Protein AF-A0A1Y2QLX4-F1 (afdb_monomer_lite)

pLDDT: mean 71.83, std 21.98, range [22.98, 98.44]

Secondary structure (DSSP, 8-state):
---PPPP----------PPPHHHHHHHHHHHHHHHHHHHHHHHHHHHHHHH---EEEEEEEESSSEEEEEEEEBS-TTT-PBP-TT-EEE-TTHHHHHHHHHHHHHHHTTS--TT-BHHHH-GGGGGGS-HHHHH-BHHHHHTT-S-----SSSSTTSHHHHHHHHHH--SSHHHHHHHHHHHHHHSPPSS-TTS-----HHHHHHHHHHHHHHHTS-HHHHHHHHHTGGGT--EEES-GGGG-TTSPPEEEE-TTS-EEEE-STTT---TTTTS--TTTHHHH-EEEEHHHHHHHHHHHHHHHTT---SSS-HHHHHTTTS-BTTB-GGG-EEEEETTEEEEEEEEE-SS-EEEEEEETTTTEEEEEEESBSS-TTBTTBSSHHHHHHHHHHHHHHHHTT-EEE--SSS-PPEEEE--EE-TTT--EE----------HHHHHHHHTTS-SS-HHHHHHH-HHHHHHHHHHHHHHHTTTSSSS-S-S----TT--EEEEEEEEEEEEE-SSTTSPPEEEEEEEEEEEEEEESSSSEEEEEEEEEEEEEEEPTTSSEEEEEEEEEEEEEEEEE-SSSEEEEEEEEEEEEEEEEEEEE--TTS--EEEEEEEEEEEEEEEEEEEEEETTTEEEEEEEEEEEEEEEEEEEEEESSTT-EEE--EEEEEEEEEEEEEEEE-EEETTEEEEEEEEEEEEEEEEEE-PPEEEEESSS--EEEE-------EEEEEEEEEEEE-SSEEEEEEEEEEEETTTEEEEEEEEEEEEE-

Structure (mmCIF, N/CA/C/O backbone):
data_AF-A0A1Y2QLX4-F1
#
_entry.id   AF-A0A1Y2QLX4-F1
#
loop_
_atom_site.group_PDB
_atom_site.id
_atom_site.type_symbol
_atom_site.label_atom_id
_atom_site.label_alt_id
_atom_site.label_comp_id
_atom_site.label_asym_id
_atom_site.label_entity_id
_atom_site.label_seq_id
_atom_site.pdbx_PDB_ins_code
_atom_site.Cartn_x
_atom_site.Cartn_y
_atom_site.Cartn_z
_atom_site.occupancy
_atom_site.B_iso_or_equiv
_atom_site.auth_seq_id
_atom_site.auth_comp_id
_atom_site.auth_asym_id
_atom_site.auth_atom_id
_atom_site.pdbx_PDB_model_num
ATOM 1 N N . MET A 1 1 ? -70.224 5.306 33.415 1.00 31.67 1 MET A N 1
ATOM 2 C CA . MET A 1 1 ? -69.595 6.280 32.490 1.00 31.67 1 MET A CA 1
ATOM 3 C C . MET A 1 1 ? -68.111 6.353 32.847 1.00 31.67 1 MET A C 1
ATOM 5 O O . MET A 1 1 ? -67.795 6.896 33.887 1.00 31.67 1 MET A O 1
ATOM 9 N N . LYS A 1 2 ? -67.223 5.515 32.295 1.00 24.86 2 LYS A N 1
ATOM 10 C CA . LYS A 1 2 ? -66.476 5.666 31.025 1.00 24.86 2 LYS A CA 1
ATOM 11 C C . LYS A 1 2 ? -65.870 7.066 30.821 1.00 24.86 2 LYS A C 1
ATOM 13 O O . LYS A 1 2 ? -66.547 7.932 30.287 1.00 24.86 2 LYS A O 1
ATOM 18 N N . ALA A 1 3 ? -64.580 7.215 31.129 1.00 25.00 3 ALA A N 1
ATOM 19 C CA . ALA A 1 3 ? -63.692 8.178 30.480 1.00 25.00 3 ALA A CA 1
ATOM 20 C C . ALA A 1 3 ? -62.528 7.380 29.863 1.00 25.00 3 ALA A C 1
ATOM 22 O O . ALA A 1 3 ? -61.746 6.753 30.573 1.00 25.00 3 ALA A O 1
ATOM 23 N N . ARG A 1 4 ? -62.505 7.301 28.528 1.00 29.58 4 ARG A N 1
ATOM 24 C CA . ARG A 1 4 ? -61.475 6.635 27.718 1.00 29.58 4 ARG A CA 1
ATOM 25 C C . ARG A 1 4 ? -60.464 7.695 27.275 1.00 29.58 4 ARG A C 1
ATOM 27 O O . ARG A 1 4 ? -60.867 8.657 26.631 1.00 29.58 4 ARG A O 1
ATOM 34 N N . LEU A 1 5 ? -59.182 7.490 27.581 1.00 27.23 5 LEU A N 1
ATOM 35 C CA . LEU A 1 5 ? -58.075 8.183 26.919 1.00 27.23 5 LEU A CA 1
ATOM 36 C C . LEU A 1 5 ? -57.916 7.645 25.487 1.00 27.23 5 LEU A C 1
ATOM 38 O O . LEU A 1 5 ? -57.867 6.431 25.280 1.00 27.23 5 LEU A O 1
ATOM 42 N N . LEU A 1 6 ? -57.830 8.558 24.519 1.00 24.98 6 LEU A N 1
ATOM 43 C CA . LEU A 1 6 ? -57.413 8.288 23.145 1.00 24.98 6 LEU A CA 1
ATOM 44 C C . LEU A 1 6 ? -55.896 8.042 23.114 1.00 24.98 6 LEU A C 1
ATOM 46 O O . LEU A 1 6 ? -55.120 8.887 23.555 1.00 24.98 6 LEU A O 1
ATOM 50 N N . ALA A 1 7 ? -55.486 6.908 22.550 1.00 27.75 7 ALA A N 1
ATOM 51 C CA . ALA A 1 7 ? -54.118 6.660 22.121 1.00 27.75 7 ALA A CA 1
ATOM 52 C C . ALA A 1 7 ? -53.915 7.270 20.723 1.00 27.75 7 ALA A C 1
ATOM 54 O O . ALA A 1 7 ? -54.564 6.849 19.766 1.00 27.75 7 ALA A O 1
ATOM 55 N N . GLY A 1 8 ? -53.028 8.258 20.608 1.00 24.42 8 GLY A N 1
ATOM 56 C CA . GLY A 1 8 ? -52.509 8.737 19.328 1.00 24.42 8 GLY A CA 1
ATOM 57 C C . GLY A 1 8 ? -51.261 7.944 18.948 1.00 24.42 8 GLY A C 1
ATOM 58 O O . GLY A 1 8 ? -50.224 8.085 19.591 1.00 24.42 8 GLY A O 1
ATOM 59 N N . MET A 1 9 ? -51.358 7.106 17.915 1.00 26.69 9 MET A N 1
ATOM 60 C CA . MET A 1 9 ? -50.193 6.539 17.233 1.00 26.69 9 MET A CA 1
ATOM 61 C C . MET A 1 9 ? -49.581 7.611 16.325 1.00 26.69 9 MET A C 1
ATOM 63 O O . MET A 1 9 ? -50.180 7.975 15.316 1.00 26.69 9 MET A O 1
ATOM 67 N N . ILE A 1 10 ? -48.376 8.080 16.648 1.00 29.16 10 ILE A N 1
ATOM 68 C CA . ILE A 1 10 ? -47.475 8.697 15.668 1.00 29.16 10 ILE A CA 1
ATOM 69 C C . ILE A 1 10 ? -46.552 7.578 15.189 1.00 29.16 10 ILE A C 1
ATOM 71 O O . ILE A 1 10 ? -45.616 7.186 15.882 1.00 29.16 10 ILE A O 1
ATOM 75 N N . GLY A 1 11 ? -46.857 7.021 14.018 1.00 24.61 11 GLY A N 1
ATOM 76 C CA . GLY A 1 11 ? -45.937 6.147 13.304 1.00 24.61 11 GLY A CA 1
ATOM 77 C C . GLY A 1 11 ? -44.802 6.983 12.720 1.00 24.61 11 GLY A C 1
ATOM 78 O O . GLY A 1 11 ? -45.010 7.719 11.760 1.00 24.61 11 GLY A O 1
ATOM 79 N N . VAL A 1 12 ? -43.602 6.873 13.289 1.00 30.81 12 VAL A N 1
ATOM 80 C CA . VAL A 1 12 ? -42.373 7.337 12.635 1.00 30.81 12 VAL A CA 1
ATOM 81 C C . VAL A 1 12 ? -41.924 6.219 11.699 1.00 30.81 12 VAL A C 1
ATOM 83 O O . VAL A 1 12 ? -41.241 5.284 12.106 1.00 30.81 12 VAL A O 1
ATOM 86 N N . GLY A 1 13 ? -42.372 6.284 10.446 1.00 23.59 13 GLY A N 1
ATOM 87 C CA . GLY A 1 13 ? -41.824 5.470 9.367 1.00 23.59 13 GLY A CA 1
ATOM 88 C C . GLY A 1 13 ? -40.442 5.994 8.982 1.00 23.59 13 GLY A C 1
ATOM 89 O O . GLY A 1 13 ? -40.315 7.100 8.463 1.00 23.59 13 GLY A O 1
ATOM 90 N N . THR A 1 14 ? -39.398 5.211 9.233 1.00 28.08 14 THR A N 1
ATOM 91 C CA . THR A 1 14 ? -38.057 5.448 8.695 1.00 28.08 14 THR A CA 1
ATOM 92 C C . THR A 1 14 ? -38.030 5.053 7.219 1.00 28.08 14 THR A C 1
ATOM 94 O O . THR A 1 14 ? -37.872 3.887 6.869 1.00 28.08 14 THR A O 1
ATOM 97 N N . VAL A 1 15 ? -38.172 6.034 6.326 1.00 22.98 15 VAL A N 1
ATOM 98 C CA . VAL A 1 15 ? -37.835 5.862 4.907 1.00 22.98 15 VAL A CA 1
ATOM 99 C C . VAL A 1 15 ? -36.309 5.881 4.793 1.00 22.98 15 VAL A C 1
ATOM 101 O O . VAL A 1 15 ? -35.683 6.939 4.808 1.00 22.98 15 VAL A O 1
ATOM 104 N N . ALA A 1 16 ? -35.691 4.703 4.714 1.00 27.25 16 ALA A N 1
ATOM 105 C CA . ALA A 1 16 ? -34.301 4.573 4.297 1.00 27.25 16 ALA A CA 1
ATOM 106 C C . ALA A 1 16 ? -34.228 4.852 2.787 1.00 27.25 16 ALA A C 1
ATOM 108 O O . ALA A 1 16 ? -34.474 3.968 1.970 1.00 27.25 16 ALA A O 1
ATOM 109 N N . ALA A 1 17 ? -33.939 6.097 2.403 1.00 27.38 17 ALA A N 1
ATOM 110 C CA . ALA A 1 17 ? -33.624 6.415 1.017 1.00 27.38 17 ALA A CA 1
ATOM 111 C C . ALA A 1 17 ? -32.319 5.695 0.632 1.00 27.38 17 ALA A C 1
ATOM 113 O O . ALA A 1 17 ? -31.260 5.964 1.207 1.00 27.38 17 ALA A O 1
ATOM 114 N N . ALA A 1 18 ? -32.401 4.751 -0.307 1.00 30.17 18 ALA A N 1
ATOM 115 C CA . ALA A 1 18 ? -31.235 4.095 -0.880 1.00 30.17 18 ALA A CA 1
ATOM 116 C C . ALA A 1 18 ? -30.362 5.148 -1.580 1.00 30.17 18 ALA A C 1
ATOM 118 O O . ALA A 1 18 ? -30.835 5.890 -2.440 1.00 30.17 18 ALA A O 1
ATOM 119 N N . VAL A 1 19 ? -29.092 5.237 -1.187 1.00 34.31 19 VAL A N 1
ATOM 120 C CA . VAL A 1 19 ? -28.110 6.078 -1.880 1.00 34.31 19 VAL A CA 1
ATOM 121 C C . VAL A 1 19 ? -27.869 5.457 -3.265 1.00 34.31 19 VAL A C 1
ATOM 123 O O . VAL A 1 19 ? -27.615 4.253 -3.320 1.00 34.31 19 VAL A O 1
ATOM 126 N N . PRO A 1 20 ? -27.940 6.217 -4.374 1.00 31.02 20 PRO A N 1
ATOM 127 C CA . PRO A 1 20 ? -27.649 5.693 -5.708 1.00 31.02 20 PRO A CA 1
ATOM 128 C C . PRO A 1 20 ? -26.247 5.072 -5.765 1.00 31.02 20 PRO A C 1
ATOM 130 O O . PRO A 1 20 ? -25.298 5.641 -5.219 1.00 31.02 20 PRO A O 1
ATOM 133 N N . ALA A 1 21 ? -26.100 3.931 -6.444 1.00 31.09 21 ALA A N 1
ATOM 134 C CA . ALA A 1 21 ? -24.837 3.187 -6.533 1.00 31.09 21 ALA A CA 1
ATOM 135 C C . ALA A 1 21 ? -23.661 4.049 -7.042 1.00 31.09 21 ALA A C 1
ATOM 137 O O . ALA A 1 21 ? -22.531 3.900 -6.585 1.00 31.09 21 ALA A O 1
ATOM 138 N N . GLU A 1 22 ? -23.934 5.017 -7.919 1.00 30.62 22 GLU A N 1
ATOM 139 C CA . GLU A 1 22 ? -22.949 5.969 -8.452 1.00 30.62 22 GLU A CA 1
ATOM 140 C C . GLU A 1 22 ? -22.364 6.890 -7.368 1.00 30.62 22 GLU A C 1
ATOM 142 O O . GLU A 1 22 ? -21.163 7.166 -7.365 1.00 30.62 22 GLU A O 1
ATOM 147 N N . ALA A 1 23 ? -23.177 7.309 -6.392 1.00 28.19 23 ALA A N 1
ATOM 148 C CA . ALA A 1 23 ? -22.720 8.125 -5.269 1.00 28.19 23 ALA A CA 1
ATOM 149 C C . ALA A 1 23 ? -21.895 7.302 -4.261 1.00 28.19 23 ALA A C 1
ATOM 151 O O . ALA A 1 23 ? -20.922 7.814 -3.709 1.00 28.19 23 ALA A O 1
ATOM 152 N N . GLN A 1 24 ? -22.215 6.017 -4.067 1.00 30.00 24 GLN A N 1
ATOM 153 C CA . GLN A 1 24 ? -21.392 5.095 -3.267 1.00 30.00 24 GLN A CA 1
ATOM 154 C C . GLN A 1 24 ? -20.026 4.843 -3.929 1.00 30.00 24 GLN A C 1
ATOM 156 O O . GLN A 1 24 ? -18.993 4.860 -3.257 1.00 30.00 24 GLN A O 1
ATOM 161 N N . TYR A 1 25 ? -20.003 4.699 -5.257 1.00 35.69 25 TYR A N 1
ATOM 162 C CA . TYR A 1 25 ? -18.781 4.496 -6.040 1.00 35.69 25 TYR A CA 1
ATOM 163 C C . TYR A 1 25 ? -17.855 5.727 -6.030 1.00 35.69 25 TYR A C 1
ATOM 165 O O . TYR A 1 25 ? -16.635 5.600 -5.892 1.00 35.69 25 TYR A O 1
ATOM 173 N N . ALA A 1 26 ? -18.428 6.932 -6.131 1.00 36.12 26 ALA A N 1
ATOM 174 C CA . ALA A 1 26 ? -17.686 8.193 -6.085 1.00 36.12 26 ALA A CA 1
ATOM 175 C C . ALA A 1 26 ? -17.042 8.448 -4.710 1.00 36.12 26 ALA A C 1
ATOM 177 O O . ALA A 1 26 ? -15.888 8.878 -4.627 1.00 36.12 26 ALA A O 1
ATOM 178 N N . VAL A 1 27 ? -17.763 8.135 -3.630 1.00 36.28 27 VAL A N 1
ATOM 179 C CA . VAL A 1 27 ? -17.249 8.223 -2.259 1.00 36.28 27 VAL A CA 1
ATOM 180 C C . VAL A 1 27 ? -16.114 7.220 -2.037 1.00 36.28 27 VAL A C 1
ATOM 182 O O . VAL A 1 27 ? -15.053 7.619 -1.561 1.00 36.28 27 VAL A O 1
ATOM 185 N N . GLY A 1 28 ? -16.275 5.965 -2.471 1.00 43.09 28 GLY A N 1
ATOM 186 C CA . GLY A 1 28 ? -15.223 4.949 -2.392 1.00 43.09 28 GLY A CA 1
ATOM 187 C C . GLY A 1 28 ? -13.911 5.413 -3.035 1.00 43.09 28 GLY A C 1
ATOM 188 O O . GLY A 1 28 ? -12.886 5.480 -2.360 1.00 43.09 28 GLY A O 1
ATOM 189 N N . ARG A 1 29 ? -13.935 5.848 -4.304 1.00 54.03 29 ARG A N 1
ATOM 190 C CA . ARG A 1 29 ? -12.727 6.321 -5.020 1.00 54.03 29 ARG A CA 1
ATOM 191 C C . ARG A 1 29 ? -12.049 7.530 -4.363 1.00 54.03 29 ARG A C 1
ATOM 193 O O . ARG A 1 29 ? -10.820 7.606 -4.358 1.00 54.03 29 ARG A O 1
ATOM 200 N N . CYS A 1 30 ? -12.820 8.452 -3.787 1.00 54.50 30 CYS A N 1
ATOM 201 C CA . CYS A 1 30 ? -12.304 9.616 -3.055 1.00 54.50 30 CYS A CA 1
ATOM 202 C C . CYS A 1 30 ? -11.461 9.186 -1.837 1.00 54.50 30 CYS A C 1
ATOM 204 O O . CYS A 1 30 ? -10.328 9.637 -1.648 1.00 54.50 30 CYS A O 1
ATOM 206 N N . VAL A 1 31 ? -11.994 8.252 -1.047 1.00 50.53 31 VAL A N 1
ATOM 207 C CA . VAL A 1 31 ? -11.365 7.695 0.159 1.00 50.53 31 VAL A CA 1
ATOM 208 C C . VAL A 1 31 ? -10.098 6.914 -0.185 1.00 50.53 31 VAL A C 1
ATOM 210 O O . VAL A 1 31 ? -9.052 7.141 0.430 1.00 50.53 31 VAL A O 1
ATOM 213 N N . VAL A 1 32 ? -10.158 6.075 -1.226 1.00 61.69 32 VAL A N 1
ATOM 214 C CA . VAL A 1 32 ? -8.988 5.353 -1.741 1.00 61.69 32 VAL A CA 1
ATOM 215 C C . VAL A 1 32 ? -7.871 6.316 -2.155 1.00 61.69 32 VAL A C 1
ATOM 217 O O . VAL A 1 32 ? -6.718 6.150 -1.753 1.00 61.69 32 VAL A O 1
ATOM 220 N N . THR A 1 33 ? -8.214 7.347 -2.929 1.00 66.75 33 THR A N 1
ATOM 221 C CA . THR A 1 33 ? -7.244 8.307 -3.470 1.00 66.75 33 THR A CA 1
ATOM 222 C C . THR A 1 33 ? -6.545 9.086 -2.360 1.00 66.75 33 THR A C 1
ATOM 224 O O . THR A 1 33 ? -5.320 9.171 -2.342 1.00 66.75 33 THR A O 1
ATOM 227 N N . ARG A 1 34 ? -7.291 9.573 -1.360 1.00 65.25 34 ARG A N 1
ATOM 228 C CA . ARG A 1 34 ? -6.716 10.279 -0.201 1.00 65.25 34 ARG A CA 1
ATOM 229 C C . ARG A 1 34 ? -5.842 9.378 0.681 1.00 65.25 34 ARG A C 1
ATOM 231 O O . ARG A 1 34 ? -4.844 9.850 1.233 1.00 65.25 34 ARG A O 1
ATOM 238 N N . GLY A 1 35 ? -6.195 8.099 0.823 1.00 62.22 35 GLY A N 1
ATOM 239 C CA . GLY A 1 35 ? -5.382 7.111 1.542 1.00 62.22 35 GLY A CA 1
ATOM 240 C C . GLY A 1 35 ? -4.051 6.831 0.839 1.00 62.22 35 GLY A C 1
ATOM 241 O O . GLY A 1 35 ? -2.995 6.827 1.485 1.00 62.22 35 GLY A O 1
ATOM 242 N N . LEU A 1 36 ? -4.096 6.680 -0.488 1.00 72.94 36 LEU A N 1
ATOM 243 C CA . LEU A 1 36 ? -2.911 6.538 -1.332 1.00 72.94 36 LEU A CA 1
ATOM 244 C C . LEU A 1 36 ? -2.028 7.791 -1.262 1.00 72.94 36 LEU A C 1
ATOM 246 O O . LEU A 1 36 ? -0.838 7.673 -0.999 1.00 72.94 36 LEU A O 1
ATOM 250 N N . GLU A 1 37 ? -2.609 8.986 -1.394 1.00 74.50 37 GLU A N 1
ATOM 251 C CA . GLU A 1 37 ? -1.906 10.268 -1.262 1.00 74.50 37 GLU A CA 1
ATOM 252 C C . GLU A 1 37 ? -1.138 10.401 0.056 1.00 74.50 37 GLU A C 1
ATOM 254 O O . GLU A 1 37 ? 0.028 10.791 0.059 1.00 74.50 37 GLU A O 1
ATOM 259 N N . ARG A 1 38 ? -1.779 10.094 1.191 1.00 65.75 38 ARG A N 1
ATOM 260 C CA . ARG A 1 38 ? -1.127 10.179 2.505 1.00 65.75 38 ARG A CA 1
ATOM 261 C C . ARG A 1 38 ? 0.047 9.215 2.598 1.00 65.75 38 ARG A C 1
ATOM 263 O O . ARG A 1 38 ? 1.125 9.610 3.023 1.00 65.75 38 ARG A O 1
ATOM 270 N N . THR A 1 39 ? -0.161 7.971 2.188 1.00 69.19 39 THR A N 1
ATOM 271 C CA . THR A 1 39 ? 0.876 6.950 2.338 1.00 69.19 39 THR A CA 1
ATOM 272 C C . THR A 1 39 ? 2.037 7.182 1.371 1.00 69.19 39 THR A C 1
ATOM 274 O O . THR A 1 39 ? 3.189 6.996 1.754 1.00 69.19 39 THR A O 1
ATOM 277 N N . LEU A 1 40 ? 1.753 7.656 0.154 1.00 78.56 40 LEU A N 1
ATOM 278 C CA . LEU A 1 40 ? 2.775 8.053 -0.810 1.00 78.56 40 LEU A CA 1
ATOM 279 C C . LEU A 1 40 ? 3.589 9.251 -0.300 1.00 78.56 40 LEU A C 1
ATOM 281 O O . LEU A 1 40 ? 4.806 9.237 -0.425 1.00 78.56 40 LEU A O 1
ATOM 285 N N . ARG A 1 41 ? 2.955 10.244 0.345 1.00 80.69 41 ARG A N 1
ATOM 286 C CA . ARG A 1 41 ? 3.665 11.359 1.006 1.00 80.69 41 ARG A CA 1
ATOM 287 C C . ARG A 1 41 ? 4.566 10.904 2.152 1.00 80.69 41 ARG A C 1
ATOM 289 O O . ARG A 1 41 ? 5.697 11.373 2.251 1.00 80.69 41 ARG A O 1
ATOM 296 N N . ASP A 1 42 ? 4.098 9.981 2.988 1.00 71.19 42 ASP A N 1
ATOM 297 C CA . ASP A 1 42 ? 4.910 9.429 4.079 1.00 71.19 42 ASP A CA 1
ATOM 298 C C . ASP A 1 42 ? 6.110 8.636 3.539 1.00 71.19 42 ASP A C 1
ATOM 300 O O . ASP A 1 42 ? 7.222 8.729 4.060 1.00 71.19 42 ASP A O 1
ATOM 304 N N . PHE A 1 43 ? 5.893 7.836 2.490 1.00 78.88 43 PHE A N 1
ATOM 305 C CA . PHE A 1 43 ? 6.961 7.090 1.832 1.00 78.88 43 PHE A CA 1
ATOM 306 C C . PHE A 1 43 ? 7.963 8.028 1.150 1.00 78.88 43 PHE A C 1
ATOM 308 O O . PHE A 1 43 ? 9.158 7.889 1.385 1.00 78.88 43 PHE A O 1
ATOM 315 N N . GLN A 1 44 ? 7.487 9.040 0.420 1.00 88.25 44 GLN A N 1
ATOM 316 C CA . GLN A 1 44 ? 8.339 10.048 -0.209 1.00 88.25 44 GLN A CA 1
ATOM 317 C C . GLN A 1 44 ? 9.184 10.803 0.815 1.00 88.25 44 GLN A C 1
ATOM 319 O O . GLN A 1 44 ? 10.384 10.928 0.612 1.00 88.25 44 GLN A O 1
ATOM 324 N N . THR A 1 45 ? 8.602 11.232 1.939 1.00 82.56 45 THR A N 1
ATOM 325 C CA . THR A 1 45 ? 9.350 11.900 3.020 1.00 82.56 45 THR A CA 1
ATOM 326 C C . THR A 1 45 ? 10.499 11.029 3.533 1.00 82.56 45 THR A C 1
ATOM 328 O O . THR A 1 45 ? 11.609 11.519 3.726 1.00 82.56 45 THR A O 1
ATOM 331 N N . ARG A 1 46 ? 10.260 9.726 3.729 1.00 79.50 46 ARG A N 1
ATOM 332 C CA . ARG A 1 46 ? 11.305 8.792 4.179 1.00 79.50 46 ARG A CA 1
ATOM 333 C C . ARG A 1 46 ? 12.361 8.549 3.108 1.00 79.50 46 ARG A C 1
ATOM 335 O O . ARG A 1 46 ? 13.541 8.579 3.428 1.00 79.50 46 ARG A O 1
ATOM 342 N N . ALA A 1 47 ? 11.960 8.370 1.850 1.00 84.38 47 ALA A N 1
ATOM 343 C CA . ALA A 1 47 ? 12.894 8.213 0.736 1.00 84.38 47 ALA A CA 1
ATOM 344 C C . ALA A 1 47 ? 13.763 9.468 0.557 1.00 84.38 47 ALA A C 1
ATOM 346 O O . ALA A 1 47 ? 14.976 9.369 0.416 1.00 84.38 47 ALA A O 1
ATOM 347 N N . GLN A 1 48 ? 13.177 10.660 0.676 1.00 87.62 48 GLN A N 1
ATOM 348 C CA . GLN A 1 48 ? 13.906 11.927 0.669 1.00 87.62 48 GLN A CA 1
ATOM 349 C C . GLN A 1 48 ? 14.964 11.992 1.777 1.00 87.62 48 GLN A C 1
ATOM 351 O O . GLN A 1 48 ? 16.081 12.431 1.516 1.00 87.62 48 GLN A O 1
ATOM 356 N N . GLN A 1 49 ? 14.626 11.563 2.998 1.00 86.06 49 GLN A N 1
ATOM 357 C CA . GLN A 1 49 ? 15.552 11.542 4.138 1.00 86.06 49 GLN A CA 1
ATOM 358 C C . GLN A 1 49 ? 16.648 10.482 3.988 1.00 86.06 49 GLN A C 1
ATOM 360 O O . GLN A 1 49 ? 17.787 10.731 4.369 1.00 86.06 49 GLN A O 1
ATOM 365 N N . ALA A 1 50 ? 16.305 9.313 3.448 1.00 84.56 50 ALA A N 1
ATOM 366 C CA . ALA A 1 50 ? 17.210 8.178 3.338 1.00 84.56 50 ALA A CA 1
ATOM 367 C C . ALA A 1 50 ? 18.185 8.295 2.159 1.00 84.56 50 ALA A C 1
ATOM 369 O O . ALA A 1 50 ? 19.352 7.938 2.288 1.00 84.56 50 ALA A O 1
ATOM 370 N N . ASN A 1 51 ? 17.708 8.761 1.001 1.00 84.44 51 ASN A N 1
ATOM 371 C CA . ASN A 1 51 ? 18.456 8.693 -0.257 1.00 84.44 51 ASN A CA 1
ATOM 372 C C . ASN A 1 51 ? 18.234 9.896 -1.193 1.00 84.44 51 ASN A C 1
ATOM 374 O O . ASN A 1 51 ? 18.654 9.875 -2.348 1.00 84.44 51 ASN A O 1
ATOM 378 N N . GLY A 1 52 ? 17.572 10.950 -0.712 1.00 89.69 52 GLY A N 1
ATOM 379 C CA . GLY A 1 52 ? 17.410 12.196 -1.454 1.00 89.69 52 GLY A CA 1
ATOM 380 C C . GLY A 1 52 ? 16.261 12.226 -2.467 1.00 89.69 52 GLY A C 1
ATOM 381 O O . GLY A 1 52 ? 16.101 13.257 -3.117 1.00 89.69 52 GLY A O 1
ATOM 382 N N . THR A 1 53 ? 15.464 11.157 -2.617 1.00 93.00 53 THR A N 1
ATOM 383 C CA . THR A 1 53 ? 14.402 11.067 -3.645 1.00 93.00 53 THR A CA 1
ATOM 384 C C . THR A 1 53 ? 13.427 12.269 -3.624 1.00 93.00 53 THR A C 1
ATOM 386 O O . THR A 1 53 ? 12.620 12.365 -2.690 1.00 93.00 53 THR A O 1
ATOM 389 N N . PRO A 1 54 ? 13.412 13.128 -4.672 1.00 94.62 54 PRO A N 1
ATOM 390 C CA . PRO A 1 54 ? 12.678 14.405 -4.676 1.00 94.62 54 PRO A CA 1
ATOM 391 C C . PRO A 1 54 ? 11.164 14.259 -4.713 1.00 94.62 54 PRO A C 1
ATOM 393 O O . PRO A 1 54 ? 10.426 15.016 -4.079 1.00 94.62 54 PRO A O 1
ATOM 396 N N . GLY A 1 55 ? 10.681 13.298 -5.492 1.00 94.62 55 GLY A N 1
ATOM 397 C CA . GLY A 1 55 ? 9.265 13.164 -5.741 1.00 94.62 55 GLY A CA 1
ATOM 398 C C . GLY A 1 55 ? 8.900 11.882 -6.470 1.00 94.62 55 GLY A C 1
ATOM 399 O O . GLY A 1 55 ? 9.739 11.197 -7.055 1.00 94.62 55 GLY A O 1
ATOM 400 N N . MET A 1 56 ? 7.623 11.528 -6.377 1.00 95.00 56 MET A N 1
ATOM 401 C CA . MET A 1 56 ? 7.093 10.277 -6.893 1.00 95.00 56 MET A CA 1
ATOM 402 C C . MET A 1 56 ? 5.588 10.319 -7.160 1.00 95.00 56 MET A C 1
ATOM 404 O O . MET A 1 56 ? 4.852 11.097 -6.550 1.00 95.00 56 MET A O 1
ATOM 408 N N . ALA A 1 57 ? 5.123 9.433 -8.037 1.00 95.50 57 ALA A N 1
ATOM 409 C CA . ALA A 1 57 ? 3.718 9.198 -8.339 1.00 95.50 57 ALA A CA 1
ATOM 410 C C . ALA A 1 57 ? 3.389 7.701 -8.292 1.00 95.50 57 ALA A C 1
ATOM 412 O O . ALA A 1 57 ? 4.222 6.861 -8.615 1.00 95.50 57 ALA A O 1
ATOM 413 N N . ALA A 1 58 ? 2.158 7.364 -7.915 1.00 93.56 58 ALA A N 1
ATOM 414 C CA . ALA A 1 58 ? 1.654 5.994 -7.890 1.00 93.56 58 ALA A CA 1
ATOM 415 C C . ALA A 1 58 ? 0.254 5.924 -8.494 1.00 93.56 58 ALA A C 1
ATOM 417 O O . ALA A 1 58 ? -0.557 6.830 -8.301 1.00 93.56 58 ALA A O 1
ATOM 418 N N . THR A 1 59 ? -0.059 4.829 -9.180 1.00 94.06 59 THR A N 1
ATOM 419 C CA . THR A 1 59 ? -1.423 4.487 -9.586 1.00 94.06 59 THR A CA 1
ATOM 420 C C . THR A 1 59 ? -1.737 3.047 -9.211 1.00 94.06 59 THR A C 1
ATOM 422 O O . THR A 1 59 ? -1.055 2.120 -9.637 1.00 94.06 59 THR A O 1
ATOM 425 N N . VAL A 1 60 ? -2.797 2.869 -8.425 1.00 90.44 60 VAL A N 1
ATOM 426 C CA . VAL A 1 60 ? -3.367 1.564 -8.076 1.00 90.44 60 VAL A CA 1
ATOM 427 C C . VAL A 1 60 ? -4.504 1.269 -9.043 1.00 90.44 60 VAL A C 1
ATOM 429 O O . VAL A 1 60 ? -5.320 2.146 -9.331 1.00 90.44 60 VAL A O 1
ATOM 432 N N . PHE A 1 61 ? -4.577 0.038 -9.531 1.00 91.25 61 PHE A N 1
ATOM 433 C CA . PHE A 1 61 ? -5.599 -0.425 -10.463 1.00 91.25 61 PHE A CA 1
ATOM 434 C C . PHE A 1 61 ? -6.025 -1.854 -10.129 1.00 91.25 61 PHE A C 1
ATOM 436 O O . PHE A 1 61 ? -5.312 -2.601 -9.461 1.00 91.25 61 PHE A O 1
ATOM 443 N N . ASP A 1 62 ? -7.206 -2.240 -10.588 1.00 89.25 62 ASP A N 1
ATOM 444 C CA . ASP A 1 62 ? -7.688 -3.613 -10.546 1.00 89.25 62 ASP A CA 1
ATOM 445 C C . ASP A 1 62 ? -8.027 -4.097 -11.959 1.00 89.25 62 ASP A C 1
ATOM 447 O O . ASP A 1 62 ? -7.765 -3.420 -12.957 1.00 89.25 62 ASP A O 1
ATOM 451 N N . LYS A 1 63 ? -8.600 -5.296 -12.069 1.00 87.94 63 LYS A N 1
ATOM 452 C CA . LYS A 1 63 ? -9.021 -5.857 -13.360 1.00 87.94 63 LYS A CA 1
ATOM 453 C C . LYS A 1 63 ? -10.070 -5.011 -14.106 1.00 87.94 63 LYS A C 1
ATOM 455 O O . LYS A 1 63 ? -10.248 -5.239 -15.303 1.00 87.94 63 LYS A O 1
ATOM 460 N N . ASP A 1 64 ? -10.768 -4.098 -13.428 1.00 86.31 64 ASP A N 1
ATOM 461 C CA . ASP A 1 64 ? -11.903 -3.331 -13.953 1.00 86.31 64 ASP A CA 1
ATOM 462 C C . ASP A 1 64 ? -11.526 -1.877 -14.276 1.00 86.31 64 ASP A C 1
ATOM 464 O O . ASP A 1 64 ? -12.025 -1.314 -15.249 1.00 86.31 64 ASP A O 1
ATOM 468 N N . GLY A 1 65 ? -10.598 -1.263 -13.540 1.00 87.88 65 GLY A N 1
ATOM 469 C CA . GLY A 1 65 ? -10.091 0.068 -13.875 1.00 87.88 65 GLY A CA 1
ATOM 470 C C . GLY A 1 65 ? -8.884 0.518 -13.063 1.00 87.88 65 GLY A C 1
ATOM 471 O O . GLY A 1 65 ? -8.456 -0.120 -12.104 1.00 87.88 65 GLY A O 1
ATOM 472 N N . VAL A 1 66 ? -8.390 1.712 -13.398 1.00 89.50 66 VAL A N 1
ATOM 473 C CA . VAL A 1 66 ? -7.631 2.520 -12.436 1.00 89.50 66 VAL A CA 1
ATOM 474 C C . VAL A 1 66 ? -8.509 2.741 -11.205 1.00 89.50 66 VAL A C 1
ATOM 476 O O . VAL A 1 66 ? -9.664 3.143 -11.332 1.00 89.50 66 VAL A O 1
ATOM 479 N N . VAL A 1 67 ? -7.978 2.499 -10.014 1.00 85.19 67 VAL A N 1
ATOM 480 C CA . VAL A 1 67 ? -8.682 2.705 -8.745 1.00 85.19 67 VAL A CA 1
ATOM 481 C C . VAL A 1 67 ? -8.376 4.103 -8.210 1.00 85.19 67 VAL A C 1
ATOM 483 O O . VAL A 1 67 ? -9.308 4.848 -7.908 1.00 85.19 67 VAL A O 1
ATOM 486 N N . ALA A 1 68 ? -7.093 4.468 -8.137 1.00 84.62 68 ALA A N 1
ATOM 487 C CA . ALA A 1 68 ? -6.637 5.771 -7.661 1.00 84.62 68 ALA A CA 1
ATOM 488 C C . ALA A 1 68 ? -5.228 6.117 -8.147 1.00 84.62 68 ALA A C 1
ATOM 490 O O . ALA A 1 68 ? -4.404 5.230 -8.359 1.00 84.62 68 ALA A O 1
ATOM 491 N N . THR A 1 69 ? -4.946 7.417 -8.217 1.00 89.12 69 THR A N 1
ATOM 492 C CA . THR A 1 69 ? -3.635 7.979 -8.556 1.00 89.12 69 THR A CA 1
ATOM 493 C C . THR A 1 69 ? -3.254 9.029 -7.526 1.00 89.12 69 THR A C 1
ATOM 495 O O . THR A 1 69 ? -4.095 9.829 -7.126 1.00 89.12 69 THR A O 1
ATOM 498 N N . ALA A 1 70 ? -1.990 9.051 -7.118 1.00 89.00 70 ALA A N 1
ATOM 499 C CA . ALA A 1 70 ? -1.450 10.070 -6.231 1.00 89.00 70 ALA A CA 1
ATOM 500 C C . ALA A 1 70 ? -0.039 10.486 -6.651 1.00 89.00 70 ALA A C 1
ATOM 502 O O . ALA A 1 70 ? 0.663 9.727 -7.318 1.00 89.00 70 ALA A O 1
ATOM 503 N N . ALA A 1 71 ? 0.377 11.670 -6.206 1.00 93.50 71 ALA A N 1
ATOM 504 C CA . ALA A 1 71 ? 1.743 12.163 -6.317 1.00 93.50 71 ALA A CA 1
ATOM 505 C C . ALA A 1 71 ? 2.183 12.831 -5.004 1.00 93.50 71 ALA A C 1
ATOM 507 O O . ALA A 1 71 ? 1.347 13.305 -4.228 1.00 93.50 71 ALA A O 1
ATOM 508 N N . ALA A 1 72 ? 3.487 12.830 -4.744 1.00 91.94 72 ALA A N 1
ATOM 509 C CA . ALA A 1 72 ? 4.111 13.420 -3.567 1.00 91.94 72 ALA A CA 1
ATOM 510 C C . ALA A 1 72 ? 5.513 13.945 -3.899 1.00 91.94 72 ALA A C 1
ATOM 512 O O . ALA A 1 72 ? 6.199 13.372 -4.741 1.00 91.94 72 ALA A O 1
ATOM 513 N N . GLY A 1 73 ? 5.953 14.990 -3.200 1.00 95.62 73 GLY A N 1
ATOM 514 C CA . GLY A 1 73 ? 7.246 15.630 -3.436 1.00 95.62 73 GLY A CA 1
ATOM 515 C C . GLY A 1 73 ? 7.218 16.633 -4.590 1.00 95.62 73 GLY A C 1
ATOM 516 O O . GLY A 1 73 ? 6.162 17.177 -4.931 1.00 95.62 73 GLY A O 1
ATOM 517 N N . VAL A 1 74 ? 8.388 16.898 -5.168 1.00 96.75 74 VAL A N 1
ATOM 518 C CA . VAL A 1 74 ? 8.601 18.010 -6.106 1.00 96.75 74 VAL A CA 1
ATOM 519 C C . VAL A 1 74 ? 9.084 17.548 -7.478 1.00 96.75 74 VAL A C 1
ATOM 521 O O . VAL A 1 74 ? 9.776 16.541 -7.606 1.00 96.75 74 VAL A O 1
ATOM 524 N N . ARG A 1 75 ? 8.721 18.306 -8.517 1.00 95.31 75 ARG A N 1
ATOM 525 C CA . ARG A 1 75 ? 9.160 18.148 -9.910 1.00 95.31 75 ARG A CA 1
ATOM 526 C C . ARG A 1 75 ? 10.640 18.436 -10.080 1.00 95.31 75 ARG A C 1
ATOM 528 O O . ARG A 1 75 ? 11.268 17.792 -10.912 1.00 95.31 75 ARG A O 1
ATOM 535 N N . SER A 1 76 ? 11.162 19.398 -9.323 1.00 94.38 76 SER A N 1
ATOM 536 C CA . SER A 1 76 ? 12.552 19.847 -9.360 1.00 94.38 76 SER A CA 1
ATOM 537 C C . SER A 1 76 ? 12.985 20.321 -7.979 1.00 94.38 76 SER A C 1
ATOM 539 O O . SER A 1 76 ? 12.263 21.088 -7.336 1.00 94.38 76 SER A O 1
ATOM 541 N N . LEU A 1 77 ? 14.175 19.904 -7.544 1.00 92.88 77 LEU A N 1
ATOM 542 C CA . LEU A 1 77 ? 14.816 20.438 -6.340 1.00 92.88 77 LEU A CA 1
ATOM 543 C C . LEU A 1 77 ? 15.185 21.927 -6.474 1.00 92.88 77 LEU A C 1
ATOM 545 O O . LEU A 1 77 ? 15.277 22.608 -5.457 1.00 92.88 77 LEU A O 1
ATOM 549 N N . ASN A 1 78 ? 15.346 22.448 -7.696 1.00 93.06 78 ASN A N 1
ATOM 550 C CA . ASN A 1 78 ? 15.695 23.855 -7.916 1.00 93.06 78 ASN A CA 1
ATOM 551 C C . ASN A 1 78 ? 14.489 24.784 -7.728 1.00 93.06 78 ASN A C 1
ATOM 553 O O . ASN A 1 78 ? 14.628 25.882 -7.193 1.00 93.06 78 ASN A O 1
ATOM 557 N N . THR A 1 79 ? 13.303 24.360 -8.178 1.00 91.31 79 THR A N 1
ATOM 558 C CA . THR A 1 79 ? 12.094 25.204 -8.162 1.00 91.31 79 THR A CA 1
ATOM 559 C C . THR A 1 79 ? 11.159 24.902 -6.996 1.00 91.31 79 THR A C 1
ATOM 561 O O . THR A 1 79 ? 10.368 25.759 -6.607 1.00 91.31 79 THR A O 1
ATOM 564 N N . GLY A 1 80 ? 11.210 23.685 -6.444 1.00 91.81 80 GLY A N 1
ATOM 565 C CA . GLY A 1 80 ? 10.286 23.229 -5.405 1.00 91.81 80 GLY A CA 1
ATOM 566 C C . GLY A 1 80 ? 8.841 23.041 -5.888 1.00 91.81 80 GLY A C 1
ATOM 567 O O . GLY A 1 80 ? 7.940 22.873 -5.066 1.00 91.81 80 GLY A O 1
ATOM 568 N N . GLU A 1 81 ? 8.591 23.073 -7.201 1.00 93.56 81 GLU A N 1
ATOM 569 C CA . GLU A 1 81 ? 7.251 22.881 -7.762 1.00 93.56 81 GLU A CA 1
ATOM 570 C C . GLU A 1 81 ? 6.696 21.499 -7.413 1.00 93.56 81 GLU A C 1
ATOM 572 O O . GLU A 1 81 ? 7.368 20.491 -7.608 1.00 93.56 81 GLU A O 1
ATOM 577 N N . ALA A 1 82 ? 5.454 21.427 -6.934 1.00 94.56 82 ALA A N 1
ATOM 578 C CA . ALA A 1 82 ? 4.844 20.162 -6.537 1.00 94.56 82 ALA A CA 1
ATOM 579 C C . ALA A 1 82 ? 4.581 19.233 -7.735 1.00 94.56 82 ALA A C 1
ATOM 581 O O . ALA A 1 82 ? 4.122 19.675 -8.791 1.00 94.56 82 ALA A O 1
ATOM 582 N N . LEU A 1 83 ? 4.805 17.931 -7.538 1.00 94.81 83 LEU A N 1
ATOM 583 C CA . LEU A 1 83 ? 4.363 16.905 -8.484 1.00 94.81 83 LEU A CA 1
ATOM 584 C C . LEU A 1 83 ? 2.838 16.773 -8.514 1.00 94.81 83 LEU A C 1
ATOM 586 O O . LEU A 1 83 ? 2.151 16.922 -7.501 1.00 94.81 83 LEU A O 1
ATOM 590 N N . THR A 1 84 ? 2.319 16.385 -9.674 1.00 92.06 84 THR A N 1
ATOM 591 C CA . THR A 1 84 ? 0.912 16.041 -9.885 1.00 92.06 84 THR A CA 1
ATOM 592 C C . THR A 1 84 ? 0.765 14.627 -10.439 1.00 92.06 84 THR A C 1
ATOM 594 O O . THR A 1 84 ? 1.678 14.075 -11.048 1.00 92.06 84 THR A O 1
ATOM 597 N N . GLY A 1 85 ? -0.418 14.025 -10.278 1.00 88.50 85 GLY A N 1
ATOM 598 C CA . GLY A 1 85 ? -0.707 12.693 -10.830 1.00 88.50 85 GLY A CA 1
ATOM 599 C C . GLY A 1 85 ? -0.716 12.618 -12.365 1.00 88.50 85 GLY A C 1
ATOM 600 O O . GLY A 1 85 ? -0.780 11.519 -12.911 1.00 88.50 85 GLY A O 1
ATOM 601 N N . ASN A 1 86 ? -0.654 13.764 -13.051 1.00 91.75 86 ASN A N 1
ATOM 602 C CA . ASN A 1 86 ? -0.628 13.867 -14.512 1.00 91.75 86 ASN A CA 1
ATOM 603 C C . ASN A 1 86 ? 0.781 14.115 -15.066 1.00 91.75 86 ASN A C 1
ATOM 605 O O . ASN A 1 86 ? 0.935 14.299 -16.271 1.00 91.75 86 ASN A O 1
ATOM 609 N N . ASP A 1 87 ? 1.790 14.134 -14.200 1.00 95.81 87 ASP A N 1
ATOM 610 C CA . ASP A 1 87 ? 3.171 14.317 -14.611 1.00 95.81 87 ASP A CA 1
ATOM 611 C C . ASP A 1 87 ? 3.697 13.041 -15.276 1.00 95.81 87 ASP A C 1
ATOM 613 O O . ASP A 1 87 ? 3.343 11.917 -14.900 1.00 95.81 87 ASP A O 1
ATOM 617 N N . ASN A 1 88 ? 4.532 13.219 -16.296 1.00 96.06 88 ASN A N 1
ATOM 618 C CA . ASN A 1 88 ? 5.171 12.110 -16.983 1.00 96.06 88 ASN A CA 1
ATOM 619 C C . ASN A 1 88 ? 6.447 11.671 -16.261 1.00 96.06 88 ASN A C 1
ATOM 621 O O . ASN A 1 88 ? 7.172 12.489 -15.701 1.00 96.06 88 ASN A O 1
ATOM 625 N N . PHE A 1 89 ? 6.751 10.380 -16.331 1.00 95.75 89 PHE A N 1
ATOM 626 C CA . PHE A 1 89 ? 7.982 9.794 -15.810 1.00 95.75 89 PHE A CA 1
ATOM 627 C C . PHE A 1 89 ? 8.604 8.904 -16.880 1.00 95.75 89 PHE A C 1
ATOM 629 O O . PHE A 1 89 ? 7.881 8.270 -17.658 1.00 95.75 89 PHE A O 1
ATOM 636 N N . SER A 1 90 ? 9.935 8.845 -16.926 1.00 94.69 90 SER A N 1
ATOM 637 C CA . SER A 1 90 ? 10.610 7.840 -17.745 1.00 94.69 90 SER A CA 1
ATOM 638 C C . SER A 1 90 ? 10.360 6.472 -17.124 1.00 94.69 90 SER A C 1
ATOM 640 O O . SER A 1 90 ? 10.625 6.252 -15.947 1.00 94.69 90 SER A O 1
ATOM 642 N N . LEU A 1 91 ? 9.847 5.543 -17.922 1.00 95.44 91 LEU A N 1
ATOM 643 C CA . LEU A 1 91 ? 9.542 4.189 -17.465 1.00 95.44 91 LEU A CA 1
ATOM 644 C C . LEU A 1 91 ? 10.792 3.301 -17.447 1.00 95.44 91 LEU A C 1
ATOM 646 O O . LEU A 1 91 ? 10.765 2.186 -16.929 1.00 95.44 91 LEU A O 1
ATOM 650 N N . GLY A 1 92 ? 11.888 3.765 -18.053 1.00 93.06 92 GLY A N 1
ATOM 651 C CA . GLY A 1 92 ? 13.116 2.996 -18.172 1.00 93.06 92 GLY A CA 1
ATOM 652 C C . GLY A 1 92 ? 12.833 1.621 -18.755 1.00 93.06 92 GLY A C 1
ATOM 653 O O . GLY A 1 92 ? 12.052 1.466 -19.702 1.00 93.06 92 GLY A O 1
ATOM 654 N N . SER A 1 93 ? 13.434 0.603 -18.146 1.00 93.88 93 SER A N 1
ATOM 655 C CA . SER A 1 93 ? 13.391 -0.766 -18.656 1.00 93.88 93 SER A CA 1
ATOM 656 C C . SER A 1 93 ? 12.001 -1.382 -18.808 1.00 93.88 93 SER A C 1
ATOM 658 O O . SER A 1 93 ? 11.891 -2.376 -19.523 1.00 93.88 93 SER A O 1
ATOM 660 N N . HIS A 1 94 ? 10.934 -0.795 -18.254 1.00 96.06 94 HIS A N 1
ATOM 661 C CA . HIS A 1 94 ? 9.572 -1.226 -18.586 1.00 96.06 94 HIS A CA 1
ATOM 662 C C . HIS A 1 94 ? 9.305 -1.186 -20.101 1.00 96.06 94 HIS A C 1
ATOM 664 O O . HIS A 1 94 ? 8.540 -1.996 -20.617 1.00 96.06 94 HIS A O 1
ATOM 670 N N . THR A 1 95 ? 10.017 -0.334 -20.845 1.00 96.56 95 THR A N 1
ATOM 671 C CA . THR A 1 95 ? 9.979 -0.312 -22.315 1.00 96.56 95 THR A CA 1
ATOM 672 C C . THR A 1 95 ? 10.237 -1.691 -22.942 1.00 96.56 95 THR A C 1
ATOM 674 O O . THR A 1 95 ? 9.624 -2.016 -23.957 1.00 96.56 95 THR A O 1
ATOM 677 N N . LYS A 1 96 ? 11.069 -2.542 -22.319 1.00 96.19 96 LYS A N 1
ATOM 678 C CA . LYS A 1 96 ? 11.367 -3.898 -22.805 1.00 96.19 96 LYS A CA 1
ATOM 679 C C . LYS A 1 96 ? 10.149 -4.803 -22.777 1.00 96.19 96 LYS A C 1
ATOM 681 O O . LYS A 1 96 ? 9.801 -5.400 -23.792 1.00 96.19 96 LYS A O 1
ATOM 686 N N . HIS A 1 97 ? 9.480 -4.914 -21.632 1.00 91.56 97 HIS A N 1
ATOM 687 C CA . HIS A 1 97 ? 8.308 -5.782 -21.551 1.00 91.56 97 HIS A CA 1
ATOM 688 C C . HIS A 1 97 ? 7.149 -5.209 -22.387 1.00 91.56 97 HIS A C 1
ATOM 690 O O . HIS A 1 97 ? 6.379 -5.969 -22.968 1.00 91.56 97 HIS A O 1
ATOM 696 N N . LEU A 1 98 ? 7.053 -3.880 -22.530 1.00 96.25 98 LEU A N 1
ATOM 697 C CA . LEU A 1 98 ? 6.082 -3.251 -23.429 1.00 96.25 98 LEU A CA 1
ATOM 698 C C . LEU A 1 98 ? 6.369 -3.595 -24.899 1.00 96.25 98 LEU A C 1
ATOM 700 O O . LEU A 1 98 ? 5.446 -3.936 -25.635 1.00 96.25 98 LEU A O 1
ATOM 704 N N . LEU A 1 99 ? 7.639 -3.617 -25.314 1.00 97.31 99 LEU A N 1
ATOM 705 C CA . LEU A 1 99 ? 8.030 -4.133 -26.627 1.00 97.31 99 LEU A CA 1
ATOM 706 C C . LEU A 1 99 ? 7.745 -5.637 -26.757 1.00 97.31 99 LEU A C 1
ATOM 708 O O . LEU A 1 99 ? 7.295 -6.087 -27.810 1.00 97.31 99 LEU A O 1
ATOM 712 N N . ALA A 1 100 ? 7.943 -6.421 -25.695 1.00 95.69 100 ALA A N 1
ATOM 713 C CA . ALA A 1 100 ? 7.595 -7.841 -25.682 1.00 95.69 100 ALA A CA 1
ATOM 714 C C . ALA A 1 100 ? 6.093 -8.064 -25.934 1.00 95.69 100 ALA A C 1
ATOM 716 O O . ALA A 1 100 ? 5.726 -8.977 -26.677 1.00 95.69 100 ALA A O 1
ATOM 717 N N . VAL A 1 101 ? 5.229 -7.190 -25.403 1.00 95.44 101 VAL A N 1
ATOM 718 C CA . VAL A 1 101 ? 3.796 -7.175 -25.732 1.00 95.44 101 VAL A CA 1
ATOM 719 C C . VAL A 1 101 ? 3.586 -6.903 -27.221 1.00 95.44 101 VAL A C 1
ATOM 721 O O . VAL A 1 101 ? 2.882 -7.675 -27.867 1.00 95.44 101 VAL A O 1
ATOM 724 N N . SER A 1 102 ? 4.205 -5.865 -27.793 1.00 96.38 102 SER A N 1
ATOM 725 C CA . SER A 1 102 ? 4.082 -5.540 -29.226 1.00 96.38 102 SER A CA 1
ATOM 726 C C . SER A 1 102 ? 4.550 -6.683 -30.135 1.00 96.38 102 SER A C 1
ATOM 728 O O . SER A 1 102 ? 3.915 -6.982 -31.145 1.00 96.38 102 SER A O 1
ATOM 730 N N . VAL A 1 103 ? 5.626 -7.376 -29.758 1.00 95.62 103 VAL A N 1
ATOM 731 C CA . VAL A 1 103 ? 6.114 -8.580 -30.447 1.00 95.62 103 VAL A CA 1
ATOM 732 C C . VAL A 1 103 ? 5.105 -9.722 -30.326 1.00 95.62 103 VAL A C 1
ATOM 734 O O . VAL A 1 103 ? 4.789 -10.361 -31.327 1.00 95.62 103 VAL A O 1
ATOM 737 N N . GLY A 1 104 ? 4.528 -9.930 -29.139 1.00 92.81 104 GLY A N 1
ATOM 738 C CA . GLY A 1 104 ? 3.438 -10.884 -28.936 1.00 92.81 104 GLY A CA 1
ATOM 739 C C . GLY A 1 104 ? 2.226 -10.603 -29.828 1.00 92.81 104 GLY A C 1
ATOM 740 O O . GLY A 1 104 ? 1.637 -11.539 -30.355 1.00 92.81 104 GLY A O 1
ATOM 741 N N . GLN A 1 105 ? 1.904 -9.331 -30.093 1.00 94.19 105 GLN A N 1
ATOM 742 C CA . GLN A 1 105 ? 0.850 -8.961 -31.048 1.00 94.19 105 GLN A CA 1
ATOM 743 C C . GLN A 1 105 ? 1.174 -9.403 -32.476 1.00 94.19 105 GLN A C 1
ATOM 745 O O . GLN A 1 105 ? 0.281 -9.871 -33.178 1.00 94.19 105 GLN A O 1
ATOM 750 N N . LEU A 1 106 ? 2.426 -9.255 -32.923 1.00 94.69 106 LEU A N 1
ATOM 751 C CA . LEU A 1 106 ? 2.841 -9.710 -34.254 1.00 94.69 106 LEU A CA 1
ATOM 752 C C . LEU A 1 106 ? 2.790 -11.235 -34.368 1.00 94.69 106 LEU A C 1
ATOM 754 O O . LEU A 1 106 ? 2.400 -11.744 -35.419 1.00 94.69 106 LEU A O 1
ATOM 758 N N . VAL A 1 107 ? 3.132 -11.953 -33.295 1.00 92.81 107 VAL A N 1
ATOM 759 C CA . VAL A 1 107 ? 3.016 -13.416 -33.250 1.00 92.81 107 VAL A CA 1
ATOM 760 C C . VAL A 1 107 ? 1.560 -13.863 -33.305 1.00 92.81 107 VAL A C 1
ATOM 762 O O . VAL A 1 107 ? 1.212 -14.719 -34.112 1.00 92.81 107 VAL A O 1
ATOM 765 N N . ASP A 1 108 ? 0.692 -13.232 -32.519 1.00 90.88 108 ASP A N 1
ATOM 766 C CA . ASP A 1 108 ? -0.749 -13.508 -32.507 1.00 90.88 108 ASP A CA 1
ATOM 767 C C . ASP A 1 108 ? -1.403 -13.225 -33.877 1.00 90.88 108 ASP A C 1
ATOM 769 O O . ASP A 1 108 ? -2.332 -13.910 -34.292 1.00 90.88 108 ASP A O 1
ATOM 773 N N . GLN A 1 109 ? -0.871 -12.249 -34.625 1.00 93.00 109 GLN A N 1
ATOM 774 C CA . GLN A 1 109 ? -1.275 -11.925 -36.002 1.00 93.00 109 GLN A CA 1
ATOM 775 C C . GLN A 1 109 ? -0.662 -12.854 -37.068 1.00 93.00 109 GLN A C 1
ATOM 777 O O . GLN A 1 109 ? -0.937 -12.670 -38.253 1.00 93.00 109 GLN A O 1
ATOM 782 N N . GLY A 1 110 ? 0.208 -13.798 -36.691 1.00 93.56 110 GLY A N 1
ATOM 783 C CA . GLY A 1 110 ? 0.938 -14.661 -37.628 1.00 93.56 110 GLY A CA 1
ATOM 784 C C . GLY A 1 110 ? 1.993 -13.935 -38.474 1.00 93.56 110 GLY A C 1
ATOM 785 O O . GLY A 1 110 ? 2.467 -14.483 -39.466 1.00 93.56 110 GLY A O 1
ATOM 786 N N . ARG A 1 111 ? 2.366 -12.702 -38.107 1.00 95.69 111 ARG A N 1
ATOM 787 C CA . ARG A 1 111 ? 3.370 -11.879 -38.809 1.00 95.69 111 ARG A CA 1
ATOM 788 C C . ARG A 1 111 ? 4.797 -12.128 -38.328 1.00 95.69 111 ARG A C 1
ATOM 790 O O . ARG A 1 111 ? 5.743 -11.681 -38.968 1.00 95.69 111 ARG A O 1
ATOM 797 N N . LEU A 1 112 ? 4.946 -12.792 -37.188 1.00 95.56 112 LEU A N 1
ATOM 798 C CA . LEU A 1 112 ? 6.224 -13.157 -36.594 1.00 95.56 112 LEU A CA 1
ATOM 799 C C . LEU A 1 112 ? 6.084 -14.518 -35.909 1.00 95.56 112 LEU A C 1
ATOM 801 O O . LEU A 1 112 ? 5.005 -14.874 -35.448 1.00 95.56 112 LEU A O 1
ATOM 805 N N . SER A 1 113 ? 7.172 -15.272 -35.813 1.00 94.31 113 SER A N 1
ATOM 806 C CA . SER A 1 113 ? 7.248 -16.455 -34.955 1.00 94.31 113 SER A CA 1
ATOM 807 C C . SER A 1 113 ? 8.246 -16.190 -33.837 1.00 94.31 113 SER A C 1
ATOM 809 O O . SER A 1 113 ? 9.291 -15.584 -34.075 1.00 94.31 113 SER A O 1
ATOM 811 N N . TYR A 1 114 ? 7.960 -16.677 -32.628 1.00 93.44 114 TYR A N 1
ATOM 812 C CA . TYR A 1 114 ? 8.941 -16.663 -31.541 1.00 93.44 114 TYR A CA 1
ATOM 813 C C . TYR A 1 114 ? 10.208 -17.452 -31.899 1.00 93.44 114 TYR A C 1
ATOM 815 O O . TYR A 1 114 ? 11.285 -17.122 -31.418 1.00 93.44 114 TYR A O 1
ATOM 823 N N . ASP A 1 115 ? 10.103 -18.446 -32.778 1.00 95.62 115 ASP A N 1
ATOM 824 C CA . ASP A 1 115 ? 11.230 -19.298 -33.167 1.00 95.62 115 ASP A CA 1
ATOM 825 C C . ASP A 1 115 ? 11.875 -18.846 -34.493 1.00 95.62 115 ASP A C 1
ATOM 827 O O . ASP A 1 115 ? 12.776 -19.510 -35.001 1.00 95.62 115 ASP A O 1
ATOM 831 N N . ALA A 1 116 ? 11.439 -17.706 -35.051 1.00 97.38 116 ALA A N 1
ATOM 832 C CA . ALA A 1 116 ? 12.081 -17.095 -36.213 1.00 97.38 116 ALA A CA 1
ATOM 833 C C . ALA A 1 116 ? 13.515 -16.675 -35.870 1.00 97.38 116 ALA A C 1
ATOM 835 O O . ALA A 1 116 ? 13.761 -16.100 -34.800 1.00 97.38 116 ALA A O 1
ATOM 836 N N . ARG A 1 117 ? 14.451 -16.949 -36.782 1.00 97.81 117 ARG A N 1
ATOM 837 C CA . ARG A 1 117 ? 15.873 -16.656 -36.575 1.00 97.81 117 ARG A CA 1
ATOM 838 C C . ARG A 1 117 ? 16.183 -15.203 -36.903 1.00 97.81 117 ARG A C 1
ATOM 840 O O . ARG A 1 117 ? 15.667 -14.650 -37.873 1.00 97.81 117 ARG A O 1
ATOM 847 N N . ILE A 1 118 ? 17.082 -14.581 -36.146 1.00 97.62 118 ILE A N 1
ATOM 848 C CA . ILE A 1 118 ? 17.477 -13.181 -36.371 1.00 97.62 118 ILE A CA 1
ATOM 849 C C . ILE A 1 118 ? 18.057 -12.998 -37.781 1.00 97.62 118 ILE A C 1
ATOM 851 O O . ILE A 1 118 ? 17.754 -12.004 -38.442 1.00 97.62 118 ILE A O 1
ATOM 855 N N . GLY A 1 119 ? 18.838 -13.967 -38.273 1.00 96.62 119 GLY A N 1
ATOM 856 C CA . GLY A 1 119 ? 19.407 -13.928 -39.623 1.00 96.62 119 GLY A CA 1
ATOM 857 C C . GLY A 1 119 ? 18.365 -13.879 -40.745 1.00 96.62 119 GLY A C 1
ATOM 858 O O . GLY A 1 119 ? 18.609 -13.254 -41.774 1.00 96.62 119 GLY A O 1
ATOM 859 N N . GLU A 1 120 ? 17.200 -14.496 -40.537 1.00 96.62 120 GLU A N 1
ATOM 860 C CA . GLU A 1 120 ? 16.084 -14.495 -41.494 1.00 96.62 120 GLU A CA 1
ATOM 861 C C . GLU A 1 120 ? 15.326 -13.162 -41.471 1.00 96.62 120 GLU A C 1
ATOM 863 O O . GLU A 1 120 ? 14.842 -12.699 -42.501 1.00 96.62 120 GLU A O 1
ATOM 868 N N . LEU A 1 121 ? 15.250 -12.528 -40.298 1.00 97.56 121 LEU A N 1
ATOM 869 C CA . LEU A 1 121 ? 14.540 -11.264 -40.083 1.00 97.56 121 LEU A CA 1
ATOM 870 C C . LEU A 1 121 ? 15.371 -10.036 -40.491 1.00 97.56 121 LEU A C 1
ATOM 872 O O . LEU A 1 121 ? 14.807 -8.985 -40.798 1.00 97.56 121 LEU A O 1
ATOM 876 N N . LEU A 1 122 ? 16.703 -10.156 -40.504 1.00 97.38 122 LEU A N 1
ATOM 877 C CA . LEU A 1 122 ? 17.652 -9.100 -40.880 1.00 97.38 122 LEU A CA 1
ATOM 878 C C . LEU A 1 122 ? 18.644 -9.588 -41.960 1.00 97.38 122 LEU A C 1
ATOM 880 O O . LEU A 1 122 ? 19.860 -9.600 -41.729 1.00 97.38 122 LEU A O 1
ATOM 884 N N . PRO A 1 123 ? 18.165 -9.987 -43.154 1.00 95.88 123 PRO A N 1
ATOM 885 C CA . PRO A 1 123 ? 19.002 -10.626 -44.172 1.00 95.88 123 PRO A CA 1
ATOM 886 C C . PRO A 1 123 ? 20.104 -9.704 -44.721 1.00 95.88 123 PRO A C 1
ATOM 888 O O . PRO A 1 123 ? 21.203 -10.164 -45.021 1.00 95.88 123 PRO A O 1
ATOM 891 N N . ASP A 1 124 ? 19.867 -8.391 -44.777 1.00 95.38 124 ASP A N 1
ATOM 892 C CA . ASP A 1 124 ? 20.858 -7.375 -45.169 1.00 95.38 124 ASP A CA 1
ATOM 893 C C . ASP A 1 124 ? 21.975 -7.172 -44.127 1.00 95.38 124 ASP A C 1
ATOM 895 O O . ASP A 1 124 ? 22.948 -6.460 -44.388 1.00 95.38 124 ASP A O 1
ATOM 899 N N . MET A 1 125 ? 21.835 -7.753 -42.932 1.00 95.69 125 MET A N 1
ATOM 900 C CA . MET A 1 125 ? 22.850 -7.753 -41.874 1.00 95.69 125 MET A CA 1
ATOM 901 C C . MET A 1 125 ? 23.509 -9.125 -41.691 1.00 95.69 125 MET A C 1
ATOM 903 O O . MET A 1 125 ? 24.540 -9.219 -41.028 1.00 95.69 125 MET A O 1
ATOM 907 N N . ALA A 1 126 ? 22.956 -10.185 -42.291 1.00 91.19 126 ALA A N 1
ATOM 908 C CA . ALA A 1 126 ? 23.392 -11.559 -42.058 1.00 91.19 126 ALA A CA 1
ATOM 909 C C . ALA A 1 126 ? 24.870 -11.792 -42.416 1.00 91.19 126 ALA A C 1
ATOM 911 O O . ALA A 1 126 ? 25.543 -12.561 -41.732 1.00 91.19 126 ALA A O 1
ATOM 912 N N . GLY A 1 127 ? 25.396 -11.109 -43.439 1.00 89.38 127 GLY A N 1
ATOM 913 C CA . GLY A 1 127 ? 26.781 -11.265 -43.901 1.00 89.38 127 GLY A CA 1
ATOM 914 C C . GLY A 1 127 ? 27.852 -10.834 -42.890 1.00 89.38 127 GLY A C 1
ATOM 915 O O . GLY A 1 127 ? 28.932 -11.414 -42.883 1.00 89.38 127 GLY A O 1
ATOM 916 N N . SER A 1 128 ? 27.548 -9.867 -42.019 1.00 91.06 128 SER A N 1
ATOM 917 C CA . SER A 1 128 ? 28.452 -9.376 -40.965 1.00 91.06 128 SER A CA 1
ATOM 918 C C . SER A 1 128 ? 28.065 -9.858 -39.562 1.00 91.06 128 SER A C 1
ATOM 920 O O . SER A 1 128 ? 28.677 -9.449 -38.582 1.00 91.06 128 SER A O 1
ATOM 922 N N . MET A 1 129 ? 27.015 -10.673 -39.458 1.00 95.81 129 MET A N 1
ATOM 923 C CA . MET A 1 129 ? 26.480 -11.181 -38.200 1.00 95.81 129 MET A CA 1
ATOM 924 C C . MET A 1 129 ? 27.250 -12.425 -37.755 1.00 95.81 129 MET A C 1
ATOM 926 O O . MET A 1 129 ? 27.468 -13.337 -38.559 1.00 95.81 129 MET A O 1
ATOM 930 N N . GLN A 1 130 ? 27.601 -12.486 -36.472 1.00 96.56 130 GLN A N 1
ATOM 931 C CA . GLN A 1 130 ? 28.195 -13.670 -35.863 1.00 96.56 130 GLN A CA 1
ATOM 932 C C . GLN A 1 130 ? 27.273 -14.887 -36.035 1.00 96.56 130 GLN A C 1
ATOM 934 O O . GLN A 1 130 ? 26.057 -14.748 -35.850 1.00 96.56 130 GLN A O 1
ATOM 939 N N . PRO A 1 131 ? 27.803 -16.087 -36.347 1.00 95.19 131 PRO A N 1
ATOM 940 C CA . PRO A 1 131 ? 26.981 -17.277 -36.580 1.00 95.19 131 PRO A CA 1
ATOM 941 C C . PRO A 1 131 ? 26.004 -17.574 -35.437 1.00 95.19 131 PRO A C 1
ATOM 943 O O . PRO A 1 131 ? 24.833 -17.849 -35.683 1.00 95.19 131 PRO A O 1
ATOM 946 N N . ALA A 1 132 ? 26.454 -17.412 -34.190 1.00 94.56 132 ALA A N 1
ATOM 947 C CA . ALA A 1 132 ? 25.623 -17.596 -33.004 1.00 94.56 132 ALA A CA 1
ATOM 948 C C . ALA A 1 132 ? 24.382 -16.686 -33.001 1.00 94.56 132 ALA A C 1
ATOM 950 O O . ALA A 1 132 ? 23.273 -17.150 -32.754 1.00 94.56 132 ALA A O 1
ATOM 951 N N . PHE A 1 133 ? 24.536 -15.400 -33.330 1.00 96.19 133 PHE A N 1
ATOM 952 C CA . PHE A 1 133 ? 23.398 -14.483 -33.405 1.00 96.19 133 PHE A CA 1
ATOM 953 C C . PHE A 1 133 ? 22.534 -14.715 -34.641 1.00 96.19 133 PHE A C 1
ATOM 955 O O . PHE A 1 133 ? 21.339 -14.450 -34.586 1.00 96.19 133 PHE A O 1
ATOM 962 N N . ARG A 1 134 ? 23.093 -15.255 -35.729 1.00 95.44 134 ARG A N 1
ATOM 963 C CA . ARG A 1 134 ? 22.322 -15.619 -36.926 1.00 95.44 134 ARG A CA 1
ATOM 964 C C . ARG A 1 134 ? 21.283 -16.690 -36.639 1.00 95.44 134 ARG A C 1
ATOM 966 O O . ARG A 1 134 ? 20.163 -16.571 -37.133 1.00 95.44 134 ARG A O 1
ATOM 973 N N . ASP A 1 135 ? 21.652 -17.680 -35.833 1.00 94.56 135 ASP A N 1
ATOM 974 C CA . ASP A 1 135 ? 20.782 -18.795 -35.458 1.00 94.56 135 ASP A CA 1
ATOM 975 C C . ASP A 1 135 ? 19.952 -18.537 -34.195 1.00 94.56 135 ASP A C 1
ATOM 977 O O . ASP A 1 135 ? 18.999 -19.273 -33.930 1.00 94.56 135 ASP A O 1
ATOM 981 N N . ALA A 1 136 ? 20.266 -17.483 -33.437 1.00 97.19 136 ALA A N 1
ATOM 982 C CA . ALA A 1 136 ? 19.448 -17.069 -32.308 1.00 97.19 136 ALA A CA 1
ATOM 983 C C . ALA A 1 136 ? 18.032 -16.663 -32.757 1.00 97.19 136 ALA A C 1
ATOM 985 O O . ALA A 1 136 ? 17.810 -16.187 -33.872 1.00 97.19 136 ALA A O 1
ATOM 986 N N . THR A 1 137 ? 17.061 -16.848 -31.867 1.00 97.19 137 THR A N 1
ATOM 987 C CA . THR A 1 137 ? 15.626 -16.679 -32.142 1.00 97.19 137 THR A CA 1
ATOM 988 C C . THR A 1 137 ? 15.036 -15.435 -31.479 1.00 97.19 137 THR A C 1
ATOM 990 O O . THR A 1 137 ? 15.576 -14.909 -30.502 1.00 97.19 137 THR A O 1
ATOM 993 N N . VAL A 1 138 ? 13.864 -14.996 -31.950 1.00 96.94 138 VAL A N 1
ATOM 994 C CA . VAL A 1 138 ? 13.067 -13.938 -31.294 1.00 96.94 138 VAL A CA 1
ATOM 995 C C . VAL A 1 138 ? 12.780 -14.276 -29.826 1.00 96.94 138 VAL A C 1
ATOM 997 O O . VAL A 1 138 ? 12.861 -13.405 -28.962 1.00 96.94 138 VAL A O 1
ATOM 1000 N N . ARG A 1 139 ? 12.500 -15.546 -29.514 1.00 94.94 139 ARG A N 1
ATOM 1001 C CA . ARG A 1 139 ? 12.321 -16.049 -28.148 1.00 94.94 139 ARG A CA 1
ATOM 1002 C C . ARG A 1 139 ? 13.564 -15.781 -27.308 1.00 94.94 139 ARG A C 1
ATOM 1004 O O . ARG A 1 139 ? 13.460 -15.212 -26.228 1.00 94.94 139 ARG A O 1
ATOM 1011 N N . GLN A 1 140 ? 14.742 -16.127 -27.814 1.00 95.94 140 GLN A N 1
ATOM 1012 C CA . GLN A 1 140 ? 15.991 -15.891 -27.089 1.00 95.94 140 GLN A CA 1
ATOM 1013 C C . GLN A 1 140 ? 16.290 -14.396 -26.897 1.00 95.94 140 GLN A C 1
ATOM 1015 O O . GLN A 1 140 ? 16.871 -14.029 -25.876 1.00 95.94 140 GLN A O 1
ATOM 1020 N N . LEU A 1 141 ? 15.848 -13.520 -27.808 1.00 96.75 141 LEU A N 1
ATOM 1021 C CA . LEU A 1 141 ? 15.913 -12.070 -27.588 1.00 96.75 141 LEU A CA 1
ATOM 1022 C C . LEU A 1 141 ? 14.992 -11.617 -26.444 1.00 96.75 141 LEU A C 1
ATOM 1024 O O . LEU A 1 141 ? 15.429 -10.889 -25.550 1.00 96.75 141 LEU A O 1
ATOM 1028 N N . LEU A 1 142 ? 13.733 -12.070 -26.455 1.00 95.19 142 LEU A N 1
ATOM 1029 C CA . LEU A 1 142 ? 12.711 -11.710 -25.464 1.00 95.19 142 LEU A CA 1
ATOM 1030 C C . LEU A 1 142 ? 13.105 -12.110 -24.040 1.00 95.19 142 LEU A C 1
ATOM 1032 O O . LEU A 1 142 ? 12.907 -11.328 -23.111 1.00 95.19 142 LEU A O 1
ATOM 1036 N N . PHE A 1 143 ? 13.671 -13.307 -23.879 1.00 94.25 143 PHE A N 1
ATOM 1037 C CA . PHE A 1 143 ? 14.103 -13.852 -22.588 1.00 94.25 143 PHE A CA 1
ATOM 1038 C C . PHE A 1 143 ? 15.568 -13.542 -22.251 1.00 94.25 143 PHE A C 1
ATOM 1040 O O . PHE A 1 143 ? 16.067 -13.989 -21.222 1.00 94.25 143 PHE A O 1
ATOM 1047 N N . MET A 1 144 ? 16.261 -12.770 -23.097 1.00 94.25 144 MET A N 1
ATOM 1048 C CA . MET A 1 144 ? 17.670 -12.388 -22.926 1.00 94.25 144 MET A CA 1
ATOM 1049 C C . MET A 1 144 ? 18.615 -13.592 -22.746 1.00 94.25 144 MET A C 1
ATOM 1051 O O . MET A 1 144 ? 19.560 -13.579 -21.956 1.00 94.25 144 MET A O 1
ATOM 1055 N N . THR A 1 145 ? 18.359 -14.648 -23.519 1.00 95.25 145 THR A N 1
ATOM 1056 C CA . THR A 1 145 ? 19.169 -15.873 -23.583 1.00 95.25 145 THR A CA 1
ATOM 1057 C C . THR A 1 145 ? 19.945 -15.999 -24.896 1.00 95.25 145 THR A C 1
ATOM 1059 O O . THR A 1 145 ? 20.598 -17.007 -25.133 1.00 95.25 145 THR A O 1
ATOM 1062 N N . ALA A 1 146 ? 19.928 -14.973 -25.755 1.00 95.06 146 ALA A N 1
ATOM 1063 C CA . ALA A 1 146 ? 20.622 -14.974 -27.047 1.00 95.06 146 ALA A CA 1
ATOM 1064 C C . ALA A 1 146 ? 22.157 -14.822 -26.961 1.00 95.06 146 ALA A C 1
ATOM 1066 O O . ALA A 1 146 ? 22.818 -14.919 -27.989 1.00 95.06 146 ALA A O 1
ATOM 1067 N N . GLY A 1 147 ? 22.729 -14.578 -25.774 1.00 93.25 147 GLY A N 1
ATOM 1068 C CA . GLY A 1 147 ? 24.184 -14.460 -25.585 1.00 93.25 147 GLY A CA 1
ATOM 1069 C C . GLY A 1 147 ? 24.758 -13.045 -25.723 1.00 93.25 147 GLY A C 1
ATOM 1070 O O . GLY A 1 147 ? 25.977 -12.881 -25.751 1.00 93.25 147 GLY A O 1
ATOM 1071 N N . PHE A 1 148 ? 23.920 -12.005 -25.811 1.00 92.31 148 PHE A N 1
ATOM 1072 C CA . PHE A 1 148 ? 24.393 -10.616 -25.841 1.00 92.31 148 PHE A CA 1
ATOM 1073 C C . PHE A 1 148 ? 25.026 -10.199 -24.503 1.00 92.31 148 PHE A C 1
ATOM 1075 O O . PHE A 1 148 ? 24.529 -10.536 -23.428 1.00 92.31 148 PHE A O 1
ATOM 1082 N N . SER A 1 149 ? 26.086 -9.384 -24.559 1.00 88.44 149 SER A N 1
ATOM 1083 C CA . SER A 1 149 ? 26.591 -8.663 -23.380 1.00 88.44 149 SER A CA 1
ATOM 1084 C C . SER A 1 149 ? 25.518 -7.711 -22.815 1.00 88.44 149 SER A C 1
ATOM 1086 O O . SER A 1 149 ? 24.536 -7.383 -23.489 1.00 88.44 149 SER A O 1
ATOM 1088 N N . ALA A 1 150 ? 25.693 -7.235 -21.579 1.00 81.56 150 ALA A N 1
ATOM 1089 C CA . ALA A 1 150 ? 24.645 -6.493 -20.873 1.00 81.56 150 ALA A CA 1
ATOM 1090 C C . ALA A 1 150 ? 24.292 -5.124 -21.502 1.00 81.56 150 ALA A C 1
ATOM 1092 O O . ALA A 1 150 ? 23.114 -4.768 -21.582 1.00 81.56 150 ALA A O 1
ATOM 1093 N N . TYR A 1 151 ? 25.291 -4.360 -21.974 1.00 77.25 151 TYR A N 1
ATOM 1094 C CA . TYR A 1 151 ? 25.115 -3.006 -22.544 1.00 77.25 151 TYR A CA 1
ATOM 1095 C C . TYR A 1 151 ? 24.242 -2.081 -21.660 1.00 77.25 151 TYR A C 1
ATOM 1097 O O . TYR A 1 151 ? 23.374 -1.351 -22.137 1.00 77.25 151 TYR A O 1
ATOM 1105 N N . ASN A 1 152 ? 24.441 -2.135 -20.341 1.00 70.50 152 ASN A N 1
ATOM 1106 C CA . ASN A 1 152 ? 23.638 -1.422 -19.338 1.00 70.50 152 ASN A CA 1
ATOM 1107 C C . ASN A 1 152 ? 24.381 -0.264 -18.642 1.00 70.50 152 ASN A C 1
ATOM 1109 O O . ASN A 1 152 ? 23.818 0.360 -17.749 1.00 70.50 152 ASN A O 1
ATOM 1113 N N . GLY A 1 153 ? 25.619 0.035 -19.052 1.00 60.53 153 GLY A N 1
ATOM 1114 C CA . GLY A 1 153 ? 26.419 1.163 -18.559 1.00 60.53 153 GLY A CA 1
ATOM 1115 C C . GLY A 1 153 ? 27.079 0.963 -17.189 1.00 60.53 153 GLY A C 1
ATOM 1116 O O . GLY A 1 153 ? 27.993 1.712 -16.858 1.00 60.53 153 GLY A O 1
ATOM 1117 N N . THR A 1 154 ? 26.663 -0.041 -16.413 1.00 55.56 154 THR A N 1
ATOM 1118 C CA . THR A 1 154 ? 27.267 -0.412 -15.119 1.00 55.56 154 THR A CA 1
ATOM 1119 C C . THR A 1 154 ? 28.190 -1.622 -15.223 1.00 55.56 154 THR A C 1
ATOM 1121 O O . THR A 1 154 ? 29.049 -1.819 -14.368 1.00 55.56 154 THR A O 1
ATOM 1124 N N . ASP A 1 155 ? 28.036 -2.412 -16.283 1.00 57.69 155 ASP A N 1
ATOM 1125 C CA . ASP A 1 155 ? 28.865 -3.571 -16.583 1.00 57.69 155 ASP A CA 1
ATOM 1126 C C . ASP A 1 155 ? 30.015 -3.173 -17.528 1.00 57.69 155 ASP A C 1
ATOM 1128 O O . ASP A 1 155 ? 29.798 -2.596 -18.605 1.00 57.69 155 ASP A O 1
ATOM 1132 N N . SER A 1 156 ? 31.261 -3.417 -17.111 1.00 55.53 156 SER A N 1
ATOM 1133 C CA . SER A 1 156 ? 32.451 -2.907 -17.805 1.00 55.53 156 SER A CA 1
ATOM 1134 C C . SER A 1 156 ? 32.748 -3.617 -19.123 1.00 55.53 156 SER A C 1
ATOM 1136 O O . SER A 1 156 ? 33.558 -3.111 -19.897 1.00 55.53 156 SER A O 1
ATOM 1138 N N . ASP A 1 157 ? 32.086 -4.740 -19.409 1.00 63.22 157 ASP A N 1
ATOM 1139 C CA . ASP A 1 157 ? 32.463 -5.639 -20.503 1.00 63.22 157 ASP A CA 1
ATOM 1140 C C . ASP A 1 157 ? 32.542 -4.957 -21.880 1.00 63.22 157 ASP A C 1
ATOM 1142 O O . ASP A 1 157 ? 33.421 -5.316 -22.658 1.00 63.22 157 ASP A O 1
ATOM 1146 N N . ARG A 1 158 ? 31.665 -3.979 -22.195 1.00 73.00 158 ARG A N 1
ATOM 1147 C CA . ARG A 1 158 ? 31.623 -3.285 -23.513 1.00 73.00 158 ARG A CA 1
ATOM 1148 C C . ARG A 1 158 ? 31.115 -1.835 -23.498 1.00 73.00 158 ARG A C 1
ATOM 1150 O O . ARG A 1 158 ? 30.653 -1.313 -24.514 1.00 73.00 158 ARG A O 1
ATOM 1157 N N . THR A 1 159 ? 31.186 -1.151 -22.357 1.00 72.62 159 THR A N 1
ATOM 1158 C CA . THR A 1 159 ? 30.656 0.224 -22.242 1.00 72.62 159 THR A CA 1
ATOM 1159 C C . THR A 1 159 ? 31.390 1.222 -23.156 1.00 72.62 159 THR A C 1
ATOM 1161 O O . THR A 1 159 ? 30.749 2.097 -23.736 1.00 72.62 159 THR A O 1
ATOM 1164 N N . GLY A 1 160 ? 32.701 1.057 -23.371 1.00 77.94 160 GLY A N 1
ATOM 1165 C CA . GLY A 1 160 ? 33.476 1.892 -24.302 1.00 77.94 160 GLY A CA 1
ATOM 1166 C C . GLY A 1 160 ? 33.030 1.755 -25.763 1.00 77.94 160 GLY A C 1
ATOM 1167 O O . GLY A 1 160 ? 32.776 2.764 -26.420 1.00 77.94 160 GLY A O 1
ATOM 1168 N N . ASP A 1 161 ? 32.854 0.519 -26.241 1.00 77.12 161 ASP A N 1
ATOM 1169 C CA . ASP A 1 161 ? 32.392 0.227 -27.608 1.00 77.12 161 ASP A CA 1
ATOM 1170 C C . ASP A 1 161 ? 31.007 0.827 -27.871 1.00 77.12 161 ASP A C 1
ATOM 1172 O O . ASP A 1 161 ? 30.748 1.397 -28.930 1.00 77.12 161 ASP A O 1
ATOM 1176 N N . MET A 1 162 ? 30.116 0.738 -26.881 1.00 80.06 162 MET A N 1
ATOM 1177 C CA . MET A 1 162 ? 28.780 1.324 -26.941 1.00 80.06 162 MET A CA 1
ATOM 1178 C C . MET A 1 162 ? 28.824 2.853 -27.075 1.00 80.06 162 MET A C 1
ATOM 1180 O O . MET A 1 162 ? 28.158 3.412 -27.945 1.00 80.06 162 MET A O 1
ATOM 1184 N N . LEU A 1 163 ? 29.614 3.533 -26.238 1.00 82.38 163 LEU A N 1
ATOM 1185 C CA . LEU A 1 163 ? 29.751 4.991 -26.291 1.00 82.38 163 LEU A CA 1
ATOM 1186 C C . LEU A 1 163 ? 30.362 5.453 -27.620 1.00 82.38 163 LEU A C 1
ATOM 1188 O O . LEU A 1 163 ? 29.884 6.424 -28.209 1.00 82.38 163 LEU A O 1
ATOM 1192 N N . ALA A 1 164 ? 31.366 4.731 -28.126 1.00 84.88 164 ALA A N 1
ATOM 1193 C CA . ALA A 1 164 ? 31.952 4.995 -29.436 1.00 84.88 164 ALA A CA 1
ATOM 1194 C C . ALA A 1 164 ? 30.925 4.817 -30.566 1.00 84.88 164 ALA A C 1
ATOM 1196 O O . ALA A 1 164 ? 30.850 5.654 -31.466 1.00 84.88 164 ALA A O 1
ATOM 1197 N N . ALA A 1 165 ? 30.090 3.775 -30.493 1.00 85.44 165 ALA A N 1
ATOM 1198 C CA . ALA A 1 165 ? 29.023 3.540 -31.460 1.00 85.44 165 ALA A CA 1
ATOM 1199 C C . ALA A 1 165 ? 28.005 4.688 -31.483 1.00 85.44 165 ALA A C 1
ATOM 1201 O O . ALA A 1 165 ? 27.639 5.150 -32.560 1.00 85.44 165 ALA A O 1
ATOM 1202 N N . PHE A 1 166 ? 27.585 5.190 -30.317 1.00 86.69 166 PHE A N 1
ATOM 1203 C CA . PHE A 1 166 ? 26.653 6.320 -30.242 1.00 86.69 166 PHE A CA 1
ATOM 1204 C C . PHE A 1 166 ? 27.257 7.619 -30.772 1.00 86.69 166 PHE A C 1
ATOM 1206 O O . PHE A 1 166 ? 26.562 8.372 -31.449 1.00 86.69 166 PHE A O 1
ATOM 1213 N N . ALA A 1 167 ? 28.539 7.874 -30.501 1.00 86.00 167 ALA A N 1
ATOM 1214 C CA . ALA A 1 167 ? 29.234 9.053 -31.014 1.00 86.00 167 ALA A CA 1
ATOM 1215 C C . ALA A 1 167 ? 29.418 9.011 -32.542 1.00 86.00 167 ALA A C 1
ATOM 1217 O O . ALA A 1 167 ? 29.396 10.054 -33.193 1.00 86.00 167 ALA A O 1
ATOM 1218 N N . ALA A 1 168 ? 29.595 7.816 -33.114 1.00 88.44 168 ALA A N 1
ATOM 1219 C CA . ALA A 1 168 ? 29.746 7.617 -34.554 1.00 88.44 168 ALA A CA 1
ATOM 1220 C C . ALA A 1 168 ? 28.407 7.538 -35.310 1.00 88.44 168 ALA A C 1
ATOM 1222 O O . ALA A 1 168 ? 28.382 7.699 -36.533 1.00 88.44 168 ALA A O 1
ATOM 1223 N N . ALA A 1 169 ? 27.302 7.269 -34.609 1.00 89.88 169 ALA A N 1
ATOM 1224 C CA . ALA A 1 169 ? 25.999 7.085 -35.226 1.00 89.88 169 ALA A CA 1
ATOM 1225 C C . ALA A 1 169 ? 25.464 8.395 -35.824 1.00 89.88 169 ALA A C 1
ATOM 1227 O O . ALA A 1 169 ? 25.505 9.458 -35.206 1.00 89.88 169 ALA A O 1
ATOM 1228 N N . SER A 1 170 ? 24.914 8.317 -37.034 1.00 91.50 170 SER A N 1
ATOM 1229 C CA . SER A 1 170 ? 24.379 9.482 -37.748 1.00 91.50 170 SER A CA 1
ATOM 1230 C C . SER A 1 170 ? 23.121 9.143 -38.546 1.00 91.50 170 SER A C 1
ATOM 1232 O O . SER A 1 170 ? 22.831 7.974 -38.809 1.00 91.50 170 SER A O 1
ATOM 1234 N N . GLY A 1 171 ? 22.364 10.176 -38.920 1.00 94.69 171 GLY A N 1
ATOM 1235 C CA . GLY A 1 171 ? 21.100 10.043 -39.643 1.00 94.69 171 GLY A CA 1
ATOM 1236 C C . GLY A 1 171 ? 19.873 10.018 -38.730 1.00 94.69 171 GLY A C 1
ATOM 1237 O O . GLY A 1 171 ? 19.910 10.430 -37.568 1.00 94.69 171 GLY A O 1
ATOM 1238 N N . SER A 1 172 ? 18.758 9.561 -39.289 1.00 95.00 172 SER A N 1
ATOM 1239 C CA . SER A 1 172 ? 17.481 9.397 -38.599 1.00 95.00 172 SER A CA 1
ATOM 1240 C C . SER A 1 172 ? 17.573 8.388 -37.440 1.00 95.00 172 SER A C 1
ATOM 1242 O O . SER A 1 172 ? 18.437 7.507 -37.441 1.00 95.00 172 SER A O 1
ATOM 1244 N N . PRO A 1 173 ? 16.647 8.441 -36.460 1.00 94.06 173 PRO A N 1
ATOM 1245 C CA . PRO A 1 173 ? 16.569 7.452 -35.380 1.00 94.06 173 PRO A CA 1
ATOM 1246 C C . PRO A 1 173 ? 16.610 5.988 -35.849 1.00 94.06 173 PRO A C 1
ATOM 1248 O O . PRO A 1 173 ? 17.255 5.157 -35.214 1.00 94.06 173 PRO A O 1
ATOM 1251 N N . ALA A 1 174 ? 15.960 5.676 -36.975 1.00 95.19 174 ALA A N 1
ATOM 1252 C CA . ALA A 1 174 ? 15.944 4.333 -37.552 1.00 95.19 174 ALA A CA 1
ATOM 1253 C C . ALA A 1 174 ? 17.305 3.942 -38.159 1.00 95.19 174 ALA A C 1
ATOM 1255 O O . ALA A 1 174 ? 17.775 2.821 -37.972 1.00 95.19 174 ALA A O 1
ATOM 1256 N N . GLU A 1 175 ? 17.978 4.856 -38.865 1.00 96.00 175 GLU A N 1
ATOM 1257 C CA . GLU A 1 175 ? 19.323 4.612 -39.411 1.00 96.00 175 GLU A CA 1
ATOM 1258 C C . GLU A 1 175 ? 20.340 4.376 -38.296 1.00 96.00 175 GLU A C 1
ATOM 1260 O O . GLU A 1 175 ? 21.115 3.420 -38.359 1.00 96.00 175 GLU A O 1
ATOM 1265 N N . ARG A 1 176 ? 20.271 5.180 -37.235 1.00 95.38 176 ARG A N 1
ATOM 1266 C CA . ARG A 1 176 ? 21.099 5.023 -36.040 1.00 95.38 176 ARG A CA 1
ATOM 1267 C C . ARG A 1 176 ? 20.867 3.680 -35.341 1.00 95.38 176 ARG A C 1
ATOM 1269 O O . ARG A 1 176 ? 21.827 2.955 -35.078 1.00 95.38 176 ARG A O 1
ATOM 1276 N N . ARG A 1 177 ? 19.604 3.278 -35.127 1.00 94.44 177 ARG A N 1
ATOM 1277 C CA . ARG A 1 177 ? 19.255 1.939 -34.603 1.00 94.44 177 ARG A CA 1
ATOM 1278 C C . ARG A 1 177 ? 19.813 0.814 -35.468 1.00 94.44 177 ARG A C 1
ATOM 1280 O O . ARG A 1 177 ? 20.369 -0.146 -34.932 1.00 94.44 177 ARG A O 1
ATOM 1287 N N . ASN A 1 178 ? 19.716 0.938 -36.792 1.00 95.44 178 ASN A N 1
ATOM 1288 C CA . ASN A 1 178 ? 20.280 -0.037 -37.724 1.00 95.44 178 ASN A CA 1
ATOM 1289 C C . ASN A 1 178 ? 21.813 -0.122 -37.609 1.00 95.44 178 ASN A C 1
ATOM 1291 O O . ASN A 1 178 ? 22.350 -1.227 -37.590 1.00 95.44 178 ASN A O 1
ATOM 1295 N N . GLN A 1 179 ? 22.519 1.011 -37.512 1.00 95.25 179 GLN A N 1
ATOM 1296 C CA . GLN A 1 179 ? 23.980 1.052 -37.345 1.00 95.25 179 GLN A CA 1
ATOM 1297 C C . GLN A 1 179 ? 24.413 0.359 -36.047 1.00 95.25 179 GLN A C 1
ATOM 1299 O O . GLN A 1 179 ? 25.279 -0.517 -36.075 1.00 95.25 179 GLN A O 1
ATOM 1304 N N . PHE A 1 180 ? 23.755 0.670 -34.929 1.00 94.00 180 PHE A N 1
ATOM 1305 C CA . PHE A 1 180 ? 24.038 0.023 -33.648 1.00 94.00 180 PHE A CA 1
ATOM 1306 C C . PHE A 1 180 ? 23.699 -1.471 -33.663 1.00 94.00 180 PHE A C 1
ATOM 1308 O O . PHE A 1 180 ? 24.488 -2.287 -33.199 1.00 94.00 180 PHE A O 1
ATOM 1315 N N . THR A 1 181 ? 22.583 -1.857 -34.285 1.00 95.94 181 THR A N 1
ATOM 1316 C CA . THR A 1 181 ? 22.196 -3.268 -34.447 1.00 95.94 181 THR A CA 1
ATOM 1317 C C . THR A 1 181 ? 23.247 -4.057 -35.231 1.00 95.94 181 THR A C 1
ATOM 1319 O O . THR A 1 181 ? 23.604 -5.155 -34.813 1.00 95.94 181 THR A O 1
ATOM 1322 N N . ARG A 1 182 ? 23.818 -3.496 -36.310 1.00 95.44 182 ARG A N 1
ATOM 1323 C CA . ARG A 1 182 ? 24.927 -4.137 -37.045 1.00 95.44 182 ARG A CA 1
ATOM 1324 C C . ARG A 1 182 ? 26.148 -4.365 -36.154 1.00 95.44 182 ARG A C 1
ATOM 1326 O O . ARG A 1 182 ? 26.739 -5.438 -36.216 1.00 95.44 182 ARG A O 1
ATOM 1333 N N . LEU A 1 183 ? 26.499 -3.388 -35.316 1.00 92.88 183 LEU A N 1
ATOM 1334 C CA . LEU A 1 183 ? 27.618 -3.507 -34.378 1.00 92.88 183 LEU A CA 1
ATOM 1335 C C . LEU A 1 183 ? 27.367 -4.593 -33.326 1.00 92.88 183 LEU A C 1
ATOM 1337 O O . LEU A 1 183 ? 28.239 -5.428 -33.085 1.00 92.88 183 LEU A O 1
ATOM 1341 N N . LEU A 1 184 ? 26.167 -4.628 -32.740 1.00 93.56 184 LEU A N 1
ATOM 1342 C CA . LEU A 1 184 ? 25.790 -5.651 -31.763 1.00 93.56 184 LEU A CA 1
ATOM 1343 C C . LEU A 1 184 ? 25.861 -7.058 -32.367 1.00 93.56 184 LEU A C 1
ATOM 1345 O O . LEU A 1 184 ? 26.400 -7.969 -31.751 1.00 93.56 184 LEU A O 1
ATOM 1349 N N . LEU A 1 185 ? 25.356 -7.219 -33.589 1.00 95.81 185 LEU A N 1
ATOM 1350 C CA . LEU A 1 185 ? 25.324 -8.495 -34.301 1.00 95.81 185 LEU A CA 1
ATOM 1351 C C . LEU A 1 185 ? 26.700 -8.970 -34.787 1.00 95.81 185 LEU A C 1
ATOM 1353 O O . LEU A 1 185 ? 26.876 -10.165 -35.007 1.00 95.81 185 LEU A O 1
ATOM 1357 N N . ALA A 1 186 ? 27.661 -8.063 -34.965 1.00 93.88 186 ALA A N 1
ATOM 1358 C CA . ALA A 1 186 ? 29.043 -8.392 -35.321 1.00 93.88 186 ALA A CA 1
ATOM 1359 C C . ALA A 1 186 ? 29.927 -8.694 -34.094 1.00 93.88 186 ALA A C 1
ATOM 1361 O O . ALA A 1 186 ? 30.999 -9.287 -34.227 1.00 93.88 186 ALA A O 1
ATOM 1362 N N . SER A 1 187 ? 29.490 -8.284 -32.901 1.00 90.50 187 SER A N 1
ATOM 1363 C CA . SER A 1 187 ? 30.244 -8.446 -31.656 1.00 90.50 187 SER A CA 1
ATOM 1364 C C . SER A 1 187 ? 30.269 -9.905 -31.199 1.00 90.50 187 SER A C 1
ATOM 1366 O O . SER A 1 187 ? 29.277 -10.609 -31.337 1.00 90.50 187 SER A O 1
ATOM 1368 N N . GLU A 1 188 ? 31.375 -10.360 -30.607 1.00 90.56 188 GLU A N 1
ATOM 1369 C CA . GLU A 1 188 ? 31.467 -11.727 -30.067 1.00 90.56 188 GLU A CA 1
ATOM 1370 C C . GLU A 1 188 ? 30.412 -11.979 -28.967 1.00 90.56 188 GLU A C 1
ATOM 1372 O O . GLU A 1 188 ? 30.315 -11.155 -28.042 1.00 90.56 188 GLU A O 1
ATOM 1377 N N . PRO A 1 189 ? 29.649 -13.091 -29.019 1.00 91.62 189 PRO A N 1
ATOM 1378 C CA . PRO A 1 189 ? 28.716 -13.467 -27.959 1.00 91.62 189 PRO A CA 1
ATOM 1379 C C . PRO A 1 189 ? 29.427 -13.661 -26.617 1.00 91.62 189 PRO A C 1
ATOM 1381 O O . PRO A 1 189 ? 30.536 -14.184 -26.556 1.00 91.62 189 PRO A O 1
ATOM 1384 N N . ALA A 1 190 ? 28.768 -13.283 -25.521 1.00 89.38 190 ALA A N 1
ATOM 1385 C CA . ALA A 1 190 ? 29.278 -13.532 -24.172 1.00 89.38 190 ALA A CA 1
ATOM 1386 C C . ALA A 1 190 ? 29.214 -15.025 -23.792 1.00 89.38 190 ALA A C 1
ATOM 1388 O O . ALA A 1 190 ? 30.000 -15.488 -22.972 1.00 89.38 190 ALA A O 1
ATOM 1389 N N . TYR A 1 191 ? 28.258 -15.753 -24.370 1.00 90.19 191 TYR A N 1
ATOM 1390 C CA . TYR A 1 191 ? 28.045 -17.198 -24.250 1.00 90.19 191 TYR A CA 1
ATOM 1391 C C . TYR A 1 191 ? 27.133 -17.653 -25.402 1.00 90.19 191 TYR A C 1
ATOM 1393 O O . TYR A 1 191 ? 26.531 -16.811 -26.080 1.00 90.19 191 TYR A O 1
ATOM 1401 N N . ALA A 1 192 ? 27.026 -18.960 -25.660 1.00 92.31 192 ALA A N 1
ATOM 1402 C CA . ALA A 1 192 ? 26.212 -19.436 -26.776 1.00 92.31 192 ALA A CA 1
ATOM 1403 C C . ALA A 1 192 ? 24.699 -19.253 -26.504 1.00 92.31 192 ALA A C 1
ATOM 1405 O O . ALA A 1 192 ? 24.254 -19.385 -25.359 1.00 92.31 192 ALA A O 1
ATOM 1406 N N . PRO A 1 193 ? 23.876 -18.965 -27.532 1.00 93.50 193 PRO A N 1
ATOM 1407 C CA . PRO A 1 193 ? 22.436 -18.800 -27.365 1.00 93.50 193 PRO A CA 1
ATOM 1408 C C . PRO A 1 193 ? 21.786 -19.996 -26.655 1.00 93.50 193 PRO A C 1
ATOM 1410 O O . PRO A 1 193 ? 21.885 -21.133 -27.106 1.00 93.50 193 PRO A O 1
ATOM 1413 N N . GLY A 1 194 ? 21.070 -19.731 -25.564 1.00 90.12 194 GLY A N 1
ATOM 1414 C CA . GLY A 1 194 ? 20.384 -20.736 -24.748 1.00 90.12 194 GLY A CA 1
ATOM 1415 C C . GLY A 1 194 ? 21.214 -21.351 -23.616 1.00 90.12 194 GLY A C 1
ATOM 1416 O O . GLY A 1 194 ? 20.622 -21.989 -22.752 1.00 90.12 194 GLY A O 1
ATOM 1417 N N . GLU A 1 195 ? 22.533 -21.136 -23.559 1.00 91.38 195 GLU A N 1
ATOM 1418 C CA . GLU A 1 195 ? 23.387 -21.681 -22.483 1.00 91.38 195 GLU A CA 1
ATOM 1419 C C . GLU A 1 195 ? 23.342 -20.861 -21.183 1.00 91.38 195 GLU A C 1
ATOM 1421 O O . GLU A 1 195 ? 23.806 -21.318 -20.140 1.00 91.38 195 GLU A O 1
ATOM 1426 N N . GLY A 1 196 ? 22.764 -19.660 -21.221 1.00 88.50 196 GLY A N 1
ATOM 1427 C CA . GLY A 1 196 ? 22.631 -18.793 -20.055 1.00 88.50 196 GLY A CA 1
ATOM 1428 C C . GLY A 1 196 ? 21.608 -17.678 -20.250 1.00 88.50 196 GLY A C 1
ATOM 1429 O O . GLY A 1 196 ? 21.076 -17.471 -21.345 1.00 88.50 196 GLY A O 1
ATOM 1430 N N . GLN A 1 197 ? 21.350 -16.931 -19.179 1.00 91.12 197 GLN A N 1
ATOM 1431 C CA . GLN A 1 197 ? 20.502 -15.742 -19.181 1.00 91.12 197 GLN A CA 1
ATOM 1432 C C . GLN A 1 197 ? 21.276 -14.562 -18.592 1.00 91.12 197 GLN A C 1
ATOM 1434 O O . GLN A 1 197 ? 21.841 -14.666 -17.505 1.00 91.12 197 GLN A O 1
ATOM 1439 N N . ARG A 1 198 ? 21.296 -13.432 -19.305 1.00 88.62 198 ARG A N 1
ATOM 1440 C CA . ARG A 1 198 ? 21.948 -12.196 -18.862 1.00 88.62 198 ARG A CA 1
ATOM 1441 C C . ARG A 1 198 ? 21.081 -11.017 -19.247 1.00 88.62 198 ARG A C 1
ATOM 1443 O O . ARG A 1 198 ? 20.725 -10.856 -20.410 1.00 88.62 198 ARG A O 1
ATOM 1450 N N . TYR A 1 199 ? 20.778 -10.166 -18.275 1.00 90.50 199 TYR A N 1
ATOM 1451 C CA . TYR A 1 199 ? 20.016 -8.951 -18.524 1.00 90.50 199 TYR A CA 1
ATOM 1452 C C . TYR A 1 199 ? 20.745 -8.053 -19.539 1.00 90.50 199 TYR A C 1
ATOM 1454 O O . TYR A 1 199 ? 21.860 -7.601 -19.278 1.00 90.50 199 TYR A O 1
ATOM 1462 N N . SER A 1 200 ? 20.132 -7.811 -20.702 1.00 90.88 200 SER A N 1
ATOM 1463 C CA . SER A 1 200 ? 20.783 -7.175 -21.849 1.00 90.88 200 SER A CA 1
ATOM 1464 C C . SER A 1 200 ? 19.897 -6.135 -22.535 1.00 90.88 200 SER A C 1
ATOM 1466 O O . SER A 1 200 ? 18.866 -6.450 -23.135 1.00 90.88 200 SER A O 1
ATOM 1468 N N . ASN A 1 201 ? 20.346 -4.877 -22.516 1.00 91.19 201 ASN A N 1
ATOM 1469 C CA . ASN A 1 201 ? 19.748 -3.814 -23.326 1.00 91.19 201 ASN A CA 1
ATOM 1470 C C . ASN A 1 201 ? 19.979 -4.056 -24.823 1.00 91.19 201 ASN A C 1
ATOM 1472 O O . ASN A 1 201 ? 19.086 -3.788 -25.622 1.00 91.19 201 ASN A O 1
ATOM 1476 N N . ALA A 1 202 ? 21.139 -4.612 -25.192 1.00 91.44 202 ALA A N 1
ATOM 1477 C CA . ALA A 1 202 ? 21.481 -4.937 -26.575 1.00 91.44 202 ALA A CA 1
ATOM 1478 C C . ALA A 1 202 ? 20.466 -5.898 -27.208 1.00 91.44 202 ALA A C 1
ATOM 1480 O O . ALA A 1 202 ? 20.012 -5.657 -28.326 1.00 91.44 202 ALA A O 1
ATOM 1481 N N . SER A 1 203 ? 20.036 -6.923 -26.462 1.00 94.81 203 SER A N 1
ATOM 1482 C CA . SER A 1 203 ? 18.988 -7.853 -26.903 1.00 94.81 203 SER A CA 1
ATOM 1483 C C . SER A 1 203 ? 17.711 -7.117 -27.339 1.00 94.81 203 SER A C 1
ATOM 1485 O O . SER A 1 203 ? 17.137 -7.391 -28.394 1.00 94.81 203 SER A O 1
ATOM 1487 N N . PHE A 1 204 ? 17.299 -6.109 -26.565 1.00 96.50 204 PHE A N 1
ATOM 1488 C CA . PHE A 1 204 ? 16.103 -5.321 -26.854 1.00 96.50 204 PHE A CA 1
ATOM 1489 C C . PHE A 1 204 ? 16.312 -4.262 -27.938 1.00 96.50 204 PHE A C 1
ATOM 1491 O O . PHE A 1 204 ? 15.380 -4.002 -28.693 1.00 96.50 204 PHE A O 1
ATOM 1498 N N . SER A 1 205 ? 17.518 -3.711 -28.097 1.00 95.38 205 SER A N 1
ATOM 1499 C CA . SER A 1 205 ? 17.853 -2.862 -29.250 1.00 95.38 205 SER A CA 1
ATOM 1500 C C . SER A 1 205 ? 17.728 -3.623 -30.573 1.00 95.38 205 SER A C 1
ATOM 1502 O O . SER A 1 205 ? 17.104 -3.117 -31.506 1.00 95.38 205 SER A O 1
ATOM 1504 N N . VAL A 1 206 ? 18.239 -4.860 -30.644 1.00 97.50 206 VAL A N 1
ATOM 1505 C CA . VAL A 1 206 ? 18.080 -5.722 -31.831 1.00 97.50 206 VAL A CA 1
ATOM 1506 C C . VAL A 1 206 ? 16.602 -6.043 -32.071 1.00 97.50 206 VAL A C 1
ATOM 1508 O O . VAL A 1 206 ? 16.110 -5.896 -33.192 1.00 97.50 206 VAL A O 1
ATOM 1511 N N . LEU A 1 207 ? 15.866 -6.419 -31.018 1.00 98.12 207 LEU A N 1
ATOM 1512 C CA . LEU A 1 207 ? 14.433 -6.710 -31.113 1.00 98.12 207 LEU A CA 1
ATOM 1513 C C . LEU A 1 207 ? 13.615 -5.493 -31.573 1.00 98.12 207 LEU A C 1
ATOM 1515 O O . LEU A 1 207 ? 12.689 -5.639 -32.368 1.00 98.12 207 LEU A O 1
ATOM 1519 N N . GLY A 1 208 ? 13.975 -4.290 -31.120 1.00 97.62 208 GLY A N 1
ATOM 1520 C CA . GLY A 1 208 ? 13.351 -3.038 -31.541 1.00 97.62 208 GLY A CA 1
ATOM 1521 C C . GLY A 1 208 ? 13.557 -2.746 -33.024 1.00 97.62 208 GLY A C 1
ATOM 1522 O O . GLY A 1 208 ? 12.610 -2.339 -33.692 1.00 97.62 208 GLY A O 1
ATOM 1523 N N . THR A 1 209 ? 14.749 -3.024 -33.561 1.00 98.00 209 THR A N 1
ATOM 1524 C CA . THR A 1 209 ? 15.035 -2.914 -35.002 1.00 98.00 209 THR A CA 1
ATOM 1525 C C . THR A 1 209 ? 14.222 -3.915 -35.823 1.00 98.00 209 THR A C 1
ATOM 1527 O O . THR A 1 209 ? 13.663 -3.548 -36.856 1.00 98.00 209 THR A O 1
ATOM 1530 N N . ILE A 1 210 ? 14.107 -5.165 -35.359 1.00 98.31 210 ILE A N 1
ATOM 1531 C CA . ILE A 1 210 ? 13.249 -6.180 -35.994 1.00 98.31 210 ILE A CA 1
ATOM 1532 C C . ILE A 1 210 ? 11.793 -5.704 -36.000 1.00 98.31 210 ILE A C 1
ATOM 1534 O O . ILE A 1 210 ? 11.146 -5.710 -37.046 1.00 98.31 210 ILE A O 1
ATOM 1538 N N . TYR A 1 211 ? 11.288 -5.252 -34.850 1.00 98.44 211 TYR A N 1
ATOM 1539 C CA . TYR A 1 211 ? 9.926 -4.741 -34.725 1.00 98.44 211 TYR A CA 1
ATOM 1540 C C . TYR A 1 211 ? 9.680 -3.552 -35.663 1.00 98.44 211 TYR A C 1
ATOM 1542 O O . TYR A 1 211 ? 8.728 -3.591 -36.436 1.00 98.44 211 TYR A O 1
ATOM 1550 N N . GLU A 1 212 ? 10.557 -2.541 -35.647 1.00 97.56 212 GLU A N 1
ATOM 1551 C CA . GLU A 1 212 ? 10.471 -1.338 -36.491 1.00 97.56 212 GLU A CA 1
ATOM 1552 C C . GLU A 1 212 ? 10.409 -1.682 -37.985 1.00 97.56 212 GLU A C 1
ATOM 1554 O O . GLU A 1 212 ? 9.586 -1.129 -38.715 1.00 97.56 212 GLU A O 1
ATOM 1559 N N . ARG A 1 213 ? 11.230 -2.637 -38.433 1.00 95.75 213 ARG A N 1
ATOM 1560 C CA . ARG A 1 213 ? 11.235 -3.097 -39.826 1.00 95.75 213 ARG A CA 1
ATOM 1561 C C . ARG A 1 213 ? 9.969 -3.858 -40.197 1.00 95.75 213 ARG A C 1
ATOM 1563 O O . ARG A 1 213 ? 9.424 -3.616 -41.264 1.00 95.75 213 ARG A O 1
ATOM 1570 N N . LEU A 1 214 ? 9.472 -4.733 -39.323 1.00 97.31 214 LEU A N 1
ATOM 1571 C CA . LEU A 1 214 ? 8.254 -5.503 -39.592 1.00 97.31 214 LEU A CA 1
ATOM 1572 C C . LEU A 1 214 ? 7.001 -4.626 -39.645 1.00 97.31 214 LEU A C 1
ATOM 1574 O O . LEU A 1 214 ? 6.065 -4.948 -40.374 1.00 97.31 214 LEU A O 1
ATOM 1578 N N . VAL A 1 215 ? 6.949 -3.552 -38.852 1.00 96.62 215 VAL A N 1
ATOM 1579 C CA . VAL A 1 215 ? 5.800 -2.632 -38.816 1.00 96.62 215 VAL A CA 1
ATOM 1580 C C . VAL A 1 215 ? 5.911 -1.470 -39.799 1.00 96.62 215 VAL A C 1
ATOM 1582 O O . VAL A 1 215 ? 4.923 -0.755 -39.950 1.00 96.62 215 VAL A O 1
ATOM 1585 N N . GLU A 1 216 ? 7.070 -1.287 -40.442 1.00 95.38 216 GLU A N 1
ATOM 1586 C CA . GLU A 1 216 ? 7.352 -0.258 -41.459 1.00 95.38 216 GLU A CA 1
ATOM 1587 C C . GLU A 1 216 ? 6.980 1.169 -41.020 1.00 95.38 216 GLU A C 1
ATOM 1589 O O . GLU A 1 216 ? 6.510 2.004 -41.794 1.00 95.38 216 GLU A O 1
ATOM 1594 N N . ARG A 1 217 ? 7.165 1.462 -39.732 1.00 95.56 217 ARG A N 1
ATOM 1595 C CA . ARG A 1 217 ? 6.827 2.748 -39.111 1.00 95.56 217 ARG A CA 1
ATOM 1596 C C . ARG A 1 217 ? 7.887 3.103 -38.075 1.00 95.56 217 ARG A C 1
ATOM 1598 O O . ARG A 1 217 ? 8.431 2.184 -37.468 1.00 95.56 217 ARG A O 1
ATOM 1605 N N . PRO A 1 218 ? 8.135 4.399 -37.801 1.00 95.31 218 PRO A N 1
ATOM 1606 C CA . PRO A 1 218 ? 9.091 4.802 -36.774 1.00 95.31 218 PRO A CA 1
ATOM 1607 C C . PRO A 1 218 ? 8.816 4.101 -35.440 1.00 95.31 218 PRO A C 1
ATOM 1609 O O . PRO A 1 218 ? 7.693 4.169 -34.930 1.00 95.31 218 PRO A O 1
ATOM 1612 N N . TYR A 1 219 ? 9.848 3.464 -34.878 1.00 96.00 219 TYR A N 1
ATOM 1613 C CA . TYR A 1 219 ? 9.778 2.620 -33.683 1.00 96.00 219 TYR A CA 1
ATOM 1614 C C . TYR A 1 219 ? 8.972 3.277 -32.565 1.00 96.00 219 TYR A C 1
ATOM 1616 O O . TYR A 1 219 ? 8.013 2.691 -32.073 1.00 96.00 219 TYR A O 1
ATOM 1624 N N . ALA A 1 220 ? 9.329 4.516 -32.211 1.00 93.62 220 ALA A N 1
ATOM 1625 C CA . ALA A 1 220 ? 8.731 5.236 -31.095 1.00 93.62 220 ALA A CA 1
ATOM 1626 C C . ALA A 1 220 ? 7.203 5.348 -31.231 1.00 93.62 220 ALA A C 1
ATOM 1628 O O . ALA A 1 220 ? 6.460 4.991 -30.316 1.00 93.62 220 ALA A O 1
ATOM 1629 N N . GLN A 1 221 ? 6.726 5.762 -32.408 1.00 94.69 221 GLN A N 1
ATOM 1630 C CA . GLN A 1 221 ? 5.296 5.889 -32.676 1.00 94.69 221 GLN A CA 1
ATOM 1631 C C . GLN A 1 221 ? 4.613 4.519 -32.717 1.00 94.69 221 GLN A C 1
ATOM 1633 O O . GLN A 1 221 ? 3.572 4.321 -32.096 1.00 94.69 221 GLN A O 1
ATOM 1638 N N . ALA A 1 222 ? 5.201 3.558 -33.434 1.00 96.81 222 ALA A N 1
ATOM 1639 C CA . ALA A 1 222 ? 4.618 2.231 -33.590 1.00 96.81 222 ALA A CA 1
ATOM 1640 C C . ALA A 1 222 ? 4.524 1.475 -32.257 1.00 96.81 222 ALA A C 1
ATOM 1642 O O . ALA A 1 222 ? 3.546 0.766 -32.018 1.00 96.81 222 ALA A O 1
ATOM 1643 N N . ALA A 1 223 ? 5.521 1.624 -31.384 1.00 95.88 223 ALA A N 1
ATOM 1644 C CA . ALA A 1 223 ? 5.527 1.029 -30.057 1.00 95.88 223 ALA A CA 1
ATOM 1645 C C . ALA A 1 223 ? 4.443 1.670 -29.176 1.00 95.88 223 ALA A C 1
ATOM 1647 O O . ALA A 1 223 ? 3.591 0.944 -28.664 1.00 95.88 223 ALA A O 1
ATOM 1648 N N . VAL A 1 224 ? 4.381 3.009 -29.087 1.00 96.56 224 VAL A N 1
ATOM 1649 C CA . VAL A 1 224 ? 3.334 3.723 -28.324 1.00 96.56 224 VAL A CA 1
ATOM 1650 C C . VAL A 1 224 ? 1.930 3.337 -28.793 1.00 96.56 224 VAL A C 1
ATOM 1652 O O . VAL A 1 224 ? 1.095 2.964 -27.967 1.00 96.56 224 VAL A O 1
ATOM 1655 N N . ASP A 1 225 ? 1.669 3.356 -30.100 1.00 96.38 225 ASP A N 1
ATOM 1656 C CA . ASP A 1 225 ? 0.349 3.025 -30.651 1.00 96.38 225 ASP A CA 1
ATOM 1657 C C . ASP A 1 225 ? -0.067 1.588 -30.319 1.00 96.38 225 ASP A C 1
ATOM 1659 O O . ASP A 1 225 ? -1.224 1.329 -29.976 1.00 96.38 225 ASP A O 1
ATOM 1663 N N . SER A 1 226 ? 0.883 0.649 -30.404 1.00 95.62 226 SER A N 1
ATOM 1664 C CA . SER A 1 226 ? 0.618 -0.776 -30.189 1.00 95.62 226 SER A CA 1
ATOM 1665 C C . SER A 1 226 ? 0.219 -1.109 -28.752 1.00 95.62 226 SER A C 1
ATOM 1667 O O . SER A 1 226 ? -0.558 -2.041 -28.551 1.00 95.62 226 SER A O 1
ATOM 1669 N N . VAL A 1 227 ? 0.704 -0.354 -27.759 1.00 95.88 227 VAL A N 1
ATOM 1670 C CA . VAL A 1 227 ? 0.423 -0.609 -26.336 1.00 95.88 227 VAL A CA 1
ATOM 1671 C C . VAL A 1 227 ? -0.493 0.443 -25.711 1.00 95.88 227 VAL A C 1
ATOM 1673 O O . VAL A 1 227 ? -1.583 0.107 -25.253 1.00 95.88 227 VAL A O 1
ATOM 1676 N N . PHE A 1 228 ? -0.106 1.717 -25.727 1.00 97.62 228 PHE A N 1
ATOM 1677 C CA . PHE A 1 228 ? -0.859 2.805 -25.099 1.00 97.62 228 PHE A CA 1
ATOM 1678 C C . PHE A 1 228 ? -2.056 3.231 -25.953 1.00 97.62 228 PHE A C 1
ATOM 1680 O O . PHE A 1 228 ? -3.156 3.414 -25.423 1.00 97.62 228 PHE A O 1
ATOM 1687 N N . GLY A 1 229 ? -1.885 3.302 -27.277 1.00 96.94 229 GLY A N 1
ATOM 1688 C CA . GLY A 1 229 ? -2.966 3.651 -28.205 1.00 96.94 229 GLY A CA 1
ATOM 1689 C C . GLY A 1 229 ? -4.165 2.701 -28.095 1.00 96.94 229 GLY A C 1
ATOM 1690 O O . GLY A 1 229 ? -5.309 3.148 -28.009 1.00 96.94 229 GLY A O 1
ATOM 1691 N N . ARG A 1 230 ? -3.909 1.390 -27.974 1.00 94.81 230 ARG A N 1
ATOM 1692 C CA . ARG A 1 230 ? -4.947 0.350 -27.811 1.00 94.81 230 ARG A CA 1
ATOM 1693 C C . ARG A 1 230 ? -5.784 0.469 -26.536 1.00 94.81 230 ARG A C 1
ATOM 1695 O O . ARG A 1 230 ? -6.891 -0.062 -26.495 1.00 94.81 230 ARG A O 1
ATOM 1702 N N . VAL A 1 231 ? -5.279 1.147 -25.506 1.00 95.38 231 VAL A N 1
ATOM 1703 C CA . VAL A 1 231 ? -5.992 1.368 -24.234 1.00 95.38 231 VAL A CA 1
ATOM 1704 C C . VAL A 1 231 ? -6.440 2.824 -24.057 1.00 95.38 231 VAL A C 1
ATOM 1706 O O . VAL A 1 231 ? -6.827 3.233 -22.957 1.00 95.38 231 VAL A O 1
ATOM 1709 N N . GLY A 1 232 ? -6.388 3.627 -25.128 1.00 95.75 232 GLY A N 1
ATOM 1710 C CA . GLY A 1 232 ? -6.751 5.044 -25.090 1.00 95.75 232 GLY A CA 1
ATOM 1711 C C . GLY A 1 232 ? -5.896 5.825 -24.089 1.00 95.75 232 GLY A C 1
ATOM 1712 O O . GLY A 1 232 ? -6.424 6.567 -23.252 1.00 95.75 232 GLY A O 1
ATOM 1713 N N . ALA A 1 233 ? -4.588 5.579 -24.099 1.00 96.38 233 ALA A N 1
ATOM 1714 C CA . ALA A 1 233 ? -3.604 6.247 -23.261 1.00 96.38 233 ALA A CA 1
ATOM 1715 C C . ALA A 1 233 ? -2.539 6.936 -24.122 1.00 96.38 233 ALA A C 1
ATOM 1717 O O . ALA A 1 233 ? -2.256 6.509 -25.239 1.00 96.38 233 ALA A O 1
ATOM 1718 N N . ALA A 1 234 ? -1.956 8.006 -23.584 1.00 93.94 234 ALA A N 1
ATOM 1719 C CA . ALA A 1 234 ? -0.851 8.722 -24.206 1.00 93.94 234 ALA A CA 1
ATOM 1720 C C . ALA A 1 234 ? 0.473 8.324 -23.545 1.00 93.94 234 ALA A C 1
ATOM 1722 O O . ALA A 1 234 ? 0.533 8.134 -22.330 1.00 93.94 234 ALA A O 1
ATOM 1723 N N . ALA A 1 235 ? 1.516 8.229 -24.358 1.00 96.00 235 ALA A N 1
ATOM 1724 C CA . ALA A 1 235 ? 2.899 8.043 -23.947 1.00 96.00 235 ALA A CA 1
ATOM 1725 C C . ALA A 1 235 ? 3.809 8.666 -25.012 1.00 96.00 235 ALA A C 1
ATOM 1727 O O . ALA A 1 235 ? 3.352 9.029 -26.098 1.00 96.00 235 ALA A O 1
ATOM 1728 N N . GLY A 1 236 ? 5.091 8.783 -24.700 1.00 94.69 236 GLY A N 1
ATOM 1729 C CA . GLY A 1 236 ? 6.106 9.301 -25.604 1.00 94.69 236 GLY A CA 1
ATOM 1730 C C . GLY A 1 236 ? 7.456 8.637 -25.376 1.00 94.69 236 GLY A C 1
ATOM 1731 O O . GLY A 1 236 ? 7.547 7.588 -24.739 1.00 94.69 236 GLY A O 1
ATOM 1732 N N . PHE A 1 237 ? 8.497 9.270 -25.905 1.00 93.12 237 PHE A N 1
ATOM 1733 C CA . PHE A 1 237 ? 9.889 8.852 -25.774 1.00 93.12 237 PHE A CA 1
ATOM 1734 C C . PHE A 1 237 ? 10.768 10.027 -25.339 1.00 93.12 237 PHE A C 1
ATOM 1736 O O . PHE A 1 237 ? 10.389 11.181 -25.536 1.00 93.12 237 PHE A O 1
ATOM 1743 N N . GLY A 1 238 ? 11.936 9.722 -24.771 1.00 89.81 238 GLY A N 1
ATOM 1744 C CA . GLY A 1 238 ? 12.912 10.709 -24.307 1.00 89.81 238 GLY A CA 1
ATOM 1745 C C . GLY A 1 238 ? 12.853 10.908 -22.795 1.00 89.81 238 GLY A C 1
ATOM 1746 O O . GLY A 1 238 ? 12.815 9.938 -22.034 1.00 89.81 238 GLY A O 1
ATOM 1747 N N . ILE A 1 239 ? 12.860 12.164 -22.352 1.00 90.88 239 ILE A N 1
ATOM 1748 C CA . ILE A 1 239 ? 12.711 12.516 -20.932 1.00 90.88 239 ILE A CA 1
ATOM 1749 C C . ILE A 1 239 ? 11.412 13.289 -20.687 1.00 90.88 239 ILE A C 1
ATOM 1751 O O . ILE A 1 239 ? 10.880 13.897 -21.616 1.00 90.88 239 ILE A O 1
ATOM 1755 N N . PRO A 1 240 ? 10.884 13.332 -19.449 1.00 93.06 240 PRO A N 1
ATOM 1756 C CA . PRO A 1 240 ? 9.584 13.944 -19.189 1.00 93.06 240 PRO A CA 1
ATOM 1757 C C . PRO A 1 240 ? 9.456 15.390 -19.671 1.00 93.06 240 PRO A C 1
ATOM 1759 O O . PRO A 1 240 ? 8.427 15.754 -20.239 1.00 93.06 240 PRO A O 1
ATOM 1762 N N . ARG A 1 241 ? 10.502 16.208 -19.510 1.00 91.06 241 ARG A N 1
ATOM 1763 C CA . ARG A 1 241 ? 10.491 17.608 -19.954 1.00 91.06 241 ARG A CA 1
ATOM 1764 C C . ARG A 1 241 ? 10.471 17.797 -21.475 1.00 91.06 241 ARG A C 1
ATOM 1766 O O . ARG A 1 241 ? 10.036 18.858 -21.915 1.00 91.06 241 ARG A O 1
ATOM 1773 N N . ASP A 1 242 ? 10.814 16.780 -22.270 1.00 90.06 242 ASP A N 1
ATOM 1774 C CA . ASP A 1 242 ? 10.622 16.822 -23.731 1.00 90.06 242 ASP A CA 1
ATOM 1775 C C . ASP A 1 242 ? 9.129 16.867 -24.102 1.00 90.06 242 ASP A C 1
ATOM 1777 O O . ASP A 1 242 ? 8.752 17.422 -25.132 1.00 90.06 242 ASP A O 1
ATOM 1781 N N . LEU A 1 243 ? 8.259 16.323 -23.240 1.00 89.50 243 LEU A N 1
ATOM 1782 C CA . LEU A 1 243 ? 6.801 16.352 -23.405 1.00 89.50 243 LEU A CA 1
ATOM 1783 C C . LEU A 1 243 ? 6.164 17.643 -22.866 1.00 89.50 243 LEU A C 1
ATOM 1785 O O . LEU A 1 243 ? 4.952 17.826 -22.971 1.00 89.50 243 LEU A O 1
ATOM 1789 N N . GLY A 1 244 ? 6.960 18.532 -22.266 1.00 87.81 244 GLY A N 1
ATOM 1790 C CA . GLY A 1 244 ? 6.534 19.858 -21.830 1.00 87.81 244 GLY A CA 1
ATOM 1791 C C . GLY A 1 244 ? 7.213 20.312 -20.534 1.00 87.81 244 GLY A C 1
ATOM 1792 O O . GLY A 1 244 ? 7.499 19.484 -19.668 1.00 87.81 244 GLY A O 1
ATOM 1793 N N . PRO A 1 245 ? 7.403 21.631 -20.342 1.00 82.12 245 PRO A N 1
ATOM 1794 C CA . PRO A 1 245 ? 8.146 22.193 -19.209 1.00 82.12 245 PRO A CA 1
ATOM 1795 C C . PRO A 1 245 ? 7.463 21.991 -17.849 1.00 82.12 245 PRO A C 1
ATOM 1797 O O . PRO A 1 245 ? 8.108 22.139 -16.818 1.00 82.12 245 PRO A O 1
ATOM 1800 N N . ALA A 1 246 ? 6.172 21.645 -17.842 1.00 86.19 246 ALA A N 1
ATOM 1801 C CA . ALA A 1 246 ? 5.418 21.314 -16.635 1.00 86.19 246 ALA A CA 1
ATOM 1802 C C . ALA A 1 246 ? 5.656 19.872 -16.145 1.00 86.19 246 ALA A C 1
ATOM 1804 O O . ALA A 1 246 ? 5.051 19.466 -15.158 1.00 86.19 246 ALA A O 1
ATOM 1805 N N . ASN A 1 247 ? 6.490 19.084 -16.831 1.00 93.69 247 ASN A N 1
ATOM 1806 C CA . ASN A 1 247 ? 6.869 17.746 -16.391 1.00 93.69 247 ASN A CA 1
ATOM 1807 C C . ASN A 1 247 ? 8.089 17.773 -15.450 1.00 93.69 247 ASN A C 1
ATOM 1809 O O . ASN A 1 247 ? 8.828 18.759 -15.415 1.00 93.69 247 ASN A O 1
ATOM 1813 N N . PRO A 1 248 ? 8.325 16.690 -14.693 1.00 94.19 248 PRO A N 1
ATOM 1814 C CA . PRO A 1 248 ? 9.401 16.614 -13.717 1.00 94.19 248 PRO A CA 1
ATOM 1815 C C . PRO A 1 248 ? 10.777 16.682 -14.376 1.00 94.19 248 PRO A C 1
ATOM 1817 O O . PRO A 1 248 ? 10.998 16.128 -15.454 1.00 94.19 248 PRO A O 1
ATOM 1820 N N . SER A 1 249 ? 11.714 17.321 -13.686 1.00 91.69 249 SER A N 1
ATOM 1821 C CA . SER A 1 249 ? 13.129 17.302 -14.037 1.00 91.69 249 SER A CA 1
ATOM 1822 C C . SER A 1 249 ? 13.734 15.933 -13.772 1.00 91.69 249 SER A C 1
ATOM 1824 O O . SER A 1 249 ? 13.268 15.172 -12.921 1.00 91.69 249 SER A O 1
ATOM 1826 N N . VAL A 1 250 ? 14.811 15.647 -14.492 1.00 88.81 250 VAL A N 1
ATOM 1827 C CA . VAL A 1 250 ? 15.673 14.507 -14.205 1.00 88.81 250 VAL A CA 1
ATOM 1828 C C . VAL A 1 250 ? 16.569 14.872 -13.023 1.00 88.81 250 VAL A C 1
ATOM 1830 O O . VAL A 1 250 ? 17.180 15.941 -13.032 1.00 88.81 250 VAL A O 1
ATOM 1833 N N . HIS A 1 251 ? 16.664 13.992 -12.023 1.00 91.38 251 HIS A N 1
ATOM 1834 C CA . HIS A 1 251 ? 17.616 14.151 -10.922 1.00 91.38 251 HIS A CA 1
ATOM 1835 C C . HIS A 1 251 ? 18.689 13.073 -10.987 1.00 91.38 251 HIS A C 1
ATOM 1837 O O . HIS A 1 251 ? 18.385 11.881 -10.886 1.00 91.38 251 HIS A O 1
ATOM 1843 N N . LEU A 1 252 ? 19.941 13.501 -11.150 1.00 87.88 252 LEU A N 1
ATOM 1844 C CA . LEU A 1 252 ? 21.107 12.622 -11.230 1.00 87.88 252 LEU A CA 1
ATOM 1845 C C . LEU A 1 252 ? 21.952 12.753 -9.965 1.00 87.88 252 LEU A C 1
ATOM 1847 O O . LEU A 1 252 ? 22.037 13.830 -9.379 1.00 87.88 252 LEU A O 1
ATOM 1851 N N . ALA A 1 253 ? 22.587 11.656 -9.558 1.00 84.62 253 ALA A N 1
ATOM 1852 C CA . ALA A 1 253 ? 23.535 11.674 -8.452 1.00 84.62 253 ALA A CA 1
ATOM 1853 C C . ALA A 1 253 ? 24.841 12.366 -8.874 1.00 84.62 253 ALA A C 1
ATOM 1855 O O . ALA A 1 253 ? 25.447 12.004 -9.885 1.00 84.62 253 ALA A O 1
ATOM 1856 N N . ALA A 1 254 ? 25.272 13.347 -8.087 1.00 83.62 254 ALA A N 1
ATOM 1857 C CA . ALA A 1 254 ? 26.602 13.930 -8.145 1.00 83.62 254 ALA A CA 1
ATOM 1858 C C . ALA A 1 254 ? 27.644 12.968 -7.549 1.00 83.62 254 ALA A C 1
ATOM 1860 O O . ALA A 1 254 ? 27.311 11.933 -6.970 1.00 83.62 254 ALA A O 1
ATOM 1861 N N . GLY A 1 255 ? 28.930 13.309 -7.680 1.00 76.94 255 GLY A N 1
ATOM 1862 C CA . GLY A 1 255 ? 30.034 12.456 -7.219 1.00 76.94 255 GLY A CA 1
ATOM 1863 C C . GLY A 1 255 ? 30.050 12.179 -5.708 1.00 76.94 255 GLY A C 1
ATOM 1864 O O . GLY A 1 255 ? 30.650 11.199 -5.281 1.00 76.94 255 GLY A O 1
ATOM 1865 N N . ASP A 1 256 ? 29.375 13.007 -4.909 1.00 80.94 256 ASP A N 1
ATOM 1866 C CA . ASP A 1 256 ? 29.188 12.833 -3.463 1.00 80.94 256 ASP A CA 1
ATOM 1867 C C . ASP A 1 256 ? 27.869 12.119 -3.098 1.00 80.94 256 ASP A C 1
ATOM 1869 O O . ASP A 1 256 ? 27.542 11.980 -1.920 1.00 80.94 256 ASP A O 1
ATOM 1873 N N . GLY A 1 257 ? 27.108 11.664 -4.099 1.00 78.88 257 GLY A N 1
ATOM 1874 C CA . GLY A 1 257 ? 25.817 10.999 -3.936 1.00 78.88 257 GLY A CA 1
ATOM 1875 C C . GLY A 1 257 ? 24.622 11.944 -3.782 1.00 78.88 257 GLY A C 1
ATOM 1876 O O . GLY A 1 257 ? 23.489 11.467 -3.721 1.00 78.88 257 GLY A O 1
ATOM 1877 N N . THR A 1 258 ? 24.827 13.264 -3.750 1.00 85.75 258 THR A N 1
ATOM 1878 C CA . THR A 1 258 ? 23.718 14.226 -3.690 1.00 85.75 258 THR A CA 1
ATOM 1879 C C . THR A 1 258 ? 22.960 14.272 -5.015 1.00 85.75 258 THR A C 1
ATOM 1881 O O . THR A 1 258 ? 23.550 14.185 -6.089 1.00 85.75 258 THR A O 1
ATOM 1884 N N . LEU A 1 259 ? 21.631 14.388 -4.968 1.00 90.12 259 LEU A N 1
ATOM 1885 C CA . LEU A 1 259 ? 20.821 14.486 -6.182 1.00 90.12 259 LEU A CA 1
ATOM 1886 C C . LEU A 1 259 ? 20.747 15.933 -6.671 1.00 90.12 259 LEU A C 1
ATOM 1888 O O . LEU A 1 259 ? 20.346 16.827 -5.927 1.00 90.12 259 LEU A O 1
ATOM 1892 N N . VAL A 1 260 ? 21.078 16.139 -7.944 1.00 90.38 260 VAL A N 1
ATOM 1893 C CA . VAL A 1 260 ? 21.035 17.439 -8.621 1.00 90.38 260 VAL A CA 1
ATOM 1894 C C . VAL A 1 260 ? 19.946 17.419 -9.685 1.00 90.38 260 VAL A C 1
ATOM 1896 O O . VAL A 1 260 ? 19.894 16.505 -10.510 1.00 90.38 260 VAL A O 1
ATOM 1899 N N . ALA A 1 261 ? 19.072 18.426 -9.660 1.00 91.94 261 ALA A N 1
ATOM 1900 C CA . ALA A 1 261 ? 18.036 18.611 -10.668 1.00 91.94 261 ALA A CA 1
ATOM 1901 C C . ALA A 1 261 ? 18.627 19.216 -11.947 1.00 91.94 261 ALA A C 1
ATOM 1903 O O . ALA A 1 261 ? 19.260 20.271 -11.897 1.00 91.94 261 ALA A O 1
ATOM 1904 N N . ILE A 1 262 ? 18.365 18.579 -13.088 1.00 89.69 262 ILE A N 1
ATOM 1905 C CA . ILE A 1 262 ? 18.672 19.113 -14.417 1.00 89.69 262 ILE A CA 1
ATOM 1906 C C . ILE A 1 262 ? 17.351 19.528 -15.066 1.00 89.69 262 ILE A C 1
ATOM 1908 O O . ILE A 1 262 ? 16.565 18.690 -15.518 1.00 89.69 262 ILE A O 1
ATOM 1912 N N . ASP A 1 263 ? 17.076 20.833 -15.036 1.00 87.56 263 ASP A N 1
ATOM 1913 C CA . ASP A 1 263 ? 15.813 21.402 -15.516 1.00 87.56 263 ASP A CA 1
ATOM 1914 C C . ASP A 1 263 ? 15.802 21.644 -17.026 1.00 87.56 263 ASP A C 1
ATOM 1916 O O . ASP A 1 263 ? 14.734 21.562 -17.635 1.00 87.56 263 ASP A O 1
ATOM 1920 N N . ASP A 1 264 ? 16.958 21.936 -17.630 1.00 87.81 264 ASP A N 1
ATOM 1921 C CA . ASP A 1 264 ? 17.082 22.078 -19.078 1.00 87.81 264 ASP A CA 1
ATOM 1922 C C . ASP A 1 264 ? 17.275 20.693 -19.724 1.00 87.81 264 ASP A C 1
ATOM 1924 O O . ASP A 1 264 ? 18.295 20.032 -19.496 1.00 87.81 264 ASP A O 1
ATOM 1928 N N . PRO A 1 265 ? 16.329 20.227 -20.562 1.00 83.81 265 PRO A N 1
ATOM 1929 C CA . PRO A 1 265 ? 16.457 18.961 -21.274 1.00 83.81 265 PRO A CA 1
ATOM 1930 C C . PRO A 1 265 ? 17.721 18.834 -22.129 1.00 83.81 265 PRO A C 1
ATOM 1932 O O . PRO A 1 265 ? 18.150 17.703 -22.381 1.00 83.81 265 PRO A O 1
ATOM 1935 N N . ALA A 1 266 ? 18.279 19.953 -22.602 1.00 84.62 266 ALA A N 1
ATOM 1936 C CA . ALA A 1 266 ? 19.496 19.990 -23.405 1.00 84.62 266 ALA A CA 1
ATOM 1937 C C . ALA A 1 266 ? 20.761 19.711 -22.575 1.00 84.62 266 ALA A C 1
ATOM 1939 O O . ALA A 1 266 ? 21.749 19.214 -23.113 1.00 84.62 266 ALA A O 1
ATOM 1940 N N . GLU A 1 267 ? 20.722 1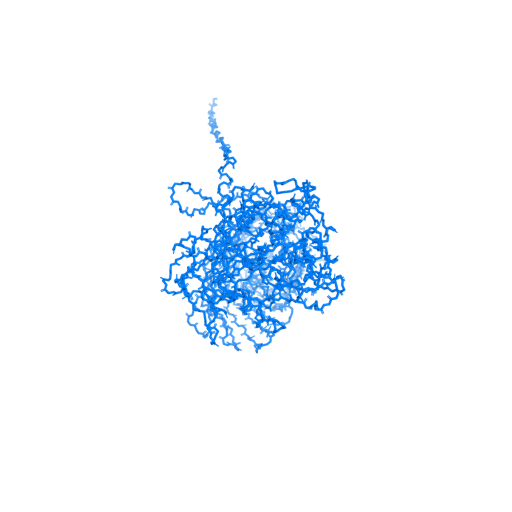9.972 -21.266 1.00 83.00 267 GLU A N 1
ATOM 1941 C CA . GLU A 1 267 ? 21.842 19.742 -20.345 1.00 83.00 267 GLU A CA 1
ATOM 1942 C C . GLU A 1 267 ? 21.903 18.295 -19.829 1.00 83.00 267 GLU A C 1
ATOM 1944 O O . GLU A 1 267 ? 22.924 17.864 -19.284 1.00 83.00 267 GLU A O 1
ATOM 1949 N N . VAL A 1 268 ? 20.854 17.494 -20.062 1.00 77.75 268 VAL A N 1
ATOM 1950 C CA . VAL A 1 268 ? 20.849 16.047 -19.788 1.00 77.75 268 VAL A CA 1
ATOM 1951 C C . VAL A 1 268 ? 21.683 15.324 -20.854 1.00 77.75 268 VAL A C 1
ATOM 1953 O O . VAL A 1 268 ? 21.166 14.717 -21.791 1.00 77.75 268 VAL A O 1
ATOM 1956 N N . THR A 1 269 ? 23.002 15.425 -20.712 1.00 67.94 269 THR A N 1
ATOM 1957 C CA . THR A 1 269 ? 24.005 14.928 -21.672 1.00 67.94 269 THR A CA 1
ATOM 1958 C C . THR A 1 269 ? 24.479 13.507 -21.380 1.00 67.94 269 THR A C 1
ATOM 1960 O O . THR A 1 269 ? 25.139 12.884 -22.213 1.00 67.94 269 THR A O 1
ATOM 1963 N N . ASN A 1 270 ? 24.140 12.964 -20.209 1.00 65.62 270 ASN A N 1
ATOM 1964 C CA . ASN A 1 270 ? 24.514 11.607 -19.853 1.00 65.62 270 ASN A CA 1
ATOM 1965 C C . ASN A 1 270 ? 23.623 10.599 -20.603 1.00 65.62 270 ASN A C 1
ATOM 1967 O O . ASN A 1 270 ? 22.476 10.329 -20.242 1.00 65.62 270 ASN A O 1
ATOM 1971 N N . VAL A 1 271 ? 24.204 10.051 -21.673 1.00 58.28 271 VAL A N 1
ATOM 1972 C CA . VAL A 1 271 ? 23.599 9.084 -22.605 1.00 58.28 271 VAL A CA 1
ATOM 1973 C C . VAL A 1 271 ? 23.253 7.730 -21.975 1.00 58.28 271 VAL A C 1
ATOM 1975 O O . VAL A 1 271 ? 22.546 6.935 -22.592 1.00 58.28 271 VAL A O 1
ATOM 1978 N N . LEU A 1 272 ? 23.732 7.454 -20.758 1.00 62.00 272 LEU A N 1
ATOM 1979 C CA . LEU A 1 272 ? 23.469 6.207 -20.029 1.00 62.00 272 LEU A CA 1
ATOM 1980 C C . LEU A 1 272 ? 22.587 6.412 -18.798 1.00 62.00 272 LEU A C 1
ATOM 1982 O O . LEU A 1 272 ? 21.927 5.474 -18.358 1.00 62.00 272 LEU A O 1
ATOM 1986 N N . LEU A 1 273 ? 22.559 7.632 -18.259 1.00 63.62 273 LEU A N 1
ATOM 1987 C CA . LEU A 1 273 ? 21.793 8.010 -17.079 1.00 63.62 273 LEU A CA 1
ATOM 1988 C C . LEU A 1 273 ? 21.148 9.379 -17.329 1.00 63.62 273 LEU A C 1
ATOM 1990 O O . LEU A 1 273 ? 21.774 10.415 -17.158 1.00 63.62 273 LEU A O 1
ATOM 1994 N N . GLY A 1 274 ? 19.889 9.390 -17.746 1.00 68.94 274 GLY A N 1
ATOM 1995 C CA . GLY A 1 274 ? 19.089 10.596 -17.919 1.00 68.94 274 GLY A CA 1
ATOM 1996 C C . GLY A 1 274 ? 18.350 10.584 -19.245 1.00 68.94 274 GLY A C 1
ATOM 1997 O O . GLY A 1 274 ? 17.127 10.497 -19.241 1.00 68.94 274 GLY A O 1
ATOM 1998 N N . ARG A 1 275 ? 19.081 10.614 -20.367 1.00 82.62 275 ARG A N 1
ATOM 1999 C CA . ARG A 1 275 ? 18.517 10.651 -21.725 1.00 82.62 275 ARG A CA 1
ATOM 2000 C C . ARG A 1 275 ? 19.106 9.527 -22.572 1.00 82.62 275 ARG A C 1
ATOM 2002 O O . ARG A 1 275 ? 20.232 9.631 -23.050 1.00 82.62 275 ARG A O 1
ATOM 2009 N N . LEU A 1 276 ? 18.329 8.467 -22.789 1.00 85.62 276 LEU A N 1
ATOM 2010 C CA . LEU A 1 276 ? 18.759 7.374 -23.658 1.00 85.62 276 LEU A CA 1
ATOM 2011 C C . LEU A 1 276 ? 18.788 7.822 -25.129 1.00 85.62 276 LEU A C 1
ATOM 2013 O O . LEU A 1 276 ? 17.900 8.561 -25.563 1.00 85.62 276 LEU A O 1
ATOM 2017 N N . PRO A 1 277 ? 19.793 7.391 -25.909 1.00 87.81 277 PRO A N 1
ATOM 2018 C CA . PRO A 1 277 ? 19.832 7.647 -27.338 1.00 87.81 277 PRO A CA 1
ATOM 2019 C C . PRO A 1 277 ? 18.813 6.753 -28.080 1.00 87.81 277 PRO A C 1
ATOM 2021 O O . PRO A 1 277 ? 18.448 5.688 -27.570 1.00 87.81 277 PRO A O 1
ATOM 2024 N N . PRO A 1 278 ? 18.381 7.121 -29.303 1.00 89.44 278 PRO A N 1
ATOM 2025 C CA . PRO A 1 278 ? 17.382 6.370 -30.071 1.00 89.44 278 PRO A CA 1
ATOM 2026 C C . PRO A 1 278 ? 17.678 4.879 -30.297 1.00 89.44 278 PRO A C 1
ATOM 2028 O O . PRO A 1 278 ? 16.771 4.077 -30.521 1.00 89.44 278 PRO A O 1
ATOM 2031 N N . GLU A 1 279 ? 18.950 4.501 -30.253 1.00 90.94 279 GLU A N 1
ATOM 2032 C CA . GLU A 1 279 ? 19.474 3.141 -30.343 1.00 90.94 279 GLU A CA 1
ATOM 2033 C C . GLU A 1 279 ? 19.086 2.276 -29.137 1.00 90.94 279 GLU A C 1
ATOM 2035 O O . GLU A 1 279 ? 18.915 1.062 -29.268 1.00 90.94 279 GLU A O 1
ATOM 2040 N N . LEU A 1 280 ? 18.920 2.909 -27.973 1.00 90.31 280 LEU A N 1
ATOM 2041 C CA . LEU A 1 280 ? 18.505 2.299 -26.710 1.00 90.31 280 LEU A CA 1
ATOM 2042 C C . LEU A 1 280 ? 17.040 2.581 -26.360 1.00 90.31 280 LEU A C 1
ATOM 2044 O O . LEU A 1 280 ? 16.553 2.039 -25.367 1.00 90.31 280 LEU A O 1
ATOM 2048 N N . ASP A 1 281 ? 16.308 3.349 -27.175 1.00 92.19 281 ASP A N 1
ATOM 2049 C CA . ASP A 1 281 ? 14.863 3.550 -27.002 1.00 92.19 281 ASP A CA 1
ATOM 2050 C C . ASP A 1 281 ? 14.115 2.226 -26.773 1.00 92.19 281 ASP A C 1
ATOM 2052 O O . ASP A 1 281 ? 13.341 2.157 -25.816 1.00 92.19 281 ASP A O 1
ATOM 2056 N N . PRO A 1 282 ? 14.366 1.140 -27.540 1.00 95.44 282 PRO A N 1
ATOM 2057 C CA . PRO A 1 282 ? 13.722 -0.151 -27.297 1.00 95.44 282 PRO A CA 1
ATOM 2058 C C . PRO A 1 282 ? 13.984 -0.772 -25.927 1.00 95.44 282 PRO A C 1
ATOM 2060 O O . PRO A 1 282 ? 13.191 -1.577 -25.438 1.00 95.44 282 PRO A O 1
ATOM 2063 N N . ALA A 1 283 ? 15.095 -0.401 -25.300 1.00 92.19 283 ALA A N 1
ATOM 2064 C CA . ALA A 1 283 ? 15.496 -0.909 -24.007 1.00 92.19 283 ALA A CA 1
ATOM 2065 C C . ALA A 1 283 ? 14.989 -0.047 -22.846 1.00 92.19 283 ALA A C 1
ATOM 2067 O O . ALA A 1 283 ? 14.894 -0.576 -21.737 1.00 92.19 283 ALA A O 1
ATOM 2068 N N . GLY A 1 284 ? 14.666 1.237 -23.051 1.00 91.81 284 GLY A N 1
ATOM 2069 C CA . GLY A 1 284 ? 14.259 2.074 -21.922 1.00 91.81 284 GLY A CA 1
ATOM 2070 C C . GLY A 1 284 ? 13.680 3.463 -22.187 1.00 91.81 284 GLY A C 1
ATOM 2071 O O . GLY A 1 284 ? 13.544 4.230 -21.237 1.00 91.81 284 GLY A O 1
ATOM 2072 N N . GLY A 1 285 ? 13.390 3.821 -23.437 1.00 91.94 285 GLY A N 1
ATOM 2073 C CA . GLY A 1 285 ? 13.115 5.211 -23.810 1.00 91.94 285 GLY A CA 1
ATOM 2074 C C . GLY A 1 285 ? 11.697 5.714 -23.533 1.00 91.94 285 GLY A C 1
ATOM 2075 O O . GLY A 1 285 ? 11.464 6.911 -23.685 1.00 91.94 285 GLY A O 1
ATOM 2076 N N . MET A 1 286 ? 10.741 4.851 -23.160 1.00 95.50 286 MET A N 1
ATOM 2077 C CA . MET A 1 286 ? 9.345 5.273 -23.005 1.00 95.50 286 MET A CA 1
ATOM 2078 C C . MET A 1 286 ? 9.132 6.184 -21.798 1.00 95.50 286 MET A C 1
ATOM 2080 O O . MET A 1 286 ? 9.681 5.980 -20.713 1.00 95.50 286 MET A O 1
ATOM 2084 N N . VAL A 1 287 ? 8.239 7.147 -21.988 1.00 95.88 287 VAL A N 1
ATOM 2085 C CA . VAL A 1 287 ? 7.801 8.113 -20.987 1.00 95.88 287 VAL A CA 1
ATOM 2086 C C . VAL A 1 287 ? 6.277 8.107 -20.941 1.00 95.88 287 VAL A C 1
ATOM 2088 O O . VAL A 1 287 ? 5.624 8.186 -21.981 1.00 95.88 287 VAL A O 1
ATOM 2091 N N . ALA A 1 288 ? 5.696 8.026 -19.748 1.00 97.06 288 ALA A N 1
ATOM 2092 C CA . ALA A 1 288 ? 4.248 8.095 -19.581 1.00 97.06 288 ALA A CA 1
ATOM 2093 C C . ALA A 1 288 ? 3.861 8.611 -18.195 1.00 97.06 288 ALA A C 1
ATOM 2095 O O . ALA A 1 288 ? 4.653 8.594 -17.251 1.00 97.06 288 ALA A O 1
ATOM 2096 N N . THR A 1 289 ? 2.603 9.015 -18.052 1.00 97.25 289 THR A N 1
ATOM 2097 C CA . THR A 1 289 ? 2.002 9.231 -16.735 1.00 97.25 289 THR A CA 1
ATOM 2098 C C . THR A 1 289 ? 1.692 7.887 -16.073 1.00 97.25 289 THR A C 1
ATOM 2100 O O . THR A 1 289 ? 1.400 6.894 -16.749 1.00 97.25 289 THR A O 1
ATOM 2103 N N . MET A 1 290 ? 1.694 7.837 -14.739 1.00 96.69 290 MET A N 1
ATOM 2104 C CA . MET A 1 290 ? 1.325 6.613 -14.014 1.00 96.69 290 MET A CA 1
ATOM 2105 C C . MET A 1 290 ? -0.099 6.115 -14.336 1.00 96.69 290 MET A C 1
ATOM 2107 O O . MET A 1 290 ? -0.262 4.909 -14.506 1.00 96.69 290 MET A O 1
ATOM 2111 N N . PRO A 1 291 ? -1.126 6.974 -14.523 1.00 97.00 291 PRO A N 1
ATOM 2112 C CA . PRO A 1 291 ? -2.432 6.532 -15.019 1.00 97.00 291 PRO A CA 1
ATOM 2113 C C . PRO A 1 291 ? -2.395 5.887 -16.407 1.00 97.00 291 PRO A C 1
ATOM 2115 O O . PRO A 1 291 ? -3.094 4.901 -16.643 1.00 97.00 291 PRO A O 1
ATOM 2118 N N . ALA A 1 292 ? -1.610 6.439 -17.338 1.00 97.69 292 ALA A N 1
ATOM 2119 C CA . ALA A 1 292 ? -1.466 5.881 -18.679 1.00 97.69 292 ALA A CA 1
ATOM 2120 C C . ALA A 1 292 ? -0.769 4.517 -18.632 1.00 97.69 292 ALA A C 1
ATOM 2122 O O . ALA A 1 292 ? -1.248 3.562 -19.242 1.00 97.69 292 ALA A O 1
ATOM 2123 N N . PHE A 1 293 ? 0.308 4.412 -17.853 1.00 97.94 293 PHE A N 1
ATOM 2124 C CA . PHE A 1 293 ? 1.042 3.167 -17.663 1.00 97.94 293 PHE A CA 1
ATOM 2125 C C . PHE A 1 293 ? 0.188 2.090 -16.974 1.00 97.94 293 PHE A C 1
ATOM 2127 O O . PHE A 1 293 ? 0.110 0.960 -17.454 1.00 97.94 293 PHE A O 1
ATOM 2134 N N . ALA A 1 294 ? -0.577 2.466 -15.943 1.00 97.19 294 ALA A N 1
ATOM 2135 C CA . ALA A 1 294 ? -1.510 1.579 -15.250 1.00 97.19 294 ALA A CA 1
ATOM 2136 C C . ALA A 1 294 ? -2.560 0.954 -16.178 1.00 97.19 294 ALA A C 1
ATOM 2138 O O . ALA A 1 294 ? -2.942 -0.194 -15.977 1.00 97.19 294 ALA A O 1
ATOM 2139 N N . LYS A 1 295 ? -3.041 1.673 -17.202 1.00 97.50 295 LYS A N 1
ATOM 2140 C CA . LYS A 1 295 ? -4.011 1.120 -18.166 1.00 97.50 295 LYS A CA 1
ATOM 2141 C C . LYS A 1 295 ? -3.430 -0.027 -18.993 1.00 97.50 295 LYS A C 1
ATOM 2143 O O . LYS A 1 295 ? -4.172 -0.946 -19.338 1.00 97.50 295 LYS A O 1
ATOM 2148 N N . VAL A 1 296 ? -2.137 0.032 -19.318 1.00 96.94 296 VAL A N 1
ATOM 2149 C CA . VAL A 1 296 ? -1.438 -1.033 -20.052 1.00 96.94 296 VAL A CA 1
ATOM 2150 C C . VAL A 1 296 ? -1.167 -2.211 -19.120 1.00 96.94 296 VAL A C 1
ATOM 2152 O O . VAL A 1 296 ? -1.555 -3.338 -19.422 1.00 96.94 296 VAL A O 1
ATOM 2155 N N . GLU A 1 297 ? -0.609 -1.938 -17.942 1.00 96.69 297 GLU A N 1
ATOM 2156 C CA . GLU A 1 297 ? -0.325 -2.943 -16.909 1.00 96.69 297 GLU A CA 1
ATOM 2157 C C . GLU A 1 297 ? -1.597 -3.643 -16.400 1.00 96.69 297 GLU A C 1
ATOM 2159 O O . GLU A 1 297 ? -1.603 -4.838 -16.107 1.00 96.69 297 GLU A O 1
ATOM 2164 N N . GLN A 1 298 ? -2.738 -2.952 -16.408 1.00 95.94 298 GLN A N 1
ATOM 2165 C CA . GLN A 1 298 ? -4.045 -3.558 -16.175 1.00 95.94 298 GLN A CA 1
ATOM 2166 C C . GLN A 1 298 ? -4.355 -4.676 -17.176 1.00 95.94 298 GLN A C 1
ATOM 2168 O O . GLN A 1 298 ? -4.930 -5.697 -16.796 1.00 95.94 298 GLN A O 1
ATOM 2173 N N . GLN A 1 299 ? -4.015 -4.511 -18.453 1.00 95.31 299 GLN A N 1
ATOM 2174 C CA . GLN A 1 299 ? -4.284 -5.552 -19.444 1.00 95.31 299 GLN A CA 1
ATOM 2175 C C . GLN A 1 299 ? -3.367 -6.761 -19.247 1.00 95.31 299 GLN A C 1
ATOM 2177 O O . GLN A 1 299 ? -3.800 -7.896 -19.448 1.00 95.31 299 GLN A O 1
ATOM 2182 N N . LEU A 1 300 ? -2.140 -6.532 -18.778 1.00 94.44 300 LEU A N 1
ATOM 2183 C CA . LEU A 1 300 ? -1.204 -7.580 -18.372 1.00 94.44 300 LEU A CA 1
ATOM 2184 C C . LEU A 1 300 ? -1.704 -8.332 -17.123 1.00 94.44 300 LEU A C 1
ATOM 2186 O O . LEU A 1 300 ? -1.695 -9.566 -17.086 1.00 94.44 300 LEU A O 1
ATOM 2190 N N . LEU A 1 301 ? -2.269 -7.619 -16.145 1.00 93.81 301 LEU A N 1
ATOM 2191 C CA . LEU A 1 301 ? -2.979 -8.217 -15.010 1.00 93.81 301 LEU A CA 1
ATOM 2192 C C . LEU A 1 301 ? -4.175 -9.061 -15.480 1.00 93.81 301 LEU A C 1
ATOM 2194 O O . LEU A 1 301 ? -4.346 -10.200 -15.056 1.00 93.81 301 LEU A O 1
ATOM 2198 N N . ARG A 1 302 ? -4.993 -8.546 -16.401 1.00 93.88 302 ARG A N 1
ATOM 2199 C CA . ARG A 1 302 ? -6.121 -9.300 -16.968 1.00 93.88 302 ARG A CA 1
ATOM 2200 C C . ARG A 1 302 ? -5.646 -10.561 -17.693 1.00 93.88 302 ARG A C 1
ATOM 2202 O O . ARG A 1 302 ? -6.210 -11.629 -17.464 1.00 93.88 302 ARG A O 1
ATOM 2209 N N . ALA A 1 303 ? -4.591 -10.470 -18.500 1.00 92.19 303 ALA A N 1
ATOM 2210 C CA . ALA A 1 303 ? -4.032 -11.607 -19.227 1.00 92.19 303 ALA A CA 1
ATOM 2211 C C . ALA A 1 303 ? -3.482 -12.699 -18.292 1.00 92.19 303 ALA A C 1
ATOM 2213 O O . ALA A 1 303 ? -3.79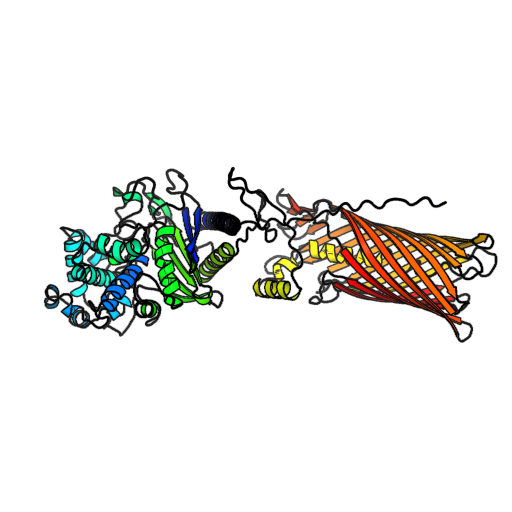7 -13.881 -18.478 1.00 92.19 303 ALA A O 1
ATOM 2214 N N . SER A 1 304 ? -2.739 -12.322 -17.245 1.00 90.44 304 SER A N 1
ATOM 2215 C CA . SER A 1 304 ? -2.245 -13.271 -16.229 1.00 90.44 304 SER A CA 1
ATOM 2216 C C . SER A 1 304 ? -3.392 -13.964 -15.477 1.00 90.44 304 SER A C 1
ATOM 2218 O O . SER A 1 304 ? -3.308 -15.150 -15.167 1.00 90.44 304 SER A O 1
ATOM 2220 N N . MET A 1 305 ? -4.534 -13.290 -15.307 1.00 90.25 305 MET A N 1
ATOM 2221 C CA . MET A 1 305 ? -5.772 -13.888 -14.785 1.00 90.25 305 MET A CA 1
ATOM 2222 C C . MET A 1 305 ? -6.548 -14.734 -15.814 1.00 90.25 305 MET A C 1
ATOM 2224 O O . MET A 1 305 ? -7.494 -15.427 -15.448 1.00 90.25 305 MET A O 1
ATOM 2228 N N . GLY A 1 306 ? -6.177 -14.712 -17.099 1.00 88.94 306 GLY A N 1
ATOM 2229 C CA . GLY A 1 306 ? -6.917 -15.381 -18.182 1.00 88.94 306 GLY A CA 1
ATOM 2230 C C . GLY A 1 306 ? -8.135 -14.633 -18.697 1.00 88.94 306 GLY A C 1
ATOM 2231 O O . GLY A 1 306 ? -8.992 -15.231 -19.342 1.00 88.94 306 GLY A O 1
ATOM 2232 N N . LEU A 1 307 ? -8.239 -13.345 -18.393 1.00 89.31 307 LEU A N 1
ATOM 2233 C CA . LEU A 1 307 ? -9.327 -12.496 -18.847 1.00 89.31 307 LEU A CA 1
ATOM 2234 C C . LEU A 1 307 ? -9.015 -11.912 -20.227 1.00 89.31 307 LEU A C 1
ATOM 2236 O O . LEU A 1 307 ? -7.865 -11.629 -20.564 1.00 89.31 307 LEU A O 1
ATOM 2240 N N . SER A 1 308 ? -10.073 -11.692 -21.010 1.00 88.00 308 SER A N 1
ATOM 2241 C CA . SER A 1 308 ? -9.983 -11.026 -22.312 1.00 88.00 308 SER A CA 1
ATOM 2242 C C . SER A 1 308 ? -9.520 -9.571 -22.171 1.00 88.00 308 SER A C 1
ATOM 2244 O O . SER A 1 308 ? -9.872 -8.893 -21.200 1.00 88.00 308 SER A O 1
ATOM 2246 N N . GLN A 1 309 ? -8.734 -9.088 -23.131 1.00 91.69 309 GLN A N 1
ATOM 2247 C CA . GLN A 1 309 ? -8.086 -7.776 -23.102 1.00 91.69 309 GLN A CA 1
ATOM 2248 C C . GLN A 1 309 ? -7.680 -7.339 -24.533 1.00 91.69 309 GLN A C 1
ATOM 2250 O O . GLN A 1 309 ? -7.573 -8.200 -25.407 1.00 91.69 309 GLN A O 1
ATOM 2255 N N . PRO A 1 310 ? -7.490 -6.034 -24.814 1.00 91.69 310 PRO A N 1
ATOM 2256 C CA . PRO A 1 310 ? -7.407 -5.504 -26.182 1.00 91.69 310 PRO A CA 1
ATOM 2257 C C . PRO A 1 310 ? -6.013 -5.549 -26.836 1.00 91.69 310 PRO A C 1
ATOM 2259 O O . PRO A 1 310 ? -5.890 -5.250 -28.028 1.00 91.69 310 PRO A O 1
ATOM 2262 N N . LEU A 1 311 ? -4.954 -5.867 -26.087 1.00 91.81 311 LEU A N 1
ATOM 2263 C CA . LEU A 1 311 ? -3.580 -5.873 -26.588 1.00 91.81 311 LEU A CA 1
ATOM 2264 C C . LEU A 1 311 ? -3.326 -7.073 -27.511 1.00 91.81 311 LEU A C 1
ATOM 2266 O O . LEU A 1 311 ? -2.865 -6.860 -28.622 1.00 91.81 311 LEU A O 1
ATOM 2270 N N . ALA A 1 312 ? -3.644 -8.301 -27.086 1.00 88.56 312 ALA A N 1
ATOM 2271 C CA . ALA A 1 312 ? -3.402 -9.561 -27.811 1.00 88.56 312 ALA A CA 1
ATOM 2272 C C . ALA A 1 312 ? -4.234 -10.717 -27.210 1.00 88.56 312 ALA A C 1
ATOM 2274 O O . ALA A 1 312 ? -4.914 -10.543 -26.193 1.00 88.56 312 ALA A O 1
ATOM 2275 N N . SER A 1 313 ? -4.163 -11.926 -27.766 1.00 84.25 313 SER A N 1
ATOM 2276 C CA . SER A 1 313 ? -4.731 -13.099 -27.095 1.00 84.25 313 SER A CA 1
ATOM 2277 C C . SER A 1 313 ? -4.104 -13.322 -25.707 1.00 84.25 313 SER A C 1
ATOM 2279 O O . SER A 1 313 ? -2.916 -13.082 -25.472 1.00 84.25 313 SER A O 1
ATOM 2281 N N . ALA A 1 314 ? -4.907 -13.794 -24.745 1.00 76.88 314 ALA A N 1
ATOM 2282 C CA . ALA A 1 314 ? -4.412 -14.083 -23.396 1.00 76.88 314 ALA A CA 1
ATOM 2283 C C . ALA A 1 314 ? -3.323 -15.172 -23.407 1.00 76.88 314 ALA A C 1
ATOM 2285 O O . ALA A 1 314 ? -2.426 -15.142 -22.571 1.00 76.88 314 ALA A O 1
ATOM 2286 N N . ALA A 1 315 ? -3.376 -16.102 -24.368 1.00 76.00 315 ALA A N 1
ATOM 2287 C CA . ALA A 1 315 ? -2.350 -17.122 -24.560 1.00 76.00 315 ALA A CA 1
ATOM 2288 C C . ALA A 1 315 ? -1.002 -16.505 -24.970 1.00 76.00 315 ALA A C 1
ATOM 2290 O O . ALA A 1 315 ? 0.012 -16.825 -24.353 1.00 76.00 315 ALA A O 1
ATOM 2291 N N . ALA A 1 316 ? -0.999 -15.573 -25.932 1.00 79.81 316 ALA A N 1
ATOM 2292 C CA . ALA A 1 316 ? 0.218 -14.892 -26.373 1.00 79.81 316 ALA A CA 1
ATOM 2293 C C . ALA A 1 316 ? 0.881 -14.081 -25.246 1.00 79.81 316 ALA A C 1
ATOM 2295 O O . ALA A 1 316 ? 2.103 -14.063 -25.131 1.00 79.81 316 ALA A O 1
ATOM 2296 N N . LEU A 1 317 ? 0.088 -13.442 -24.376 1.00 83.38 317 LEU A N 1
ATOM 2297 C CA . LEU A 1 317 ? 0.637 -12.652 -23.268 1.00 83.38 317 LEU A CA 1
ATOM 2298 C C . LEU A 1 317 ? 1.019 -13.475 -22.036 1.00 83.38 317 LEU A C 1
ATOM 2300 O O . LEU A 1 317 ? 1.924 -13.075 -21.311 1.00 83.38 317 LEU A O 1
ATOM 2304 N N . ARG A 1 318 ? 0.360 -14.611 -21.773 1.00 79.81 318 ARG A N 1
ATOM 2305 C CA . ARG A 1 318 ? 0.691 -15.459 -20.614 1.00 79.81 318 ARG A CA 1
ATOM 2306 C C . ARG A 1 318 ? 2.122 -15.980 -20.668 1.00 79.81 318 ARG A C 1
ATOM 2308 O O . ARG A 1 318 ? 2.805 -15.937 -19.650 1.00 79.81 318 ARG A O 1
ATOM 2315 N N . GLY A 1 319 ? 2.586 -16.360 -21.858 1.00 81.75 319 GLY A N 1
ATOM 2316 C CA . GLY A 1 319 ? 3.964 -16.803 -22.068 1.00 81.75 319 GLY A CA 1
ATOM 2317 C C . GLY A 1 319 ? 5.017 -15.738 -21.738 1.00 81.75 319 GLY A C 1
ATOM 2318 O O . GLY A 1 319 ? 6.171 -16.085 -21.532 1.00 81.75 319 GLY A O 1
ATOM 2319 N N . LEU A 1 320 ? 4.647 -14.454 -21.634 1.00 84.88 320 LEU A N 1
ATOM 2320 C CA . LEU A 1 320 ? 5.582 -13.396 -21.238 1.00 84.88 320 LEU A CA 1
ATOM 2321 C C . LEU A 1 320 ? 5.957 -13.465 -19.748 1.00 84.88 320 LEU A C 1
ATOM 2323 O O . LEU A 1 320 ? 7.050 -13.041 -19.382 1.00 84.88 320 LEU A O 1
ATOM 2327 N N . PHE A 1 321 ? 5.075 -13.997 -18.894 1.00 86.12 321 PHE A N 1
ATOM 2328 C CA . PHE A 1 321 ? 5.304 -14.096 -17.446 1.00 86.12 321 PHE A CA 1
ATOM 2329 C C . PHE A 1 321 ? 6.029 -15.378 -17.027 1.00 86.12 321 PHE A C 1
ATOM 2331 O O . PHE A 1 321 ? 6.490 -15.471 -15.887 1.00 86.12 321 PHE A O 1
ATOM 2338 N N . GLU A 1 322 ? 6.081 -16.375 -17.912 1.00 85.31 322 GLU A N 1
ATOM 2339 C CA . GLU A 1 322 ? 6.732 -17.656 -17.653 1.00 85.31 322 GLU A CA 1
ATOM 2340 C C . GLU A 1 322 ? 8.253 -17.459 -17.667 1.00 85.31 322 GLU A C 1
ATOM 2342 O O . GLU A 1 322 ? 8.801 -17.069 -18.698 1.00 85.31 322 GLU A O 1
ATOM 2347 N N . PRO A 1 323 ? 8.955 -17.668 -16.541 1.00 84.44 323 PRO A N 1
ATOM 2348 C CA . PRO A 1 323 ? 10.385 -17.421 -16.486 1.00 84.44 323 PRO A CA 1
ATOM 2349 C C . PRO A 1 323 ? 11.161 -18.485 -17.269 1.00 84.44 323 PRO A C 1
ATOM 2351 O O . PRO A 1 323 ? 10.866 -19.679 -17.192 1.00 84.44 323 PRO A O 1
ATOM 2354 N N . VAL A 1 324 ? 12.195 -18.048 -17.986 1.00 84.44 324 VAL A N 1
ATOM 2355 C CA . VAL A 1 324 ? 13.238 -18.917 -18.543 1.00 84.44 324 VAL A CA 1
ATOM 2356 C C . VAL A 1 324 ? 14.499 -18.634 -17.740 1.00 84.44 324 VAL A C 1
ATOM 2358 O O . VAL A 1 324 ? 15.156 -17.636 -17.992 1.00 84.44 324 VAL A O 1
ATOM 2361 N N . GLY A 1 325 ? 14.817 -19.469 -16.751 1.00 84.62 325 GLY A N 1
ATOM 2362 C CA . GLY A 1 325 ? 15.801 -19.106 -15.725 1.00 84.62 325 GLY A CA 1
ATOM 2363 C C . GLY A 1 325 ? 15.163 -18.211 -14.662 1.00 84.62 325 GLY A C 1
ATOM 2364 O O . GLY A 1 325 ? 14.125 -18.578 -14.112 1.00 84.62 325 GLY A O 1
ATOM 2365 N N . ASP A 1 326 ? 15.753 -17.045 -14.405 1.00 83.00 326 ASP A N 1
ATOM 2366 C CA . ASP A 1 326 ? 15.317 -16.122 -13.348 1.00 83.00 326 ASP A CA 1
ATOM 2367 C C . ASP A 1 326 ? 14.328 -15.056 -13.851 1.00 83.00 326 ASP A C 1
ATOM 2369 O O . ASP A 1 326 ? 13.582 -14.472 -13.061 1.00 83.00 326 ASP A O 1
ATOM 2373 N N . LEU A 1 327 ? 14.294 -14.802 -15.167 1.00 88.19 327 LEU A N 1
ATOM 2374 C CA . LEU A 1 327 ? 13.477 -13.749 -15.777 1.00 88.19 327 LEU A CA 1
ATOM 2375 C C . LEU A 1 327 ? 12.488 -14.294 -16.816 1.00 88.19 327 LEU A C 1
ATOM 2377 O O . LEU A 1 327 ? 12.808 -15.164 -17.631 1.00 88.19 327 LEU A O 1
ATOM 2381 N N . GLY A 1 328 ? 11.291 -13.712 -16.826 1.00 90.31 328 GLY A N 1
ATOM 2382 C CA . GLY A 1 328 ? 10.340 -13.754 -17.933 1.00 90.31 328 GLY A CA 1
ATOM 2383 C C . GLY A 1 328 ? 10.705 -12.775 -19.056 1.00 90.31 328 GLY A C 1
ATOM 2384 O O . GLY A 1 328 ? 11.744 -12.106 -19.032 1.00 90.31 328 GLY A O 1
ATOM 2385 N N . ALA A 1 329 ? 9.831 -12.660 -20.056 1.00 91.00 329 ALA A N 1
ATOM 2386 C CA . ALA A 1 329 ? 10.085 -11.833 -21.230 1.00 91.00 329 ALA A CA 1
ATOM 2387 C C . ALA A 1 329 ? 10.244 -10.354 -20.846 1.00 91.00 329 ALA A C 1
ATOM 2389 O O . ALA A 1 329 ? 9.466 -9.796 -20.074 1.00 91.00 329 ALA A O 1
ATOM 2390 N N . GLY A 1 330 ? 11.273 -9.700 -21.382 1.00 88.75 330 GLY A N 1
ATOM 2391 C CA . GLY A 1 330 ? 11.573 -8.305 -21.063 1.00 88.75 330 GLY A CA 1
ATOM 2392 C C . GLY A 1 330 ? 12.234 -8.075 -19.712 1.00 88.75 330 GLY A C 1
ATOM 2393 O O . GLY A 1 330 ? 12.666 -6.950 -19.485 1.00 88.75 330 GLY A O 1
ATOM 2394 N N . GLY A 1 331 ? 12.367 -9.093 -18.852 1.00 88.44 331 GLY A N 1
ATOM 2395 C CA . GLY A 1 331 ? 12.888 -8.950 -17.487 1.00 88.44 331 GLY A CA 1
ATOM 2396 C C . GLY A 1 331 ? 11.823 -9.023 -16.389 1.00 88.44 331 GLY A C 1
ATOM 2397 O O . GLY A 1 331 ? 12.086 -8.595 -15.271 1.00 88.44 331 GLY A O 1
ATOM 2398 N N . ILE A 1 332 ? 10.616 -9.519 -16.694 1.00 91.31 332 ILE A N 1
ATOM 2399 C CA . ILE A 1 332 ? 9.559 -9.706 -15.689 1.00 91.31 332 ILE A CA 1
ATOM 2400 C C . ILE A 1 332 ? 10.014 -10.731 -14.656 1.00 91.31 332 ILE A C 1
ATOM 2402 O O . ILE A 1 332 ? 10.382 -11.846 -15.012 1.00 91.31 332 ILE A O 1
ATOM 2406 N N . VAL A 1 333 ? 9.927 -10.384 -13.376 1.00 90.56 333 VAL A N 1
ATOM 2407 C CA . VAL A 1 333 ? 10.203 -11.313 -12.282 1.00 90.56 333 VAL A CA 1
ATOM 2408 C C . VAL A 1 333 ? 8.884 -11.839 -11.736 1.00 90.56 333 VAL A C 1
ATOM 2410 O O . VAL A 1 333 ? 7.969 -11.074 -11.433 1.00 90.56 333 VAL A O 1
ATOM 2413 N N . THR A 1 334 ? 8.784 -13.157 -11.583 1.00 89.69 334 THR A N 1
ATOM 2414 C CA . THR A 1 334 ? 7.639 -13.809 -10.939 1.00 89.69 334 THR A CA 1
ATOM 2415 C C . THR A 1 334 ? 8.098 -14.405 -9.615 1.00 89.69 334 THR A C 1
ATOM 2417 O O . THR A 1 334 ? 8.865 -15.362 -9.602 1.00 89.69 334 THR A O 1
ATOM 2420 N N . SER A 1 335 ? 7.619 -13.858 -8.496 1.00 86.44 335 SER A N 1
ATOM 2421 C CA . SER A 1 335 ? 7.996 -14.307 -7.147 1.00 86.44 335 SER A CA 1
ATOM 2422 C C . SER A 1 335 ? 6.780 -14.446 -6.224 1.00 86.44 335 SER A C 1
ATOM 2424 O O . SER A 1 335 ? 5.657 -14.086 -6.588 1.00 86.44 335 SER A O 1
ATOM 2426 N N . ARG A 1 336 ? 6.986 -14.996 -5.020 1.00 84.31 336 ARG A N 1
ATOM 2427 C CA . ARG A 1 336 ? 5.991 -15.003 -3.941 1.00 84.31 336 ARG A CA 1
ATOM 2428 C C . ARG A 1 336 ? 6.272 -13.875 -2.955 1.00 84.31 336 ARG A C 1
ATOM 2430 O O . ARG A 1 336 ? 7.046 -14.050 -2.025 1.00 84.31 336 ARG A O 1
ATOM 2437 N N . ILE A 1 337 ? 5.571 -12.756 -3.101 1.00 72.19 337 ILE A N 1
ATOM 2438 C CA . ILE A 1 337 ? 5.671 -11.619 -2.177 1.00 72.19 337 ILE A CA 1
ATOM 2439 C C . ILE A 1 337 ? 4.492 -11.699 -1.210 1.00 72.19 337 ILE A C 1
ATOM 2441 O O . ILE A 1 337 ? 3.340 -11.800 -1.636 1.00 72.19 337 ILE A O 1
ATOM 2445 N N . THR A 1 338 ? 4.748 -11.694 0.102 1.00 70.31 338 THR A N 1
ATOM 2446 C CA . THR A 1 338 ? 3.705 -11.861 1.144 1.00 70.31 338 THR A CA 1
ATOM 2447 C C . THR A 1 338 ? 2.823 -13.110 0.938 1.00 70.31 338 THR A C 1
ATOM 2449 O O . THR A 1 338 ? 1.614 -13.102 1.168 1.00 70.31 338 THR A O 1
ATOM 2452 N N . GLY A 1 339 ? 3.418 -14.198 0.434 1.00 77.44 339 GLY A N 1
ATOM 2453 C CA . GLY A 1 339 ? 2.726 -15.465 0.166 1.00 77.44 339 GLY A CA 1
ATOM 2454 C C . GLY A 1 339 ? 1.876 -15.502 -1.114 1.00 77.44 339 GLY A C 1
ATOM 2455 O O . GLY A 1 339 ? 1.245 -16.526 -1.386 1.00 77.44 339 GLY A O 1
ATOM 2456 N N . ARG A 1 340 ? 1.865 -14.436 -1.925 1.00 80.56 340 ARG A N 1
ATOM 2457 C CA . ARG A 1 340 ? 1.096 -14.345 -3.178 1.00 80.56 340 ARG A CA 1
ATOM 2458 C C . ARG A 1 340 ? 2.012 -14.307 -4.387 1.00 80.56 340 ARG A C 1
ATOM 2460 O O . ARG A 1 340 ? 3.057 -13.672 -4.342 1.00 80.56 340 ARG A O 1
ATOM 2467 N N . THR A 1 341 ? 1.598 -14.961 -5.470 1.00 87.62 341 THR A N 1
ATOM 2468 C CA . THR A 1 341 ? 2.275 -14.822 -6.762 1.00 87.62 341 THR A CA 1
ATOM 2469 C C . THR A 1 341 ? 2.148 -13.382 -7.238 1.00 87.62 341 THR A C 1
ATOM 2471 O O . THR A 1 341 ? 1.035 -12.891 -7.443 1.00 87.62 341 THR A O 1
ATOM 2474 N N . THR A 1 342 ? 3.295 -12.745 -7.426 1.00 88.31 342 THR A N 1
ATOM 2475 C CA . THR A 1 342 ? 3.416 -11.369 -7.886 1.00 88.31 342 THR A CA 1
ATOM 2476 C C . THR A 1 342 ? 4.337 -11.347 -9.093 1.00 88.31 342 THR A C 1
ATOM 2478 O O . THR A 1 342 ? 5.472 -11.820 -9.016 1.00 88.31 342 THR A O 1
ATOM 2481 N N . HIS A 1 343 ? 3.843 -10.792 -10.196 1.00 91.19 343 HIS A N 1
ATOM 2482 C CA . HIS A 1 343 ? 4.688 -10.394 -11.314 1.00 91.19 343 HIS A CA 1
ATOM 2483 C C . HIS A 1 343 ? 5.132 -8.966 -11.045 1.00 91.19 343 HIS A C 1
ATOM 2485 O O . HIS A 1 343 ? 4.278 -8.096 -10.865 1.00 91.19 343 HIS A O 1
ATOM 2491 N N . PHE A 1 344 ? 6.432 -8.721 -10.972 1.00 89.50 344 PHE A N 1
ATOM 2492 C CA . PHE A 1 344 ? 6.947 -7.375 -10.795 1.00 89.50 344 PHE A CA 1
ATOM 2493 C C . PHE A 1 344 ? 8.036 -7.053 -11.804 1.00 89.50 344 PHE A C 1
ATOM 2495 O O . PHE A 1 344 ? 8.686 -7.938 -12.367 1.00 89.50 344 PHE A O 1
ATOM 2502 N N . PHE A 1 345 ? 8.196 -5.762 -12.049 1.00 91.00 345 PHE A N 1
ATOM 2503 C CA . PHE A 1 345 ? 9.167 -5.236 -12.985 1.00 91.00 345 PHE A CA 1
ATOM 2504 C C . PHE A 1 345 ? 9.715 -3.908 -12.464 1.00 91.00 345 PHE A C 1
ATOM 2506 O O . PHE A 1 345 ? 8.977 -3.126 -11.865 1.00 91.00 345 PHE A O 1
ATOM 2513 N N . GLU A 1 346 ? 10.998 -3.659 -12.712 1.00 89.94 346 GLU A N 1
ATOM 2514 C CA . GLU A 1 346 ? 11.718 -2.447 -12.320 1.00 89.94 346 GLU A CA 1
ATOM 2515 C C . GLU A 1 346 ? 12.358 -1.801 -13.556 1.00 89.94 346 GLU A C 1
ATOM 2517 O O . GLU A 1 346 ? 12.882 -2.476 -14.448 1.00 89.94 346 GLU A O 1
ATOM 2522 N N . GLY A 1 347 ? 12.316 -0.475 -13.634 1.00 91.19 347 GLY A N 1
ATOM 2523 C CA . GLY A 1 347 ? 12.912 0.284 -14.719 1.00 91.19 347 GLY A CA 1
ATOM 2524 C C . GLY A 1 347 ? 13.589 1.545 -14.222 1.00 91.19 347 GLY A C 1
ATOM 2525 O O . GLY A 1 347 ? 12.961 2.375 -13.586 1.00 91.19 347 GLY A O 1
ATOM 2526 N N . SER A 1 348 ? 14.856 1.736 -14.582 1.00 89.06 348 SER A N 1
ATOM 2527 C CA . SER A 1 348 ? 15.589 2.971 -14.297 1.00 89.06 348 SER A CA 1
ATOM 2528 C C . SER A 1 348 ? 16.202 3.541 -15.567 1.00 89.06 348 SER A C 1
ATOM 2530 O O . SER A 1 348 ? 16.639 2.796 -16.447 1.00 89.06 348 SER A O 1
ATOM 2532 N N . THR A 1 349 ? 16.227 4.867 -15.654 1.00 84.81 349 THR A N 1
ATOM 2533 C CA . THR A 1 349 ? 17.034 5.620 -16.623 1.00 84.81 349 THR A CA 1
ATOM 2534 C C . THR A 1 349 ? 18.139 6.408 -15.929 1.00 84.81 349 THR A C 1
ATOM 2536 O O . THR A 1 349 ? 18.681 7.321 -16.531 1.00 84.81 349 THR A O 1
ATOM 2539 N N . GLY A 1 350 ? 18.438 6.158 -14.649 1.00 81.19 350 GLY A N 1
ATOM 2540 C CA . GLY A 1 350 ? 19.371 6.967 -13.849 1.00 81.19 350 GLY A CA 1
ATOM 2541 C C . GLY A 1 350 ? 18.813 8.324 -13.400 1.00 81.19 350 GLY A C 1
ATOM 2542 O O . GLY A 1 350 ? 19.146 8.794 -12.316 1.00 81.19 350 GLY A O 1
ATOM 2543 N N . GLY A 1 351 ? 17.910 8.909 -14.189 1.00 85.38 351 GLY A N 1
ATOM 2544 C CA . GLY A 1 351 ? 17.170 10.133 -13.877 1.00 85.38 351 GLY A CA 1
ATOM 2545 C C . GLY A 1 351 ? 15.743 9.927 -13.380 1.00 85.38 351 GLY A C 1
ATOM 2546 O O . GLY A 1 351 ? 15.105 10.868 -12.919 1.00 85.38 351 GLY A O 1
ATOM 2547 N N . SER A 1 352 ? 15.234 8.705 -13.495 1.00 89.56 352 SER A N 1
ATOM 2548 C CA . SER A 1 352 ? 13.909 8.295 -13.047 1.00 89.56 352 SER A CA 1
ATOM 2549 C C . SER A 1 352 ? 13.929 6.801 -12.755 1.00 89.56 352 SER A C 1
ATOM 2551 O O . SER A 1 352 ? 14.733 6.067 -13.340 1.00 89.56 352 SER A O 1
ATOM 2553 N N . HIS A 1 353 ? 13.044 6.370 -11.865 1.00 92.38 353 HIS A N 1
ATOM 2554 C CA . HIS A 1 353 ? 12.869 4.979 -11.492 1.00 92.38 353 HIS A CA 1
ATOM 2555 C C . HIS A 1 353 ? 11.379 4.643 -11.508 1.00 92.38 353 HIS A C 1
ATOM 2557 O O . HIS A 1 353 ? 10.588 5.392 -10.951 1.00 92.38 353 HIS A O 1
ATOM 2563 N N . ALA A 1 354 ? 10.983 3.537 -12.122 1.00 93.94 354 ALA A N 1
ATOM 2564 C CA . ALA A 1 354 ? 9.614 3.067 -12.230 1.00 93.94 354 ALA A CA 1
ATOM 2565 C C . ALA A 1 354 ? 9.511 1.591 -11.827 1.00 93.94 354 ALA A C 1
ATOM 2567 O O . ALA A 1 354 ? 10.456 0.820 -11.980 1.00 93.94 354 ALA A O 1
ATOM 2568 N N . PHE A 1 355 ? 8.355 1.225 -11.288 1.00 92.94 355 PHE A N 1
ATOM 2569 C CA . PHE A 1 355 ? 8.030 -0.112 -10.823 1.00 92.94 355 PHE A CA 1
ATOM 2570 C C . PHE A 1 355 ? 6.611 -0.479 -11.247 1.00 92.94 355 PHE A C 1
ATOM 2572 O O . PHE A 1 355 ? 5.709 0.369 -11.238 1.00 92.94 355 PHE A O 1
ATOM 2579 N N . SER A 1 356 ? 6.385 -1.762 -11.515 1.00 93.56 356 SER A N 1
ATOM 2580 C CA . SER A 1 356 ? 5.051 -2.343 -11.641 1.00 93.56 356 SER A CA 1
ATOM 2581 C C . SER A 1 356 ? 4.951 -3.634 -10.840 1.00 93.56 356 SER A C 1
ATOM 2583 O O . SER A 1 356 ? 5.888 -4.425 -10.798 1.00 93.56 356 SER A O 1
ATOM 2585 N N . PHE A 1 357 ? 3.814 -3.829 -10.174 1.00 91.62 357 PHE A N 1
ATOM 2586 C CA . PHE A 1 357 ? 3.487 -5.031 -9.411 1.00 91.62 357 PHE A CA 1
ATOM 2587 C C . PHE A 1 357 ? 2.083 -5.476 -9.794 1.00 91.62 357 PHE A C 1
ATOM 2589 O O . PHE A 1 357 ? 1.128 -4.709 -9.659 1.00 91.62 357 PHE A O 1
ATOM 2596 N N . LEU A 1 358 ? 1.946 -6.719 -10.241 1.00 92.44 358 LEU A N 1
ATOM 2597 C CA . LEU A 1 358 ? 0.688 -7.350 -10.613 1.00 92.44 358 LEU A CA 1
ATOM 2598 C C . LEU A 1 358 ? 0.476 -8.558 -9.704 1.00 92.44 358 LEU A C 1
ATOM 2600 O O . LEU A 1 358 ? 1.326 -9.444 -9.646 1.00 92.44 358 LEU A O 1
ATOM 2604 N N . VAL A 1 359 ? -0.669 -8.623 -9.027 1.00 90.50 359 VAL A N 1
ATOM 2605 C CA . VAL A 1 359 ? -1.036 -9.746 -8.152 1.00 90.50 359 VAL A CA 1
ATOM 2606 C C . VAL A 1 359 ? -2.305 -10.398 -8.692 1.00 90.50 359 VAL A C 1
ATOM 2608 O O . VAL A 1 359 ? -3.417 -10.012 -8.305 1.00 90.50 359 VAL A O 1
ATOM 2611 N N . PRO A 1 360 ? -2.177 -11.398 -9.588 1.00 89.88 360 PRO A N 1
ATOM 2612 C CA . PRO A 1 360 ? -3.316 -11.977 -10.298 1.00 89.88 360 PRO A CA 1
ATOM 2613 C C . PRO A 1 360 ? -4.348 -12.601 -9.358 1.00 89.88 360 PRO A C 1
ATOM 2615 O O . PRO A 1 360 ? -5.548 -12.424 -9.551 1.00 89.88 360 PRO A O 1
ATOM 2618 N N . THR A 1 361 ? -3.899 -13.261 -8.284 1.00 86.00 361 THR A N 1
ATOM 2619 C CA . THR A 1 361 ? -4.788 -13.897 -7.292 1.00 86.00 361 THR A CA 1
ATOM 2620 C C . THR A 1 361 ? -5.654 -12.890 -6.539 1.00 86.00 361 THR A C 1
ATOM 2622 O O . THR A 1 361 ? -6.728 -13.235 -6.052 1.00 86.00 361 THR A O 1
ATOM 2625 N N . ALA A 1 362 ? -5.194 -11.644 -6.431 1.00 80.00 362 ALA A N 1
ATOM 2626 C CA . ALA A 1 362 ? -5.949 -10.549 -5.844 1.00 80.00 362 ALA A CA 1
ATOM 2627 C C . ALA A 1 362 ? -6.694 -9.729 -6.907 1.00 80.00 362 ALA A C 1
ATOM 2629 O O . ALA A 1 362 ? -7.633 -9.015 -6.562 1.00 80.00 362 ALA A O 1
ATOM 2630 N N . GLY A 1 363 ? -6.309 -9.820 -8.181 1.00 88.81 363 GLY A N 1
ATOM 2631 C CA . GLY A 1 363 ? -6.835 -8.980 -9.253 1.00 88.81 363 GLY A CA 1
ATOM 2632 C C . GLY A 1 363 ? -6.506 -7.502 -9.054 1.00 88.81 363 GLY A C 1
ATOM 2633 O O . GLY A 1 363 ? -7.336 -6.656 -9.377 1.00 88.81 363 GLY A O 1
ATOM 2634 N N . ILE A 1 364 ? -5.335 -7.202 -8.485 1.00 87.12 364 ILE A N 1
ATOM 2635 C CA . ILE A 1 364 ? -4.861 -5.841 -8.218 1.00 87.12 364 ILE A CA 1
ATOM 2636 C C . ILE A 1 364 ? -3.453 -5.646 -8.773 1.00 87.12 364 ILE A C 1
ATOM 2638 O O . ILE A 1 364 ? -2.659 -6.586 -8.798 1.00 87.12 364 ILE A O 1
ATOM 2642 N N . GLY A 1 365 ? -3.144 -4.420 -9.174 1.00 90.88 365 GLY A N 1
ATOM 2643 C CA . GLY A 1 365 ? -1.789 -3.999 -9.466 1.00 90.88 365 GLY A CA 1
ATOM 2644 C C . GLY A 1 365 ? -1.512 -2.566 -9.028 1.00 90.88 365 GLY A C 1
ATOM 2645 O O . GLY A 1 365 ? -2.418 -1.786 -8.715 1.00 90.88 365 GLY A O 1
ATOM 2646 N N . VAL A 1 366 ? -0.230 -2.233 -8.981 1.00 91.44 366 VAL A N 1
ATOM 2647 C CA . VAL A 1 366 ? 0.258 -0.884 -8.712 1.00 91.44 366 VAL A CA 1
ATOM 2648 C C . VAL A 1 366 ? 1.420 -0.580 -9.642 1.00 91.44 366 VAL A C 1
ATOM 2650 O O . VAL A 1 366 ? 2.318 -1.400 -9.814 1.00 91.44 366 VAL A O 1
ATOM 2653 N N . VAL A 1 367 ? 1.382 0.605 -10.243 1.00 94.88 367 VAL A N 1
ATOM 2654 C CA . VAL A 1 367 ? 2.539 1.222 -10.894 1.00 94.88 367 VAL A CA 1
ATOM 2655 C C . VAL A 1 367 ? 2.984 2.417 -10.075 1.00 94.88 367 VAL A C 1
ATOM 2657 O O . VAL A 1 367 ? 2.159 3.120 -9.481 1.00 94.88 367 VAL A O 1
ATOM 2660 N N . PHE A 1 368 ? 4.283 2.647 -10.030 1.00 92.00 368 PHE A N 1
ATOM 2661 C CA . PHE A 1 368 ? 4.880 3.709 -9.240 1.00 92.00 368 PHE A CA 1
ATOM 2662 C C . PHE A 1 368 ? 6.147 4.214 -9.925 1.00 92.00 368 PHE A C 1
ATOM 2664 O O . PHE A 1 368 ? 6.874 3.412 -10.498 1.00 92.00 368 PHE A O 1
ATOM 2671 N N . ALA A 1 369 ? 6.421 5.516 -9.857 1.00 95.25 369 ALA A N 1
ATOM 2672 C CA . ALA A 1 369 ? 7.656 6.091 -10.371 1.00 95.25 369 ALA A CA 1
ATOM 2673 C C . ALA A 1 369 ? 8.166 7.262 -9.525 1.00 95.25 369 ALA A C 1
ATOM 2675 O O . ALA A 1 369 ? 7.369 8.013 -8.966 1.00 95.25 369 ALA A O 1
ATOM 2676 N N . SER A 1 370 ? 9.486 7.442 -9.476 1.00 94.81 370 SER A N 1
ATOM 2677 C CA . SER A 1 370 ? 10.198 8.590 -8.913 1.00 94.81 370 SER A CA 1
ATOM 2678 C C . SER A 1 370 ? 10.976 9.347 -9.989 1.00 94.81 370 SER A C 1
ATOM 2680 O O . SER A 1 370 ? 11.393 8.786 -11.006 1.00 94.81 370 SER A O 1
ATOM 2682 N N . ASN A 1 371 ? 11.196 10.643 -9.768 1.00 94.31 371 ASN A N 1
ATOM 2683 C CA . ASN A 1 371 ? 11.986 11.508 -10.655 1.00 94.31 371 ASN A CA 1
ATOM 2684 C C . ASN A 1 371 ? 13.484 11.541 -10.296 1.00 94.31 371 ASN A C 1
ATOM 2686 O O . ASN A 1 371 ? 14.153 12.551 -10.502 1.00 94.31 371 ASN A O 1
ATOM 2690 N N . SER A 1 372 ? 13.998 10.435 -9.760 1.00 90.44 372 SER A N 1
ATOM 2691 C CA . SER A 1 372 ? 15.419 10.142 -9.555 1.00 90.44 372 SER A CA 1
ATOM 2692 C C . SER A 1 372 ? 15.675 8.683 -9.932 1.00 90.44 372 SER A C 1
ATOM 2694 O O . SER A 1 372 ? 14.773 7.859 -9.804 1.00 90.44 372 SER A O 1
ATOM 2696 N N . GLY A 1 373 ? 16.878 8.336 -10.400 1.00 82.12 373 GLY A N 1
ATOM 2697 C CA . GLY A 1 373 ? 17.211 6.938 -10.722 1.00 82.12 373 GLY A CA 1
ATOM 2698 C C . GLY A 1 373 ? 17.591 6.075 -9.523 1.00 82.12 373 GLY A C 1
ATOM 2699 O O . GLY A 1 373 ? 17.727 4.859 -9.677 1.00 82.12 373 GLY A O 1
ATOM 2700 N N . VAL A 1 374 ? 17.753 6.679 -8.343 1.00 83.88 374 VAL A N 1
ATOM 2701 C CA . VAL A 1 374 ? 17.991 5.961 -7.086 1.00 83.88 374 VAL A CA 1
ATOM 2702 C C . VAL A 1 374 ? 16.746 5.155 -6.739 1.00 83.88 374 VAL A C 1
ATOM 2704 O O . VAL A 1 374 ? 15.636 5.685 -6.774 1.00 83.88 374 VAL A O 1
ATOM 2707 N N . ASN A 1 375 ? 16.923 3.875 -6.410 1.00 86.69 375 ASN A N 1
ATOM 2708 C CA . ASN A 1 375 ? 15.816 3.046 -5.954 1.00 86.69 375 ASN A CA 1
ATOM 2709 C C . ASN A 1 375 ? 15.277 3.629 -4.625 1.00 86.69 375 ASN A C 1
ATOM 2711 O O . ASN A 1 375 ? 16.011 3.671 -3.632 1.00 86.69 375 ASN A O 1
ATOM 2715 N N . PRO A 1 376 ? 14.007 4.078 -4.578 1.00 83.31 376 PRO A N 1
ATOM 2716 C CA . PRO A 1 376 ? 13.489 4.836 -3.445 1.00 83.31 376 PRO A CA 1
ATOM 2717 C C . PRO A 1 376 ? 13.261 3.989 -2.186 1.00 83.31 376 PRO A C 1
ATOM 2719 O O . PRO A 1 376 ? 12.997 4.558 -1.129 1.00 83.31 376 PRO A O 1
ATOM 2722 N N . PHE A 1 377 ? 13.376 2.658 -2.264 1.00 81.75 377 PHE A N 1
ATOM 2723 C CA . PHE A 1 377 ? 13.283 1.766 -1.104 1.00 81.75 377 PHE A CA 1
ATOM 2724 C C . PHE A 1 377 ? 14.584 1.705 -0.291 1.00 81.75 377 PHE A C 1
ATOM 2726 O O . PHE A 1 377 ? 14.540 1.349 0.888 1.00 81.75 377 PHE A O 1
ATOM 2733 N N . ILE A 1 378 ? 15.728 2.085 -0.877 1.00 77.81 378 ILE A N 1
ATOM 2734 C CA . ILE A 1 378 ? 17.032 2.047 -0.200 1.00 77.81 378 ILE A CA 1
ATOM 2735 C C . ILE A 1 378 ? 17.012 2.972 1.023 1.00 77.81 378 ILE A C 1
ATOM 2737 O O . ILE A 1 378 ? 16.765 4.172 0.896 1.00 77.81 378 ILE A O 1
ATOM 2741 N N . GLY A 1 379 ? 17.275 2.403 2.204 1.00 67.69 379 GLY A N 1
ATOM 2742 C CA . GLY A 1 379 ? 17.272 3.112 3.489 1.00 67.69 379 GLY A CA 1
ATOM 2743 C C . GLY A 1 379 ? 15.876 3.428 4.045 1.00 67.69 379 GLY A C 1
ATOM 2744 O O . GLY A 1 379 ? 15.768 4.038 5.105 1.00 67.69 379 GLY A O 1
ATOM 2745 N N . VAL A 1 380 ? 14.810 3.009 3.353 1.00 67.31 380 VAL A N 1
ATOM 2746 C CA . VAL A 1 380 ? 13.419 3.090 3.835 1.00 67.31 380 VAL A CA 1
ATOM 2747 C C . VAL A 1 380 ? 12.897 1.722 4.274 1.00 67.31 380 VAL A C 1
ATOM 2749 O O . VAL A 1 380 ? 12.059 1.651 5.173 1.00 67.31 380 VAL A O 1
ATOM 2752 N N . ALA A 1 381 ? 13.378 0.656 3.637 1.00 65.19 381 ALA A N 1
ATOM 2753 C CA . ALA A 1 381 ? 13.083 -0.730 3.966 1.00 65.19 381 ALA A CA 1
ATOM 2754 C C . ALA A 1 381 ? 14.391 -1.500 4.206 1.00 65.19 381 ALA A C 1
ATOM 2756 O O . ALA A 1 381 ? 15.410 -1.185 3.586 1.00 65.19 381 ALA A O 1
ATOM 2757 N N . ASP A 1 382 ? 14.348 -2.497 5.094 1.00 55.28 382 ASP A N 1
ATOM 2758 C CA . ASP A 1 382 ? 15.519 -3.308 5.455 1.00 55.28 382 ASP A CA 1
ATOM 2759 C C . ASP A 1 382 ? 15.989 -4.167 4.274 1.00 55.28 382 ASP A C 1
ATOM 2761 O O . ASP A 1 382 ? 17.189 -4.363 4.069 1.00 55.28 382 ASP A O 1
ATOM 2765 N N . THR A 1 383 ? 15.043 -4.627 3.451 1.00 61.97 383 THR A N 1
ATOM 2766 C CA . THR A 1 383 ? 15.312 -5.345 2.206 1.00 61.97 383 THR A CA 1
ATOM 2767 C C . THR A 1 383 ? 14.472 -4.816 1.041 1.00 61.97 383 THR A C 1
ATOM 2769 O O . THR A 1 383 ? 13.451 -4.142 1.207 1.00 61.97 383 THR A O 1
ATOM 2772 N N . GLN A 1 384 ? 14.888 -5.154 -0.180 1.00 63.03 384 GLN A N 1
ATOM 2773 C CA . GLN A 1 384 ? 14.127 -4.855 -1.395 1.00 63.03 384 GLN A CA 1
ATOM 2774 C C . GLN A 1 384 ? 12.761 -5.569 -1.397 1.00 63.03 384 GLN A C 1
ATOM 2776 O O . GLN A 1 384 ? 11.762 -4.980 -1.811 1.00 63.03 384 GLN A O 1
ATOM 2781 N N . GLU A 1 385 ? 12.686 -6.790 -0.853 1.00 66.00 385 GLU A N 1
ATOM 2782 C CA . GLU A 1 385 ? 11.422 -7.520 -0.685 1.00 66.00 385 GLU A CA 1
ATOM 2783 C C . GLU A 1 385 ? 10.469 -6.827 0.297 1.00 66.00 385 GLU A C 1
ATOM 2785 O O . GLU A 1 385 ? 9.267 -6.762 0.028 1.00 66.00 385 GLU A O 1
ATOM 2790 N N . ASP A 1 386 ? 10.981 -6.236 1.381 1.00 61.69 386 ASP A N 1
ATOM 2791 C CA . ASP A 1 386 ? 10.170 -5.453 2.325 1.00 61.69 386 ASP A CA 1
ATOM 2792 C C . ASP A 1 386 ? 9.602 -4.190 1.669 1.00 61.69 386 ASP A C 1
ATOM 2794 O O . ASP A 1 386 ? 8.438 -3.830 1.881 1.00 61.69 386 ASP A O 1
ATOM 2798 N N . GLY A 1 387 ? 10.393 -3.542 0.808 1.00 64.00 387 GLY A N 1
ATOM 2799 C CA . GLY A 1 387 ? 9.932 -2.436 -0.032 1.00 64.00 387 GLY A CA 1
ATOM 2800 C C . GLY A 1 387 ? 8.779 -2.851 -0.952 1.00 64.00 387 GLY A C 1
ATOM 2801 O O . GLY A 1 387 ? 7.769 -2.148 -1.064 1.00 64.00 387 GLY A O 1
ATOM 2802 N N . TYR A 1 388 ? 8.867 -4.038 -1.551 1.00 70.75 388 TYR A N 1
ATOM 2803 C CA . TYR A 1 388 ? 7.807 -4.582 -2.400 1.00 70.75 388 TYR A CA 1
ATOM 2804 C C . TYR A 1 388 ? 6.557 -4.967 -1.606 1.00 70.75 388 TYR A C 1
ATOM 2806 O O . TYR A 1 388 ? 5.434 -4.661 -2.021 1.00 70.75 388 TYR A O 1
ATOM 2814 N N . ALA A 1 389 ? 6.729 -5.582 -0.435 1.00 65.75 389 ALA A N 1
ATOM 2815 C CA . ALA A 1 389 ? 5.639 -5.894 0.481 1.00 65.75 389 ALA A CA 1
ATOM 2816 C C . ALA A 1 389 ? 4.907 -4.619 0.935 1.00 65.75 389 ALA A C 1
ATOM 2818 O O . ALA A 1 389 ? 3.673 -4.596 0.983 1.00 65.75 389 ALA A O 1
ATOM 2819 N N . LEU A 1 390 ? 5.643 -3.530 1.186 1.00 65.06 390 LEU A N 1
ATOM 2820 C CA . LEU A 1 390 ? 5.078 -2.222 1.512 1.00 65.06 390 LEU A CA 1
ATOM 2821 C C . LEU A 1 390 ? 4.198 -1.681 0.376 1.00 65.06 390 LEU A C 1
ATOM 2823 O O . LEU A 1 390 ? 3.079 -1.231 0.640 1.00 65.06 390 LEU A O 1
ATOM 2827 N N . MET A 1 391 ? 4.661 -1.757 -0.877 1.00 66.94 391 MET A N 1
ATOM 2828 C CA . MET A 1 391 ? 3.881 -1.332 -2.049 1.00 66.94 391 MET A CA 1
ATOM 2829 C C . MET A 1 391 ? 2.649 -2.204 -2.287 1.00 66.94 391 MET A C 1
ATOM 2831 O O . MET A 1 391 ? 1.586 -1.698 -2.663 1.00 66.94 391 MET A O 1
ATOM 2835 N N . MET A 1 392 ? 2.744 -3.500 -1.991 1.00 68.75 392 MET A N 1
ATOM 2836 C CA . MET A 1 392 ? 1.592 -4.387 -2.070 1.00 68.75 392 MET A CA 1
ATOM 2837 C C . MET A 1 392 ? 0.550 -4.096 -0.993 1.00 68.75 392 MET A C 1
ATOM 2839 O O . MET A 1 392 ? -0.641 -3.984 -1.295 1.00 68.75 392 MET A O 1
ATOM 2843 N N . ALA A 1 393 ? 0.985 -3.882 0.248 1.00 63.00 393 ALA A N 1
ATOM 2844 C CA . ALA A 1 393 ? 0.105 -3.462 1.333 1.00 63.00 393 ALA A CA 1
ATOM 2845 C C . ALA A 1 393 ? -0.580 -2.121 1.016 1.00 63.00 393 ALA A C 1
ATOM 2847 O O . ALA A 1 393 ? -1.753 -1.921 1.333 1.00 63.00 393 ALA A O 1
ATOM 2848 N N . LEU A 1 394 ? 0.137 -1.215 0.353 1.00 60.44 394 LEU A N 1
ATOM 2849 C CA . LEU A 1 394 ? -0.361 0.055 -0.169 1.00 60.44 394 LEU A CA 1
ATOM 2850 C C . LEU A 1 394 ? -1.499 -0.127 -1.180 1.00 60.44 394 LEU A C 1
ATOM 2852 O O . LEU A 1 394 ? -2.567 0.465 -1.008 1.00 60.44 394 LEU A O 1
ATOM 2856 N N . ALA A 1 395 ? -1.297 -0.972 -2.193 1.00 61.12 395 ALA A N 1
ATOM 2857 C CA . ALA A 1 395 ? -2.315 -1.283 -3.192 1.00 61.12 395 ALA A CA 1
ATOM 2858 C C . ALA A 1 395 ? -3.560 -1.916 -2.544 1.00 61.12 395 ALA A C 1
ATOM 2860 O O . ALA A 1 395 ? -4.693 -1.510 -2.812 1.00 61.12 395 ALA A O 1
ATOM 2861 N N . GLU A 1 396 ? -3.371 -2.864 -1.623 1.00 64.06 396 GLU A N 1
ATOM 2862 C CA . GLU A 1 396 ? -4.482 -3.527 -0.936 1.00 64.06 396 GLU A CA 1
ATOM 2863 C C . GLU A 1 396 ? -5.276 -2.591 -0.018 1.00 64.06 396 GLU A C 1
ATOM 2865 O O . GLU A 1 396 ? -6.509 -2.641 -0.009 1.00 64.06 396 GLU A O 1
ATOM 2870 N N . ARG A 1 397 ? -4.591 -1.716 0.730 1.00 55.72 397 ARG A N 1
ATOM 2871 C CA . ARG A 1 397 ? -5.231 -0.688 1.569 1.00 55.72 397 ARG A CA 1
ATOM 2872 C C . ARG A 1 397 ? -6.011 0.308 0.728 1.00 55.72 397 ARG A C 1
ATOM 2874 O O . ARG A 1 397 ? -7.137 0.650 1.089 1.00 55.72 397 ARG A O 1
ATOM 2881 N N . ALA A 1 398 ? -5.434 0.725 -0.400 1.00 50.88 398 ALA A N 1
ATOM 2882 C CA . ALA A 1 398 ? -6.101 1.581 -1.361 1.00 50.88 398 ALA A CA 1
ATOM 2883 C C . ALA A 1 398 ? -7.407 0.920 -1.830 1.00 50.88 398 ALA A C 1
ATOM 2885 O O . ALA A 1 398 ? -8.471 1.487 -1.627 1.00 50.88 398 ALA A O 1
ATOM 2886 N N . ARG A 1 399 ? -7.388 -0.323 -2.323 1.00 55.53 399 ARG A N 1
ATOM 2887 C CA . ARG A 1 399 ? -8.605 -1.008 -2.802 1.00 55.53 399 ARG A CA 1
ATOM 2888 C C . ARG A 1 399 ? -9.746 -1.090 -1.779 1.00 55.53 399 ARG A C 1
ATOM 2890 O O . ARG A 1 399 ? -10.908 -1.071 -2.173 1.00 55.53 399 ARG A O 1
ATOM 2897 N N . ARG A 1 400 ? -9.444 -1.208 -0.486 1.00 49.41 400 ARG A N 1
ATOM 2898 C CA . ARG A 1 400 ? -10.468 -1.364 0.560 1.00 49.41 400 ARG A CA 1
ATOM 2899 C C . ARG A 1 400 ? -11.122 -0.048 1.001 1.00 49.41 400 ARG A C 1
ATOM 2901 O O . ARG A 1 400 ? -12.021 -0.098 1.829 1.00 49.41 400 ARG A O 1
ATOM 2908 N N . GLY A 1 401 ? -10.700 1.113 0.484 1.00 40.41 401 GLY A N 1
ATOM 2909 C CA . GLY A 1 401 ? -11.241 2.397 0.953 1.00 40.41 401 GLY A CA 1
ATOM 2910 C C . GLY A 1 401 ? -10.899 2.673 2.415 1.00 40.41 401 GLY A C 1
ATOM 2911 O O . GLY A 1 401 ? -11.666 3.306 3.129 1.00 40.41 401 GLY A O 1
ATOM 2912 N N . VAL A 1 402 ? -9.754 2.186 2.890 1.00 36.19 402 VAL A N 1
ATOM 2913 C CA . VAL A 1 402 ? -9.378 2.320 4.297 1.00 36.19 402 VAL A CA 1
ATOM 2914 C C . VAL A 1 402 ? -8.575 3.599 4.480 1.00 36.19 402 VAL A C 1
ATOM 2916 O O . VAL A 1 402 ? -7.382 3.655 4.175 1.00 36.19 402 VAL A O 1
ATOM 2919 N N . LEU A 1 403 ? -9.225 4.645 4.995 1.00 32.00 403 LEU A N 1
ATOM 2920 C CA . LEU A 1 403 ? -8.526 5.817 5.514 1.00 32.00 403 LEU A CA 1
ATOM 2921 C C . LEU A 1 403 ? -8.033 5.533 6.932 1.00 32.00 403 LEU A C 1
ATOM 2923 O O . LEU A 1 403 ? -8.813 5.389 7.867 1.00 32.00 403 LEU A O 1
ATOM 2927 N N . VAL A 1 404 ? -6.715 5.544 7.098 1.00 33.03 404 VAL A N 1
ATOM 2928 C CA . VAL A 1 404 ? -6.067 5.629 8.408 1.00 33.03 404 VAL A CA 1
ATOM 2929 C C . VAL A 1 404 ? -6.075 7.090 8.833 1.00 33.03 404 VAL A C 1
ATOM 2931 O O . VAL A 1 404 ? -5.213 7.843 8.387 1.00 33.03 404 VAL A O 1
ATOM 2934 N N . ALA A 1 405 ? -7.044 7.526 9.641 1.00 26.27 405 ALA A N 1
ATOM 2935 C CA . ALA A 1 405 ? -7.052 8.875 10.208 1.00 26.27 405 ALA A CA 1
ATOM 2936 C C . ALA A 1 405 ? -5.816 9.076 11.101 1.00 26.27 405 ALA A C 1
ATOM 2938 O O . ALA A 1 405 ? -5.582 8.297 12.023 1.00 26.27 405 ALA A O 1
ATOM 2939 N N . ARG A 1 406 ? -5.028 10.118 10.810 1.00 29.22 406 ARG A N 1
ATOM 2940 C CA . ARG A 1 406 ? -3.906 10.572 11.639 1.00 29.22 406 ARG A CA 1
ATOM 2941 C C . ARG A 1 406 ? -4.145 12.019 12.045 1.00 29.22 406 ARG A C 1
ATOM 2943 O O . ARG A 1 406 ? -4.562 12.827 11.215 1.00 29.22 406 ARG A O 1
ATOM 2950 N N . SER A 1 407 ? -3.888 12.314 13.314 1.00 26.05 407 SER A N 1
ATOM 2951 C CA . SER A 1 407 ? -3.804 13.681 13.835 1.00 26.05 407 SER A CA 1
ATOM 2952 C C . SER A 1 407 ? -2.698 14.456 13.109 1.00 26.05 407 SER A C 1
ATOM 2954 O O . SER A 1 407 ? -1.657 13.874 12.800 1.00 26.05 407 SER A O 1
ATOM 2956 N N . ALA A 1 408 ? -2.928 15.752 12.860 1.00 24.81 408 ALA A N 1
ATOM 2957 C CA . ALA A 1 408 ? -1.962 16.668 12.244 1.00 24.81 408 ALA A CA 1
ATOM 2958 C C . ALA A 1 408 ? -0.692 16.862 13.092 1.00 24.81 408 ALA A C 1
ATOM 2960 O O . ALA A 1 408 ? 0.344 17.210 12.543 1.00 24.81 408 ALA A O 1
ATOM 2961 N N . ASP A 1 409 ? -0.747 16.509 14.377 1.00 25.94 409 ASP A N 1
ATOM 2962 C CA . ASP A 1 409 ? 0.419 16.432 15.248 1.00 25.94 409 ASP A CA 1
ATOM 2963 C C . ASP A 1 409 ? 0.585 14.989 15.750 1.00 25.94 409 ASP A C 1
ATOM 2965 O O . ASP A 1 409 ? -0.064 14.555 16.703 1.00 25.94 409 ASP A O 1
ATOM 2969 N N . GLN A 1 410 ? 1.451 14.249 15.050 1.00 28.72 410 GLN A N 1
ATOM 2970 C CA . GLN A 1 410 ? 2.103 12.987 15.441 1.00 28.72 410 GLN A CA 1
ATOM 2971 C C . GLN A 1 410 ? 1.248 11.688 15.497 1.00 28.72 410 GLN A C 1
ATOM 2973 O O . GLN A 1 410 ? 0.872 11.175 16.546 1.00 28.72 410 GLN A O 1
ATOM 2978 N N . GLY A 1 411 ? 1.051 11.056 14.330 1.00 28.42 411 GLY A N 1
ATOM 2979 C CA . GLY A 1 411 ? 1.434 9.642 14.122 1.00 28.42 411 GLY A CA 1
ATOM 2980 C C . GLY A 1 411 ? 0.533 8.455 14.534 1.00 28.42 411 GLY A C 1
ATOM 2981 O O . GLY A 1 411 ? 0.811 7.358 14.056 1.00 28.42 411 GLY A O 1
ATOM 2982 N N . ALA A 1 412 ? -0.535 8.586 15.330 1.00 23.56 412 ALA A N 1
ATOM 2983 C CA . ALA A 1 412 ? -1.353 7.418 15.738 1.00 23.56 412 ALA A CA 1
ATOM 2984 C C . ALA A 1 412 ? -2.552 7.112 14.805 1.00 23.56 412 ALA A C 1
ATOM 2986 O O . ALA A 1 412 ? -3.283 8.017 14.401 1.00 23.56 412 ALA A O 1
ATOM 2987 N N . VAL A 1 413 ? -2.748 5.822 14.490 1.00 27.38 413 VAL A N 1
ATOM 2988 C CA . VAL A 1 413 ? -3.800 5.242 13.626 1.00 27.38 413 VAL A CA 1
ATOM 2989 C C . VAL A 1 413 ? -5.061 4.941 14.445 1.00 27.38 413 VAL A C 1
ATOM 2991 O O . VAL A 1 413 ? -5.012 4.115 15.351 1.00 27.38 413 VAL A O 1
ATOM 2994 N N . PHE A 1 414 ? -6.195 5.564 14.117 1.00 24.31 414 PHE A N 1
ATOM 2995 C CA . PHE A 1 414 ? -7.518 5.158 14.618 1.00 24.31 414 PHE A CA 1
ATOM 2996 C C . PHE A 1 414 ? -8.262 4.401 13.510 1.00 24.31 414 PHE A C 1
ATOM 2998 O O . PHE A 1 414 ? -8.052 4.707 12.339 1.00 24.31 414 PHE A O 1
ATOM 3005 N N . GLY A 1 415 ? -9.046 3.384 13.889 1.00 31.38 415 GLY A N 1
ATOM 3006 C CA . GLY A 1 415 ? -9.613 2.350 13.007 1.00 31.38 415 GLY A CA 1
ATOM 3007 C C . GLY A 1 415 ? -10.396 2.830 11.774 1.00 31.38 415 GLY A C 1
ATOM 3008 O O . GLY A 1 415 ? -10.597 4.021 11.568 1.00 31.38 415 GLY A O 1
ATOM 3009 N N . GLU A 1 416 ? -10.822 1.869 10.946 1.00 31.34 416 GLU A N 1
ATOM 3010 C CA . GLU A 1 416 ? -11.500 2.097 9.659 1.00 31.34 416 GLU A CA 1
ATOM 3011 C C . GLU A 1 416 ? -12.651 3.117 9.758 1.00 31.34 416 GLU A C 1
ATOM 3013 O O . GLU A 1 416 ? -13.639 2.907 10.461 1.00 31.34 416 GLU A O 1
ATOM 3018 N N . VAL A 1 417 ? -12.509 4.233 9.034 1.00 29.72 417 VAL A N 1
ATOM 3019 C CA . VAL A 1 417 ? -13.535 5.270 8.861 1.00 29.72 417 VAL A CA 1
ATOM 3020 C C . VAL A 1 417 ? -14.083 5.171 7.437 1.00 29.72 417 VAL A C 1
ATOM 3022 O O . VAL A 1 417 ? -13.350 5.443 6.485 1.00 29.72 417 VAL A O 1
ATOM 3025 N N . GLU A 1 418 ? -15.373 4.861 7.272 1.00 33.16 418 GLU A N 1
ATOM 3026 C CA . GLU A 1 418 ? -16.089 5.184 6.030 1.00 33.16 418 GLU A CA 1
ATOM 3027 C C . GLU A 1 418 ? -16.275 6.708 5.972 1.00 33.16 418 GLU A C 1
ATOM 3029 O O . GLU A 1 418 ? -17.113 7.283 6.667 1.00 33.16 418 GLU A O 1
ATOM 3034 N N . ALA A 1 419 ? -15.454 7.396 5.180 1.00 33.84 419 ALA A N 1
ATOM 3035 C CA . ALA A 1 419 ? -15.621 8.826 4.940 1.00 33.84 419 ALA A CA 1
ATOM 3036 C C . ALA A 1 419 ? -16.603 9.053 3.783 1.00 33.84 419 ALA A C 1
ATOM 3038 O O . ALA A 1 419 ? -16.518 8.375 2.766 1.00 33.84 419 ALA A O 1
ATOM 3039 N N . SER A 1 420 ? -17.506 10.033 3.907 1.00 32.53 420 SER A N 1
ATOM 3040 C CA . SER A 1 420 ? -18.362 10.475 2.798 1.00 32.53 420 SER A CA 1
ATOM 3041 C C . SER A 1 420 ? -17.865 11.806 2.232 1.00 32.53 420 SER A C 1
ATOM 3043 O O . SER A 1 420 ? -17.775 12.789 2.968 1.00 32.53 420 SER A O 1
ATOM 3045 N N . CYS A 1 421 ? -17.577 11.860 0.929 1.00 34.78 421 CYS A N 1
ATOM 3046 C CA . CYS A 1 421 ? -17.213 13.094 0.225 1.00 34.78 421 CYS A CA 1
ATOM 3047 C C . CYS A 1 421 ? -18.488 13.829 -0.241 1.00 34.78 421 CYS A C 1
ATOM 3049 O O . CYS A 1 421 ? -19.277 13.275 -1.005 1.00 34.78 421 CYS A O 1
ATOM 3051 N N . ALA A 1 422 ? -18.708 15.070 0.211 1.00 31.34 422 ALA A N 1
ATOM 3052 C CA . ALA A 1 422 ? -19.799 15.910 -0.286 1.00 31.34 422 ALA A CA 1
ATOM 3053 C C . ALA A 1 422 ? -19.372 16.594 -1.597 1.00 31.34 422 ALA A C 1
ATOM 3055 O O . ALA A 1 422 ? -18.393 17.341 -1.626 1.00 31.34 422 ALA A O 1
ATOM 3056 N N . ALA A 1 423 ? -20.122 16.352 -2.675 1.00 30.69 423 ALA A N 1
ATOM 3057 C CA . ALA A 1 423 ? -19.783 16.727 -4.052 1.00 30.69 423 ALA A CA 1
ATOM 3058 C C . ALA A 1 423 ? -19.666 18.242 -4.338 1.00 30.69 423 ALA A C 1
ATOM 3060 O O . ALA A 1 423 ? -19.393 18.616 -5.473 1.00 30.69 423 ALA A O 1
ATOM 3061 N N . SER A 1 424 ? -19.866 19.127 -3.354 1.00 28.61 424 SER A N 1
ATOM 3062 C CA . SER A 1 424 ? -19.985 20.569 -3.602 1.00 28.61 424 SER A CA 1
ATOM 3063 C C . SER A 1 424 ? -18.871 21.456 -3.040 1.00 28.61 424 SER A C 1
ATOM 3065 O O . SER A 1 424 ? -18.846 22.625 -3.417 1.00 28.61 424 SER A O 1
ATOM 3067 N N . LYS A 1 425 ? -17.952 20.975 -2.180 1.00 28.45 425 LYS A N 1
ATOM 3068 C CA . LYS A 1 425 ? -16.926 21.860 -1.565 1.00 28.45 425 LYS A CA 1
ATOM 3069 C C . LYS A 1 425 ? -15.537 21.270 -1.277 1.00 28.45 425 LYS A C 1
ATOM 3071 O O . LYS A 1 425 ? -14.682 22.002 -0.805 1.00 28.45 425 LYS A O 1
ATOM 3076 N N . GLY A 1 426 ? -15.266 19.996 -1.565 1.00 30.83 426 GLY A N 1
ATOM 3077 C CA . GLY A 1 426 ? -13.914 19.433 -1.385 1.00 30.83 426 GLY A CA 1
ATOM 3078 C C . GLY A 1 426 ? -13.465 19.205 0.070 1.00 30.83 426 GLY A C 1
ATOM 3079 O O . GLY A 1 426 ? -12.358 18.709 0.279 1.00 30.83 426 GLY A O 1
ATOM 3080 N N . ASP A 1 427 ? -14.322 19.483 1.056 1.00 29.45 427 ASP A N 1
ATOM 3081 C CA . ASP A 1 427 ? -14.056 19.227 2.473 1.00 29.45 427 ASP A CA 1
ATOM 3082 C C . ASP A 1 427 ? -14.438 17.793 2.877 1.00 29.45 427 ASP A C 1
ATOM 3084 O O . ASP A 1 427 ? -15.505 17.276 2.523 1.00 29.45 427 ASP A O 1
ATOM 3088 N N . LEU A 1 428 ? -13.550 17.138 3.634 1.00 31.55 428 LEU A N 1
ATOM 3089 C CA . LEU A 1 428 ? -13.759 15.794 4.173 1.00 31.55 428 LEU A CA 1
ATOM 3090 C C . LEU A 1 428 ? -14.679 15.879 5.402 1.00 31.55 428 LEU A C 1
ATOM 3092 O O . LEU A 1 428 ? -14.260 16.351 6.458 1.00 31.55 428 LEU A O 1
ATOM 3096 N N . PHE A 1 429 ? -15.914 15.389 5.293 1.00 28.69 429 PHE A N 1
ATOM 3097 C CA . PHE A 1 429 ? -16.793 15.214 6.450 1.00 28.69 429 PHE A CA 1
ATOM 3098 C C . PHE A 1 429 ? -16.671 13.780 6.970 1.00 28.69 429 PHE A C 1
ATOM 3100 O O . PHE A 1 429 ? -16.956 12.815 6.259 1.00 28.69 429 PHE A O 1
ATOM 3107 N N . ALA A 1 430 ? -16.261 13.631 8.230 1.00 28.66 430 ALA A N 1
ATOM 3108 C CA . ALA A 1 430 ? -16.412 12.370 8.943 1.00 28.66 430 ALA A CA 1
ATOM 3109 C C . ALA A 1 430 ? -17.903 12.174 9.251 1.00 28.66 430 ALA A C 1
ATOM 3111 O O . ALA A 1 430 ? -18.444 12.803 10.159 1.00 28.66 430 ALA A O 1
ATOM 3112 N N . VAL A 1 431 ? -18.581 11.325 8.479 1.00 27.56 431 VAL A N 1
ATOM 3113 C CA . VAL A 1 431 ? -19.912 10.833 8.839 1.00 27.56 431 VAL A CA 1
ATOM 3114 C C . VAL A 1 431 ? -19.708 9.526 9.589 1.00 27.56 431 VAL A C 1
ATOM 3116 O O . VAL A 1 431 ? -19.484 8.481 8.991 1.00 27.56 431 VAL A O 1
ATOM 3119 N N . THR A 1 432 ? -19.783 9.571 10.916 1.00 25.59 432 THR A N 1
ATOM 3120 C CA . THR A 1 432 ? -19.897 8.371 11.750 1.00 25.59 432 THR A CA 1
ATOM 3121 C C . THR A 1 432 ? -21.259 7.728 11.487 1.00 25.59 432 THR A C 1
ATOM 3123 O O . THR A 1 432 ? -22.246 8.033 12.155 1.00 25.59 432 THR A O 1
ATOM 3126 N N . ARG A 1 433 ? -21.346 6.845 10.486 1.00 26.17 433 ARG A N 1
ATOM 3127 C CA . ARG A 1 433 ? -22.451 5.885 10.391 1.00 26.17 433 ARG A CA 1
ATOM 3128 C C . ARG A 1 433 ? -22.085 4.651 11.201 1.00 26.17 433 ARG A C 1
ATOM 3130 O O . ARG A 1 433 ? -21.218 3.873 10.827 1.00 26.17 433 ARG A O 1
ATOM 3137 N N . THR A 1 434 ? -22.767 4.485 12.325 1.00 25.14 434 THR A N 1
ATOM 3138 C CA . THR A 1 434 ? -22.826 3.240 13.089 1.00 25.14 434 THR A CA 1
ATOM 3139 C C . THR A 1 434 ? -23.503 2.182 12.209 1.00 25.14 434 THR A C 1
ATOM 3141 O O . THR A 1 434 ? -24.730 2.133 12.139 1.00 25.14 434 THR A O 1
ATOM 3144 N N . PHE A 1 435 ? -22.733 1.370 11.479 1.00 23.75 435 PHE A N 1
ATOM 3145 C CA . PHE A 1 435 ? -23.268 0.148 10.877 1.00 23.75 435 PHE A CA 1
ATOM 3146 C C . PHE A 1 435 ? -23.365 -0.938 11.949 1.00 23.75 435 PHE A C 1
ATOM 3148 O O . PHE A 1 435 ? -22.452 -1.126 12.753 1.00 23.75 435 PHE A O 1
ATOM 3155 N N . GLY A 1 436 ? -24.526 -1.589 11.992 1.00 26.20 436 GLY A N 1
ATOM 3156 C CA . GLY A 1 436 ? -24.839 -2.652 12.935 1.00 26.20 436 GLY A CA 1
ATOM 3157 C C . GLY A 1 436 ? -23.977 -3.899 12.741 1.00 26.20 436 GLY A C 1
ATOM 3158 O O . GLY A 1 436 ? -23.590 -4.235 11.627 1.00 26.20 436 GLY A O 1
ATOM 3159 N N . ASP A 1 437 ? -23.717 -4.551 13.873 1.00 27.59 437 ASP A N 1
ATOM 3160 C CA . ASP A 1 437 ? -23.383 -5.961 14.078 1.00 27.59 437 ASP A CA 1
ATOM 3161 C C . ASP A 1 437 ? -22.525 -6.654 13.004 1.00 27.59 437 ASP A C 1
ATOM 3163 O O . ASP A 1 437 ? -23.016 -7.402 12.157 1.00 27.59 437 ASP A O 1
ATOM 3167 N N . LEU A 1 438 ? -21.200 -6.526 13.142 1.00 28.23 438 LEU A N 1
ATOM 3168 C CA . LEU A 1 438 ? -20.291 -7.580 12.690 1.00 28.23 438 LEU A CA 1
ATOM 3169 C C . LEU A 1 438 ? -20.525 -8.826 13.550 1.00 28.23 438 LEU A C 1
ATOM 3171 O O . LEU A 1 438 ? -20.458 -8.777 14.781 1.00 28.23 438 LEU A O 1
ATOM 3175 N N . THR A 1 439 ? -20.780 -9.961 12.906 1.00 35.47 439 THR A N 1
ATOM 3176 C CA . THR A 1 439 ? -20.843 -11.247 13.608 1.00 35.47 439 THR A CA 1
ATOM 3177 C C . THR A 1 439 ? -19.447 -11.644 14.098 1.00 35.47 439 THR A C 1
ATOM 3179 O O . THR A 1 439 ? -18.437 -11.316 13.473 1.00 35.47 439 THR A O 1
ATOM 3182 N N . SER A 1 440 ? -19.364 -12.388 15.205 1.00 32.12 440 SER A N 1
ATOM 3183 C CA . SER A 1 440 ? -18.093 -12.830 15.804 1.00 32.12 440 SER A CA 1
ATOM 3184 C C . SER A 1 440 ? -17.178 -13.566 14.810 1.00 32.12 440 SER A C 1
ATOM 3186 O O . SER A 1 440 ? -15.961 -13.445 14.887 1.00 32.12 440 SER A O 1
ATOM 3188 N N . ALA A 1 441 ? -17.757 -14.250 13.817 1.00 32.41 441 ALA A N 1
ATOM 3189 C CA . ALA A 1 441 ? -17.019 -14.925 12.751 1.00 32.41 441 ALA A CA 1
ATOM 3190 C C . ALA A 1 441 ? -16.330 -13.953 11.770 1.00 32.41 441 ALA A C 1
ATOM 3192 O O . ALA A 1 441 ? -15.234 -14.233 11.289 1.00 32.41 441 ALA A O 1
ATOM 3193 N N . GLN A 1 442 ? -16.934 -12.792 11.496 1.00 34.16 442 GLN A N 1
ATOM 3194 C CA . GLN A 1 442 ? -16.363 -11.772 10.608 1.00 34.16 442 GLN A CA 1
ATOM 3195 C C . GLN A 1 442 ? -15.240 -10.984 11.294 1.00 34.16 442 GLN A C 1
ATOM 3197 O O . GLN A 1 442 ? -14.262 -10.627 10.642 1.00 34.16 442 GLN A O 1
ATOM 3202 N N . ALA A 1 443 ? -15.341 -10.776 12.611 1.00 31.11 443 ALA A N 1
ATOM 3203 C CA . ALA A 1 443 ? -14.278 -10.172 13.413 1.00 31.11 443 ALA A CA 1
ATOM 3204 C C . ALA A 1 443 ? -13.059 -11.105 13.562 1.00 31.11 443 ALA A C 1
ATOM 3206 O O . ALA A 1 443 ? -11.926 -10.650 13.416 1.00 31.11 443 ALA A O 1
ATOM 3207 N N . SER A 1 444 ? -13.271 -12.414 13.758 1.00 31.45 444 SER A N 1
ATOM 3208 C CA . SER A 1 444 ? -12.179 -13.403 13.779 1.00 31.45 444 SER A CA 1
ATOM 3209 C C . SER A 1 444 ? -11.482 -13.550 12.423 1.00 31.45 444 SER A C 1
ATOM 3211 O O . SER A 1 444 ? -10.256 -13.568 12.378 1.00 31.45 444 SER A O 1
ATOM 3213 N N . ALA A 1 445 ? -12.224 -13.544 11.309 1.00 32.91 445 ALA A N 1
ATOM 3214 C CA . ALA A 1 445 ? -11.636 -13.577 9.964 1.00 32.91 445 ALA A CA 1
ATOM 3215 C C . ALA A 1 445 ? -10.855 -12.293 9.603 1.00 32.91 445 ALA A C 1
ATOM 3217 O O . ALA A 1 445 ? -10.008 -12.308 8.706 1.00 32.91 445 ALA A O 1
ATOM 3218 N N . LEU A 1 446 ? -11.143 -11.176 10.284 1.00 30.88 446 LEU A N 1
ATOM 3219 C CA . LEU A 1 446 ? -10.408 -9.916 10.170 1.00 30.88 446 LEU A CA 1
ATOM 3220 C C . LEU A 1 446 ? -9.137 -9.933 11.036 1.00 30.88 446 LEU A C 1
ATOM 3222 O O . LEU A 1 446 ? -8.090 -9.499 10.568 1.00 30.88 446 LEU A O 1
ATOM 3226 N N . ALA A 1 447 ? -9.206 -10.494 12.246 1.00 29.31 447 ALA A N 1
ATOM 3227 C CA . ALA A 1 447 ? -8.063 -10.649 13.148 1.00 29.31 447 ALA A CA 1
ATOM 3228 C C . ALA A 1 447 ? -7.007 -11.636 12.611 1.00 29.31 447 ALA A C 1
ATOM 3230 O O . ALA A 1 447 ? -5.817 -11.338 12.666 1.00 29.31 447 ALA A O 1
ATOM 3231 N N . GLU A 1 448 ? -7.419 -12.748 11.992 1.00 31.16 448 GLU A N 1
ATOM 3232 C CA . GLU A 1 448 ? -6.502 -13.706 11.341 1.00 31.16 448 GLU A CA 1
ATOM 3233 C C . GLU A 1 448 ? -5.772 -13.126 10.114 1.00 31.16 448 GLU A C 1
ATOM 3235 O O . GLU A 1 448 ? -4.758 -13.664 9.678 1.00 31.16 448 GLU A O 1
ATOM 3240 N N . ARG A 1 449 ? -6.255 -12.012 9.549 1.00 31.61 449 ARG A N 1
ATOM 3241 C CA . ARG A 1 449 ? -5.659 -11.353 8.373 1.00 31.61 449 ARG A CA 1
ATOM 3242 C C . ARG A 1 449 ? -4.719 -10.194 8.722 1.00 31.61 449 ARG A C 1
ATOM 3244 O O . ARG A 1 449 ? -4.189 -9.581 7.797 1.00 31.61 449 ARG A O 1
ATOM 3251 N N . ILE A 1 450 ? -4.546 -9.866 10.008 1.00 31.36 450 ILE A N 1
ATOM 3252 C CA . ILE A 1 450 ? -3.851 -8.645 10.454 1.00 31.36 450 ILE A CA 1
ATOM 3253 C C . ILE A 1 450 ? -2.394 -8.859 10.913 1.00 31.36 450 ILE A C 1
ATOM 3255 O O . ILE A 1 450 ? -1.663 -7.878 10.873 1.00 31.36 450 ILE A O 1
ATOM 3259 N N . ALA A 1 451 ? -1.910 -10.068 11.239 1.00 28.91 451 ALA A N 1
ATOM 3260 C CA . ALA A 1 451 ? -0.460 -10.366 11.322 1.00 28.91 451 ALA A CA 1
ATOM 3261 C C . ALA A 1 451 ? -0.164 -11.841 11.664 1.00 28.91 451 ALA A C 1
ATOM 3263 O O . ALA A 1 451 ? -0.807 -12.400 12.552 1.00 28.91 451 ALA A O 1
ATOM 3264 N N . PRO A 1 452 ? 0.914 -12.402 11.096 1.00 33.31 452 PRO A N 1
ATOM 3265 C CA . PRO A 1 452 ? 2.013 -12.966 11.876 1.00 33.31 452 PRO A CA 1
ATOM 3266 C C . PRO A 1 452 ? 3.249 -12.113 11.541 1.00 33.31 452 PRO A C 1
ATOM 3268 O O . PRO A 1 452 ? 3.669 -12.060 10.396 1.00 33.31 452 PRO A O 1
ATOM 3271 N N . ASP A 1 453 ? 3.758 -11.235 12.401 1.00 31.06 453 ASP A N 1
ATOM 3272 C CA . ASP A 1 453 ? 4.715 -11.712 13.398 1.00 31.06 453 ASP A CA 1
ATOM 3273 C C . ASP A 1 453 ? 5.039 -10.723 14.532 1.00 31.06 453 ASP A C 1
ATOM 3275 O O . ASP A 1 453 ? 5.960 -10.987 15.296 1.00 31.06 453 ASP A O 1
ATOM 3279 N N . ASP A 1 454 ? 4.297 -9.626 14.742 1.00 35.44 454 ASP A N 1
ATOM 3280 C CA . ASP A 1 454 ? 4.696 -8.691 15.816 1.00 35.44 454 ASP A CA 1
ATOM 3281 C C . ASP A 1 454 ? 3.571 -8.071 16.655 1.00 35.44 454 ASP A C 1
ATOM 3283 O O . ASP A 1 454 ? 3.594 -6.912 17.071 1.00 35.44 454 ASP A O 1
ATOM 3287 N N . SER A 1 455 ? 2.586 -8.897 17.013 1.00 34.81 455 SER A N 1
ATOM 3288 C CA . SER A 1 455 ? 1.624 -8.576 18.080 1.00 34.81 455 SER A CA 1
ATOM 3289 C C . SER A 1 455 ? 2.283 -8.409 19.461 1.00 34.81 455 SER A C 1
ATOM 3291 O O . SER A 1 455 ? 1.701 -7.817 20.369 1.00 34.81 455 SER A O 1
ATOM 3293 N N . ARG A 1 456 ? 3.530 -8.867 19.634 1.00 33.66 456 ARG A N 1
ATOM 3294 C CA . ARG A 1 456 ? 4.226 -8.869 20.929 1.00 33.66 456 ARG A CA 1
ATOM 3295 C C . ARG A 1 456 ? 4.740 -7.494 21.351 1.00 33.66 456 ARG A C 1
ATOM 3297 O O . ARG A 1 456 ? 4.803 -7.247 22.555 1.00 33.66 456 ARG A O 1
ATOM 3304 N N . LEU A 1 457 ? 5.083 -6.599 20.423 1.00 31.73 457 LEU A N 1
ATOM 3305 C CA . LEU A 1 457 ? 5.618 -5.276 20.769 1.00 31.73 457 LEU A CA 1
ATOM 3306 C C . LEU A 1 457 ? 4.512 -4.310 21.245 1.00 31.73 457 LEU A C 1
ATOM 3308 O O . LEU A 1 457 ? 4.684 -3.601 22.239 1.00 31.73 457 LEU A O 1
ATOM 3312 N N . ILE A 1 458 ? 3.343 -4.348 20.595 1.00 34.31 458 ILE A N 1
ATOM 3313 C CA . ILE A 1 458 ? 2.176 -3.507 20.925 1.00 34.31 458 ILE A CA 1
ATOM 3314 C C . ILE A 1 458 ? 1.532 -3.946 22.253 1.00 34.31 458 ILE A C 1
ATOM 3316 O O . ILE A 1 458 ? 1.195 -3.098 23.084 1.00 34.31 458 ILE A O 1
ATOM 3320 N N . ASP A 1 459 ? 1.455 -5.254 22.516 1.00 35.03 459 ASP A N 1
ATOM 3321 C CA . ASP A 1 459 ? 0.912 -5.783 23.776 1.00 35.03 459 ASP A CA 1
ATOM 3322 C C . ASP A 1 459 ? 1.832 -5.541 24.984 1.00 35.03 459 ASP A C 1
ATOM 3324 O O . ASP A 1 459 ? 1.361 -5.414 26.122 1.00 35.03 459 ASP A O 1
ATOM 3328 N N . ARG A 1 460 ? 3.153 -5.444 24.766 1.00 37.00 460 ARG A N 1
ATOM 3329 C CA . ARG A 1 460 ? 4.144 -5.253 25.840 1.00 37.00 460 ARG A CA 1
ATOM 3330 C C . ARG A 1 460 ? 4.342 -3.792 26.246 1.00 37.00 460 ARG A C 1
ATOM 3332 O O . ARG A 1 460 ? 4.585 -3.550 27.430 1.00 37.00 460 ARG A O 1
ATOM 3339 N N . LEU A 1 461 ? 4.196 -2.843 25.319 1.00 35.22 461 LEU A N 1
ATOM 3340 C CA . LEU A 1 461 ? 4.470 -1.413 25.546 1.00 35.22 461 LEU A CA 1
ATOM 3341 C C . LEU A 1 461 ? 3.255 -0.581 25.979 1.00 35.22 461 LEU A C 1
ATOM 3343 O O . LEU A 1 461 ? 3.382 0.590 26.333 1.00 35.22 461 LEU A O 1
ATOM 3347 N N . SER A 1 462 ? 2.059 -1.160 25.999 1.00 42.41 462 SER A N 1
ATOM 3348 C CA . SER A 1 462 ? 0.858 -0.417 26.360 1.00 42.41 462 SER A CA 1
ATOM 3349 C C . SER A 1 462 ? 0.783 -0.194 27.887 1.00 42.41 462 SER A C 1
ATOM 3351 O O . SER A 1 462 ? 0.416 -1.074 28.672 1.00 42.41 462 SER A O 1
ATOM 3353 N N . ALA A 1 463 ? 1.083 1.029 28.342 1.00 42.38 463 ALA A N 1
ATOM 3354 C CA . ALA A 1 463 ? 0.737 1.506 29.690 1.00 42.38 463 ALA A CA 1
ATOM 3355 C C . ALA A 1 463 ? -0.769 1.315 29.993 1.00 42.38 463 ALA A C 1
ATOM 3357 O O . ALA A 1 463 ? -1.163 1.110 31.144 1.00 42.38 463 ALA A O 1
ATOM 3358 N N . ALA A 1 464 ? -1.602 1.280 28.947 1.00 44.28 464 ALA A N 1
ATOM 3359 C CA . ALA A 1 464 ? -3.024 0.969 29.020 1.00 44.28 464 ALA A CA 1
ATOM 3360 C C . ALA A 1 464 ? -3.312 -0.482 29.458 1.00 44.28 464 ALA A C 1
ATOM 3362 O O . ALA A 1 464 ? -4.323 -0.711 30.119 1.00 44.28 464 ALA A O 1
ATOM 3363 N N . SER A 1 465 ? -2.426 -1.447 29.187 1.00 45.16 465 SER A N 1
ATOM 3364 C CA . SER A 1 465 ? -2.561 -2.845 29.630 1.00 45.16 465 SER A CA 1
ATOM 3365 C C . SER A 1 465 ? -2.334 -2.962 31.142 1.00 45.16 465 SER A C 1
ATOM 3367 O O . SER A 1 465 ? -3.076 -3.652 31.840 1.00 45.16 465 SER A O 1
ATOM 3369 N N . LEU A 1 466 ? -1.366 -2.211 31.682 1.00 47.44 466 LEU A N 1
ATOM 3370 C CA . LEU A 1 466 ? -1.114 -2.131 33.127 1.00 47.44 466 LEU A CA 1
ATOM 3371 C C . LEU A 1 466 ? -2.245 -1.428 33.871 1.00 47.44 466 LEU A C 1
ATOM 3373 O O . LEU A 1 466 ? -2.660 -1.884 34.937 1.00 47.44 466 LEU A O 1
ATOM 3377 N N . GLU A 1 467 ? -2.755 -0.335 33.306 1.00 49.72 467 GLU A N 1
ATOM 3378 C CA . GLU A 1 467 ? -3.916 0.362 33.848 1.00 49.72 467 GLU A CA 1
ATOM 3379 C C . GLU A 1 467 ? -5.177 -0.498 33.778 1.00 49.72 467 GLU A C 1
ATOM 3381 O O . GLU A 1 467 ? -5.907 -0.552 34.761 1.00 49.72 467 GLU A O 1
ATOM 3386 N N . ALA A 1 468 ? -5.415 -1.228 32.684 1.00 50.81 468 ALA A N 1
ATOM 3387 C CA . ALA A 1 468 ? -6.553 -2.137 32.567 1.00 50.81 468 ALA A CA 1
ATOM 3388 C C . ALA A 1 468 ? -6.502 -3.250 33.626 1.00 50.81 468 ALA A C 1
ATOM 3390 O O . ALA A 1 468 ? -7.521 -3.555 34.249 1.00 50.81 468 ALA A O 1
ATOM 3391 N N . MET A 1 469 ? -5.317 -3.810 33.891 1.00 47.94 469 MET A N 1
ATOM 3392 C CA . MET A 1 469 ? -5.117 -4.818 34.936 1.00 47.94 469 MET A CA 1
ATOM 3393 C C . MET A 1 469 ? -5.232 -4.227 36.351 1.00 47.94 469 MET A C 1
ATOM 3395 O O . MET A 1 469 ? -5.861 -4.833 37.217 1.00 47.94 469 MET A O 1
ATOM 3399 N N . ALA A 1 470 ? -4.684 -3.035 36.609 1.00 50.12 470 ALA A N 1
ATOM 3400 C CA . ALA A 1 470 ? -4.810 -2.355 37.901 1.00 50.12 470 ALA A CA 1
ATOM 3401 C C . ALA A 1 470 ? -6.256 -1.904 38.182 1.00 50.12 470 ALA A C 1
ATOM 3403 O O . ALA A 1 470 ? -6.742 -2.080 39.299 1.00 50.12 470 ALA A O 1
ATOM 3404 N N . ASP A 1 471 ? -6.969 -1.404 37.168 1.00 52.72 471 ASP A N 1
ATOM 3405 C CA . ASP A 1 471 ? -8.407 -1.123 37.212 1.00 52.72 471 ASP A CA 1
ATOM 3406 C C . ASP A 1 471 ? -9.204 -2.396 37.504 1.00 52.72 471 ASP A C 1
ATOM 3408 O O . ASP A 1 471 ? -10.191 -2.345 38.239 1.00 52.72 471 ASP A O 1
ATOM 3412 N N . HIS A 1 472 ? -8.795 -3.541 36.951 1.00 50.25 472 HIS A N 1
ATOM 3413 C CA . HIS A 1 472 ? -9.439 -4.835 37.169 1.00 50.25 472 HIS A CA 1
ATOM 3414 C C . HIS A 1 472 ? -9.228 -5.357 38.603 1.00 50.25 472 HIS A C 1
ATOM 3416 O O . HIS A 1 472 ? -10.171 -5.821 39.253 1.00 50.25 472 HIS A O 1
ATOM 3422 N N . VAL A 1 473 ? -8.012 -5.206 39.133 1.00 49.50 473 VAL A N 1
ATOM 3423 C CA . VAL A 1 473 ? -7.644 -5.504 40.525 1.00 49.50 473 VAL A CA 1
ATOM 3424 C C . VAL A 1 473 ? -8.397 -4.584 41.500 1.00 49.50 473 VAL A C 1
ATOM 3426 O O . VAL A 1 473 ? -8.969 -5.069 42.473 1.00 49.50 473 VAL A O 1
ATOM 3429 N N . ASP A 1 474 ? -8.496 -3.287 41.207 1.00 51.69 474 ASP A N 1
ATOM 3430 C CA . ASP A 1 474 ? -9.288 -2.315 41.972 1.00 51.69 474 ASP A CA 1
ATOM 3431 C C . ASP A 1 474 ? -10.782 -2.668 41.956 1.00 51.69 474 ASP A C 1
ATOM 3433 O O . ASP A 1 474 ? -11.364 -2.958 43.002 1.00 51.69 474 ASP A O 1
ATOM 3437 N N . THR A 1 475 ? -11.407 -2.741 40.777 1.00 48.50 475 THR A N 1
ATOM 3438 C CA . THR A 1 475 ? -12.864 -2.918 40.672 1.00 48.50 475 THR A CA 1
ATOM 3439 C C . THR A 1 475 ? -13.392 -4.162 41.378 1.00 48.50 475 THR A C 1
ATOM 3441 O O . THR A 1 475 ? -14.527 -4.151 41.863 1.00 48.50 475 THR A O 1
ATOM 3444 N N . HIS A 1 476 ? -12.587 -5.211 41.485 1.00 46.81 476 HIS A N 1
ATOM 3445 C CA . HIS A 1 476 ? -13.020 -6.479 42.060 1.00 46.81 476 HIS A CA 1
ATOM 3446 C C . HIS A 1 476 ? -12.544 -6.679 43.509 1.00 46.81 476 HIS A C 1
ATOM 3448 O O . HIS A 1 476 ? -13.182 -7.432 44.245 1.00 46.81 476 HIS A O 1
ATOM 3454 N N . MET A 1 477 ? -11.493 -5.977 43.965 1.00 48.25 477 MET A N 1
ATOM 3455 C CA . MET A 1 477 ? -11.041 -6.030 45.368 1.00 48.25 477 MET A CA 1
ATOM 3456 C C . MET A 1 477 ? -11.629 -4.918 46.250 1.00 48.25 477 MET A C 1
ATOM 3458 O O . MET A 1 477 ? -11.736 -5.110 47.459 1.00 48.25 477 MET A O 1
ATOM 3462 N N . SER A 1 478 ? -12.025 -3.772 45.686 1.00 49.53 478 SER A N 1
ATOM 3463 C CA . SER A 1 478 ? -12.208 -2.536 46.461 1.00 49.53 478 SER A CA 1
ATOM 3464 C C . SER A 1 478 ? -13.540 -2.309 47.131 1.00 49.53 478 SER A C 1
ATOM 3466 O O . SER A 1 478 ? -13.621 -1.621 48.143 1.00 49.53 478 SER A O 1
ATOM 3468 N N . ILE A 1 479 ? -14.589 -2.873 46.559 1.00 46.22 479 ILE A N 1
ATOM 3469 C CA . ILE A 1 479 ? -15.960 -2.591 46.984 1.00 46.22 479 ILE A CA 1
ATOM 3470 C C . ILE A 1 479 ? -16.694 -3.892 47.332 1.00 46.22 479 ILE A C 1
ATOM 3472 O O . ILE A 1 479 ? -17.691 -3.887 48.044 1.00 46.22 479 ILE A O 1
ATOM 3476 N N . GLY A 1 480 ? -16.153 -5.031 46.894 1.00 42.91 480 GLY A N 1
ATOM 3477 C CA . GLY A 1 480 ? -16.695 -6.353 47.172 1.00 42.91 480 GLY A CA 1
ATOM 3478 C C . GLY A 1 480 ? -15.801 -7.233 48.040 1.00 42.91 480 GLY A C 1
ATOM 3479 O O . GLY A 1 480 ? -16.152 -8.388 48.213 1.00 42.91 480 GLY A O 1
ATOM 3480 N N . GLY A 1 481 ? -14.652 -6.780 48.547 1.00 42.69 481 GLY A N 1
ATOM 3481 C CA . GLY A 1 481 ? -13.694 -7.617 49.284 1.00 42.69 481 GLY A CA 1
ATOM 3482 C C . GLY A 1 481 ? -13.923 -7.659 50.803 1.00 42.69 481 GLY A C 1
ATOM 3483 O O . GLY A 1 481 ? -13.350 -6.869 51.539 1.00 42.69 481 GLY A O 1
ATOM 3484 N N . ASN A 1 482 ? -14.717 -8.625 51.265 1.00 48.41 482 ASN A N 1
ATOM 3485 C CA . ASN A 1 482 ? -14.590 -9.353 52.544 1.00 48.41 482 ASN A CA 1
ATOM 3486 C C . ASN A 1 482 ? -14.762 -8.682 53.922 1.00 48.41 482 ASN A C 1
ATOM 3488 O O . ASN A 1 482 ? -14.832 -9.422 54.897 1.00 48.41 482 ASN A O 1
ATOM 3492 N N . ALA A 1 483 ? -14.936 -7.370 54.061 1.00 41.44 483 ALA A N 1
ATOM 3493 C CA . ALA A 1 483 ? -15.302 -6.792 55.367 1.00 41.44 483 ALA A CA 1
ATOM 3494 C C . ALA A 1 483 ? -16.805 -6.973 55.707 1.00 41.44 483 ALA A C 1
ATOM 3496 O O . ALA A 1 483 ? -17.175 -7.318 56.826 1.00 41.44 483 ALA A O 1
ATOM 3497 N N . PHE A 1 484 ? -17.687 -6.812 54.711 1.00 50.16 484 PHE A N 1
ATOM 3498 C CA . PHE A 1 484 ? -19.147 -6.718 54.911 1.00 50.16 484 PHE A CA 1
ATOM 3499 C C . PHE A 1 484 ? -19.973 -7.695 54.074 1.00 50.16 484 PHE A C 1
ATOM 3501 O O . PHE A 1 484 ? -21.146 -7.454 53.807 1.00 50.16 484 PHE A O 1
ATOM 3508 N N . ARG A 1 485 ? -19.376 -8.813 53.645 1.00 44.72 485 ARG A N 1
ATOM 3509 C CA . ARG A 1 485 ? -20.031 -9.779 52.742 1.00 44.72 485 ARG A CA 1
ATOM 3510 C C . ARG A 1 485 ? -21.213 -10.540 53.343 1.00 44.72 485 ARG A C 1
ATOM 3512 O O . ARG A 1 485 ? -21.956 -11.168 52.598 1.00 44.72 485 ARG A O 1
ATOM 3519 N N . GLY A 1 486 ? -21.412 -10.469 54.655 1.00 46.81 486 GLY A N 1
ATOM 3520 C CA . GLY A 1 486 ? -22.597 -11.020 55.300 1.00 46.81 486 GLY A CA 1
ATOM 3521 C C . GLY A 1 486 ? -23.704 -9.982 55.448 1.00 46.81 486 GLY A C 1
ATOM 3522 O O . GLY A 1 486 ? -23.440 -8.787 55.597 1.00 46.81 486 GLY A O 1
ATOM 3523 N N . ARG A 1 487 ? -24.946 -10.473 55.534 1.00 48.97 487 ARG A N 1
ATOM 3524 C CA . ARG A 1 487 ? -26.045 -9.789 56.235 1.00 48.97 487 ARG A CA 1
ATOM 3525 C C . ARG A 1 487 ? -25.485 -9.134 57.512 1.00 48.97 487 ARG A C 1
ATOM 3527 O O . ARG A 1 487 ? -24.557 -9.685 58.129 1.00 48.97 487 ARG A O 1
ATOM 3534 N N . LEU A 1 488 ? -26.017 -7.971 57.911 1.00 49.94 488 LEU A N 1
ATOM 3535 C CA . LEU A 1 488 ? -25.803 -7.497 59.285 1.00 49.94 488 LEU A CA 1
ATOM 3536 C C . LEU A 1 488 ? -26.052 -8.708 60.198 1.00 49.94 488 LEU A C 1
ATOM 3538 O O . LEU A 1 488 ? -27.038 -9.409 59.943 1.00 49.94 488 LEU A O 1
ATOM 3542 N N . PRO A 1 489 ? -25.143 -9.038 61.140 1.00 49.00 489 PRO A N 1
ATOM 3543 C CA . PRO A 1 489 ? -25.340 -10.171 62.030 1.00 49.00 489 PRO A CA 1
ATOM 3544 C C . PRO A 1 489 ? -26.779 -10.144 62.526 1.00 49.00 489 PRO A C 1
ATOM 3546 O O . PRO A 1 489 ? -27.272 -9.071 62.883 1.00 49.00 489 PRO A O 1
ATOM 3549 N N . ASP A 1 490 ? -27.467 -11.286 62.482 1.00 50.53 490 ASP A N 1
ATOM 3550 C CA . ASP A 1 490 ? -28.766 -11.385 63.126 1.00 50.53 490 ASP A CA 1
ATOM 3551 C C . ASP A 1 490 ? -28.507 -11.105 64.607 1.00 50.53 490 ASP A C 1
ATOM 3553 O O . ASP A 1 490 ? -27.997 -11.947 65.347 1.00 50.53 490 ASP A O 1
ATOM 3557 N N . GLY A 1 491 ? -28.743 -9.856 65.008 1.00 43.72 491 GLY A N 1
ATOM 3558 C CA . GLY A 1 491 ? -28.757 -9.464 66.396 1.00 43.72 491 GLY A CA 1
ATOM 3559 C C . GLY A 1 491 ? -29.864 -10.290 67.004 1.00 43.72 491 GLY A C 1
ATOM 3560 O O . GLY A 1 491 ? -31.038 -10.002 66.776 1.00 43.72 491 GLY A O 1
ATOM 3561 N N . GLY A 1 492 ? -29.492 -11.366 67.698 1.00 49.75 492 GLY A N 1
ATOM 3562 C CA . GLY A 1 492 ? -30.425 -12.066 68.563 1.00 49.75 492 GLY A CA 1
ATOM 3563 C C . GLY A 1 492 ? -31.168 -11.032 69.407 1.00 49.75 492 GLY A C 1
ATOM 3564 O O . GLY A 1 492 ? -30.600 -9.986 69.738 1.00 49.75 492 GLY A O 1
ATOM 3565 N N . GLU A 1 493 ? -32.433 -11.323 69.668 1.00 51.56 493 GLU A N 1
ATOM 3566 C CA . GLU A 1 493 ? -33.461 -10.393 70.134 1.00 51.56 493 GLU A CA 1
ATOM 3567 C C . GLU A 1 493 ? -32.946 -9.279 71.075 1.00 51.56 493 GLU A C 1
ATOM 3569 O O . GLU A 1 493 ? -32.338 -9.530 72.116 1.00 51.56 493 GLU A O 1
ATOM 3574 N N . GLY A 1 494 ? -33.200 -8.022 70.687 1.00 59.88 494 GLY A N 1
ATOM 3575 C CA . GLY A 1 494 ? -33.294 -6.887 71.612 1.00 59.88 494 GLY A CA 1
ATOM 3576 C C . GLY A 1 494 ? -32.037 -6.074 71.956 1.00 59.88 494 GLY A C 1
ATOM 3577 O O . GLY A 1 494 ? -32.160 -5.158 72.765 1.00 59.88 494 GLY A O 1
ATOM 3578 N N . ARG A 1 495 ? -30.839 -6.332 71.403 1.00 70.56 495 ARG A N 1
ATOM 3579 C CA . ARG A 1 495 ? -29.630 -5.541 71.756 1.00 70.56 495 ARG A CA 1
ATOM 3580 C C . ARG A 1 495 ? -28.727 -5.191 70.573 1.00 70.56 495 ARG A C 1
ATOM 3582 O O . ARG A 1 495 ? -28.602 -5.960 69.622 1.00 70.56 495 ARG A O 1
ATOM 3589 N N . TRP A 1 496 ? -28.057 -4.041 70.677 1.00 77.81 496 TRP A N 1
ATOM 3590 C CA . TRP A 1 496 ? -26.906 -3.702 69.838 1.00 77.81 496 TRP A CA 1
ATOM 3591 C C . TRP A 1 496 ? -25.740 -4.641 70.154 1.00 77.81 496 TRP A C 1
ATOM 3593 O O . TRP A 1 496 ? -25.460 -4.913 71.320 1.00 77.81 496 TRP A O 1
ATOM 3603 N N . ARG A 1 497 ? -25.064 -5.140 69.119 1.00 72.94 497 ARG A N 1
ATOM 3604 C CA . ARG A 1 497 ? -23.923 -6.053 69.234 1.00 72.94 497 ARG A CA 1
ATOM 3605 C C . ARG A 1 497 ? -22.746 -5.539 68.430 1.00 72.94 497 ARG A C 1
ATOM 3607 O O . ARG A 1 497 ? -22.924 -5.083 67.298 1.00 72.94 497 ARG A O 1
ATOM 3614 N N . ALA A 1 498 ? -21.561 -5.646 69.018 1.00 77.50 498 ALA A N 1
ATOM 3615 C CA . ALA A 1 498 ? -20.315 -5.465 68.300 1.00 77.50 498 ALA A CA 1
ATOM 3616 C C . ALA A 1 498 ? -19.985 -6.731 67.497 1.00 77.50 498 ALA A C 1
ATOM 3618 O O . ALA A 1 498 ? -20.460 -7.825 67.795 1.00 77.50 498 ALA A O 1
ATOM 3619 N N . PHE A 1 499 ? -19.177 -6.593 66.454 1.00 72.75 499 PHE A N 1
ATOM 3620 C CA . PHE A 1 499 ? -18.624 -7.739 65.741 1.00 72.75 499 PHE A CA 1
ATOM 3621 C C . PHE A 1 499 ? -17.230 -7.427 65.221 1.00 72.75 499 PHE A C 1
ATOM 3623 O O . PHE A 1 499 ? -16.903 -6.266 64.972 1.00 72.75 499 PHE A O 1
ATOM 3630 N N . ILE A 1 500 ? -16.453 -8.485 64.988 1.00 70.00 500 ILE A N 1
ATOM 3631 C CA . ILE A 1 500 ? -15.191 -8.435 64.255 1.00 70.00 500 ILE A CA 1
ATOM 3632 C C . ILE A 1 500 ? -15.266 -9.476 63.133 1.00 70.00 500 ILE A C 1
ATOM 3634 O O . ILE A 1 500 ? -15.728 -10.598 63.311 1.00 70.00 500 ILE A O 1
ATOM 3638 N N . ALA A 1 501 ? -14.865 -9.120 61.924 1.00 70.19 501 ALA A N 1
ATOM 3639 C CA . ALA A 1 501 ? -14.819 -10.056 60.809 1.00 70.19 501 ALA A CA 1
ATOM 3640 C C . ALA A 1 501 ? -13.468 -9.969 60.121 1.00 70.19 501 ALA A C 1
ATOM 3642 O O . ALA A 1 501 ? -12.873 -8.895 60.066 1.00 70.19 501 ALA A O 1
ATOM 3643 N N . GLY A 1 502 ? -13.001 -11.080 59.562 1.00 66.12 502 GLY A N 1
ATOM 3644 C CA . GLY A 1 502 ? -11.802 -11.079 58.744 1.00 66.12 502 GLY A CA 1
ATOM 3645 C C . GLY A 1 502 ? -11.818 -12.177 57.696 1.00 66.12 502 GLY A C 1
ATOM 3646 O O . GLY A 1 502 ? -12.726 -12.999 57.615 1.00 66.12 502 GLY A O 1
ATOM 3647 N N . GLY A 1 503 ? -10.816 -12.195 56.838 1.00 68.00 503 GLY A N 1
ATOM 3648 C CA . GLY A 1 503 ? -10.707 -13.269 55.866 1.00 68.00 503 GLY A CA 1
ATOM 3649 C C . GLY A 1 503 ? -9.537 -13.092 54.934 1.00 68.00 503 GLY A C 1
ATOM 3650 O O . GLY A 1 503 ? -9.063 -11.978 54.715 1.00 68.00 503 GLY A O 1
ATOM 3651 N N . SER A 1 504 ? -9.099 -14.206 54.366 1.00 64.69 504 SER A N 1
ATOM 3652 C CA . SER A 1 504 ? -8.147 -14.215 53.269 1.00 64.69 504 SER A CA 1
ATOM 3653 C C . SER A 1 504 ? -8.829 -13.865 51.948 1.00 64.69 504 SER A C 1
ATOM 3655 O O . SER A 1 504 ? -10.023 -14.075 51.740 1.00 64.69 504 SER A O 1
ATOM 3657 N N . LEU A 1 505 ? -8.048 -13.333 51.028 1.00 65.12 505 LEU A N 1
ATOM 3658 C CA . LEU A 1 505 ? -8.410 -13.123 49.639 1.00 65.12 505 LEU A CA 1
ATOM 3659 C C . LEU A 1 505 ? -7.405 -13.918 48.812 1.00 65.12 505 LEU A C 1
ATOM 3661 O O . LEU A 1 505 ? -6.202 -13.736 48.975 1.00 65.12 505 LEU A O 1
ATOM 3665 N N . GLY A 1 506 ? -7.895 -14.799 47.950 1.00 62.47 506 GLY A N 1
ATOM 3666 C CA . GLY A 1 506 ? -7.085 -15.565 47.010 1.00 62.47 506 GLY A CA 1
ATOM 3667 C C . GLY A 1 506 ? -7.753 -15.547 45.644 1.00 62.47 506 GLY A C 1
ATOM 3668 O O . GLY A 1 506 ? -8.966 -15.377 45.554 1.00 62.47 506 GLY A O 1
ATOM 3669 N N . GLY A 1 507 ? -6.998 -15.678 44.562 1.00 64.75 507 GLY A N 1
ATOM 3670 C CA . GLY A 1 507 ? -7.615 -15.849 43.252 1.00 64.75 507 GLY A CA 1
ATOM 3671 C C . GLY A 1 507 ? -6.667 -15.653 42.090 1.00 64.75 507 GLY A C 1
ATOM 3672 O O . GLY A 1 507 ? -5.497 -15.310 42.263 1.00 64.75 507 GLY A O 1
ATOM 3673 N N . ARG A 1 508 ? -7.213 -15.853 40.894 1.00 61.41 508 ARG A N 1
ATOM 3674 C CA . ARG A 1 508 ? -6.556 -15.547 39.631 1.00 61.41 508 ARG A CA 1
ATOM 3675 C C . ARG A 1 508 ? -7.403 -14.551 38.863 1.00 61.41 508 ARG A C 1
ATOM 3677 O O . ARG A 1 508 ? -8.616 -14.687 38.837 1.00 61.41 508 ARG A O 1
ATOM 3684 N N . ALA A 1 509 ? -6.749 -13.563 38.274 1.00 55.31 509 ALA A N 1
ATOM 3685 C CA . ALA A 1 509 ? -7.360 -12.646 37.326 1.00 55.31 509 ALA A CA 1
ATOM 3686 C C . ALA A 1 509 ? -6.760 -12.904 35.944 1.00 55.31 509 ALA A C 1
ATOM 3688 O O . ALA A 1 509 ? -5.534 -12.926 35.804 1.00 55.31 509 ALA A O 1
ATOM 3689 N N . VAL A 1 510 ? -7.611 -13.090 34.939 1.00 50.72 510 VAL A N 1
ATOM 3690 C CA . VAL A 1 510 ? -7.205 -13.313 33.549 1.00 50.72 510 VAL A CA 1
ATOM 3691 C C . VAL A 1 510 ? -7.692 -12.118 32.734 1.00 50.72 510 VAL A C 1
ATOM 3693 O O . VAL A 1 510 ? -8.871 -11.775 32.755 1.00 50.72 510 VAL A O 1
ATOM 3696 N N . ALA A 1 511 ? -6.758 -11.410 32.100 1.00 43.00 511 ALA A N 1
ATOM 3697 C CA . ALA A 1 511 ? -7.078 -10.218 31.313 1.00 43.00 511 ALA A CA 1
ATOM 3698 C C . ALA A 1 511 ? -7.529 -10.566 29.883 1.00 43.00 511 ALA A C 1
ATOM 3700 O O . ALA A 1 511 ? -8.268 -9.782 29.293 1.00 43.00 511 ALA A O 1
ATOM 3701 N N . ASP A 1 512 ? -7.098 -11.727 29.375 1.00 42.25 512 ASP A N 1
ATOM 3702 C CA . ASP A 1 512 ? -7.368 -12.272 28.040 1.00 42.25 512 ASP A CA 1
ATOM 3703 C C . ASP A 1 512 ? -7.250 -13.811 28.101 1.00 42.25 512 ASP A C 1
ATOM 3705 O O . ASP A 1 512 ? -6.359 -14.320 28.786 1.00 42.25 512 ASP A O 1
ATOM 3709 N N . ALA A 1 513 ? -8.113 -14.546 27.393 1.00 35.97 513 ALA A N 1
ATOM 3710 C CA . ALA A 1 513 ? -8.109 -16.009 27.309 1.00 35.97 513 ALA A CA 1
ATOM 3711 C C . ALA A 1 513 ? -6.762 -16.595 26.829 1.00 35.97 513 ALA A C 1
ATOM 3713 O O . ALA A 1 513 ? -6.457 -17.750 27.128 1.00 35.97 513 ALA A O 1
ATOM 3714 N N . ALA A 1 514 ? -5.942 -15.800 26.131 1.00 30.47 514 ALA A N 1
ATOM 3715 C CA . ALA A 1 514 ? -4.608 -16.185 25.666 1.00 30.47 514 ALA A CA 1
ATOM 3716 C C . ALA A 1 514 ? -3.448 -15.829 26.631 1.00 30.47 514 ALA A C 1
ATOM 3718 O O . ALA A 1 514 ? -2.308 -16.229 26.386 1.00 30.47 514 ALA A O 1
ATOM 3719 N N . ALA A 1 515 ? -3.693 -15.091 27.724 1.00 40.91 515 ALA A N 1
ATOM 3720 C CA . ALA A 1 515 ? -2.647 -14.590 28.625 1.00 40.91 515 ALA A CA 1
ATOM 3721 C C . ALA A 1 515 ? -2.533 -15.405 29.935 1.00 40.91 515 ALA A C 1
ATOM 3723 O O . ALA A 1 515 ? -3.545 -15.868 30.470 1.00 40.91 515 ALA A O 1
ATOM 3724 N N . PRO A 1 516 ? -1.329 -15.549 30.534 1.00 47.78 516 PRO A N 1
ATOM 3725 C CA . PRO A 1 516 ? -1.200 -16.202 31.833 1.00 47.78 516 PRO A CA 1
ATOM 3726 C C . PRO A 1 516 ? -1.969 -15.415 32.911 1.00 47.78 516 PRO A C 1
ATOM 3728 O O . PRO A 1 516 ? -1.989 -14.184 32.910 1.00 47.78 516 PRO A O 1
ATOM 3731 N N . GLY A 1 517 ? -2.610 -16.113 33.849 1.00 55.00 517 GLY A N 1
ATOM 3732 C CA . GLY A 1 517 ? -3.367 -15.477 34.932 1.00 55.00 517 GLY A CA 1
ATOM 3733 C C . GLY A 1 517 ? -2.465 -14.799 35.970 1.00 55.00 517 GLY A C 1
ATOM 3734 O O . GLY A 1 517 ? -1.419 -15.328 36.342 1.00 55.00 517 GLY A O 1
ATOM 3735 N N . SER A 1 518 ? -2.883 -13.638 36.478 1.00 62.09 518 SER A N 1
ATOM 3736 C CA . SER A 1 518 ? -2.221 -12.952 37.596 1.00 62.09 518 SER A CA 1
ATOM 3737 C C . SER A 1 518 ? -2.724 -13.495 38.930 1.00 62.09 518 SER A C 1
ATOM 3739 O O . SER A 1 518 ? -3.932 -13.571 39.155 1.00 62.09 518 SER A O 1
ATOM 3741 N N . GLU A 1 519 ? -1.811 -13.853 39.830 1.00 69.56 519 GLU A N 1
ATOM 3742 C CA . GLU A 1 519 ? -2.152 -14.417 41.140 1.00 69.56 519 GLU A CA 1
ATOM 3743 C C . GLU A 1 519 ? -2.370 -13.316 42.173 1.00 69.56 519 GLU A C 1
ATOM 3745 O O . GLU A 1 519 ? -1.534 -12.425 42.335 1.00 69.56 519 GLU A O 1
ATOM 3750 N N . ILE A 1 520 ? -3.491 -13.396 42.888 1.00 67.50 520 ILE A N 1
ATOM 3751 C CA . ILE A 1 520 ? -3.916 -12.433 43.901 1.00 67.50 520 ILE A CA 1
ATOM 3752 C C . ILE A 1 520 ? -3.901 -13.115 45.265 1.00 67.50 520 ILE A C 1
ATOM 3754 O O . ILE A 1 520 ? -4.492 -14.179 45.442 1.00 67.50 520 ILE A O 1
ATOM 3758 N N . ALA A 1 521 ? -3.279 -12.459 46.241 1.00 72.94 521 ALA A N 1
ATOM 3759 C CA . ALA A 1 521 ? -3.303 -12.854 47.642 1.00 72.94 521 ALA A CA 1
ATOM 3760 C C . ALA A 1 521 ? -3.519 -11.627 48.534 1.00 72.94 521 ALA A C 1
ATOM 3762 O O . ALA A 1 521 ? -2.949 -10.563 48.297 1.00 72.94 521 ALA A O 1
ATOM 3763 N N . GLY A 1 522 ? -4.322 -11.753 49.582 1.00 74.06 522 GLY A N 1
ATOM 3764 C CA . GLY A 1 522 ? -4.608 -10.651 50.488 1.00 74.06 522 GLY A CA 1
ATOM 3765 C C . GLY A 1 522 ? -5.382 -11.071 51.722 1.00 74.06 522 GLY A C 1
ATOM 3766 O O . GLY A 1 522 ? -5.664 -12.248 51.937 1.00 74.06 522 GLY A O 1
ATOM 3767 N N . TRP A 1 523 ? -5.740 -10.083 52.526 1.00 73.75 523 TRP A N 1
ATOM 3768 C CA . TRP A 1 523 ? -6.580 -10.242 53.699 1.00 73.75 523 TRP A CA 1
ATOM 3769 C C . TRP A 1 523 ? -7.423 -8.987 53.918 1.00 73.75 523 TRP A C 1
ATOM 3771 O O . TRP A 1 523 ? -7.093 -7.894 53.451 1.00 73.75 523 TRP A O 1
ATOM 3781 N N . ALA A 1 524 ? -8.529 -9.147 54.629 1.00 72.81 524 ALA A N 1
ATOM 3782 C CA . ALA A 1 524 ? -9.353 -8.044 55.090 1.00 72.81 524 ALA A CA 1
ATOM 3783 C C . ALA A 1 524 ? -9.745 -8.260 56.548 1.00 72.81 524 ALA A C 1
ATOM 3785 O O . ALA A 1 524 ? -9.868 -9.399 57.001 1.00 72.81 524 ALA A O 1
ATOM 3786 N N . SER A 1 525 ? -9.957 -7.163 57.263 1.00 75.31 525 SER A N 1
ATOM 3787 C CA . SER A 1 525 ? -10.549 -7.137 58.592 1.00 75.31 525 SER A CA 1
ATOM 3788 C C . SER A 1 525 ? -11.600 -6.037 58.679 1.00 75.31 525 SER A C 1
ATOM 3790 O O . SER A 1 525 ? -11.587 -5.065 57.922 1.00 75.31 525 SER A O 1
ATOM 3792 N N . SER A 1 526 ? -12.549 -6.201 59.588 1.00 75.62 526 SER A N 1
ATOM 3793 C CA . SER A 1 526 ? -13.561 -5.198 59.875 1.00 75.62 526 SER A CA 1
ATOM 3794 C C . SER A 1 526 ? -14.125 -5.357 61.266 1.00 75.62 526 SER A C 1
ATOM 3796 O O . SER A 1 526 ? -14.064 -6.434 61.858 1.00 75.62 526 SER A O 1
ATOM 3798 N N . TRP A 1 527 ? -14.699 -4.280 61.769 1.00 79.75 527 TRP A N 1
ATOM 3799 C CA . TRP A 1 527 ? -15.407 -4.254 63.032 1.00 79.75 527 TRP A CA 1
ATOM 3800 C C . TRP A 1 527 ? -16.542 -3.247 62.958 1.00 79.75 527 TRP A C 1
ATOM 3802 O O . TRP A 1 527 ? -16.497 -2.277 62.200 1.00 79.75 527 TRP A O 1
ATOM 3812 N N . GLY A 1 528 ? -17.583 -3.464 63.742 1.00 81.19 528 GLY A N 1
ATOM 3813 C CA . GLY A 1 528 ? -18.720 -2.561 63.742 1.00 81.19 528 GLY A CA 1
ATOM 3814 C C . GLY A 1 528 ? -19.740 -2.910 64.795 1.00 81.19 528 GLY A C 1
ATOM 3815 O O . GLY A 1 528 ? -19.537 -3.820 65.597 1.00 81.19 528 GLY A O 1
ATOM 3816 N N . VAL A 1 529 ? -20.845 -2.176 64.762 1.00 81.12 529 VAL A N 1
ATOM 3817 C CA . VAL A 1 529 ? -21.980 -2.363 65.661 1.00 81.12 529 VAL A CA 1
ATOM 3818 C C . VAL A 1 529 ? -23.270 -2.437 64.867 1.00 81.12 529 VAL A C 1
ATOM 3820 O O . VAL A 1 529 ? -23.468 -1.703 63.897 1.00 81.12 529 VAL A O 1
ATOM 3823 N N . THR A 1 530 ? -24.153 -3.340 65.279 1.00 78.69 530 THR A N 1
ATOM 3824 C CA . THR A 1 530 ? -25.448 -3.562 64.628 1.00 78.69 530 THR A CA 1
ATOM 3825 C C . THR A 1 530 ? -26.516 -3.792 65.671 1.00 78.69 530 THR A C 1
ATOM 3827 O O . THR A 1 530 ? -26.258 -4.497 66.647 1.00 78.69 530 THR A O 1
ATOM 3830 N N . GLY A 1 531 ? -27.715 -3.268 65.467 1.00 76.00 531 GLY A N 1
ATOM 3831 C CA . GLY A 1 531 ? -28.792 -3.436 66.430 1.00 76.00 531 GLY A CA 1
ATOM 3832 C C . GLY A 1 531 ? -30.161 -3.033 65.896 1.00 76.00 531 GLY A C 1
ATOM 3833 O O . GLY A 1 531 ? -30.276 -2.539 64.769 1.00 76.00 531 GLY A O 1
ATOM 3834 N N . PRO A 1 532 ? -31.212 -3.283 66.690 1.00 81.50 532 PRO A N 1
ATOM 3835 C CA . PRO A 1 532 ? -32.568 -2.880 66.356 1.00 81.50 532 PRO A CA 1
ATOM 3836 C C . PRO A 1 532 ? -32.750 -1.361 66.488 1.00 81.50 532 PRO A C 1
ATOM 3838 O O . PRO A 1 532 ? -32.203 -0.721 67.386 1.00 81.50 532 PRO A O 1
ATOM 3841 N N . VAL A 1 533 ? -33.573 -0.806 65.603 1.00 84.25 533 VAL A N 1
ATOM 3842 C CA . VAL A 1 533 ? -34.109 0.563 65.626 1.00 84.25 533 VAL A CA 1
ATOM 3843 C C . VAL A 1 533 ? -35.641 0.434 65.651 1.00 84.25 533 VAL A C 1
ATOM 3845 O O . VAL A 1 533 ? -36.343 0.879 64.750 1.00 84.25 533 VAL A O 1
ATOM 3848 N N . GLY A 1 534 ? -36.149 -0.300 66.646 1.00 79.75 534 GLY A N 1
ATOM 3849 C CA . GLY A 1 534 ? -37.548 -0.739 66.755 1.00 79.75 534 GLY A CA 1
ATOM 3850 C C . GLY A 1 534 ? -37.769 -2.205 66.355 1.00 79.75 534 GLY A C 1
ATOM 3851 O O . GLY A 1 534 ? -36.820 -2.924 66.042 1.00 79.75 534 GLY A O 1
ATOM 3852 N N . ASP A 1 535 ? -39.031 -2.642 66.351 1.00 79.38 535 ASP A N 1
ATOM 3853 C CA . ASP A 1 535 ? -39.405 -4.063 66.196 1.00 79.38 535 ASP A CA 1
ATOM 3854 C C . ASP A 1 535 ? -39.117 -4.631 64.802 1.00 79.38 535 ASP A C 1
ATOM 3856 O O . ASP A 1 535 ? -38.905 -5.829 64.628 1.00 79.38 535 ASP A O 1
ATOM 3860 N N . ARG A 1 536 ? -39.128 -3.758 63.792 1.00 81.81 536 ARG A N 1
ATOM 3861 C CA . ARG A 1 536 ? -39.081 -4.133 62.372 1.00 81.81 536 ARG A CA 1
ATOM 3862 C C . ARG A 1 536 ? -37.875 -3.592 61.624 1.00 81.81 536 ARG A C 1
ATOM 3864 O O . ARG A 1 536 ? -37.669 -3.962 60.477 1.00 81.81 536 ARG A O 1
ATOM 3871 N N . LEU A 1 537 ? -37.090 -2.707 62.233 1.00 84.94 537 LEU A N 1
ATOM 3872 C CA . LEU A 1 537 ? -35.962 -2.045 61.584 1.00 84.94 537 LEU A CA 1
ATOM 3873 C C . LEU A 1 537 ? -34.671 -2.376 62.327 1.00 84.94 537 LEU A C 1
ATOM 3875 O O . LEU A 1 537 ? -34.621 -2.389 63.554 1.00 84.94 537 LEU A O 1
ATOM 3879 N N . ARG A 1 538 ? -33.603 -2.616 61.575 1.00 80.81 538 ARG A N 1
ATOM 3880 C CA . ARG A 1 538 ? -32.249 -2.818 62.085 1.00 80.81 538 ARG A CA 1
ATOM 3881 C C . ARG A 1 538 ? -31.292 -1.897 61.355 1.00 80.81 538 ARG A C 1
ATOM 3883 O O . ARG A 1 538 ? -31.450 -1.662 60.158 1.00 80.81 538 ARG A O 1
ATOM 3890 N N . ALA A 1 539 ? -30.283 -1.424 62.071 1.00 85.19 539 ALA A N 1
ATOM 3891 C CA . ALA A 1 539 ? -29.237 -0.578 61.527 1.00 85.19 539 ALA A CA 1
ATOM 3892 C C . ALA A 1 539 ? -27.857 -1.077 61.947 1.00 85.19 539 ALA A C 1
ATOM 3894 O O . ALA A 1 539 ? -27.698 -1.774 62.953 1.00 85.19 539 ALA A O 1
ATOM 3895 N N . GLY A 1 540 ? -26.845 -0.698 61.179 1.00 82.94 540 GLY A N 1
ATOM 3896 C CA . GLY A 1 540 ? -25.463 -0.927 61.555 1.00 82.94 540 GLY A CA 1
ATOM 3897 C C . GLY A 1 540 ? -24.495 0.005 60.854 1.00 82.94 540 GLY A C 1
ATOM 3898 O O . GLY A 1 540 ? -24.732 0.446 59.727 1.00 82.94 540 GLY A O 1
ATOM 3899 N N . ILE A 1 541 ? -23.391 0.264 61.545 1.00 83.62 541 ILE A N 1
ATOM 3900 C CA . ILE A 1 541 ? -22.223 0.968 61.028 1.00 83.62 541 ILE A CA 1
ATOM 3901 C C . ILE A 1 541 ? -20.997 0.113 61.267 1.00 83.62 541 ILE A C 1
ATOM 3903 O O . ILE A 1 541 ? -20.885 -0.571 62.292 1.00 83.62 541 ILE A O 1
ATOM 3907 N N . ALA A 1 542 ? -20.068 0.154 60.324 1.00 79.38 542 ALA A N 1
ATOM 3908 C CA . ALA A 1 542 ? -18.856 -0.607 60.464 1.00 79.38 542 ALA A CA 1
ATOM 3909 C C . ALA A 1 542 ? -17.686 -0.052 59.654 1.00 79.38 542 ALA A C 1
ATOM 3911 O O . ALA A 1 542 ? -17.859 0.643 58.652 1.00 79.38 542 ALA A O 1
ATOM 3912 N N . PHE A 1 543 ? -16.491 -0.391 60.119 1.00 83.44 543 PHE A N 1
ATOM 3913 C CA . PHE A 1 543 ? -15.206 0.063 59.617 1.00 83.44 543 PHE A CA 1
ATOM 3914 C C . PHE A 1 543 ? -14.400 -1.145 59.160 1.00 83.44 543 PHE A C 1
ATOM 3916 O O . PHE A 1 543 ? -14.434 -2.197 59.797 1.00 83.44 543 PHE A O 1
ATOM 3923 N N . GLY A 1 544 ? -13.693 -1.010 58.044 1.00 80.06 544 GLY A N 1
ATOM 3924 C CA . GLY A 1 544 ? -12.925 -2.101 57.457 1.00 80.06 544 GLY A CA 1
ATOM 3925 C C . GLY A 1 544 ? -11.566 -1.658 56.948 1.00 80.06 544 GLY A C 1
ATOM 3926 O O . GLY A 1 544 ? -11.354 -0.489 56.624 1.00 80.06 544 GLY A O 1
ATOM 3927 N N . TYR A 1 545 ? -10.654 -2.617 56.851 1.00 82.25 545 TYR A N 1
ATOM 3928 C CA . TYR A 1 545 ? -9.368 -2.467 56.193 1.00 82.25 545 TYR A CA 1
ATOM 3929 C C . TYR A 1 545 ? -9.066 -3.707 55.356 1.00 82.25 545 TYR A C 1
ATOM 3931 O O . TYR A 1 545 ? -9.186 -4.833 55.833 1.00 82.25 545 TYR A O 1
ATOM 3939 N N . ALA A 1 546 ? -8.646 -3.504 54.111 1.00 76.25 546 ALA A N 1
ATOM 3940 C CA . ALA A 1 546 ? -8.198 -4.578 53.235 1.00 76.25 546 ALA A CA 1
ATOM 3941 C C . ALA A 1 546 ? -6.784 -4.315 52.718 1.00 76.25 546 ALA A C 1
ATOM 3943 O O . ALA A 1 546 ? -6.440 -3.181 52.371 1.00 76.25 546 ALA A O 1
ATOM 3944 N N . GLN A 1 547 ? -5.990 -5.379 52.614 1.00 81.69 547 GLN A N 1
ATOM 3945 C CA . GLN A 1 547 ? -4.689 -5.379 51.963 1.00 81.69 547 GLN A CA 1
ATOM 3946 C C . GLN A 1 547 ? -4.605 -6.537 50.974 1.00 81.69 547 GLN A C 1
ATOM 3948 O O . GLN A 1 547 ? -4.943 -7.672 51.297 1.00 81.69 547 GLN A O 1
ATOM 3953 N N . ALA A 1 548 ? -4.099 -6.267 49.777 1.00 73.44 548 ALA A N 1
ATOM 3954 C CA . ALA A 1 548 ? -3.869 -7.307 48.787 1.00 73.44 548 ALA A CA 1
ATOM 3955 C C . ALA A 1 548 ? -2.619 -7.040 47.955 1.00 73.44 548 ALA A C 1
ATOM 3957 O O . ALA A 1 548 ? -2.157 -5.904 47.813 1.00 73.44 548 ALA A O 1
ATOM 3958 N N . ARG A 1 549 ? -2.080 -8.117 47.393 1.00 76.88 549 ARG A N 1
ATOM 3959 C CA . ARG A 1 549 ? -0.969 -8.123 46.457 1.00 76.88 549 ARG A CA 1
ATOM 3960 C C . ARG A 1 549 ? -1.334 -8.984 45.257 1.00 76.88 549 ARG A C 1
ATOM 3962 O O . ARG A 1 549 ? -1.823 -10.095 45.432 1.00 76.88 549 ARG A O 1
ATOM 3969 N N . ALA A 1 550 ? -1.059 -8.482 44.062 1.00 70.38 550 ALA A N 1
ATOM 3970 C CA . ALA A 1 550 ? -1.130 -9.265 42.839 1.00 70.38 550 ALA A CA 1
ATOM 3971 C C . ALA A 1 550 ? 0.267 -9.399 42.229 1.00 70.38 550 ALA A C 1
ATOM 3973 O O . ALA A 1 550 ? 1.005 -8.409 42.161 1.00 70.38 550 ALA A O 1
ATOM 3974 N N . ARG A 1 551 ? 0.636 -10.607 41.800 1.00 70.38 551 ARG A N 1
ATOM 3975 C CA . ARG A 1 551 ? 1.787 -10.835 40.917 1.00 70.38 551 ARG A CA 1
ATOM 3976 C C . ARG A 1 551 ? 1.295 -10.866 39.480 1.00 70.38 551 ARG A C 1
ATOM 3978 O O . ARG A 1 551 ? 0.361 -11.604 39.172 1.00 70.38 551 ARG A O 1
ATOM 3985 N N . LEU A 1 552 ? 1.913 -10.052 38.631 1.00 62.94 552 LEU A N 1
ATOM 3986 C CA . LEU A 1 552 ? 1.562 -9.984 37.219 1.00 62.94 552 LEU A CA 1
ATOM 3987 C C . LEU A 1 552 ? 2.118 -11.206 36.479 1.00 62.94 552 LEU A C 1
ATOM 3989 O O . LEU A 1 552 ? 3.202 -11.708 36.794 1.00 62.94 552 LEU A O 1
ATOM 3993 N N . ALA A 1 553 ? 1.366 -11.669 35.487 1.00 55.62 553 ALA A N 1
ATOM 3994 C CA . ALA A 1 553 ? 1.776 -12.727 34.575 1.00 55.62 553 ALA A CA 1
ATOM 3995 C C . ALA A 1 553 ? 3.134 -12.419 33.917 1.00 55.62 553 ALA A C 1
ATOM 3997 O O . ALA A 1 553 ? 3.365 -11.300 33.463 1.00 55.62 553 ALA A O 1
ATOM 3998 N N . GLY A 1 554 ? 4.044 -13.400 33.900 1.00 55.34 554 GLY A N 1
ATOM 3999 C CA . GLY A 1 554 ? 5.419 -13.225 33.406 1.00 55.34 554 GLY A CA 1
ATOM 4000 C C . GLY A 1 554 ? 6.436 -12.736 34.450 1.00 55.34 554 GLY A C 1
ATOM 4001 O O . GLY A 1 554 ? 7.582 -12.482 34.102 1.00 55.34 554 GLY A O 1
ATOM 4002 N N . GLY A 1 555 ? 6.053 -12.596 35.727 1.00 51.81 555 GLY A N 1
ATOM 4003 C CA . GLY A 1 555 ? 6.981 -12.419 36.860 1.00 51.81 555 GLY A CA 1
ATOM 4004 C C . GLY A 1 555 ? 7.603 -11.026 37.031 1.00 51.81 555 GLY A C 1
ATOM 4005 O O . GLY A 1 555 ? 8.086 -10.709 38.115 1.00 51.81 555 GLY A O 1
ATOM 4006 N N . ALA A 1 556 ? 7.530 -10.161 36.019 1.00 55.19 556 ALA A N 1
ATOM 4007 C CA . ALA A 1 556 ? 8.224 -8.873 35.992 1.00 55.19 556 ALA A CA 1
ATOM 4008 C C . ALA A 1 556 ? 7.472 -7.699 36.666 1.00 55.19 556 ALA A C 1
ATOM 4010 O O . ALA A 1 556 ? 7.818 -6.541 36.448 1.00 55.19 556 ALA A O 1
ATOM 4011 N N . GLY A 1 557 ? 6.436 -7.935 37.483 1.00 62.75 557 GLY A N 1
ATOM 4012 C CA . GLY A 1 557 ? 5.741 -6.839 38.172 1.00 62.75 557 GLY A CA 1
ATOM 4013 C C . GLY A 1 557 ? 4.779 -7.245 39.288 1.00 62.75 557 GLY A C 1
ATOM 4014 O O . GLY A 1 557 ? 4.333 -8.391 39.385 1.00 62.75 557 GLY A O 1
ATOM 4015 N N . SER A 1 558 ? 4.454 -6.286 40.159 1.00 69.25 558 SER A N 1
ATOM 4016 C CA . SER A 1 558 ? 3.540 -6.469 41.286 1.00 69.25 558 SER A CA 1
ATOM 4017 C C . SER A 1 558 ? 2.621 -5.269 41.518 1.00 69.25 558 SER A C 1
ATOM 4019 O O . SER A 1 558 ? 2.999 -4.115 41.319 1.00 69.25 558 SER A O 1
ATOM 4021 N N . VAL A 1 559 ? 1.412 -5.553 41.998 1.00 68.44 559 VAL A N 1
ATOM 4022 C CA . VAL A 1 559 ? 0.439 -4.552 42.450 1.00 68.44 559 VAL A CA 1
ATOM 4023 C C . VAL A 1 559 ? 0.215 -4.745 43.941 1.00 68.44 559 VAL A C 1
ATOM 4025 O O . VAL A 1 559 ? 0.036 -5.871 44.400 1.00 68.44 559 VAL A O 1
ATOM 4028 N N . ARG A 1 560 ? 0.209 -3.661 44.712 1.00 75.06 560 ARG A N 1
ATOM 4029 C CA . ARG A 1 560 ? -0.160 -3.645 46.130 1.00 75.06 560 ARG A CA 1
ATOM 4030 C C . ARG A 1 560 ? -1.340 -2.707 46.330 1.00 75.06 560 ARG A C 1
ATOM 4032 O O . ARG A 1 560 ? -1.297 -1.565 45.889 1.00 75.06 560 ARG A O 1
ATOM 4039 N N . LEU A 1 561 ? -2.356 -3.175 47.039 1.00 75.12 561 LEU A N 1
ATOM 4040 C CA . LEU A 1 561 ? -3.568 -2.429 47.347 1.00 75.12 561 LEU A CA 1
ATOM 4041 C C . LEU A 1 561 ? -3.760 -2.350 48.859 1.00 75.12 561 LEU A C 1
ATOM 4043 O O . LEU A 1 561 ? -3.623 -3.358 49.552 1.00 75.12 561 LEU A O 1
ATOM 4047 N N . THR A 1 562 ? -4.099 -1.164 49.358 1.00 81.50 562 THR A N 1
ATOM 4048 C CA . THR A 1 562 ? -4.605 -0.957 50.719 1.00 81.50 562 THR A CA 1
ATOM 4049 C C . THR A 1 562 ? -5.895 -0.152 50.673 1.00 81.50 562 THR A C 1
ATOM 4051 O O . THR A 1 562 ? -6.030 0.765 49.861 1.00 81.50 562 THR A O 1
ATOM 4054 N N . SER A 1 563 ? -6.867 -0.498 51.516 1.00 79.69 563 SER A N 1
ATOM 4055 C CA . SER A 1 563 ? -8.184 0.129 51.450 1.00 79.69 563 SER A CA 1
ATOM 4056 C C . SER A 1 563 ? -8.878 0.222 52.807 1.00 79.69 563 SER A C 1
ATOM 4058 O O . SER A 1 563 ? -9.429 -0.780 53.263 1.00 79.69 563 SER A O 1
ATOM 4060 N N . PRO A 1 564 ? -8.883 1.401 53.456 1.00 82.75 564 PRO A N 1
ATOM 4061 C CA . PRO A 1 564 ? -9.826 1.697 54.530 1.00 82.75 564 PRO A CA 1
ATOM 4062 C C . PRO A 1 564 ? -11.254 1.886 53.989 1.00 82.75 564 PRO A C 1
ATOM 4064 O O . PRO A 1 564 ? -11.460 2.447 52.907 1.00 82.75 564 PRO A O 1
ATOM 4067 N N . GLN A 1 565 ? -12.239 1.421 54.756 1.00 82.12 565 GLN A N 1
ATOM 4068 C CA . GLN A 1 565 ? -13.643 1.327 54.352 1.00 82.12 565 GLN A CA 1
ATOM 4069 C C . GLN A 1 565 ? -14.586 1.726 55.491 1.00 82.12 565 GLN A C 1
ATOM 4071 O O . GLN A 1 565 ? -14.302 1.465 56.660 1.00 82.12 565 GLN A O 1
ATOM 4076 N N . VAL A 1 566 ? -15.738 2.290 55.128 1.00 82.56 566 VAL A N 1
ATOM 4077 C CA . VAL A 1 566 ? -16.877 2.538 56.019 1.00 82.56 566 VAL A CA 1
ATOM 4078 C C . VAL A 1 566 ? -18.143 2.016 55.348 1.00 82.56 566 VAL A C 1
ATOM 4080 O O . VAL A 1 566 ? -18.360 2.243 54.157 1.00 82.56 566 VAL A O 1
ATOM 4083 N N . ALA A 1 567 ? -18.983 1.324 56.109 1.00 79.25 567 ALA A N 1
ATOM 4084 C CA . ALA A 1 567 ? -20.248 0.785 55.637 1.00 79.25 567 ALA A CA 1
ATOM 4085 C C . ALA A 1 567 ? -21.401 1.178 56.562 1.00 79.25 567 ALA A C 1
ATOM 4087 O O . ALA A 1 567 ? -21.263 1.188 57.786 1.00 79.25 567 ALA A O 1
ATOM 4088 N N . LEU A 1 568 ? -22.545 1.449 55.945 1.00 82.69 568 LEU A N 1
ATOM 4089 C CA . LEU A 1 568 ? -23.838 1.664 56.572 1.00 82.69 568 LEU A CA 1
ATOM 4090 C C . LEU A 1 568 ? -24.814 0.635 56.015 1.00 82.69 568 LEU A C 1
ATOM 4092 O O . LEU A 1 568 ? -24.840 0.378 54.808 1.00 82.69 568 LEU A O 1
ATOM 4096 N N . ALA A 1 569 ? -25.640 0.064 56.879 1.00 80.12 569 ALA A N 1
ATOM 4097 C CA . ALA A 1 569 ? -26.690 -0.837 56.443 1.00 80.12 569 ALA A CA 1
ATOM 4098 C C . ALA A 1 569 ? -27.963 -0.650 57.260 1.00 80.12 569 ALA A C 1
ATOM 4100 O O . ALA A 1 569 ? -27.919 -0.391 58.464 1.00 80.12 569 ALA A O 1
ATOM 4101 N N . LEU A 1 570 ? -29.087 -0.810 56.573 1.00 82.81 570 LEU A N 1
ATOM 4102 C CA . LEU A 1 570 ? -30.433 -0.794 57.118 1.00 82.81 570 LEU A CA 1
ATOM 4103 C C . LEU A 1 570 ? -31.160 -2.039 56.618 1.00 82.81 570 LEU A C 1
ATOM 4105 O O . LEU A 1 570 ? -31.056 -2.389 55.444 1.00 82.81 570 LEU A O 1
ATOM 4109 N N . ALA A 1 571 ? -31.891 -2.702 57.503 1.00 81.12 571 ALA A N 1
ATOM 4110 C CA . ALA A 1 571 ? -32.704 -3.859 57.160 1.00 81.12 571 ALA A CA 1
ATOM 4111 C C . ALA A 1 571 ? -34.085 -3.723 57.796 1.00 81.12 571 ALA A C 1
ATOM 4113 O O . ALA A 1 571 ? -34.194 -3.434 58.986 1.00 81.12 571 ALA A O 1
ATOM 4114 N N . TYR A 1 572 ? -35.125 -3.939 57.003 1.00 84.00 572 TYR A N 1
ATOM 4115 C CA . TYR A 1 572 ? -36.519 -3.915 57.415 1.00 84.00 572 TYR A CA 1
ATOM 4116 C C . TYR A 1 572 ? -37.126 -5.311 57.285 1.00 84.00 572 TYR A C 1
ATOM 4118 O O . TYR A 1 572 ? -36.952 -5.965 56.257 1.00 84.00 572 TYR A O 1
ATOM 4126 N N . ASP A 1 573 ? -37.864 -5.755 58.296 1.00 82.50 573 ASP A N 1
ATOM 4127 C CA . ASP A 1 573 ? -38.631 -6.997 58.287 1.00 82.50 573 ASP A CA 1
ATOM 4128 C C . ASP A 1 573 ? -40.086 -6.699 58.655 1.00 82.50 573 ASP A C 1
ATOM 4130 O O . ASP A 1 573 ? -40.391 -6.170 59.723 1.00 82.50 573 ASP A O 1
ATOM 4134 N N . SER A 1 574 ? -41.001 -7.021 57.749 1.00 82.06 574 SER A N 1
ATOM 4135 C CA . SER A 1 574 ? -42.436 -6.803 57.947 1.00 82.06 574 SER A CA 1
ATOM 4136 C C . SER A 1 574 ? -43.074 -7.784 58.939 1.00 82.06 574 SER A C 1
ATOM 4138 O O . SER A 1 574 ? -44.169 -7.515 59.437 1.00 82.06 574 SER A O 1
ATOM 4140 N N . GLY A 1 575 ? -42.428 -8.927 59.204 1.00 77.94 575 GLY A N 1
ATOM 4141 C CA . GLY A 1 575 ? -42.982 -10.043 59.972 1.00 77.94 575 GLY A CA 1
ATOM 4142 C C . GLY A 1 575 ? -43.905 -10.986 59.184 1.00 77.94 575 GLY A C 1
ATOM 4143 O O . GLY A 1 575 ? -44.331 -11.996 59.734 1.00 77.94 575 GLY A O 1
ATOM 4144 N N . ASN A 1 576 ? -44.203 -10.712 57.906 1.00 81.62 576 ASN A N 1
ATOM 4145 C CA . ASN A 1 576 ? -45.041 -11.574 57.048 1.00 81.62 576 ASN A CA 1
ATOM 4146 C C . ASN A 1 576 ? -44.270 -12.205 55.870 1.00 81.62 576 ASN A C 1
ATOM 4148 O O . ASN A 1 576 ? -44.861 -12.639 54.879 1.00 81.62 576 ASN A O 1
ATOM 4152 N N . GLY A 1 577 ? -42.940 -12.229 55.977 1.00 75.81 577 GLY A N 1
ATOM 4153 C CA . GLY A 1 577 ? -42.031 -12.711 54.940 1.00 75.81 577 GLY A CA 1
ATOM 4154 C C . GLY A 1 577 ? -41.480 -11.607 54.036 1.00 75.81 577 GLY A C 1
ATOM 4155 O O . GLY A 1 577 ? -40.418 -11.801 53.452 1.00 75.81 577 GLY A O 1
ATOM 4156 N N . LEU A 1 578 ? -42.114 -10.431 53.944 1.00 83.62 578 LEU A N 1
ATOM 4157 C CA . LEU A 1 578 ? -41.554 -9.300 53.197 1.00 83.62 578 LEU A CA 1
ATOM 4158 C C . LEU A 1 578 ? -40.399 -8.651 53.975 1.00 83.62 578 LEU A C 1
ATOM 4160 O O . LEU A 1 578 ? -40.542 -8.327 55.156 1.00 83.62 578 LEU A O 1
ATOM 4164 N N . PHE A 1 579 ? -39.277 -8.400 53.307 1.00 83.00 579 PHE A N 1
ATOM 4165 C CA . PHE A 1 579 ? -38.140 -7.689 53.886 1.00 83.00 579 PHE A CA 1
ATOM 4166 C C . PHE A 1 579 ? -37.536 -6.691 52.898 1.00 83.00 579 PHE A C 1
ATOM 4168 O O . PHE A 1 579 ? -37.670 -6.839 51.685 1.00 83.00 579 PHE A O 1
ATOM 4175 N N . GLY A 1 580 ? -36.842 -5.685 53.421 1.00 82.06 580 GLY A N 1
ATOM 4176 C CA . GLY A 1 580 ? -36.058 -4.739 52.636 1.00 82.06 580 GLY A CA 1
ATOM 4177 C C . GLY A 1 580 ? -34.645 -4.623 53.186 1.00 82.06 580 GLY A C 1
ATOM 4178 O O . GLY A 1 580 ? -34.465 -4.586 54.397 1.00 82.06 580 GLY A O 1
ATOM 4179 N N . ASP A 1 581 ? -33.648 -4.544 52.314 1.00 80.88 581 ASP A N 1
ATOM 4180 C CA . ASP A 1 581 ? -32.260 -4.298 52.706 1.00 80.88 581 ASP A CA 1
ATOM 4181 C C . ASP A 1 581 ? -31.714 -3.102 51.923 1.00 80.88 581 ASP A C 1
ATOM 4183 O O . ASP A 1 581 ? -31.836 -3.042 50.699 1.00 80.88 581 ASP A O 1
ATOM 4187 N N . PHE A 1 582 ? -31.071 -2.174 52.627 1.00 81.44 582 PHE A N 1
ATOM 4188 C CA . PHE A 1 582 ? -30.347 -1.041 52.061 1.00 81.44 582 PHE A CA 1
ATOM 4189 C C . PHE A 1 582 ? -28.914 -1.039 52.584 1.00 81.44 582 PHE A C 1
ATOM 4191 O O . PHE A 1 582 ? -28.672 -1.211 53.782 1.00 81.44 582 PHE A O 1
ATOM 4198 N N . ARG A 1 583 ? -27.946 -0.846 51.691 1.00 79.06 583 ARG A N 1
ATOM 4199 C CA . ARG A 1 583 ? -26.521 -0.840 52.027 1.00 79.06 583 ARG A CA 1
ATOM 4200 C C . ARG A 1 583 ? -25.823 0.281 51.285 1.00 79.06 583 ARG A C 1
ATOM 4202 O O . ARG A 1 583 ? -25.974 0.407 50.077 1.00 79.06 583 ARG A O 1
ATOM 4209 N N . ALA A 1 584 ? -25.014 1.046 52.005 1.00 78.38 584 ALA A N 1
ATOM 4210 C CA . ALA A 1 584 ? -24.126 2.045 51.438 1.00 78.38 584 ALA A CA 1
ATOM 4211 C C . ALA A 1 584 ? -22.706 1.802 51.950 1.00 78.38 584 ALA A C 1
ATOM 4213 O O . ALA A 1 584 ? -22.480 1.655 53.149 1.00 78.38 584 ALA A O 1
ATOM 4214 N N . MET A 1 585 ? -21.742 1.752 51.042 1.00 75.75 585 MET A N 1
ATOM 4215 C CA . MET A 1 585 ? -20.339 1.517 51.352 1.00 75.75 585 MET A CA 1
ATOM 4216 C C . MET A 1 585 ? -19.480 2.582 50.694 1.00 75.75 585 MET A C 1
ATOM 4218 O O . MET A 1 585 ? -19.688 2.930 49.533 1.00 75.75 585 MET A O 1
ATOM 4222 N N . PHE A 1 586 ? -18.485 3.052 51.435 1.00 79.81 586 PHE A N 1
ATOM 4223 C CA . PHE A 1 586 ? -17.510 4.035 50.994 1.00 79.81 586 PHE A CA 1
ATOM 4224 C C . PHE A 1 586 ? -16.116 3.492 51.275 1.00 79.81 586 PHE A C 1
ATOM 4226 O O . PHE A 1 586 ? -15.820 3.039 52.381 1.00 79.81 586 PHE A O 1
ATOM 4233 N N . ALA A 1 587 ? -15.253 3.530 50.271 1.00 74.00 587 ALA A N 1
ATOM 4234 C CA . ALA A 1 587 ? -13.897 3.026 50.366 1.00 74.00 587 ALA A CA 1
ATOM 4235 C C . ALA A 1 587 ? -12.925 4.048 49.791 1.00 74.00 587 ALA A C 1
ATOM 4237 O O . ALA A 1 587 ? -13.135 4.591 48.704 1.00 74.00 587 ALA A O 1
ATOM 4238 N N . ARG A 1 588 ? -11.820 4.267 50.502 1.00 79.81 588 ARG A N 1
ATOM 4239 C CA . ARG A 1 588 ? -10.633 4.893 49.923 1.00 79.81 588 ARG A CA 1
ATOM 4240 C C . ARG A 1 588 ? -9.620 3.804 49.640 1.00 79.81 588 ARG A C 1
ATOM 4242 O O . ARG A 1 588 ? -9.496 2.836 50.385 1.00 79.81 588 ARG A O 1
ATOM 4249 N N . GLN A 1 589 ? -8.908 3.959 48.546 1.00 72.06 589 GLN A N 1
ATOM 4250 C CA . GLN A 1 589 ? -8.004 2.967 48.012 1.00 72.06 589 GLN A CA 1
ATOM 4251 C C . GLN A 1 589 ? -6.679 3.611 47.682 1.00 72.06 589 GLN A C 1
ATOM 4253 O O . GLN A 1 589 ? -6.651 4.625 46.990 1.00 72.06 589 GLN A O 1
ATOM 4258 N N . ASN A 1 590 ? -5.595 2.983 48.110 1.00 75.75 590 ASN A N 1
ATOM 4259 C CA . ASN A 1 590 ? -4.259 3.349 47.678 1.00 75.75 590 ASN A CA 1
ATOM 4260 C C . ASN A 1 590 ? -3.660 2.136 46.966 1.00 75.75 590 ASN A C 1
ATOM 4262 O O . ASN A 1 590 ? -3.442 1.081 47.567 1.00 75.75 590 ASN A O 1
ATOM 4266 N N . VAL A 1 591 ? -3.430 2.287 45.668 1.00 68.62 591 VAL A N 1
ATOM 4267 C CA . VAL A 1 591 ? -2.902 1.256 44.779 1.00 68.62 591 VAL A CA 1
ATOM 4268 C C . VAL A 1 591 ? -1.505 1.670 44.345 1.00 68.62 591 VAL A C 1
ATOM 4270 O O . VAL A 1 591 ? -1.289 2.774 43.846 1.00 68.62 591 VAL A O 1
ATOM 4273 N N . ARG A 1 592 ? -0.539 0.782 44.547 1.00 70.00 592 ARG A N 1
ATOM 4274 C CA . ARG A 1 592 ? 0.839 0.952 44.098 1.00 70.00 592 ARG A CA 1
ATOM 4275 C C . ARG A 1 592 ? 1.171 -0.153 43.112 1.00 70.00 592 ARG A C 1
ATOM 4277 O O . ARG A 1 592 ? 1.074 -1.327 43.463 1.00 70.00 592 ARG A O 1
ATOM 4284 N N . THR A 1 593 ? 1.605 0.235 41.925 1.00 64.81 593 THR A N 1
ATOM 4285 C CA . THR A 1 593 ? 2.017 -0.684 40.864 1.00 64.81 593 THR A CA 1
ATOM 4286 C C . THR A 1 593 ? 3.502 -0.498 40.595 1.00 64.81 593 THR A C 1
ATOM 4288 O O . THR A 1 593 ? 3.997 0.629 40.557 1.00 64.81 593 THR A O 1
ATOM 4291 N N . GLU A 1 594 ? 4.214 -1.605 40.435 1.00 65.12 594 GLU A N 1
ATOM 4292 C CA . GLU A 1 594 ? 5.633 -1.635 40.093 1.00 65.12 594 GLU A CA 1
ATOM 4293 C C . GLU A 1 594 ? 5.863 -2.716 39.039 1.00 65.12 594 GLU A C 1
ATOM 4295 O O . GLU A 1 594 ? 5.409 -3.849 39.215 1.00 65.12 594 GLU A O 1
ATOM 4300 N N . ARG A 1 595 ? 6.540 -2.371 37.945 1.00 58.81 595 ARG A N 1
ATOM 4301 C CA . ARG A 1 595 ? 6.898 -3.307 36.876 1.00 58.81 595 ARG A CA 1
ATOM 4302 C C . ARG A 1 595 ? 8.305 -3.007 36.382 1.00 58.81 595 ARG A C 1
ATOM 4304 O O . ARG A 1 595 ? 8.640 -1.846 36.182 1.00 58.81 595 ARG A O 1
ATOM 4311 N N . SER A 1 596 ? 9.085 -4.049 36.150 1.00 55.84 596 SER A N 1
ATOM 4312 C CA . SER A 1 596 ? 10.344 -3.976 35.420 1.00 55.84 596 SER A CA 1
ATOM 4313 C C . SER A 1 596 ? 10.072 -4.302 33.953 1.00 55.84 596 SER A C 1
ATOM 4315 O O . SER A 1 596 ? 9.415 -5.298 33.641 1.00 55.84 596 SER A O 1
ATOM 4317 N N . LEU A 1 597 ? 10.515 -3.427 33.059 1.00 48.75 597 LEU A N 1
ATOM 4318 C CA . LEU A 1 597 ? 10.419 -3.584 31.618 1.00 48.75 597 LEU A CA 1
ATOM 4319 C C . LEU A 1 597 ? 11.831 -3.868 31.099 1.00 48.75 597 LEU A C 1
ATOM 4321 O O . LEU A 1 597 ? 12.715 -3.030 31.225 1.00 48.75 597 LEU A O 1
ATOM 4325 N N . ALA A 1 598 ? 12.047 -5.059 30.551 1.00 42.88 598 ALA A N 1
ATOM 4326 C CA . ALA A 1 598 ? 13.259 -5.367 29.802 1.00 42.88 598 ALA A CA 1
ATOM 4327 C C . ALA A 1 598 ? 12.919 -5.272 28.312 1.00 42.88 598 ALA A C 1
ATOM 4329 O O . ALA A 1 598 ? 11.973 -5.925 27.859 1.00 42.88 598 ALA A O 1
ATOM 4330 N N . ILE A 1 599 ? 13.650 -4.430 27.586 1.00 38.75 599 ILE A N 1
ATOM 4331 C CA . ILE A 1 599 ? 13.605 -4.339 26.125 1.00 38.75 599 ILE A CA 1
ATOM 4332 C C . ILE A 1 599 ? 14.942 -4.896 25.636 1.00 38.75 599 ILE A C 1
ATOM 4334 O O . ILE A 1 599 ? 15.985 -4.466 26.121 1.00 38.75 599 ILE A O 1
ATOM 4338 N N . ASP A 1 600 ? 14.921 -5.861 24.717 1.00 36.44 600 ASP A N 1
ATOM 4339 C CA . ASP A 1 600 ? 16.155 -6.450 24.190 1.00 36.44 600 ASP A CA 1
ATOM 4340 C C . ASP A 1 600 ? 17.030 -5.358 23.550 1.00 36.44 600 ASP A C 1
ATOM 4342 O O . ASP A 1 600 ? 16.575 -4.607 22.688 1.00 36.44 600 ASP A O 1
ATOM 4346 N N . GLY A 1 601 ? 18.279 -5.244 24.014 1.00 34.59 601 GLY A N 1
ATOM 4347 C CA . GLY A 1 601 ? 19.227 -4.211 23.579 1.00 34.59 601 GLY A CA 1
ATOM 4348 C C . GLY A 1 601 ? 19.213 -2.898 24.380 1.00 34.59 601 GLY A C 1
ATOM 4349 O O . GLY A 1 601 ? 19.998 -2.009 24.060 1.00 34.59 601 GLY A O 1
ATOM 4350 N N . LEU A 1 602 ? 18.381 -2.764 25.422 1.00 34.81 602 LEU A N 1
ATOM 4351 C CA . LEU A 1 602 ? 18.370 -1.616 26.343 1.00 34.81 602 LEU A CA 1
ATOM 4352 C C . LEU A 1 602 ? 18.407 -2.078 27.807 1.00 34.81 602 LEU A C 1
ATOM 4354 O O . LEU A 1 602 ? 17.886 -3.142 28.150 1.00 34.81 602 LEU A O 1
ATOM 4358 N N . ASP A 1 603 ? 18.992 -1.260 28.686 1.00 40.19 603 ASP A N 1
ATOM 4359 C CA . ASP A 1 603 ? 18.999 -1.544 30.123 1.00 40.19 603 ASP A CA 1
ATOM 4360 C C . ASP A 1 603 ? 17.561 -1.631 30.674 1.00 40.19 603 ASP A C 1
ATOM 4362 O O . ASP A 1 603 ? 16.695 -0.831 30.301 1.00 40.19 603 ASP A O 1
ATOM 4366 N N . PRO A 1 604 ? 17.266 -2.598 31.564 1.00 50.69 604 PRO A N 1
ATOM 4367 C CA . PRO A 1 604 ? 15.916 -2.809 32.063 1.00 50.69 604 PRO A CA 1
ATOM 4368 C C . PRO A 1 604 ? 15.434 -1.619 32.904 1.00 50.69 604 PRO A C 1
ATOM 4370 O O . PRO A 1 604 ? 15.928 -1.359 34.004 1.00 50.69 604 PRO A O 1
ATOM 4373 N N . GLY A 1 605 ? 14.408 -0.930 32.406 1.00 51.28 605 GLY A N 1
ATOM 4374 C CA . GLY A 1 605 ? 13.736 0.159 33.101 1.00 51.28 605 GLY A CA 1
ATOM 4375 C C . GLY A 1 605 ? 12.761 -0.347 34.166 1.00 51.28 605 GLY A C 1
ATOM 4376 O O . GLY A 1 605 ? 12.201 -1.441 34.074 1.00 51.28 605 GLY A O 1
ATOM 4377 N N . THR A 1 606 ? 12.519 0.442 35.213 1.00 57.69 606 THR A N 1
ATOM 4378 C CA . THR A 1 606 ? 11.460 0.160 36.199 1.00 57.69 606 THR A CA 1
ATOM 4379 C C . THR A 1 606 ? 10.416 1.266 36.184 1.00 57.69 606 THR A C 1
ATOM 4381 O O . THR A 1 606 ? 10.732 2.432 36.419 1.00 57.69 606 THR A O 1
ATOM 4384 N N . VAL A 1 607 ? 9.156 0.888 35.975 1.00 55.53 607 VAL A N 1
ATOM 4385 C CA . VAL A 1 607 ? 7.992 1.775 36.030 1.00 55.53 607 VAL A CA 1
ATOM 4386 C C . VAL A 1 607 ? 7.332 1.663 37.396 1.00 55.53 607 VAL A C 1
ATOM 4388 O O . VAL A 1 607 ? 6.945 0.574 37.839 1.00 55.53 607 VAL A O 1
ATOM 4391 N N . ARG A 1 608 ? 7.153 2.806 38.064 1.00 63.19 608 ARG A N 1
ATOM 4392 C CA . ARG A 1 608 ? 6.417 2.900 39.330 1.00 63.19 608 ARG A CA 1
ATOM 4393 C C . ARG A 1 608 ? 5.245 3.857 39.183 1.00 63.19 608 ARG A C 1
ATOM 4395 O O . ARG A 1 608 ? 5.416 5.010 38.806 1.00 63.19 608 ARG A O 1
ATOM 4402 N N . ALA A 1 609 ? 4.061 3.388 39.565 1.00 61.31 609 ALA A N 1
ATOM 4403 C CA . ALA A 1 609 ? 2.845 4.189 39.564 1.00 61.31 609 ALA A CA 1
ATOM 4404 C C . ALA A 1 609 ? 2.164 4.150 40.936 1.00 61.31 609 ALA A C 1
ATOM 4406 O O . ALA A 1 609 ? 2.101 3.106 41.600 1.00 61.31 609 ALA A O 1
ATOM 4407 N N . ARG A 1 610 ? 1.627 5.298 41.357 1.00 65.50 610 ARG A N 1
ATOM 4408 C CA . ARG A 1 610 ? 0.744 5.410 42.521 1.00 65.50 610 ARG A CA 1
ATOM 4409 C C . ARG A 1 610 ? -0.614 5.914 42.066 1.00 65.50 610 ARG A C 1
ATOM 4411 O O . ARG A 1 610 ? -0.715 6.858 41.293 1.00 65.50 610 ARG A O 1
ATOM 4418 N N . ARG A 1 611 ? -1.663 5.269 42.553 1.00 67.69 611 ARG A N 1
ATOM 4419 C CA . ARG A 1 611 ? -3.043 5.573 42.195 1.00 67.69 611 ARG A CA 1
ATOM 4420 C C . ARG A 1 611 ? -3.893 5.561 43.448 1.00 67.69 611 ARG A C 1
ATOM 4422 O O . ARG A 1 611 ? -3.906 4.581 44.188 1.00 67.69 611 ARG A O 1
ATOM 4429 N N . ASN A 1 612 ? -4.629 6.637 43.655 1.00 67.62 612 ASN A N 1
ATOM 4430 C CA . ASN A 1 612 ? -5.606 6.759 44.718 1.00 67.62 612 ASN A CA 1
ATOM 4431 C C . ASN A 1 612 ? -6.998 6.635 44.102 1.00 67.62 612 ASN A C 1
ATOM 4433 O O . ASN A 1 612 ? -7.336 7.383 43.188 1.00 67.62 612 ASN A O 1
ATOM 4437 N N . ALA A 1 613 ? -7.811 5.708 44.592 1.00 65.19 613 ALA A N 1
ATOM 4438 C CA . ALA A 1 613 ? -9.194 5.567 44.157 1.00 65.19 613 ALA A CA 1
ATOM 4439 C C . ALA A 1 613 ? -10.165 5.829 45.312 1.00 65.19 613 ALA A C 1
ATOM 4441 O O . ALA A 1 613 ? -9.907 5.516 46.476 1.00 65.19 613 ALA A O 1
ATOM 4442 N N . LEU A 1 614 ? -11.287 6.449 44.980 1.00 71.19 614 LEU A N 1
ATOM 4443 C CA . LEU A 1 614 ? -12.438 6.649 45.841 1.00 71.19 614 LEU A CA 1
ATOM 4444 C C . LEU A 1 614 ? -13.588 5.851 45.248 1.00 71.19 614 LEU A C 1
ATOM 4446 O O . LEU A 1 614 ? -14.006 6.073 44.113 1.00 71.19 614 LEU A O 1
ATOM 4450 N N . GLY A 1 615 ? -14.084 4.904 46.022 1.00 66.81 615 GLY A N 1
ATOM 4451 C CA . GLY A 1 615 ? -15.173 4.033 45.634 1.00 66.81 615 GLY A CA 1
ATOM 4452 C C . GLY A 1 615 ? -16.388 4.261 46.516 1.00 66.81 615 GLY A C 1
ATOM 4453 O O . GLY A 1 615 ? -16.253 4.392 47.734 1.00 66.81 615 GLY A O 1
ATOM 4454 N N . SER A 1 616 ? -17.575 4.252 45.920 1.00 71.44 616 SER A N 1
ATOM 4455 C CA . SER A 1 616 ? -18.817 4.094 46.671 1.00 71.44 616 SER A CA 1
ATOM 4456 C C . SER A 1 616 ? -19.759 3.109 45.990 1.00 71.44 616 SER A C 1
ATOM 4458 O O . SER A 1 616 ? -19.782 2.967 44.766 1.00 71.44 616 SER A O 1
ATOM 4460 N N . LEU A 1 617 ? -20.524 2.389 46.800 1.00 73.88 617 LEU A N 1
ATOM 4461 C CA . LEU A 1 617 ? -21.546 1.452 46.353 1.00 73.88 617 LEU A CA 1
ATOM 4462 C C . LEU A 1 617 ? -22.791 1.646 47.193 1.00 73.88 617 LEU A C 1
ATOM 4464 O O . LEU A 1 617 ? -22.705 1.679 48.418 1.00 73.88 617 LEU A O 1
ATOM 4468 N N . VAL A 1 618 ? -23.933 1.727 46.526 1.00 75.06 618 VAL A N 1
ATOM 4469 C CA . VAL A 1 618 ? -25.242 1.770 47.163 1.00 75.06 618 VAL A CA 1
ATOM 4470 C C . VAL A 1 618 ? -26.109 0.685 46.542 1.00 75.06 618 VAL A C 1
ATOM 4472 O O . VAL A 1 618 ? -26.370 0.720 45.343 1.00 75.06 618 VAL A O 1
ATOM 4475 N N . ASP A 1 619 ? -26.552 -0.264 47.361 1.00 77.00 619 ASP A N 1
ATOM 4476 C CA . ASP A 1 619 ? -27.458 -1.344 46.975 1.00 77.00 619 ASP A CA 1
ATOM 4477 C C . ASP A 1 619 ? -28.766 -1.231 47.769 1.00 77.00 619 ASP A C 1
ATOM 4479 O O . ASP A 1 619 ? -28.763 -0.956 48.972 1.00 77.00 619 ASP A O 1
ATOM 4483 N N . ALA A 1 620 ? -29.882 -1.504 47.102 1.00 76.31 620 ALA A N 1
ATOM 4484 C CA . ALA A 1 620 ? -31.201 -1.621 47.702 1.00 76.31 620 ALA A CA 1
ATOM 4485 C C . ALA A 1 620 ? -31.910 -2.879 47.182 1.00 76.31 620 ALA A C 1
ATOM 4487 O O . ALA A 1 620 ? -31.783 -3.259 46.016 1.00 76.31 620 ALA A O 1
ATOM 4488 N N . SER A 1 621 ? -32.675 -3.535 48.047 1.00 81.38 621 SER A N 1
ATOM 4489 C CA . SER A 1 621 ? -33.465 -4.710 47.684 1.00 81.38 621 SER A CA 1
ATOM 4490 C C . SER A 1 621 ? -34.752 -4.780 48.488 1.00 81.38 621 SER A C 1
ATOM 4492 O O . SER A 1 621 ? -34.802 -4.342 49.638 1.00 81.38 621 SER A O 1
ATOM 4494 N N . ILE A 1 622 ? -35.785 -5.347 47.871 1.00 80.56 622 ILE A N 1
ATOM 4495 C CA . ILE A 1 622 ? -37.051 -5.693 48.515 1.00 80.56 622 ILE A CA 1
ATOM 4496 C C . ILE A 1 622 ? -37.332 -7.136 48.125 1.00 80.56 622 ILE A C 1
ATOM 4498 O O . ILE A 1 622 ? -37.452 -7.440 46.941 1.00 80.56 622 ILE A O 1
ATOM 4502 N N . GLY A 1 623 ? -37.378 -8.026 49.109 1.00 80.00 623 GLY A N 1
ATOM 4503 C CA . GLY A 1 623 ? -37.463 -9.463 48.895 1.00 80.00 623 GLY A CA 1
ATOM 4504 C C . GLY A 1 623 ? -38.551 -10.124 49.720 1.00 80.00 623 GLY A C 1
ATOM 4505 O O . GLY A 1 623 ? -39.145 -9.523 50.616 1.00 80.00 623 GLY A O 1
ATOM 4506 N N . TYR A 1 624 ? -38.790 -11.394 49.414 1.00 80.81 624 TYR A N 1
ATOM 4507 C CA . TYR A 1 624 ? -39.749 -12.229 50.119 1.00 80.81 624 TYR A CA 1
ATOM 4508 C C . TYR A 1 624 ? -39.068 -13.486 50.668 1.00 80.81 624 TYR A C 1
ATOM 4510 O O . TYR A 1 624 ? -38.224 -14.104 50.011 1.00 80.81 624 TYR A O 1
ATOM 4518 N N . ALA A 1 625 ? -39.415 -13.842 51.898 1.00 78.56 625 ALA A N 1
ATOM 4519 C CA . ALA A 1 625 ? -38.924 -15.003 52.619 1.00 78.56 625 ALA A CA 1
ATOM 4520 C C . ALA A 1 625 ? -40.068 -15.998 52.850 1.00 78.56 625 ALA A C 1
ATOM 4522 O O . ALA A 1 625 ? -41.101 -15.654 53.421 1.00 78.56 625 ALA A O 1
ATOM 4523 N N . ILE A 1 626 ? -39.858 -17.246 52.435 1.00 77.44 626 ILE A N 1
ATOM 4524 C CA . ILE A 1 626 ? -40.776 -18.365 52.657 1.00 77.44 626 ILE A CA 1
ATOM 4525 C C . ILE A 1 626 ? -40.245 -19.168 53.849 1.00 77.44 626 ILE A C 1
ATOM 4527 O O . ILE A 1 626 ? -39.352 -20.018 53.722 1.00 77.44 626 ILE A O 1
ATOM 4531 N N . GLY A 1 627 ? -40.769 -18.846 55.035 1.00 69.06 627 GLY A N 1
ATOM 4532 C CA . GLY A 1 627 ? -40.269 -19.360 56.312 1.00 69.06 627 GLY A CA 1
ATOM 4533 C C . GLY A 1 627 ? -38.773 -19.078 56.510 1.00 69.06 627 GLY A C 1
ATOM 4534 O O . GLY A 1 627 ? -38.230 -18.105 55.991 1.00 69.06 627 GLY A O 1
ATOM 4535 N N . ASN A 1 628 ? -38.078 -19.975 57.213 1.00 61.78 628 ASN A N 1
ATOM 4536 C CA . ASN A 1 628 ? -36.620 -19.894 57.396 1.00 61.78 628 ASN A CA 1
ATOM 4537 C C . ASN A 1 628 ? -35.821 -20.566 56.263 1.00 61.78 628 ASN A C 1
ATOM 4539 O O . ASN A 1 628 ? -34.597 -20.655 56.351 1.00 61.78 628 ASN A O 1
ATOM 4543 N N . ARG A 1 629 ? -36.501 -21.074 55.223 1.00 67.56 629 ARG A N 1
ATOM 4544 C CA . ARG A 1 629 ? -35.913 -21.995 54.239 1.00 67.56 629 ARG A CA 1
ATOM 4545 C C . ARG A 1 629 ? -35.514 -21.349 52.925 1.00 67.56 629 ARG A C 1
ATOM 4547 O O . ARG A 1 629 ? -34.566 -21.834 52.325 1.00 67.56 629 ARG A O 1
ATOM 4554 N N . LEU A 1 630 ? -36.211 -20.320 52.451 1.00 81.19 630 LEU A N 1
ATOM 4555 C CA . LEU A 1 630 ? -35.925 -19.720 51.145 1.00 81.19 630 LEU A CA 1
ATOM 4556 C C . LEU A 1 630 ? -36.163 -18.214 51.172 1.00 81.19 630 LEU A C 1
ATOM 4558 O O . LEU A 1 630 ? -37.221 -17.755 51.592 1.00 81.19 630 LEU A O 1
ATOM 4562 N N . ARG A 1 631 ? -35.185 -17.449 50.697 1.00 81.69 631 ARG A N 1
ATOM 4563 C CA . ARG A 1 631 ? -35.262 -16.001 50.502 1.00 81.69 631 ARG A CA 1
ATOM 4564 C C . ARG A 1 631 ? -34.950 -15.691 49.051 1.00 81.69 631 ARG A C 1
ATOM 4566 O O . ARG A 1 631 ? -33.952 -16.184 48.530 1.00 81.69 631 ARG A O 1
ATOM 4573 N N . ILE A 1 632 ? -35.783 -14.862 48.435 1.00 83.56 632 ILE A N 1
ATOM 4574 C CA . ILE A 1 632 ? -35.600 -14.384 47.066 1.00 83.56 632 ILE A CA 1
ATOM 4575 C C . ILE A 1 632 ? -35.733 -12.864 47.092 1.00 83.56 632 ILE A C 1
ATOM 4577 O O . ILE A 1 632 ? -36.743 -12.338 47.562 1.00 83.56 632 ILE A O 1
ATOM 4581 N N . ALA A 1 633 ? -34.716 -12.156 46.609 1.00 82.25 633 ALA A N 1
ATOM 4582 C CA . ALA A 1 633 ? -34.701 -10.700 46.584 1.00 82.25 633 ALA A CA 1
ATOM 4583 C C . ALA A 1 633 ? -34.158 -10.175 45.250 1.00 82.25 633 ALA A C 1
ATOM 4585 O O . ALA A 1 633 ? -32.982 -10.407 44.953 1.00 82.25 633 ALA A O 1
ATOM 4586 N N . PRO A 1 634 ? -34.957 -9.452 44.445 1.00 85.81 634 PRO A N 1
ATOM 4587 C CA . PRO A 1 634 ? -34.401 -8.575 43.430 1.00 85.81 634 PRO A CA 1
ATOM 4588 C C . PRO A 1 634 ? -33.570 -7.478 44.101 1.00 85.81 634 PRO A C 1
ATOM 4590 O O . PRO A 1 634 ? -33.967 -6.892 45.110 1.00 85.81 634 PRO A O 1
ATOM 4593 N N . VAL A 1 635 ? -32.408 -7.198 43.527 1.00 81.06 635 VAL A N 1
ATOM 4594 C CA . VAL A 1 635 ? -31.457 -6.214 44.037 1.00 81.06 635 VAL A CA 1
ATOM 4595 C C . VAL A 1 635 ? -31.146 -5.224 42.928 1.00 81.06 635 VAL A C 1
ATOM 4597 O O . VAL A 1 635 ? -30.799 -5.626 41.818 1.00 81.06 635 VAL A O 1
ATOM 4600 N N . ALA A 1 636 ? -31.225 -3.936 43.238 1.00 83.50 636 ALA A N 1
ATOM 4601 C CA . ALA A 1 636 ? -30.810 -2.858 42.355 1.00 83.50 636 ALA A CA 1
ATOM 4602 C C . ALA A 1 636 ? -29.796 -1.966 43.074 1.00 83.50 636 ALA A C 1
ATOM 4604 O O . ALA A 1 636 ? -29.895 -1.744 44.279 1.00 83.50 636 ALA A O 1
ATOM 4605 N N . GLY A 1 637 ? -28.814 -1.448 42.348 1.00 81.06 637 GLY A N 1
ATOM 4606 C CA . GLY A 1 637 ? -27.778 -0.626 42.956 1.00 81.06 637 GLY A CA 1
ATOM 4607 C C . GLY A 1 637 ? -27.049 0.270 41.973 1.00 81.06 637 GLY A C 1
ATOM 4608 O O . GLY A 1 637 ? -27.099 0.079 40.756 1.00 81.06 637 GLY A O 1
ATOM 4609 N N . LEU A 1 638 ? -26.345 1.244 42.538 1.00 79.88 638 LEU A N 1
ATOM 4610 C CA . LEU A 1 638 ? -25.449 2.149 41.836 1.00 79.88 638 LEU A CA 1
ATOM 4611 C C . LEU A 1 638 ? -24.062 2.060 42.460 1.00 79.88 638 LEU A C 1
ATOM 4613 O O . LEU A 1 638 ? -23.900 2.082 43.681 1.00 79.88 638 LEU A O 1
ATOM 4617 N N . ARG A 1 639 ? -23.044 2.000 41.610 1.00 79.25 639 ARG A N 1
ATOM 4618 C CA . ARG A 1 639 ? -21.644 1.996 42.016 1.00 79.25 639 ARG A CA 1
ATOM 4619 C C . ARG A 1 639 ? -20.927 3.160 41.367 1.00 79.25 639 ARG A C 1
ATOM 4621 O O . ARG A 1 639 ? -20.897 3.255 40.147 1.00 79.25 639 ARG A O 1
ATOM 4628 N N . PHE A 1 640 ? -20.286 3.993 42.172 1.00 78.69 640 PHE A N 1
ATOM 4629 C CA . PHE A 1 640 ? -19.395 5.034 41.692 1.00 78.69 640 PHE A CA 1
ATOM 4630 C C . PHE A 1 640 ? -17.937 4.660 41.960 1.00 78.69 640 PHE A C 1
ATOM 4632 O O . PHE A 1 640 ? -17.586 4.049 42.972 1.00 78.69 640 PHE A O 1
ATOM 4639 N N . THR A 1 641 ? -17.056 5.000 41.030 1.00 72.81 641 THR A N 1
ATOM 4640 C CA . THR A 1 641 ? -15.614 4.796 41.166 1.00 72.81 641 THR A CA 1
ATOM 4641 C C . THR A 1 641 ? -14.894 5.993 40.564 1.00 72.81 641 THR A C 1
ATOM 4643 O O . THR A 1 641 ? -15.007 6.259 39.370 1.00 72.81 641 THR A O 1
ATOM 4646 N N . GLY A 1 642 ? -14.186 6.741 41.404 1.00 71.69 642 GLY A N 1
ATOM 4647 C CA . GLY A 1 642 ? -13.350 7.868 41.021 1.00 71.69 642 GLY A CA 1
ATOM 4648 C C . GLY A 1 642 ? -11.881 7.528 41.224 1.00 71.69 642 GLY A C 1
ATOM 4649 O O . GLY A 1 642 ? -11.476 7.255 42.348 1.00 71.69 642 GLY A O 1
ATOM 4650 N N . ASN A 1 643 ? -11.074 7.572 40.170 1.00 68.88 643 ASN A N 1
ATOM 4651 C CA . ASN A 1 643 ? -9.659 7.224 40.243 1.00 68.88 643 ASN A CA 1
ATOM 4652 C C . ASN A 1 643 ? -8.789 8.422 39.920 1.00 68.88 643 ASN A C 1
ATOM 4654 O O . ASN A 1 643 ? -9.002 9.088 38.912 1.00 68.88 643 ASN A O 1
ATOM 4658 N N . ASN A 1 644 ? -7.764 8.622 40.733 1.00 69.75 644 ASN A N 1
ATOM 4659 C CA . ASN A 1 644 ? -6.739 9.629 40.550 1.00 69.75 644 ASN A CA 1
ATOM 4660 C C . ASN A 1 644 ? -5.392 8.913 40.479 1.00 69.75 644 ASN A C 1
ATOM 4662 O O . ASN A 1 644 ? -4.956 8.291 41.447 1.00 69.75 644 ASN A O 1
ATOM 4666 N N . VAL A 1 645 ? -4.751 8.968 39.322 1.00 64.44 645 VAL A N 1
ATOM 4667 C CA . VAL A 1 645 ? -3.389 8.478 39.129 1.00 64.44 645 VAL A CA 1
ATOM 4668 C C . VAL A 1 645 ? -2.451 9.651 39.378 1.00 64.44 645 VAL A C 1
ATOM 4670 O O . VAL A 1 645 ? -2.521 10.665 38.675 1.00 64.44 645 VAL A O 1
ATOM 4673 N N . ASP A 1 646 ? -1.614 9.515 40.405 1.00 63.06 646 ASP A N 1
ATOM 4674 C CA . ASP A 1 646 ? -0.495 10.423 40.641 1.00 63.06 646 ASP A CA 1
ATOM 4675 C C . ASP A 1 646 ? 0.601 10.117 39.611 1.00 63.06 646 ASP A C 1
ATOM 4677 O O . ASP A 1 646 ? 0.629 9.012 39.063 1.00 63.06 646 ASP A O 1
ATOM 4681 N N . ARG A 1 647 ? 1.497 11.080 39.350 1.00 62.97 647 ARG A N 1
ATOM 4682 C CA . ARG A 1 647 ? 2.544 10.965 38.323 1.00 62.97 647 ARG A CA 1
ATOM 4683 C C . ARG A 1 647 ? 3.190 9.572 38.338 1.00 62.97 647 ARG A C 1
ATOM 4685 O O . ARG A 1 647 ? 3.717 9.150 39.369 1.00 62.97 647 ARG A O 1
ATOM 4692 N N . ALA A 1 648 ? 3.108 8.859 37.218 1.00 60.59 648 ALA A N 1
ATOM 4693 C CA . ALA A 1 648 ? 3.791 7.582 37.036 1.00 60.59 648 ALA A CA 1
ATOM 4694 C C . ALA A 1 648 ? 5.028 7.837 36.191 1.00 60.59 648 ALA A C 1
ATOM 4696 O O . ALA A 1 648 ? 4.933 8.546 35.199 1.00 60.59 648 ALA A O 1
ATOM 4697 N N . GLU A 1 649 ? 6.173 7.306 36.585 1.00 59.78 649 GLU A N 1
ATOM 4698 C CA . GLU A 1 649 ? 7.438 7.600 35.917 1.00 59.78 649 GLU A CA 1
ATOM 4699 C C . GLU A 1 649 ? 8.234 6.312 35.773 1.00 59.78 649 GLU A C 1
ATOM 4701 O O . GLU A 1 649 ? 8.379 5.524 36.719 1.00 59.78 649 GLU A O 1
ATOM 4706 N N . GLU A 1 650 ? 8.673 6.071 34.548 1.00 53.97 650 GLU A N 1
ATOM 4707 C CA . GLU A 1 650 ? 9.691 5.090 34.236 1.00 53.97 650 GLU A CA 1
ATOM 4708 C C . GLU A 1 650 ? 11.065 5.621 34.650 1.00 53.97 650 GLU A C 1
ATOM 4710 O O . GLU A 1 650 ? 11.323 6.820 34.652 1.00 53.97 650 GLU A O 1
ATOM 4715 N N . SER A 1 651 ? 11.950 4.722 35.054 1.00 55.00 651 SER A N 1
ATOM 4716 C CA . SER A 1 651 ? 13.311 5.053 35.469 1.00 55.00 651 SER A CA 1
ATOM 4717 C C . SER A 1 651 ? 14.287 4.077 34.830 1.00 55.00 651 SER A C 1
ATOM 4719 O O . SER A 1 651 ? 13.940 2.908 34.663 1.00 55.00 651 SER A O 1
ATOM 4721 N N . GLY A 1 652 ? 15.495 4.545 34.502 1.00 49.12 652 GLY A N 1
ATOM 4722 C CA . GLY A 1 652 ? 16.568 3.707 33.952 1.00 49.12 652 GLY A CA 1
ATOM 4723 C C . GLY A 1 652 ? 16.731 3.745 32.429 1.00 49.12 652 GLY A C 1
ATOM 4724 O O . GLY A 1 652 ? 17.448 2.909 31.902 1.00 49.12 652 GLY A O 1
ATOM 4725 N N . SER A 1 653 ? 16.100 4.691 31.722 1.00 45.22 653 SER A N 1
ATOM 4726 C CA . SER A 1 653 ? 16.279 4.875 30.273 1.00 45.22 653 SER A CA 1
ATOM 4727 C C . SER A 1 653 ? 16.103 6.349 29.862 1.00 45.22 653 SER A C 1
ATOM 4729 O O . SER A 1 653 ? 15.219 7.007 30.416 1.00 45.22 653 SER A O 1
ATOM 4731 N N . PRO A 1 654 ? 16.860 6.864 28.869 1.00 41.62 654 PRO A N 1
ATOM 4732 C CA . PRO A 1 654 ? 16.607 8.168 28.235 1.00 41.62 654 PRO A CA 1
ATOM 4733 C C . PRO A 1 654 ? 15.213 8.274 27.588 1.00 41.62 654 PRO A C 1
ATOM 4735 O O . PRO A 1 654 ? 14.672 9.363 27.425 1.00 41.62 654 PRO A O 1
ATOM 4738 N N . LEU A 1 655 ? 14.592 7.133 27.257 1.00 44.31 655 LEU A N 1
ATOM 4739 C CA . LEU A 1 655 ? 13.231 7.037 26.711 1.00 44.31 655 LEU A CA 1
ATOM 4740 C C . LEU A 1 655 ? 12.157 6.838 27.791 1.00 44.31 655 LEU A C 1
ATOM 4742 O O . LEU A 1 655 ? 11.015 6.518 27.462 1.00 44.31 655 LEU A O 1
ATOM 4746 N N . ALA A 1 656 ? 12.503 7.006 29.071 1.00 48.44 656 ALA A N 1
ATOM 4747 C CA . ALA A 1 656 ? 11.580 6.795 30.178 1.00 48.44 656 ALA A CA 1
ATOM 4748 C C . ALA A 1 656 ? 10.291 7.610 30.004 1.00 48.44 656 ALA A C 1
ATOM 4750 O O . ALA A 1 656 ? 10.328 8.830 29.857 1.00 48.44 656 ALA A O 1
ATOM 4751 N N . LEU A 1 657 ? 9.137 6.946 30.042 1.00 48.91 657 LEU A N 1
ATOM 4752 C CA . LEU A 1 657 ? 7.842 7.609 29.935 1.00 48.91 657 LEU A CA 1
ATOM 4753 C C . LEU A 1 657 ? 7.339 8.076 31.313 1.00 48.91 657 LEU A C 1
ATOM 4755 O O . LEU A 1 657 ? 7.291 7.307 32.276 1.00 48.91 657 LEU A O 1
ATOM 4759 N N . ALA A 1 658 ? 6.884 9.325 31.403 1.00 55.44 658 ALA A N 1
ATOM 4760 C CA . ALA A 1 658 ? 6.202 9.879 32.565 1.00 55.44 658 ALA A CA 1
ATOM 4761 C C . ALA A 1 658 ? 4.747 10.240 32.236 1.00 55.44 658 ALA A C 1
ATOM 4763 O O . ALA A 1 658 ? 4.474 11.009 31.322 1.00 55.44 658 ALA A O 1
ATOM 4764 N N . ILE A 1 659 ? 3.798 9.717 33.007 1.00 59.75 659 ILE A N 1
ATOM 4765 C CA . ILE A 1 659 ? 2.382 10.092 32.987 1.00 59.75 659 ILE A CA 1
ATOM 4766 C C . ILE A 1 659 ? 2.182 11.211 34.002 1.00 59.75 659 ILE A C 1
ATOM 4768 O O . ILE A 1 659 ? 2.440 11.002 35.182 1.00 59.75 659 ILE A O 1
ATOM 4772 N N . ASP A 1 660 ? 1.682 12.373 33.583 1.00 59.53 660 ASP A N 1
ATOM 4773 C CA . ASP A 1 660 ? 1.679 13.562 34.447 1.00 59.53 660 ASP A CA 1
ATOM 4774 C C . ASP A 1 660 ? 0.564 13.605 35.488 1.00 59.53 660 ASP A C 1
ATOM 4776 O O . ASP A 1 660 ? 0.809 13.977 36.638 1.00 59.53 660 ASP A O 1
ATOM 4780 N N . ARG A 1 661 ? -0.665 13.261 35.093 1.00 62.56 661 ARG A N 1
ATOM 4781 C CA . ARG A 1 661 ? -1.829 13.113 35.978 1.00 62.56 661 ARG A CA 1
ATOM 4782 C C . ARG A 1 661 ? -3.020 12.599 35.181 1.00 62.56 661 ARG A C 1
ATOM 4784 O O . ARG A 1 661 ? -3.253 13.036 34.054 1.00 62.56 661 ARG A O 1
ATOM 4791 N N . ARG A 1 662 ? -3.823 11.727 35.789 1.00 64.00 662 ARG A N 1
ATOM 4792 C CA . ARG A 1 662 ? -5.092 11.278 35.206 1.00 64.00 662 ARG A CA 1
ATOM 4793 C C . ARG A 1 662 ? -6.154 11.153 36.284 1.00 64.00 662 ARG A C 1
ATOM 4795 O O . ARG A 1 662 ? -5.936 10.524 37.313 1.00 64.00 662 ARG A O 1
ATOM 4802 N N . HIS A 1 663 ? -7.318 11.722 36.018 1.00 69.00 663 HIS A N 1
ATOM 4803 C CA . HIS A 1 663 ? -8.528 11.479 36.801 1.00 69.00 663 HIS A CA 1
ATOM 4804 C C . HIS A 1 663 ? -9.416 10.507 36.023 1.00 69.00 663 HIS A C 1
ATOM 4806 O O . HIS A 1 663 ? -9.214 10.337 34.838 1.00 69.00 663 HIS A O 1
ATOM 4812 N N . SER A 1 664 ? -10.365 9.808 36.616 1.00 69.19 664 SER A N 1
ATOM 4813 C CA . SER A 1 664 ? -11.423 9.117 35.869 1.00 69.19 664 SER A CA 1
ATOM 4814 C C . SER A 1 664 ? -12.597 8.897 36.795 1.00 69.19 664 SER A C 1
ATOM 4816 O O . SER A 1 664 ? -12.406 8.686 37.991 1.00 69.19 664 SER A O 1
ATOM 4818 N N . HIS A 1 665 ? -13.805 8.967 36.257 1.00 76.88 665 HIS A N 1
ATOM 4819 C CA . HIS A 1 665 ? -15.024 8.778 37.027 1.00 76.88 665 HIS A CA 1
ATOM 4820 C C . HIS A 1 665 ? -15.940 7.825 36.288 1.00 76.88 665 HIS A C 1
ATOM 4822 O O . HIS A 1 665 ? -16.262 8.052 35.123 1.00 76.88 665 HIS A O 1
ATOM 4828 N N . ARG A 1 666 ? -16.386 6.786 36.985 1.00 75.00 666 ARG A N 1
ATOM 4829 C CA . ARG A 1 666 ? -17.295 5.783 36.454 1.00 75.00 666 ARG A CA 1
ATOM 4830 C C . ARG A 1 666 ? -18.506 5.624 37.356 1.00 75.00 666 ARG A C 1
ATOM 4832 O O . ARG A 1 666 ? -18.367 5.618 38.579 1.00 75.00 666 ARG A O 1
ATOM 4839 N N . LEU A 1 667 ? -19.670 5.472 36.739 1.00 79.69 667 LEU A N 1
ATOM 4840 C CA . LEU A 1 667 ? -20.929 5.141 37.386 1.00 79.69 667 LEU A CA 1
ATOM 4841 C C . LEU A 1 667 ? -21.516 3.892 36.723 1.00 79.69 667 LEU A C 1
ATOM 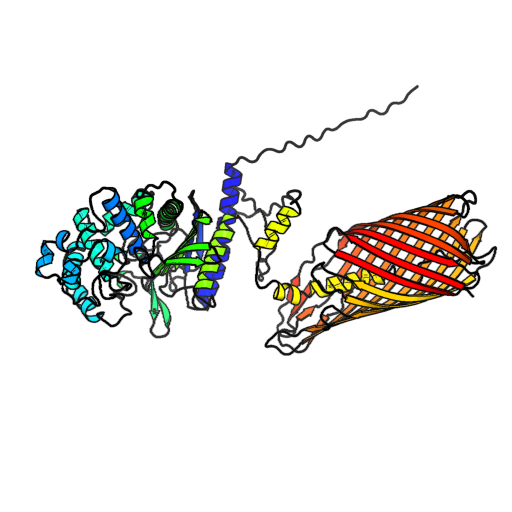4843 O O . LEU A 1 667 ? -21.803 3.902 35.526 1.00 79.69 667 LEU A O 1
ATOM 4847 N N . ASP A 1 668 ? -21.709 2.840 37.511 1.00 79.12 668 ASP A N 1
ATOM 4848 C CA . ASP A 1 668 ? -22.297 1.575 37.082 1.00 79.12 668 ASP A CA 1
ATOM 4849 C C . ASP A 1 668 ? -23.673 1.389 37.730 1.00 79.12 668 ASP A C 1
ATOM 4851 O O . ASP A 1 668 ? -23.832 1.582 38.936 1.00 79.12 668 ASP A O 1
ATOM 4855 N N . ALA A 1 669 ? -24.658 0.975 36.938 1.00 82.50 669 ALA A N 1
ATOM 4856 C CA . ALA A 1 669 ? -25.944 0.485 37.407 1.00 82.50 669 ALA A CA 1
ATOM 4857 C C . ALA A 1 669 ? -25.925 -1.043 37.451 1.00 82.50 669 ALA A C 1
ATOM 4859 O O . ALA A 1 669 ? -25.456 -1.689 36.516 1.00 82.50 669 ALA A O 1
ATOM 4860 N N . ARG A 1 670 ? -26.451 -1.632 38.525 1.00 84.81 670 ARG A N 1
ATOM 4861 C CA . ARG A 1 670 ? -26.578 -3.085 38.668 1.00 84.81 670 ARG A CA 1
ATOM 4862 C C . ARG A 1 670 ? -28.001 -3.478 39.014 1.00 84.81 670 ARG A C 1
ATOM 4864 O O . ARG A 1 670 ? -28.637 -2.834 39.842 1.00 84.81 670 ARG A O 1
ATOM 4871 N N . ALA A 1 671 ? -28.462 -4.559 38.406 1.00 86.19 671 ALA A N 1
ATOM 4872 C CA . ALA A 1 671 ? -29.746 -5.180 38.682 1.00 86.19 671 ALA A CA 1
ATOM 4873 C C . ALA A 1 671 ? -29.559 -6.696 38.717 1.00 86.19 671 ALA A C 1
ATOM 4875 O O . ALA A 1 671 ? -28.845 -7.258 37.887 1.00 86.19 671 ALA A O 1
ATOM 4876 N N . GLY A 1 6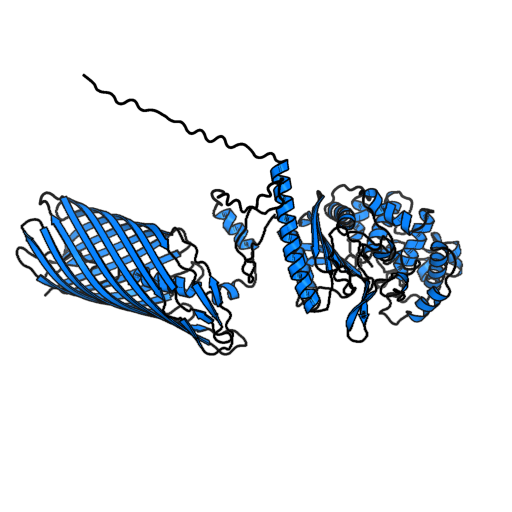72 ? -30.153 -7.368 39.691 1.00 87.25 672 GLY A N 1
ATOM 4877 C CA . GLY A 1 672 ? -29.903 -8.784 39.897 1.00 87.25 672 GLY A CA 1
ATOM 4878 C C . GLY A 1 672 ? -30.881 -9.462 40.833 1.00 87.25 672 GLY A C 1
ATOM 4879 O O . GLY A 1 672 ? -31.853 -8.863 41.287 1.00 87.25 672 GLY A O 1
ATOM 4880 N N . LEU A 1 673 ? -30.586 -10.723 41.123 1.00 86.12 673 LEU A N 1
ATOM 4881 C CA . LEU A 1 673 ? -31.356 -11.586 42.003 1.00 86.12 673 LEU A CA 1
ATOM 4882 C C . LEU A 1 673 ? -30.429 -12.205 43.048 1.00 86.12 673 LEU A C 1
ATOM 4884 O O . LEU A 1 673 ? -29.374 -12.735 42.705 1.00 86.12 673 LEU A O 1
ATOM 4888 N N . SER A 1 674 ? -30.846 -12.161 44.308 1.00 84.19 674 SER A N 1
ATOM 4889 C CA . SER A 1 674 ? -30.240 -12.896 45.416 1.00 84.19 674 SER A CA 1
ATOM 4890 C C . SER A 1 674 ? -31.190 -14.007 45.850 1.00 84.19 674 SER A C 1
ATOM 4892 O O . SER A 1 674 ? -32.375 -13.761 46.094 1.00 84.19 674 SER A O 1
ATOM 4894 N N . VAL A 1 675 ? -30.675 -15.232 45.924 1.00 84.50 675 VAL A N 1
ATOM 4895 C CA . VAL A 1 675 ? -31.389 -16.416 46.397 1.00 84.50 675 VAL A CA 1
ATOM 4896 C C . VAL A 1 675 ? -30.578 -17.044 47.516 1.00 84.50 675 VAL A C 1
ATOM 4898 O O . VAL A 1 675 ? -29.405 -17.362 47.336 1.00 84.50 675 VAL A O 1
ATOM 4901 N N . ALA A 1 676 ? -31.197 -17.247 48.673 1.00 83.06 676 ALA A N 1
ATOM 4902 C CA . ALA A 1 676 ? -30.556 -17.903 49.806 1.00 83.06 676 ALA A CA 1
ATOM 4903 C C . ALA A 1 676 ? -31.486 -18.939 50.429 1.00 83.06 676 ALA A C 1
ATOM 4905 O O . ALA A 1 676 ? -32.689 -18.710 50.559 1.00 83.06 676 ALA A O 1
ATOM 4906 N N . THR A 1 677 ? -30.917 -20.064 50.847 1.00 83.88 677 THR A N 1
ATOM 4907 C CA . THR A 1 677 ? -31.623 -21.111 51.590 1.00 83.88 677 THR A CA 1
ATOM 4908 C C . THR A 1 677 ? -30.956 -21.354 52.936 1.00 83.88 677 THR A C 1
ATOM 4910 O O . THR A 1 677 ? -29.845 -20.885 53.157 1.00 83.88 677 THR A O 1
ATOM 4913 N N . GLY A 1 678 ? -31.646 -22.010 53.868 1.00 82.56 678 GLY A N 1
ATOM 4914 C CA . GLY A 1 678 ? -31.150 -22.244 55.220 1.00 82.56 678 GLY A CA 1
ATOM 4915 C C . GLY A 1 678 ? -31.643 -23.561 55.804 1.00 82.56 678 GLY A C 1
ATOM 4916 O O . GLY A 1 678 ? -32.832 -23.876 55.717 1.00 82.56 678 GLY A O 1
ATOM 4917 N N . PHE A 1 679 ? -30.737 -24.313 56.426 1.00 83.69 679 PHE A N 1
ATOM 4918 C CA . PHE A 1 679 ? -31.059 -25.515 57.193 1.00 83.69 679 PHE A CA 1
ATOM 4919 C C . PHE A 1 679 ? -30.137 -25.661 58.408 1.00 83.69 679 PHE A C 1
ATOM 4921 O O . PHE A 1 679 ? -28.995 -25.203 58.405 1.00 83.69 679 PHE A O 1
ATOM 4928 N N . ALA A 1 680 ? -30.644 -26.295 59.464 1.00 83.69 680 ALA A N 1
ATOM 4929 C CA . ALA A 1 680 ? -29.866 -26.577 60.664 1.00 83.69 680 ALA A CA 1
ATOM 4930 C C . ALA A 1 680 ? -29.093 -27.894 60.505 1.00 83.69 680 ALA A C 1
ATOM 4932 O O . ALA A 1 680 ? -29.662 -28.896 60.073 1.00 83.69 680 ALA A O 1
ATOM 4933 N N . LEU A 1 681 ? -27.818 -27.902 60.891 1.00 82.69 681 LEU A N 1
ATOM 4934 C CA . LEU A 1 681 ? -26.968 -29.088 60.951 1.00 82.69 681 LEU A CA 1
ATOM 4935 C C . LEU A 1 681 ? -26.062 -28.995 62.185 1.00 82.69 681 LEU A C 1
ATOM 4937 O O . LEU A 1 681 ? -25.273 -28.062 62.304 1.00 82.69 681 LEU A O 1
ATOM 4941 N N . GLY A 1 682 ? -26.185 -29.944 63.119 1.00 79.19 682 GLY A N 1
ATOM 4942 C CA . GLY A 1 682 ? -25.309 -30.019 64.299 1.00 79.19 682 GLY A CA 1
ATOM 4943 C C . GLY A 1 682 ? -25.331 -28.775 65.203 1.00 79.19 682 GLY A C 1
ATOM 4944 O O . GLY A 1 682 ? -24.300 -28.410 65.753 1.00 79.19 682 GLY A O 1
ATOM 4945 N N . GLY A 1 683 ? -26.474 -28.086 65.317 1.00 78.38 683 GLY A N 1
ATOM 4946 C CA . GLY A 1 683 ? -26.606 -26.838 66.089 1.00 78.38 683 GLY A CA 1
ATOM 4947 C C . GLY A 1 683 ? -26.145 -25.572 65.354 1.00 78.38 683 GLY A C 1
ATOM 4948 O O . GLY A 1 683 ? -26.415 -24.471 65.828 1.00 78.38 683 GLY A O 1
ATOM 4949 N N . ALA A 1 684 ? -25.526 -25.708 64.178 1.00 78.12 684 ALA A N 1
ATOM 4950 C CA . ALA A 1 684 ? -25.199 -24.597 63.294 1.00 78.12 684 ALA A CA 1
ATOM 4951 C C . ALA A 1 684 ? -26.276 -24.408 62.213 1.00 78.12 684 ALA A C 1
ATOM 4953 O O . ALA A 1 684 ? -26.877 -25.366 61.726 1.00 78.12 684 ALA A O 1
ATOM 4954 N N . MET A 1 685 ? -26.515 -23.165 61.808 1.00 80.19 685 MET A N 1
ATOM 4955 C CA . MET A 1 685 ? -27.383 -22.818 60.687 1.00 80.19 685 MET A CA 1
ATOM 4956 C C . MET A 1 685 ? -26.537 -22.634 59.427 1.00 80.19 685 MET A C 1
ATOM 4958 O O . MET A 1 685 ? -25.764 -21.681 59.332 1.00 80.19 685 MET A O 1
ATOM 4962 N N . ILE A 1 686 ? -26.699 -23.528 58.454 1.00 82.06 686 ILE A N 1
ATOM 4963 C CA . ILE A 1 686 ? -25.999 -23.490 57.168 1.00 82.06 686 ILE A CA 1
ATOM 4964 C C . ILE A 1 686 ? -26.887 -22.793 56.146 1.00 82.06 686 ILE A C 1
ATOM 4966 O O . ILE A 1 686 ? -28.047 -23.166 55.965 1.00 82.06 686 ILE A O 1
ATOM 4970 N N . ARG A 1 687 ? -26.341 -21.781 55.470 1.00 79.81 687 ARG A N 1
ATOM 4971 C CA . ARG A 1 687 ? -27.054 -20.949 54.504 1.00 79.81 687 ARG A CA 1
ATOM 4972 C C . ARG A 1 687 ? -26.310 -20.834 53.173 1.00 79.81 687 ARG A C 1
ATOM 4974 O O . ARG A 1 687 ? -25.492 -19.928 53.004 1.00 79.81 687 ARG A O 1
ATOM 4981 N N . PRO A 1 688 ? -26.580 -21.733 52.214 1.00 82.75 688 PRO A N 1
ATOM 4982 C CA . PRO A 1 688 ? -26.156 -21.555 50.835 1.00 82.75 688 PRO A CA 1
ATOM 4983 C C . PRO A 1 688 ? -26.843 -20.338 50.206 1.00 82.75 688 PRO A C 1
ATOM 4985 O O . PRO A 1 688 ? -28.034 -20.099 50.421 1.00 82.75 688 PRO A O 1
ATOM 4988 N N . SER A 1 689 ? -26.106 -19.588 49.398 1.00 80.44 689 SER A N 1
ATOM 4989 C CA . SER A 1 689 ? -26.611 -18.431 48.669 1.00 80.44 689 SER A CA 1
ATOM 4990 C C . SER A 1 689 ? -26.010 -18.339 47.274 1.00 80.44 689 SER A C 1
ATOM 4992 O O . SER A 1 689 ? -24.863 -18.730 47.049 1.00 80.44 689 SER A O 1
ATOM 4994 N N . VAL A 1 690 ? -26.801 -17.810 46.344 1.00 80.81 690 VAL A N 1
ATOM 4995 C CA . VAL A 1 690 ? -26.383 -17.439 44.997 1.00 80.81 690 VAL A CA 1
ATOM 4996 C C . VAL A 1 690 ? -26.910 -16.044 44.695 1.00 80.81 690 VAL A C 1
ATOM 4998 O O . VAL A 1 690 ? -28.079 -15.744 44.926 1.00 80.81 690 VAL A O 1
ATOM 5001 N N . GLU A 1 691 ? -26.053 -15.191 44.155 1.00 79.81 691 GLU A N 1
ATOM 5002 C CA . GLU A 1 691 ? -26.426 -13.873 43.663 1.00 79.81 691 GLU A CA 1
ATOM 5003 C C . GLU A 1 691 ? -25.975 -13.730 42.214 1.00 79.81 691 GLU A C 1
ATOM 5005 O O . GLU A 1 691 ? -24.828 -14.032 41.889 1.00 79.81 691 GLU A O 1
ATOM 5010 N N . ALA A 1 692 ? -26.853 -13.238 41.348 1.00 79.69 692 ALA A N 1
ATOM 5011 C CA . ALA A 1 692 ? -26.533 -12.951 39.958 1.00 79.69 692 ALA A CA 1
ATOM 5012 C C . ALA A 1 692 ? -26.922 -11.510 39.638 1.00 79.69 692 ALA A C 1
ATOM 5014 O O . ALA A 1 692 ? -28.068 -11.120 39.848 1.00 79.69 692 ALA A O 1
ATOM 5015 N N . PHE A 1 693 ? -25.981 -10.720 39.126 1.00 77.62 693 PHE A N 1
ATOM 5016 C CA . PHE A 1 693 ? -26.209 -9.325 38.755 1.00 77.62 693 PHE A CA 1
ATOM 5017 C C . PHE A 1 693 ? -25.802 -9.083 37.317 1.00 77.62 693 PHE A C 1
ATOM 5019 O O . PHE A 1 693 ? -24.677 -9.399 36.937 1.00 77.62 693 PHE A O 1
ATOM 5026 N N . HIS A 1 694 ? -26.679 -8.430 36.571 1.00 82.12 694 HIS A N 1
ATOM 5027 C CA . HIS A 1 694 ? -26.323 -7.705 35.370 1.00 82.12 694 HIS A CA 1
ATOM 5028 C C . HIS A 1 694 ? -25.840 -6.310 35.766 1.00 82.12 694 HIS A C 1
ATOM 5030 O O . HIS A 1 694 ? -26.497 -5.617 36.548 1.00 82.12 694 HIS A O 1
ATOM 5036 N N . VAL A 1 695 ? -24.687 -5.900 35.253 1.00 76.31 695 VAL A N 1
ATOM 5037 C CA . VAL A 1 695 ? -24.090 -4.597 35.537 1.00 76.31 695 VAL A CA 1
ATOM 5038 C C . VAL A 1 695 ? -23.807 -3.882 34.228 1.00 76.31 695 VAL A C 1
ATOM 5040 O O . VAL A 1 695 ? -23.252 -4.473 33.303 1.00 76.31 695 VAL A O 1
ATOM 5043 N N . ARG A 1 696 ? -24.178 -2.604 34.173 1.00 80.44 696 ARG A N 1
ATOM 5044 C CA . ARG A 1 696 ? -23.984 -1.725 33.026 1.00 80.44 696 ARG A CA 1
ATOM 5045 C C . ARG A 1 696 ? -23.362 -0.406 33.461 1.00 80.44 696 ARG A C 1
ATOM 5047 O O . ARG A 1 696 ? -23.864 0.244 34.376 1.00 80.44 696 ARG A O 1
ATOM 5054 N N . THR A 1 697 ? -22.310 0.026 32.783 1.00 76.00 697 THR A N 1
ATOM 5055 C CA . THR A 1 697 ? -21.761 1.372 32.966 1.00 76.00 697 THR A CA 1
ATOM 5056 C C . THR A 1 697 ? -22.687 2.403 32.317 1.00 76.00 697 THR A C 1
ATOM 5058 O O . THR A 1 697 ? -22.965 2.337 31.127 1.00 76.00 697 THR A O 1
ATOM 5061 N N . ILE A 1 698 ? -23.176 3.366 33.101 1.00 79.50 698 ILE A N 1
ATOM 5062 C CA . ILE A 1 698 ? -24.110 4.408 32.636 1.00 79.50 698 ILE A CA 1
ATOM 5063 C C . ILE A 1 698 ? -23.444 5.777 32.462 1.00 79.50 698 ILE A C 1
ATOM 5065 O O . ILE A 1 698 ? -23.986 6.644 31.783 1.00 79.50 698 ILE A O 1
ATOM 5069 N N . ALA A 1 699 ? -22.262 5.977 33.048 1.00 77.25 699 ALA A N 1
ATOM 5070 C CA . ALA A 1 699 ? -21.404 7.116 32.751 1.00 77.25 699 ALA A CA 1
ATOM 5071 C C . ALA A 1 699 ? -19.932 6.742 32.958 1.00 77.25 699 ALA A C 1
ATOM 5073 O O . ALA A 1 699 ? -19.568 6.183 33.992 1.00 77.25 699 ALA A O 1
ATOM 5074 N N . ASP A 1 700 ? -19.082 7.095 31.997 1.00 70.56 700 ASP A N 1
ATOM 5075 C CA . ASP A 1 700 ? -17.630 6.927 32.078 1.00 70.56 700 ASP A CA 1
ATOM 5076 C C . ASP A 1 700 ? -16.961 8.201 31.554 1.00 70.56 700 ASP A C 1
ATOM 5078 O O . ASP A 1 700 ? -17.011 8.510 30.363 1.00 70.56 700 ASP A O 1
ATOM 5082 N N . ARG A 1 701 ? -16.383 8.989 32.462 1.00 70.06 701 ARG A N 1
ATOM 5083 C CA . ARG A 1 701 ? -15.608 10.183 32.126 1.00 70.06 701 ARG A CA 1
ATOM 5084 C C . ARG A 1 701 ? -14.139 9.886 32.331 1.00 70.06 701 ARG A C 1
ATOM 5086 O O . ARG A 1 701 ? -13.662 9.801 33.4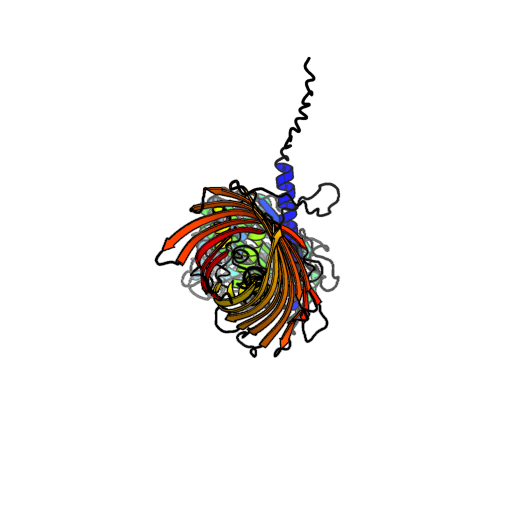65 1.00 70.06 701 ARG A O 1
ATOM 5093 N N . ARG A 1 702 ? -13.412 9.810 31.221 1.00 64.19 702 ARG A N 1
ATOM 5094 C CA . ARG A 1 702 ? -11.960 9.680 31.212 1.00 64.19 702 ARG A CA 1
ATOM 5095 C C . ARG A 1 702 ? -11.360 10.937 30.569 1.00 64.19 702 ARG A C 1
ATOM 5097 O O . ARG A 1 702 ? -11.593 11.174 29.388 1.00 64.19 702 ARG A O 1
ATOM 5104 N N . PRO A 1 703 ? -10.611 11.769 31.307 1.00 56.38 703 PRO A N 1
ATOM 5105 C CA . PRO A 1 703 ? -9.736 12.753 30.710 1.00 56.38 703 PRO A CA 1
ATOM 5106 C C . PRO A 1 703 ? -8.655 12.034 29.906 1.00 56.38 703 PRO A C 1
ATOM 5108 O O . PRO A 1 703 ? -8.342 10.856 30.129 1.00 56.38 703 PRO A O 1
ATOM 5111 N N . ALA A 1 704 ? -8.089 12.776 28.965 1.00 54.56 704 ALA A N 1
ATOM 5112 C CA . ALA A 1 704 ? -6.967 12.293 28.197 1.00 54.56 704 ALA A CA 1
ATOM 5113 C C . ALA A 1 704 ? -5.772 12.014 29.122 1.00 54.56 704 ALA A C 1
ATOM 5115 O O . ALA A 1 704 ? -5.471 12.808 30.013 1.00 54.56 704 ALA A O 1
ATOM 5116 N N . LEU A 1 705 ? -5.121 10.877 28.914 1.00 53.78 705 LEU A N 1
ATOM 5117 C CA . LEU A 1 705 ? -3.837 10.554 29.518 1.00 53.78 705 LEU A CA 1
ATOM 5118 C C . LEU A 1 705 ? -2.782 11.432 28.838 1.00 53.78 705 LEU A C 1
ATOM 5120 O O . LEU A 1 705 ? -2.723 11.460 27.615 1.00 53.78 705 LEU A O 1
ATOM 5124 N N . VAL A 1 706 ? -1.970 12.152 29.605 1.00 54.78 706 VAL A N 1
ATOM 5125 C CA . VAL A 1 706 ? -0.821 12.889 29.065 1.00 54.78 706 VAL A CA 1
ATOM 5126 C C . VAL A 1 706 ? 0.438 12.167 29.512 1.00 54.78 706 VAL A C 1
ATOM 5128 O O . VAL A 1 706 ? 0.661 12.035 30.717 1.00 54.78 706 VAL A O 1
ATOM 5131 N N . ALA A 1 707 ? 1.213 11.674 28.550 1.00 53.94 707 ALA A N 1
ATOM 5132 C CA . ALA A 1 707 ? 2.500 11.043 28.792 1.00 53.94 707 ALA A CA 1
ATOM 5133 C C . ALA A 1 707 ? 3.609 11.829 28.090 1.00 53.94 707 ALA A C 1
ATOM 5135 O O . ALA A 1 707 ? 3.412 12.307 26.980 1.00 53.94 707 ALA A O 1
ATOM 5136 N N . ARG A 1 708 ? 4.767 11.964 28.717 1.00 55.06 708 ARG A N 1
ATOM 5137 C CA . ARG A 1 708 ? 5.936 12.674 28.189 1.00 55.06 708 ARG A CA 1
ATOM 5138 C C . ARG A 1 708 ? 7.173 11.808 28.326 1.00 55.06 708 ARG A C 1
ATOM 5140 O O . ARG A 1 708 ? 7.208 10.950 29.204 1.00 55.06 708 ARG A O 1
ATOM 5147 N N . PHE A 1 709 ? 8.181 12.048 27.504 1.00 52.50 709 PHE A N 1
ATOM 5148 C CA . PHE A 1 709 ? 9.499 11.479 27.760 1.00 52.50 709 PHE A CA 1
ATOM 5149 C C . PHE A 1 709 ? 10.149 12.222 28.936 1.00 52.50 709 PHE A C 1
ATOM 5151 O O . PHE A 1 709 ? 9.943 13.424 29.120 1.00 52.50 709 PHE A O 1
ATOM 5158 N N . ALA A 1 710 ? 10.867 11.492 29.785 1.00 51.41 710 ALA A N 1
ATOM 5159 C CA . ALA A 1 710 ? 11.569 12.043 30.937 1.00 51.41 710 ALA A CA 1
ATOM 5160 C C . ALA A 1 710 ? 12.674 13.006 30.479 1.00 51.41 710 ALA A C 1
ATOM 5162 O O . ALA A 1 710 ? 12.879 14.046 31.105 1.00 51.41 710 ALA A O 1
ATOM 5163 N N . GLU A 1 711 ? 13.304 12.701 29.339 1.00 45.59 711 GLU A N 1
ATOM 5164 C CA . GLU A 1 711 ? 14.208 13.589 28.615 1.00 45.59 711 GLU A CA 1
ATOM 5165 C C . GLU A 1 711 ? 13.541 14.058 27.311 1.00 45.59 711 GLU A C 1
ATOM 5167 O O . GLU A 1 711 ? 13.187 13.263 26.445 1.00 45.59 711 GLU A O 1
ATOM 5172 N N . GLY A 1 712 ? 13.332 15.371 27.180 1.00 46.59 712 GLY A N 1
ATOM 5173 C CA . GLY A 1 712 ? 12.670 15.986 26.024 1.00 46.59 712 GLY A CA 1
ATOM 5174 C C . GLY A 1 712 ? 11.221 16.389 26.312 1.00 46.59 712 GLY A C 1
ATOM 5175 O O . GLY A 1 712 ? 10.353 15.565 26.574 1.00 46.59 712 GLY A O 1
ATOM 5176 N N . GLY A 1 713 ? 10.937 17.693 26.251 1.00 40.56 713 GLY A N 1
ATOM 5177 C CA . GLY A 1 713 ? 9.668 18.303 26.682 1.00 40.56 713 GLY A CA 1
ATOM 5178 C C . GLY A 1 713 ? 8.416 17.987 25.8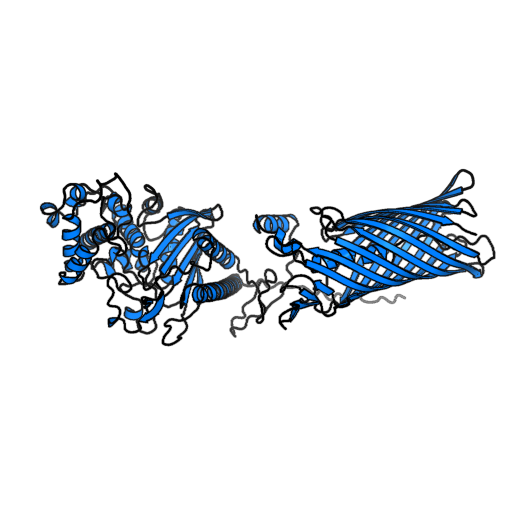45 1.00 40.56 713 GLY A C 1
ATOM 5179 O O . GLY A 1 713 ? 7.430 18.713 25.955 1.00 40.56 713 GLY A O 1
ATOM 5180 N N . GLY A 1 714 ? 8.433 16.952 25.003 1.00 41.75 714 GLY A N 1
ATOM 5181 C CA . GLY A 1 714 ? 7.284 16.539 24.197 1.00 41.75 714 GLY A CA 1
ATOM 5182 C C . GLY A 1 714 ? 6.253 15.774 25.029 1.00 41.75 714 GLY A C 1
ATOM 5183 O O . GLY A 1 714 ? 6.578 14.762 25.648 1.00 41.75 714 GLY A O 1
ATOM 5184 N N . ALA A 1 715 ? 5.002 16.241 25.034 1.00 44.59 715 ALA A N 1
ATOM 5185 C CA . ALA A 1 715 ? 3.885 15.586 25.711 1.00 44.59 715 ALA A CA 1
ATOM 5186 C C . ALA A 1 715 ? 2.896 14.996 24.690 1.00 44.59 715 ALA A C 1
ATOM 5188 O O . ALA A 1 715 ? 2.331 15.710 23.865 1.00 44.59 715 ALA A O 1
ATOM 5189 N N . MET A 1 716 ? 2.653 13.691 24.778 1.00 44.91 716 MET A N 1
ATOM 5190 C CA . MET A 1 716 ? 1.653 12.943 24.020 1.00 44.91 716 MET A CA 1
ATOM 5191 C C . MET A 1 716 ? 0.340 12.879 24.802 1.00 44.91 716 MET A C 1
ATOM 5193 O O . MET A 1 716 ? 0.320 12.507 25.976 1.00 44.91 716 MET A O 1
ATOM 5197 N N . ARG A 1 717 ? -0.783 13.208 24.154 1.00 45.25 717 ARG A N 1
ATOM 5198 C CA . ARG A 1 717 ? -2.120 13.179 24.764 1.00 45.25 717 ARG A CA 1
ATOM 5199 C C . ARG A 1 717 ? -2.963 12.047 24.174 1.00 45.25 717 ARG A C 1
ATOM 5201 O O . ARG A 1 717 ? -3.390 12.120 23.028 1.00 45.25 717 ARG A O 1
ATOM 5208 N N . PHE A 1 718 ? -3.283 11.040 24.979 1.00 44.25 718 PHE A N 1
ATOM 5209 C CA . PHE A 1 718 ? -4.130 9.908 24.608 1.00 44.25 718 PHE A CA 1
ATOM 5210 C C . PHE A 1 718 ? -5.563 10.138 25.088 1.00 44.25 718 PHE A C 1
ATOM 5212 O O . PHE A 1 718 ? -5.835 10.154 26.291 1.00 44.25 718 PHE A O 1
ATOM 5219 N N . ALA A 1 719 ? -6.509 10.301 24.165 1.00 45.66 719 ALA A N 1
ATOM 5220 C CA . ALA A 1 719 ? -7.926 10.306 24.510 1.00 45.66 719 ALA A CA 1
ATOM 5221 C C . ALA A 1 719 ? -8.357 8.889 24.920 1.00 45.66 719 ALA A C 1
ATOM 5223 O O . ALA A 1 719 ? -8.272 7.949 24.135 1.00 45.66 719 ALA A O 1
ATOM 5224 N N . ALA A 1 720 ? -8.822 8.723 26.156 1.00 47.00 720 ALA A N 1
ATOM 5225 C CA . ALA A 1 720 ? -9.365 7.451 26.605 1.00 47.00 720 ALA A CA 1
ATOM 5226 C C . ALA A 1 720 ? -10.843 7.365 26.198 1.00 47.00 720 ALA A C 1
ATOM 5228 O O . ALA A 1 720 ? -11.666 8.116 26.721 1.00 47.00 720 ALA A O 1
ATOM 5229 N N . ALA A 1 721 ? -11.176 6.459 25.276 1.00 42.94 721 ALA A N 1
ATOM 5230 C CA . ALA A 1 721 ? -12.557 6.245 24.855 1.00 42.94 721 ALA A CA 1
ATOM 5231 C C . ALA A 1 721 ? -13.439 5.822 26.054 1.00 42.94 721 ALA A C 1
ATOM 5233 O O . ALA A 1 721 ? -12.991 5.013 26.883 1.00 42.94 721 ALA A O 1
ATOM 5234 N N . PRO A 1 722 ? -14.678 6.341 26.169 1.00 45.72 722 PRO A N 1
ATOM 5235 C CA . PRO A 1 722 ? -15.672 5.774 27.072 1.00 45.72 722 PRO A CA 1
ATOM 5236 C C . PRO A 1 722 ? -15.965 4.340 26.624 1.00 45.72 722 PRO A C 1
ATOM 5238 O O . PRO A 1 722 ? -16.194 4.102 25.440 1.00 45.72 722 PRO A O 1
ATOM 5241 N N . ILE A 1 723 ? -15.952 3.386 27.552 1.00 52.28 723 ILE A N 1
ATOM 5242 C CA . ILE A 1 723 ? -16.302 1.994 27.247 1.00 52.28 723 ILE A CA 1
ATOM 5243 C C . ILE A 1 723 ? -17.655 1.727 27.912 1.00 52.28 723 ILE A C 1
ATOM 5245 O O . ILE A 1 723 ? -17.718 1.709 29.142 1.00 52.28 723 ILE A O 1
ATOM 5249 N N . ASP A 1 724 ? -18.724 1.539 27.126 1.00 52.72 724 ASP A N 1
ATOM 5250 C CA . ASP A 1 724 ? -20.001 1.008 27.640 1.00 52.72 724 ASP A CA 1
ATOM 5251 C C . ASP A 1 724 ? -19.767 -0.463 28.004 1.00 52.72 724 ASP A C 1
ATOM 5253 O O . ASP A 1 724 ? -19.750 -1.348 27.149 1.00 52.72 724 ASP A O 1
ATOM 5257 N N . ARG A 1 725 ? -19.467 -0.711 29.282 1.00 65.62 725 ARG A N 1
ATOM 5258 C CA . ARG A 1 725 ? -19.181 -2.050 29.793 1.00 65.62 725 ARG A CA 1
ATOM 5259 C C . ARG A 1 725 ? -20.465 -2.673 30.291 1.00 65.62 725 ARG A C 1
ATOM 5261 O O . ARG A 1 725 ? -21.130 -2.130 31.173 1.00 65.62 725 ARG A O 1
ATOM 5268 N N . THR A 1 726 ? -20.744 -3.863 29.782 1.00 67.50 726 THR A N 1
ATOM 5269 C CA . THR A 1 726 ? -21.832 -4.706 30.263 1.00 67.50 726 THR A CA 1
ATOM 5270 C C . THR A 1 726 ? -21.280 -6.068 30.657 1.00 67.50 726 THR A C 1
ATOM 5272 O O . THR A 1 726 ? -20.613 -6.734 29.861 1.00 67.50 726 THR A O 1
ATOM 5275 N N . TRP A 1 727 ? -21.546 -6.490 31.890 1.00 67.31 727 TRP A N 1
ATOM 5276 C CA . TRP A 1 727 ? -21.115 -7.795 32.382 1.00 67.31 727 TRP A CA 1
ATOM 5277 C C . TRP A 1 727 ? -22.124 -8.401 33.348 1.00 67.31 727 TRP A C 1
ATOM 5279 O O . TRP A 1 727 ? -22.940 -7.713 33.960 1.00 67.31 727 TRP A O 1
ATOM 5289 N N . THR A 1 728 ? -22.035 -9.716 33.492 1.00 70.50 728 THR A N 1
ATOM 5290 C CA . THR A 1 728 ? -22.766 -10.480 34.492 1.00 70.50 728 THR A CA 1
ATOM 5291 C C . THR A 1 728 ? -21.796 -10.894 35.584 1.00 70.50 728 THR A C 1
ATOM 5293 O O . THR A 1 728 ? -20.710 -11.392 35.307 1.00 70.50 728 THR A O 1
ATOM 5296 N N . SER A 1 729 ? -22.172 -10.692 36.840 1.00 70.44 729 SER A N 1
ATOM 5297 C CA . SER A 1 729 ? -21.445 -11.238 37.985 1.00 70.44 729 SER A CA 1
ATOM 5298 C C . SER A 1 729 ? -22.300 -12.288 38.668 1.00 70.44 729 SER A C 1
ATOM 5300 O O . SER A 1 729 ? -23.476 -12.042 38.936 1.00 70.44 729 SER A O 1
ATOM 5302 N N . VAL A 1 730 ? -21.708 -13.446 38.939 1.00 70.44 730 VAL A N 1
ATOM 5303 C CA . VAL A 1 730 ? -22.333 -14.539 39.676 1.00 70.44 730 VAL A CA 1
ATOM 5304 C C . VAL A 1 730 ? -21.510 -14.798 40.923 1.00 70.44 730 VAL A C 1
ATOM 5306 O O . VAL A 1 730 ? -20.289 -14.943 40.886 1.00 70.44 730 VAL A O 1
ATOM 5309 N N . ARG A 1 731 ? -22.185 -14.859 42.057 1.00 71.06 731 ARG A N 1
ATOM 5310 C CA . ARG A 1 731 ? -21.604 -15.193 43.346 1.00 71.06 731 ARG A CA 1
ATOM 5311 C C . ARG A 1 731 ? -22.337 -16.394 43.894 1.00 71.06 731 ARG A C 1
ATOM 5313 O O . ARG A 1 731 ? -23.557 -16.431 43.844 1.00 71.06 731 ARG A O 1
ATOM 5320 N N . ALA A 1 732 ? -21.594 -17.332 44.455 1.00 72.06 732 ALA A N 1
ATOM 5321 C CA . ALA A 1 732 ? -22.154 -18.438 45.211 1.00 72.06 732 ALA A CA 1
ATOM 5322 C C . ALA A 1 732 ? -21.370 -18.596 46.511 1.00 72.06 732 ALA A C 1
ATOM 5324 O O . ALA A 1 732 ? -20.162 -18.366 46.538 1.00 72.06 732 ALA A O 1
ATOM 5325 N N . GLY A 1 733 ? -22.030 -18.973 47.595 1.00 73.06 733 GLY A N 1
ATOM 5326 C CA . GLY A 1 733 ? -21.355 -19.191 48.866 1.00 73.06 733 GLY A CA 1
ATOM 5327 C C . GLY A 1 733 ? -22.221 -19.890 49.892 1.00 73.06 733 GLY A C 1
ATOM 5328 O O . GLY A 1 733 ? -23.397 -20.150 49.658 1.00 73.06 733 GLY A O 1
ATOM 5329 N N . ILE A 1 734 ? -21.613 -20.210 51.025 1.00 73.06 734 ILE A N 1
ATOM 5330 C CA . ILE A 1 734 ? -22.224 -20.877 52.163 1.00 73.06 734 ILE A CA 1
ATOM 5331 C C . ILE A 1 734 ? -21.799 -20.122 53.419 1.00 73.06 734 ILE A C 1
ATOM 5333 O O . ILE A 1 734 ? -20.607 -20.024 53.718 1.00 73.06 734 ILE A O 1
ATOM 5337 N N . ASP A 1 735 ? -22.787 -19.627 54.160 1.00 73.38 735 ASP A N 1
ATOM 5338 C CA . ASP A 1 735 ? -22.595 -19.086 55.502 1.00 73.38 735 ASP A CA 1
ATOM 5339 C C . ASP A 1 735 ? -22.944 -20.165 56.533 1.00 73.38 735 ASP A C 1
ATOM 5341 O O . ASP A 1 735 ? -24.000 -20.785 56.456 1.00 73.38 735 ASP A O 1
ATOM 5345 N N . ILE A 1 736 ? -22.081 -20.385 57.517 1.00 74.94 736 ILE A N 1
ATOM 5346 C CA . ILE A 1 736 ? -22.293 -21.335 58.612 1.00 74.94 736 ILE A CA 1
ATOM 5347 C C . ILE A 1 736 ? -22.342 -20.532 59.903 1.00 74.94 736 ILE A C 1
ATOM 5349 O O . ILE A 1 736 ? -21.325 -20.010 60.345 1.00 74.94 736 ILE A O 1
ATOM 5353 N N . ASP A 1 737 ? -23.515 -20.415 60.511 1.00 73.56 737 ASP A N 1
ATOM 5354 C CA . ASP A 1 737 ? -23.721 -19.680 61.758 1.00 73.56 737 ASP A CA 1
ATOM 5355 C C . ASP A 1 737 ? -23.808 -20.659 62.931 1.00 73.56 737 ASP A C 1
ATOM 5357 O O . ASP A 1 737 ? -24.800 -21.370 63.073 1.00 73.56 737 ASP A O 1
ATOM 5361 N N . ALA A 1 738 ? -22.768 -20.711 63.757 1.00 72.81 738 ALA A N 1
ATOM 5362 C CA . ALA A 1 738 ? -22.678 -21.588 64.921 1.00 72.81 738 ALA A CA 1
ATOM 5363 C C . ALA A 1 738 ? -22.971 -20.848 66.242 1.00 72.81 738 ALA A C 1
ATOM 5365 O O . ALA A 1 738 ? -22.600 -21.336 67.305 1.00 72.81 738 ALA A O 1
ATOM 5366 N N . GLY A 1 739 ? -23.597 -19.661 66.194 1.00 70.12 739 GLY A N 1
ATOM 5367 C CA . GLY A 1 739 ? -23.884 -18.826 67.366 1.00 70.12 739 GLY A CA 1
ATOM 5368 C C . GLY A 1 739 ? -22.847 -17.707 67.547 1.00 70.12 739 GLY A C 1
ATOM 5369 O O . GLY A 1 739 ? -22.956 -16.681 66.863 1.00 70.12 739 GLY A O 1
ATOM 5370 N N . PRO A 1 740 ? -21.854 -17.851 68.455 1.00 65.38 740 PRO A N 1
ATOM 5371 C CA . PRO A 1 740 ? -20.789 -16.860 68.630 1.00 65.38 740 PRO A CA 1
ATOM 5372 C C . PRO A 1 740 ? -19.790 -16.849 67.461 1.00 65.38 740 PRO A C 1
ATOM 5374 O O . PRO A 1 740 ? -19.127 -15.853 67.228 1.00 65.38 740 PRO A O 1
ATOM 5377 N N . ALA A 1 741 ? -19.691 -17.905 66.654 1.00 64.31 741 ALA A N 1
ATOM 5378 C CA . ALA A 1 741 ? -18.828 -17.919 65.470 1.00 64.31 741 ALA A CA 1
ATOM 5379 C C . ALA A 1 741 ? -19.654 -18.100 64.195 1.00 64.31 741 ALA A C 1
ATOM 5381 O O . ALA A 1 741 ? -20.618 -18.865 64.183 1.00 64.31 741 ALA A O 1
ATOM 5382 N N . ALA A 1 742 ? -19.274 -17.408 63.118 1.00 65.44 742 ALA A N 1
ATOM 5383 C CA . ALA A 1 742 ? -19.913 -17.543 61.815 1.00 65.44 742 ALA A CA 1
ATOM 5384 C C . ALA A 1 742 ? -18.863 -17.676 60.700 1.00 65.44 742 ALA A C 1
ATOM 5386 O O . ALA A 1 742 ? -18.047 -16.792 60.483 1.00 65.44 742 ALA A O 1
ATOM 5387 N N . PHE A 1 743 ? -18.874 -18.755 59.936 1.00 67.06 743 PHE A N 1
ATOM 5388 C CA . PHE A 1 743 ? -17.902 -18.987 58.864 1.00 67.06 743 PHE A CA 1
ATOM 5389 C C . PHE A 1 743 ? -18.535 -18.682 57.508 1.00 67.06 743 PHE A C 1
ATOM 5391 O O . PHE A 1 743 ? -19.729 -18.910 57.335 1.00 67.06 743 PHE A O 1
ATOM 5398 N N . GLN A 1 744 ? -17.764 -18.160 56.552 1.00 64.88 744 GLN A N 1
ATOM 5399 C CA . GLN A 1 744 ? -18.275 -17.845 55.217 1.00 64.88 744 GLN A CA 1
ATOM 5400 C C . GLN A 1 744 ? -17.306 -18.324 54.138 1.00 64.88 744 GLN A C 1
ATOM 5402 O O . GLN A 1 744 ? -16.223 -17.773 53.952 1.00 64.88 744 GLN A O 1
ATOM 5407 N N . LEU A 1 745 ? -17.730 -19.299 53.344 1.00 65.88 745 LEU A N 1
ATOM 5408 C CA . LEU A 1 745 ? -16.982 -19.747 52.173 1.00 65.88 745 LEU A CA 1
ATOM 5409 C C . LEU A 1 745 ? -17.737 -19.354 50.908 1.00 65.88 745 LEU A C 1
ATOM 5411 O O . LEU A 1 745 ? -18.938 -19.578 50.820 1.00 65.88 745 LEU A O 1
ATOM 5415 N N . GLY A 1 746 ? -17.063 -18.799 49.905 1.00 62.53 746 GLY A N 1
ATOM 5416 C CA . GLY A 1 746 ? -17.721 -18.463 48.648 1.00 62.53 746 GLY A CA 1
ATOM 5417 C C . GLY A 1 746 ? -16.801 -18.424 47.438 1.00 62.53 746 GLY A C 1
ATOM 5418 O O . GLY A 1 746 ? -15.583 -18.498 47.523 1.00 62.53 746 GLY A O 1
ATOM 5419 N N . ALA A 1 747 ? -17.409 -18.290 46.274 1.00 62.19 747 ALA A N 1
ATOM 5420 C CA . ALA A 1 747 ? -16.754 -18.036 45.007 1.00 62.19 747 ALA A CA 1
ATOM 5421 C C . ALA A 1 747 ? -17.478 -16.888 44.304 1.00 62.19 747 ALA A C 1
ATOM 5423 O O . ALA A 1 747 ? -18.660 -16.611 44.529 1.00 62.19 747 ALA A O 1
ATOM 5424 N N . THR A 1 748 ? -16.753 -16.151 43.480 1.00 62.09 748 THR A N 1
ATOM 5425 C CA . THR A 1 748 ? -17.326 -15.086 42.661 1.00 62.09 748 THR A CA 1
ATOM 5426 C C . THR A 1 748 ? -16.710 -15.181 41.278 1.00 62.09 748 THR A C 1
ATOM 5428 O O . THR A 1 748 ? -15.489 -15.192 41.150 1.00 62.09 748 THR A O 1
ATOM 5431 N N . GLY A 1 749 ? -17.560 -15.253 40.261 1.00 58.03 749 GLY A N 1
ATOM 5432 C CA . GLY A 1 749 ? -17.181 -15.184 38.858 1.00 58.03 749 GLY A CA 1
ATOM 5433 C C . GLY A 1 749 ? -17.823 -13.976 38.187 1.00 58.03 749 GLY A C 1
ATOM 5434 O O . GLY A 1 749 ? -18.907 -13.533 38.579 1.00 58.03 749 GLY A O 1
ATOM 5435 N N . ALA A 1 750 ? -17.159 -13.435 37.176 1.00 58.78 750 ALA A N 1
ATOM 5436 C CA . ALA A 1 750 ? -17.717 -12.422 36.294 1.00 58.78 750 ALA A CA 1
ATOM 5437 C C . ALA A 1 750 ? -17.507 -12.839 34.836 1.00 58.78 750 ALA A C 1
ATOM 5439 O O . ALA A 1 750 ? -16.436 -13.317 34.475 1.00 58.78 750 ALA A O 1
ATOM 5440 N N . ILE A 1 751 ? -18.545 -12.659 34.022 1.00 57.97 751 ILE A N 1
ATOM 5441 C CA . ILE A 1 751 ? -18.595 -13.036 32.607 1.00 57.97 751 ILE A CA 1
ATOM 5442 C C . ILE A 1 751 ? -19.103 -11.816 31.830 1.00 57.97 751 ILE A C 1
ATOM 5444 O O . ILE A 1 751 ? -20.193 -11.312 32.117 1.00 57.97 751 ILE A O 1
ATOM 5448 N N . GLY A 1 752 ? -18.327 -11.298 30.873 1.00 53.09 752 GLY A N 1
ATOM 5449 C CA . GLY A 1 752 ? -18.649 -10.061 30.147 1.00 53.09 752 GLY A CA 1
ATOM 5450 C C . GLY A 1 752 ? -18.285 -10.091 28.661 1.00 53.09 752 GLY A C 1
ATOM 5451 O O . GLY A 1 752 ? -17.430 -10.860 28.238 1.00 53.09 752 GLY A O 1
ATOM 5452 N N . ARG A 1 753 ? -18.930 -9.220 27.868 1.00 43.38 753 ARG A N 1
ATOM 5453 C CA . ARG A 1 753 ? -18.878 -9.193 26.386 1.00 43.38 753 ARG A CA 1
ATOM 5454 C C . ARG A 1 753 ? -17.524 -8.750 25.789 1.00 43.38 753 ARG A C 1
ATOM 5456 O O . ARG A 1 753 ? -17.357 -8.812 24.579 1.00 43.38 753 ARG A O 1
ATOM 5463 N N . ASP A 1 754 ? -16.562 -8.360 26.627 1.00 39.06 754 ASP A N 1
ATOM 5464 C CA . ASP A 1 754 ? -15.259 -7.796 26.231 1.00 39.06 754 ASP A CA 1
ATOM 5465 C C . ASP A 1 754 ? -14.107 -8.834 26.194 1.00 39.06 754 ASP A C 1
ATOM 5467 O O . ASP A 1 754 ? -12.949 -8.449 26.337 1.00 39.06 754 ASP A O 1
ATOM 5471 N N . GLY A 1 755 ? -14.381 -10.141 26.070 1.00 40.12 755 GLY A N 1
ATOM 5472 C CA . GLY A 1 755 ? -13.323 -11.172 26.037 1.00 40.12 755 GLY A CA 1
ATOM 5473 C C . GLY A 1 755 ? -12.584 -11.363 27.371 1.00 40.12 755 GLY A C 1
ATOM 5474 O O . GLY A 1 755 ? -11.400 -11.680 27.392 1.00 40.12 755 GLY A O 1
ATOM 5475 N N . ARG A 1 756 ? -13.268 -11.126 28.498 1.00 46.31 756 ARG A N 1
ATOM 5476 C CA . ARG A 1 756 ? -12.690 -11.181 29.850 1.00 46.31 756 ARG A CA 1
ATOM 5477 C C . ARG A 1 756 ? -13.408 -12.230 30.695 1.00 46.31 756 ARG A C 1
ATOM 5479 O O . ARG A 1 756 ? -14.545 -11.993 31.107 1.00 46.31 756 ARG A O 1
ATOM 5486 N N . ASP A 1 757 ? -12.716 -13.324 30.996 1.00 40.56 757 ASP A N 1
ATOM 5487 C CA . ASP A 1 757 ? -13.164 -14.369 31.921 1.00 40.56 757 ASP A CA 1
ATOM 5488 C C . ASP A 1 757 ? -12.454 -14.203 33.278 1.00 40.56 757 ASP A C 1
ATOM 5490 O O . ASP A 1 757 ? -11.240 -14.365 33.375 1.00 40.56 757 ASP A O 1
ATOM 5494 N N . ASP A 1 758 ? -13.187 -13.869 34.349 1.00 47.25 758 ASP A N 1
ATOM 5495 C CA . ASP A 1 758 ? -12.631 -13.748 35.711 1.00 47.25 758 ASP A CA 1
ATOM 5496 C C . ASP A 1 758 ? -13.320 -14.755 36.647 1.00 47.25 758 ASP A C 1
ATOM 5498 O O . ASP A 1 758 ? -14.519 -14.650 36.925 1.00 47.25 758 ASP A O 1
ATOM 5502 N N . LEU A 1 759 ? -12.561 -15.738 37.145 1.00 43.41 759 LEU A N 1
ATOM 5503 C CA . LEU A 1 759 ? -13.022 -16.759 38.091 1.00 43.41 759 LEU A CA 1
ATOM 5504 C C . LEU A 1 759 ? -12.215 -16.666 39.394 1.00 43.41 759 LEU A C 1
ATOM 5506 O O . LEU A 1 759 ? -11.007 -16.910 39.405 1.00 43.41 759 LEU A O 1
ATOM 5510 N N . ARG A 1 760 ? -12.878 -16.371 40.523 1.00 48.81 760 ARG A N 1
ATOM 5511 C CA . ARG A 1 760 ? -12.222 -16.235 41.837 1.00 48.81 760 ARG A CA 1
ATOM 5512 C C . ARG A 1 760 ? -12.862 -17.088 42.927 1.00 48.81 760 ARG A C 1
ATOM 5514 O O . ARG A 1 760 ? -14.082 -17.166 43.066 1.00 48.81 760 ARG A O 1
ATOM 5521 N N . LEU A 1 761 ? -12.003 -17.643 43.778 1.00 41.38 761 LEU A N 1
ATOM 5522 C CA . LEU A 1 761 ? -12.350 -18.369 45.001 1.00 41.38 761 LEU A CA 1
ATOM 5523 C C . LEU A 1 761 ? -12.150 -17.448 46.207 1.00 41.38 761 LEU A C 1
ATOM 5525 O O . LEU A 1 761 ? -11.072 -16.901 46.389 1.00 41.38 761 LEU A O 1
ATOM 5529 N N . VAL A 1 762 ? -13.165 -17.260 47.046 1.00 43.03 762 VAL A N 1
ATOM 5530 C CA . VAL A 1 762 ? -13.090 -16.362 48.206 1.00 43.03 762 VAL A CA 1
ATOM 5531 C C . VAL A 1 762 ? -13.440 -17.091 49.505 1.00 43.03 762 VAL A C 1
ATOM 5533 O O . VAL A 1 762 ? -14.603 -17.356 49.786 1.00 43.03 762 VAL A O 1
ATOM 5536 N N . ALA A 1 763 ? -12.442 -17.347 50.352 1.00 41.81 763 ALA A N 1
ATOM 5537 C CA . ALA A 1 763 ? -12.626 -17.966 51.669 1.00 41.81 763 ALA A CA 1
ATOM 5538 C C . ALA A 1 763 ? -12.490 -16.936 52.809 1.00 41.81 763 ALA A C 1
ATOM 5540 O O . ALA A 1 763 ? -11.465 -16.257 52.899 1.00 41.81 763 ALA A O 1
ATOM 5541 N N . GLY A 1 764 ? -13.500 -16.816 53.682 1.00 40.00 764 GLY A N 1
ATOM 5542 C CA . GLY A 1 764 ? -13.526 -15.873 54.809 1.00 40.00 764 GLY A CA 1
ATOM 5543 C C . GLY A 1 764 ? -14.035 -16.479 56.129 1.00 40.00 764 GLY A C 1
ATOM 5544 O O . GLY A 1 764 ? -14.731 -17.490 56.155 1.00 40.00 764 GLY A O 1
ATOM 5545 N N . THR A 1 765 ? -13.702 -15.849 57.258 1.00 42.81 765 THR A N 1
ATOM 5546 C CA . THR A 1 765 ? -14.064 -16.345 58.600 1.00 42.81 765 THR A CA 1
ATOM 5547 C C . THR A 1 765 ? -14.519 -15.191 59.492 1.00 42.81 765 THR A C 1
ATOM 5549 O O . THR A 1 765 ? -13.778 -14.239 59.718 1.00 42.81 765 THR A O 1
ATOM 5552 N N . ARG A 1 766 ? -15.728 -15.256 60.058 1.00 43.66 766 ARG A N 1
ATOM 5553 C CA . ARG A 1 766 ? -16.290 -14.197 60.912 1.00 43.66 766 ARG A CA 1
ATOM 5554 C C . ARG A 1 766 ? -16.429 -14.678 62.363 1.00 43.66 766 ARG A C 1
ATOM 5556 O O . ARG A 1 766 ? -16.904 -15.773 62.641 1.00 43.66 766 ARG A O 1
ATOM 5563 N N . MET A 1 767 ? -16.032 -13.848 63.322 1.00 40.94 767 MET A N 1
ATOM 5564 C CA . MET A 1 767 ? -16.150 -14.175 64.748 1.00 40.94 767 MET A CA 1
ATOM 5565 C C . MET A 1 767 ? -17.027 -13.123 65.429 1.00 40.94 767 MET A C 1
ATOM 5567 O O . MET A 1 767 ? -16.752 -11.928 65.365 1.00 40.94 767 MET A O 1
ATOM 5571 N N . ARG A 1 768 ? -18.139 -13.539 66.033 1.00 42.25 768 ARG A N 1
ATOM 5572 C CA . ARG A 1 768 ? -18.995 -12.645 66.820 1.00 42.25 768 ARG A CA 1
ATOM 5573 C C . ARG A 1 768 ? -18.528 -12.713 68.277 1.00 42.25 768 ARG A C 1
ATOM 5575 O O . ARG A 1 768 ? -18.136 -13.772 68.754 1.00 42.25 768 ARG A O 1
ATOM 5582 N N . PHE A 1 769 ? -18.559 -11.578 68.961 1.00 39.16 769 PHE A N 1
ATOM 5583 C CA . PHE A 1 769 ? -18.256 -11.490 70.385 1.00 39.16 769 PHE A CA 1
ATOM 5584 C C . PHE A 1 769 ? -19.476 -10.940 71.110 1.00 39.16 769 PHE A C 1
ATOM 5586 O O . PHE A 1 769 ? -20.080 -9.976 70.577 1.00 39.16 769 PHE A O 1
#

Foldseek 3Di:
DDDDDDDDDDDPDDPPDDDPPVQVLVLLLVLLQVQLQVLLQVLQVQLCVQQNFAKKKKWKAFLVATSYIYIYGALAPVPRHGDDLQFKFFQFLVLQVLLLLLVLACVLVVLFDQQDALCVLCVVLNVLFDPLNRNAGNVLLQQQQSQFDACQCVDPPCVPVVVVLQVPADDDLLSSLVSLLSVRRNDDGNDGRPPDHDHHLNSQSSSLNSSCVSVVHQSFVSSCCLQLVQLVFDKGFWGRCVVHLPHGFFWAQDPVSHTHGDSDSVVQPPCNAHTPRSSSRSRTTMMGRNSSVVSRVSQLLCLCLLHDDRNHHSVSSVQQQDHPPQAGGSRWGWDQQPNFTWTKDWRARQRKIKMKIHGNVVSMIMIMMTRGRPDSCRSVDPDPSRVVNSVVVSSVCSNVSFDQDDDPPDDDGDGGFSWRDDPPDRDTDRDPDPDDDDDPVNVVVVVVVPDPDPPPVVCQPDPVNVVLVLVVVCVCCWFCNWAPVDDPPPPPPDDKFKWKWKFKFWFWFDPFPPFDTKTKTWMKMKMWIKDDPDDFKIKIKMKMKIWMKIQDGPRFWIKIKIKIKIKIKMKGDPPQFKIKIKIKMKMKMKMKIKGWADDVPADIKIKIWIKIKIKMKIKIWIWGGDPQFKIKIKMKIKIKMKMKIDWIWIDRDQQIKIWHIWIKIWMKIKIWMKMKGWDDDPQKIKIKIKIKIKMWIPDIDTAWTWMDGPHDPDIDTHDDDDDGWIKMKMKIWMWIGNDQWIWIWIWIWMGTPPNTTTTTTTGITIGTD

Radius of gyration: 38.73 Å; chains: 1; bounding box: 103×55×117 Å

Sequence (769 aa):
MKARLLAGMIGVGTVAAAVPAEAQYAVGRCVVTRGLERTLRDFQTRAQQANGTPGMAATVFDKDGVVATAAAGVRSLNTGEALTGNDNFSLGSHTKHLLAVSVGQLVDQGRLSYDARIGELLPDMAGSMQPAFRDATVRQLLFMTAGFSAYNGTDSDRTGDMLAAFAAASGSPAERRNQFTRLLLASEPAYAPGEGQRYSNASFSVLGTIYERLVERPYAQAAVDSVFGRVGAAAGFGIPRDLGPANPSVHLAAGDGTLVAIDDPAEVTNVLLGRLPPELDPAGGMVATMPAFAKVEQQLLRASMGLSQPLASAAALRGLFEPVGDLGAGGIVTSRITGRTTHFFEGSTGGSHAFSFLVPTAGIGVVFASNSGVNPFIGVADTQEDGYALMMALAERARRGVLVARSADQGAVFGEVEASCAASKGDLFAVTRTFGDLTSAQASALAERIAPDDSRLIDRLSAASLEAMADHVDTHMSIGGNAFRGRLPDGGEGRWRAFIAGGSLGGRAVADAAAPGSEIAGWASSWGVTGPVGDRLRAGIAFGYAQARARLAGGAGSVRLTSPQVALALAYDSGNGLFGDFRAMFARQNVRTERSLAIDGLDPGTVRARRNALGSLVDASIGYAIGNRLRIAPVAGLRFTGNNVDRAEESGSPLALAIDRRHSHRLDARAGLSVATGFALGGAMIRPSVEAFHVRTIADRRPALVARFAEGGGAMRFAAAPIDRTWTSVRAGIDIDAGPAAFQLGATGAIGRDGRDDLRLVAGTRMRF